Protein AF-0000000076555576 (afdb_homodimer)

Radius of gyration: 29.63 Å; Cα contacts (8 Å, |Δi|>4): 1758; chains: 2; bounding box: 83×104×72 Å

Secondary structure (DSSP, 8-state):
-----------------------SEEEEEEEE--TT-THHHHHHHHHHT-SEEEEES------TTHHHHS-HHHHHHHHHT-SSS-HHHHHHHHS--TT---HHHHHHHS--SS---S-SHHHHHTTSS--SS-EEE---SSS-HHHHHHHHHTSS--TTEEE--SS--EEEEETTEEEEEEEE-SB--GGGTT--BT-SSS-EEETTEEE--HHHHHHHHHHHHHT--TTEEEEEEESS-TTT-HHHHHHHHHTT-SEEEE--S--SS-EEE-HHHH-SSHHHHHHHHHHHHHHHHHHHHHHHHHHHHHHTT-HHHHHHHHHHHHHHHTS-S-S--S-SS------GGG----HHHHHH-EEEEPPBTTTEEEEEEEETTEEEEEEEEEEEE-HHHH--/-----------------------SEEEEEEEE--TT-THHHHHHHHHHT-SEEEEES------TTHHHHS-HHHHHHHHHT-SSS-HHHHHHHHS--TT---HHHHHHHS--SS---S-SHHHHHTTSS--SS-EEE---SS--HHHHHHHHHTSS--TTEEE--SS--EEEEETTEEEEEEEE-SB--GGGTT--BT-SSS-EEETTEEE--HHHHHHHHHHHHHT--TTEEEEEEESS-TTT-HHHHHHHHHTT-SEEEE--S--SS-EEE-HHHH-SSHHHHHHHHHHHHHHHHHHHHHHHHHHHHHHTT-HHHHHHHHHHHHHHHTS-S-S--S-SS------GGG----HHHHHH-EEEEPPBTTTEEEEEEEETTEEEEEEEEEEEE-HHHH--

Organism: NCBI:txid1051890

Sequence (800 aa):
MPLPSGPHPGAAGLPPQTRLIEKQGARILCVADVRGHLRSLNDLAKQANADHIIHTGDFGFYDATSLDRIADKTLKHVAMYSPLLTDAQKKFASAPNPNGLTVKRRLEQSPPVEPFVLSELPLFLEKKYTLDVPVYTVWGACEDVRVLEKFRSGEYKVDKLHIIDEASSRLLDVGGVKLRLLGLGGAVVMHKLFDNGEGKTTIAGGQGTMWTTVLQMGELVDTANRVYDPMETRVFVTHASPARDGLLNQLSVTLKADFSISAGLHFRYGSSYNEFSVNPTLDSYRGKLAASKASFHDVWETVKGEVQPAIAQNEVQQTYLDNALSFVEKMPSNANGAGPFGGPPNNASQGQVDESAFKNMWNFNLADAAFGWLVLEVEGGRIGTEMKAQGFNFAHRAGKMPLPSGPHPGAAGLPPQTRLIEKQGARILCVADVRGHLRSLNDLAKQANADHIIHTGDFGFYDATSLDRIADKTLKHVAMYSPLLTDAQKKFASAPNPNGLTVKRRLEQSPPVEPFVLSELPLFLEKKYTLDVPVYTVWGACEDVRVLEKFRSGEYKVDKLHIIDEASSRLLDVGGVKLRLLGLGGAVVMHKLFDNGEGKTTIAGGQGTMWTTVLQMGELVDTANRVYDPMETRVFVTHASPARDGLLNQLSVTLKADFSISAGLHFRYGSSYNEFSVNPTLDSYRGKLAASKASFHDVWETVKGEVQPAIAQNEVQQTYLDNALSFVEKMPSNANGAGPFGGPPNNASQGQVDESAFKNMWNFNLADAAFGWLVLEVEGGRIGTEMKAQGFNFAHRAGK

Foldseek 3Di:
DPPPPPDDPDDPPDPPPPPPDADQKFKEWEFECLQQVQVVLQVVCVVRVHQEYEYEEADQLDDPCLVVFADQVLVLVSLCPAPVDDPVLNCLSVDDDPVPDGSVVCCVVDPDPDHDDRHCQHCQQVVVDAHPHAYEYAYHFFHDQVSVVCVVVVVTDGPNYHYAFLQDWDWDDHQNATEIEHEHYFAADQLCQLPQDPHPPQWRDGNRTGHHHLLRLLSSLVVLVVVDDPRHAYEYEYADFCVQALLVVLSCVSSVHQEYEYEDPQDLFKDKDFLQVVDPDQLRVLARNLVNLVSNVVSCVVCVVPRCVVCVVPPSSVSSNVSSVVSSQQRANHSDACPPVDDDRPPNRRHDDDVCSRPRRMYMYHHHNVFWIKMWMRRNNDTDIDIDGNHDDPVVVVPD/DPPDPPDDPDDPPDPPPPPPDADQKFKEWEFECLQQVQVVLQVVCVVRVHQEYEYEEADQLDDPCLVVFADLVLVLVSLCPAPVDDPVLNCLSVDDDPVPDGSVVVCVVDPDPDHDDRHCQHCQQVVVDAHPHAYEYAYHFFHDQVSVVCVVVVVTDGPSYHYAFLQDWDWDDYQNATEIEHEHYFAADQLCQLPQDPHPPQWRDGNRTGHHHLLRLLSSLVVLVVVDDPRHAYEYEYADFCVQALLVVLSCVSSVHQEYEYEDPQDLFKDKDFLQVVDPDQLRVLASNLVNLVSNVVSCVVCVVPRCVVCVVPPSSVSSNCSSVVSSQQRANHSDACPPVCDDRPPNRRHDDDVCSRPRRMYMYHHHNVFWIKMWMRRNNDTDIDIDGNHDDPVVVVPD

InterPro domains:
  IPR018829 Domain of unknown function DUF2433 [PF10360] (269-397)
  IPR029052 Metallo-dependent phosphatase-like [SSF56300] (27-279)
  IPR052743 Fungal Glutaminase GtaA [PTHR31987] (22-400)

Solvent-accessible surface area (backbone atoms only — not comparable to full-atom values): 40977 Å² total; per-residue (Å²): 130,80,77,78,78,70,78,72,81,73,79,76,72,72,74,76,77,75,75,73,81,80,51,74,52,37,31,35,33,35,38,14,42,49,36,9,45,58,69,52,53,46,54,51,29,62,74,65,62,33,60,32,34,41,39,23,14,28,53,24,50,39,54,96,66,41,72,80,51,35,36,60,72,55,46,34,54,53,44,63,71,28,81,72,48,50,69,68,56,28,49,60,47,61,46,84,48,90,84,69,57,47,56,65,56,43,43,68,75,54,58,59,93,62,82,90,56,70,33,48,42,54,43,34,60,69,61,76,46,79,61,82,46,43,33,40,30,27,42,16,41,62,28,34,49,68,51,53,50,31,43,74,73,56,76,43,67,45,76,51,58,39,74,28,30,31,86,36,68,48,77,45,82,44,11,60,36,39,37,34,41,41,20,41,36,15,30,81,43,80,92,36,30,88,47,41,72,70,34,88,64,68,55,22,14,48,49,33,28,23,30,30,29,44,51,31,52,8,34,27,50,50,44,46,62,71,66,62,53,90,48,45,46,30,34,36,36,23,11,48,42,42,54,45,28,37,63,50,36,50,47,40,58,74,61,60,34,46,31,35,42,17,14,81,73,71,36,49,52,49,30,25,41,30,55,53,64,58,30,66,40,73,38,57,50,29,32,48,30,11,53,36,40,51,54,48,48,56,51,44,69,71,43,44,80,61,50,51,69,71,33,66,83,35,67,67,57,42,50,15,42,50,47,36,52,49,59,50,59,40,36,22,70,50,31,77,60,56,53,91,84,64,42,68,70,64,58,91,80,51,30,66,82,60,64,65,54,34,63,59,27,38,38,34,35,39,9,35,44,91,38,21,39,38,31,42,39,26,39,78,11,22,43,19,39,41,36,40,20,49,37,54,74,50,41,78,35,60,77,106,132,81,77,78,81,70,80,73,80,73,78,79,72,73,72,77,76,77,76,68,82,74,50,74,54,37,31,34,34,36,37,14,41,50,35,10,45,57,70,52,53,45,54,51,30,61,74,66,63,33,61,33,34,41,39,22,14,26,52,24,50,38,52,95,67,41,71,79,52,35,35,60,71,53,46,34,53,51,45,65,70,28,80,71,48,52,71,67,54,29,49,59,46,61,45,86,50,90,84,69,58,46,54,65,56,44,43,68,75,54,59,60,96,62,80,91,55,72,33,47,41,53,43,33,60,69,61,74,44,80,60,83,46,41,34,39,30,28,42,15,41,63,28,34,49,68,51,52,50,31,42,74,73,55,78,44,67,44,76,50,59,40,75,28,29,30,86,36,68,49,76,43,71,42,10,62,35,39,37,34,39,40,19,40,36,15,30,82,43,80,92,37,28,87,48,42,71,71,33,87,65,67,56,24,14,46,49,33,28,23,31,31,30,43,52,30,52,7,35,28,50,50,43,47,61,72,68,62,52,90,46,46,45,29,34,35,36,24,11,48,45,42,56,47,28,36,63,50,38,51,48,39,57,74,62,60,32,45,32,35,43,17,13,80,75,72,38,49,51,49,30,26,43,30,56,52,63,60,30,66,40,72,38,55,51,30,30,50,31,10,54,36,40,51,55,49,47,55,52,44,70,71,42,44,79,61,50,50,68,70,32,65,82,36,67,67,58,42,49,14,43,49,46,35,53,50,58,52,60,40,37,23,71,49,31,75,61,57,54,92,83,66,43,66,71,66,58,90,79,52,29,68,82,59,65,63,55,34,63,60,26,37,38,33,38,40,9,36,44,91,36,21,37,36,31,40,38,26,40,79,12,21,43,19,40,41,36,38,18,48,38,55,73,49,39,77,34,58,78,105

pLDDT: mean 87.53, std 18.12, range [24.64, 98.81]

Structure (mmCIF, N/CA/C/O backbone):
data_AF-0000000076555576-model_v1
#
loop_
_entity.id
_entity.type
_entity.pdbx_description
1 polymer 'DUF2433 domain-containing protein'
#
loop_
_atom_site.group_PDB
_atom_site.id
_atom_site.type_symbol
_atom_site.label_atom_id
_atom_site.label_alt_id
_atom_site.label_comp_id
_atom_site.label_asym_id
_atom_site.label_entity_id
_atom_site.label_seq_id
_atom_site.pdbx_PDB_ins_code
_atom_site.Cartn_x
_atom_site.Cartn_y
_atom_site.Cartn_z
_atom_site.occupancy
_atom_site.B_iso_or_equiv
_atom_site.auth_seq_id
_atom_site.auth_comp_id
_atom_site.auth_asym_id
_atom_site.auth_atom_id
_atom_site.pdbx_PDB_model_num
ATOM 1 N N . MET A 1 1 ? 41.312 -54.5 -33.406 1 26.41 1 MET A N 1
ATOM 2 C CA . MET A 1 1 ? 41.375 -53.219 -34.094 1 26.41 1 MET A CA 1
ATOM 3 C C . MET A 1 1 ? 40.656 -52.125 -33.312 1 26.41 1 MET A C 1
ATOM 5 O O . MET A 1 1 ? 39.562 -52.344 -32.812 1 26.41 1 MET A O 1
ATOM 9 N N . PRO A 1 2 ? 41.281 -51.031 -32.781 1 30.95 2 PRO A N 1
ATOM 10 C CA . PRO A 1 2 ? 40.875 -50.062 -31.75 1 30.95 2 PRO A CA 1
ATOM 11 C C . PRO A 1 2 ? 39.719 -49.156 -32.219 1 30.95 2 PRO A C 1
ATOM 13 O O . PRO A 1 2 ? 39.656 -48.781 -33.375 1 30.95 2 PRO A O 1
ATOM 16 N N . LEU A 1 3 ? 38.5 -49.531 -31.828 1 32.91 3 LEU A N 1
ATOM 17 C CA . LEU A 1 3 ? 37.375 -48.844 -32.438 1 32.91 3 LEU A CA 1
ATOM 18 C C . LEU A 1 3 ? 37.562 -47.312 -32.344 1 32.91 3 LEU A C 1
ATOM 20 O O . LEU A 1 3 ? 38 -46.812 -31.312 1 32.91 3 LEU A O 1
ATOM 24 N N . PRO A 1 4 ? 37.75 -46.625 -33.438 1 30.36 4 PRO A N 1
ATOM 25 C CA . PRO A 1 4 ? 38.125 -45.188 -33.531 1 30.36 4 PRO A CA 1
ATOM 26 C C . PRO A 1 4 ? 37.156 -44.281 -32.75 1 30.36 4 PRO A C 1
ATOM 28 O O . PRO A 1 4 ? 36 -44.656 -32.562 1 30.36 4 PRO A O 1
ATOM 31 N N . SER A 1 5 ? 37.656 -43.562 -31.703 1 30.8 5 SER A N 1
ATOM 32 C CA . SER A 1 5 ? 37.125 -42.625 -30.734 1 30.8 5 SER A CA 1
ATOM 33 C C . SER A 1 5 ? 36.312 -41.5 -31.391 1 30.8 5 SER A C 1
ATOM 35 O O . SER A 1 5 ? 36.875 -40.688 -32.125 1 30.8 5 SER A O 1
ATOM 37 N N . GLY A 1 6 ? 35.25 -41.875 -32.062 1 29.33 6 GLY A N 1
ATOM 38 C CA . GLY A 1 6 ? 34.594 -40.875 -32.906 1 29.33 6 GLY A CA 1
ATOM 39 C C . GLY A 1 6 ? 34.438 -39.531 -32.219 1 29.33 6 GLY A C 1
ATOM 40 O O . GLY A 1 6 ? 34.562 -39.438 -31 1 29.33 6 GLY A O 1
ATOM 41 N N . PRO A 1 7 ? 34.781 -38.5 -32.938 1 29.31 7 PRO A N 1
ATOM 42 C CA . PRO A 1 7 ? 34.938 -37.094 -32.562 1 29.31 7 PRO A CA 1
ATOM 43 C C . PRO A 1 7 ? 33.75 -36.562 -31.781 1 29.31 7 PRO A C 1
ATOM 45 O O . PRO A 1 7 ? 32.625 -37.062 -31.938 1 29.31 7 PRO A O 1
ATOM 48 N N . HIS A 1 8 ? 34 -36.125 -30.578 1 27.25 8 HIS A N 1
ATOM 49 C CA . HIS A 1 8 ? 33.125 -35.562 -29.562 1 27.25 8 HIS A CA 1
ATOM 50 C C . HIS A 1 8 ? 32.281 -34.406 -30.109 1 27.25 8 HIS A C 1
ATOM 52 O O . HIS A 1 8 ? 32.812 -33.5 -30.734 1 27.25 8 HIS A O 1
ATOM 58 N N . PRO A 1 9 ? 31.141 -34.719 -30.656 1 29.09 9 PRO A N 1
ATOM 59 C CA . PRO A 1 9 ? 30.438 -33.625 -31.359 1 29.09 9 PRO A CA 1
ATOM 60 C C . PRO A 1 9 ? 30.531 -32.281 -30.641 1 29.09 9 PRO A C 1
ATOM 62 O O . PRO A 1 9 ? 30.594 -32.25 -29.406 1 29.09 9 PRO A O 1
ATOM 65 N N . GLY A 1 10 ? 31.203 -31.344 -31.172 1 24.69 10 GLY A N 1
ATOM 66 C CA . GLY A 1 10 ? 31.484 -29.969 -30.828 1 24.69 10 GLY A CA 1
ATOM 67 C C . GLY A 1 10 ? 30.297 -29.25 -30.203 1 24.69 10 GLY A C 1
ATOM 68 O O . GLY A 1 10 ? 29.172 -29.75 -30.25 1 24.69 10 GLY A O 1
ATOM 69 N N . ALA A 1 11 ? 30.594 -28.141 -29.406 1 24.64 11 ALA A N 1
ATOM 70 C CA . ALA A 1 11 ? 29.906 -27.219 -28.5 1 24.64 11 ALA A CA 1
ATOM 71 C C . ALA A 1 11 ? 28.719 -26.547 -29.172 1 24.64 11 ALA A C 1
ATOM 73 O O . ALA A 1 11 ? 28.891 -25.781 -30.125 1 24.64 11 ALA A O 1
ATOM 74 N N . ALA A 1 12 ? 27.688 -27.234 -29.438 1 29.25 12 ALA A N 1
ATOM 75 C CA . ALA A 1 12 ? 26.562 -26.562 -30.109 1 29.25 12 ALA A CA 1
ATOM 76 C C . ALA A 1 12 ? 26.422 -25.125 -29.609 1 29.25 12 ALA A C 1
ATOM 78 O O . ALA A 1 12 ? 26.359 -24.875 -28.406 1 29.25 12 ALA A O 1
ATOM 79 N N . GLY A 1 13 ? 26.953 -24.172 -30.312 1 27.86 13 GLY A N 1
ATOM 80 C CA . GLY A 1 13 ? 27 -22.734 -30.094 1 27.86 13 GLY A CA 1
ATOM 81 C C . GLY A 1 13 ? 25.703 -22.172 -29.547 1 27.86 13 GLY A C 1
ATOM 82 O O . GLY A 1 13 ? 24.625 -22.625 -29.906 1 27.86 13 GLY A O 1
ATOM 83 N N . LEU A 1 14 ? 25.734 -21.75 -28.328 1 29.22 14 LEU A N 1
ATOM 84 C CA . LEU A 1 14 ? 24.641 -21.125 -27.578 1 29.22 14 LEU A CA 1
ATOM 85 C C . LEU A 1 14 ? 23.891 -20.125 -28.453 1 29.22 14 LEU A C 1
ATOM 87 O O . LEU A 1 14 ? 24.5 -19.391 -29.234 1 29.22 14 LEU A O 1
ATOM 91 N N . PRO A 1 15 ? 22.734 -20.453 -28.953 1 32.28 15 PRO A N 1
ATOM 92 C CA . PRO A 1 15 ? 22.094 -19.531 -29.891 1 32.28 15 PRO A CA 1
ATOM 93 C C . PRO A 1 15 ? 22.391 -18.062 -29.562 1 32.28 15 PRO A C 1
ATOM 95 O O . PRO A 1 15 ? 22.703 -17.734 -28.422 1 32.28 15 PRO A O 1
ATOM 98 N N . PRO A 1 16 ? 22.781 -17.25 -30.594 1 31.06 16 PRO A N 1
ATOM 99 C CA . PRO A 1 16 ? 23.109 -15.828 -30.484 1 31.06 16 PRO A CA 1
ATOM 100 C C . PRO A 1 16 ? 22.141 -15.07 -29.578 1 31.06 16 PRO A C 1
ATOM 102 O O . PRO A 1 16 ? 20.984 -15.477 -29.438 1 31.06 16 PRO A O 1
ATOM 105 N N . GLN A 1 17 ? 22.594 -14.586 -28.562 1 31.42 17 GLN A N 1
ATOM 106 C CA . GLN A 1 17 ? 21.953 -13.664 -27.609 1 31.42 17 GLN A CA 1
ATOM 107 C C . GLN A 1 17 ? 21.141 -12.609 -28.344 1 31.42 17 GLN A C 1
ATOM 109 O O . GLN A 1 17 ? 21.688 -11.797 -29.094 1 31.42 17 GLN A O 1
ATOM 114 N N . THR A 1 18 ? 20.031 -13.016 -29.094 1 32.88 18 THR A N 1
ATOM 115 C CA . THR A 1 18 ? 19.203 -12.07 -29.828 1 32.88 18 THR A CA 1
ATOM 116 C C . THR A 1 18 ? 19.141 -10.727 -29.109 1 32.88 18 THR A C 1
ATOM 118 O O . THR A 1 18 ? 18.781 -10.664 -27.938 1 32.88 18 THR A O 1
ATOM 121 N N . ARG A 1 19 ? 19.938 -9.812 -29.531 1 31.22 19 ARG A N 1
ATOM 122 C CA . ARG A 1 19 ? 20.078 -8.438 -29.062 1 31.22 19 ARG A CA 1
ATOM 123 C C . ARG A 1 19 ? 18.734 -7.719 -29.031 1 31.22 19 ARG A C 1
ATOM 125 O O . ARG A 1 19 ? 18.062 -7.617 -30.062 1 31.22 19 ARG A O 1
ATOM 132 N N . LEU A 1 20 ? 17.938 -7.863 -28.094 1 34.19 20 LEU A N 1
ATOM 133 C CA . LEU A 1 20 ? 16.672 -7.125 -27.969 1 34.19 20 LEU A CA 1
ATOM 134 C C . LEU A 1 20 ? 16.891 -5.641 -28.234 1 34.19 20 LEU A C 1
ATOM 136 O O . LEU A 1 20 ? 17.953 -5.09 -27.906 1 34.19 20 LEU A O 1
ATOM 140 N N . ILE A 1 21 ? 16.422 -4.984 -29.188 1 36.84 21 ILE A N 1
ATOM 141 C CA . ILE A 1 21 ? 16.281 -3.6 -29.625 1 36.84 21 ILE A CA 1
ATOM 142 C C . ILE A 1 21 ? 15.992 -2.707 -28.422 1 36.84 21 ILE A C 1
ATOM 144 O O . ILE A 1 21 ? 15.016 -2.916 -27.688 1 36.84 21 ILE A O 1
ATOM 148 N N . GLU A 1 22 ? 16.922 -1.997 -27.906 1 40.97 22 GLU A N 1
ATOM 149 C CA . GLU A 1 22 ? 17.078 -1.188 -26.688 1 40.97 22 GLU A CA 1
ATOM 150 C C . GLU A 1 22 ? 16.062 -0.049 -26.656 1 40.97 22 GLU A C 1
ATOM 152 O O . GLU A 1 22 ? 16.188 0.924 -27.406 1 40.97 22 GLU A O 1
ATOM 157 N N . LYS A 1 23 ? 14.82 -0.143 -26.797 1 52.34 23 LYS A N 1
ATOM 158 C CA . LYS A 1 23 ? 13.883 0.939 -26.516 1 52.34 23 LYS A CA 1
ATOM 159 C C . LYS A 1 23 ? 14.25 1.679 -25.234 1 52.34 23 LYS A C 1
ATOM 161 O O . LYS A 1 23 ? 14.664 1.059 -24.25 1 52.34 23 LYS A O 1
ATOM 166 N N . GLN A 1 24 ? 14.508 3.039 -25.266 1 69.88 24 GLN A N 1
ATOM 167 C CA . GLN A 1 24 ? 14.953 3.969 -24.234 1 69.88 24 GLN A CA 1
ATOM 168 C C . GLN A 1 24 ? 14.203 3.74 -22.922 1 69.88 24 GLN A C 1
ATOM 170 O O . GLN A 1 24 ? 14.781 3.875 -21.828 1 69.88 24 GLN A O 1
ATOM 175 N N . GLY A 1 25 ? 12.883 3.277 -22.953 1 89.38 25 GLY A N 1
ATOM 176 C CA . GLY A 1 25 ? 12.078 2.943 -21.781 1 89.38 25 GLY A CA 1
ATOM 177 C C . GLY A 1 25 ? 11.18 1.743 -22 1 89.38 25 GLY A C 1
ATOM 178 O O . GLY A 1 25 ? 10.984 1.305 -23.141 1 89.38 25 GLY A O 1
ATOM 179 N N . ALA A 1 26 ? 10.906 1.033 -21 1 96.44 26 ALA A N 1
ATOM 180 C CA . ALA A 1 26 ? 9.992 -0.104 -21.094 1 96.44 26 ALA A CA 1
ATOM 181 C C . ALA A 1 26 ? 8.859 0.019 -20.078 1 96.44 26 ALA A C 1
ATOM 183 O O . ALA A 1 26 ? 9.055 0.526 -18.969 1 96.44 26 ALA A O 1
ATOM 184 N N . ARG A 1 27 ? 7.691 -0.346 -20.547 1 98.12 27 ARG A N 1
ATOM 185 C CA . ARG A 1 27 ? 6.523 -0.41 -19.672 1 98.12 27 ARG A CA 1
ATOM 186 C C . ARG A 1 27 ? 6.113 -1.855 -19.406 1 98.12 27 ARG A C 1
ATOM 188 O O . ARG A 1 27 ? 5.828 -2.604 -20.344 1 98.12 27 ARG A O 1
ATOM 195 N N . ILE A 1 28 ? 6.133 -2.264 -18.172 1 98.62 28 ILE A N 1
ATOM 196 C CA . ILE A 1 28 ? 5.785 -3.625 -17.766 1 98.62 28 ILE A CA 1
ATOM 197 C C . ILE A 1 28 ? 4.445 -3.627 -17.047 1 98.62 28 ILE A C 1
ATOM 199 O O . ILE A 1 28 ? 4.328 -3.068 -15.945 1 98.62 28 ILE A O 1
ATOM 203 N N . LEU A 1 29 ? 3.492 -4.238 -17.641 1 98.75 29 LEU A N 1
ATOM 204 C CA . LEU A 1 29 ? 2.168 -4.34 -17.047 1 98.75 29 LEU A CA 1
ATOM 205 C C . LEU A 1 29 ? 2.096 -5.52 -16.078 1 98.75 29 LEU A C 1
ATOM 207 O O . LEU A 1 29 ? 2.455 -6.645 -16.438 1 98.75 29 LEU A O 1
ATOM 211 N N . CYS A 1 30 ? 1.733 -5.285 -14.844 1 98.81 30 CYS A N 1
ATOM 212 C CA . CYS A 1 30 ? 1.534 -6.332 -13.852 1 98.81 30 CYS A CA 1
ATOM 213 C C . CYS A 1 30 ? 0.053 -6.523 -13.547 1 98.81 30 CYS A C 1
ATOM 215 O O . CYS A 1 30 ? -0.627 -5.586 -13.125 1 98.81 30 CYS A O 1
ATOM 217 N N . VAL A 1 31 ? -0.444 -7.727 -13.742 1 98.19 31 VAL A N 1
ATOM 218 C CA . VAL A 1 31 ? -1.854 -8.031 -13.523 1 98.19 31 VAL A CA 1
ATOM 219 C C . VAL A 1 31 ? -1.988 -9.352 -12.773 1 98.19 31 VAL A C 1
ATOM 221 O O . VAL A 1 31 ? -1.028 -10.125 -12.68 1 98.19 31 VAL A O 1
ATOM 224 N N . ALA A 1 32 ? -3.137 -9.516 -12.203 1 97.81 32 ALA A N 1
ATOM 225 C CA . ALA A 1 32 ? -3.371 -10.734 -11.438 1 97.81 32 ALA A CA 1
ATOM 226 C C . ALA A 1 32 ? -4.707 -11.367 -11.812 1 97.81 32 ALA A C 1
ATOM 228 O O . ALA A 1 32 ? -5.668 -10.664 -12.133 1 97.81 32 ALA A O 1
ATOM 229 N N . ASP A 1 33 ? -4.746 -12.664 -11.82 1 97 33 ASP A N 1
ATOM 230 C CA . ASP A 1 33 ? -5.969 -13.461 -11.867 1 97 33 ASP A CA 1
ATOM 231 C C . ASP A 1 33 ? -6.785 -13.141 -13.117 1 97 33 ASP A C 1
ATOM 233 O O . ASP A 1 33 ? -7.949 -12.734 -13.016 1 97 33 ASP A O 1
ATOM 237 N N . VAL A 1 34 ? -6.23 -13.469 -14.227 1 97.31 34 VAL A N 1
ATOM 238 C CA . VAL A 1 34 ? -6.965 -13.328 -15.477 1 97.31 34 VAL A CA 1
ATOM 239 C C . VAL A 1 34 ? -7.984 -14.453 -15.617 1 97.31 34 VAL A C 1
ATOM 241 O O . VAL A 1 34 ? -8.914 -14.359 -16.422 1 97.31 34 VAL A O 1
ATOM 244 N N . ARG A 1 35 ? -7.832 -15.539 -15 1 96.5 35 ARG A N 1
ATOM 245 C CA . ARG A 1 35 ? -8.773 -16.641 -14.82 1 96.5 35 ARG A CA 1
ATOM 246 C C . ARG A 1 35 ? -9.258 -17.172 -16.156 1 96.5 35 ARG A C 1
ATOM 248 O O . ARG A 1 35 ? -10.461 -17.297 -16.391 1 96.5 35 ARG A O 1
ATOM 255 N N . GLY A 1 36 ? -8.281 -17.422 -17.031 1 97.81 36 GLY A N 1
ATOM 256 C CA . GLY A 1 36 ? -8.578 -18.094 -18.281 1 97.81 36 GLY A CA 1
ATOM 257 C C . GLY A 1 36 ? -8.891 -17.141 -19.422 1 97.81 36 GLY A C 1
ATOM 258 O O . GLY A 1 36 ? -8.922 -17.547 -20.578 1 97.81 36 GLY A O 1
ATOM 259 N N . HIS A 1 37 ? -9.188 -15.898 -19.078 1 97.81 37 HIS A N 1
ATOM 260 C CA . HIS A 1 37 ? -9.461 -14.898 -20.109 1 97.81 37 HIS A CA 1
ATOM 261 C C . HIS A 1 37 ? -8.164 -14.344 -20.703 1 97.81 37 HIS A C 1
ATOM 263 O O . HIS A 1 37 ? -7.879 -13.156 -20.562 1 97.81 37 HIS A O 1
ATOM 269 N N . LEU A 1 38 ? -7.535 -15.133 -21.453 1 98.44 38 LEU A N 1
ATOM 270 C CA . LEU A 1 38 ? -6.168 -14.852 -21.891 1 98.44 38 LEU A CA 1
ATOM 271 C C . LEU A 1 38 ? -6.145 -13.742 -22.922 1 98.44 38 LEU A C 1
ATOM 273 O O . LEU A 1 38 ? -5.188 -12.961 -22.984 1 98.44 38 LEU A O 1
ATOM 277 N N . ARG A 1 39 ? -7.117 -13.594 -23.766 1 97.75 39 ARG A N 1
ATOM 278 C CA . ARG A 1 39 ? -7.18 -12.531 -24.766 1 97.75 39 ARG A CA 1
ATOM 279 C C . ARG A 1 39 ? -7.199 -11.156 -24.094 1 97.75 39 ARG A C 1
ATOM 281 O O . ARG A 1 39 ? -6.773 -10.172 -24.703 1 97.75 39 ARG A O 1
ATOM 288 N N . SER A 1 40 ? -7.734 -11.164 -22.844 1 97.75 40 SER A N 1
ATOM 289 C CA . SER A 1 40 ? -7.781 -9.898 -22.125 1 97.75 40 SER A CA 1
ATOM 290 C C . SER A 1 40 ? -6.379 -9.352 -21.875 1 97.75 40 SER A C 1
ATOM 292 O O . SER A 1 40 ? -6.203 -8.141 -21.688 1 97.75 40 SER A O 1
ATOM 294 N N . LEU A 1 41 ? -5.402 -10.203 -21.875 1 98.56 41 LEU A N 1
ATOM 295 C CA . LEU A 1 41 ? -4.023 -9.758 -21.703 1 98.56 41 LEU A CA 1
ATOM 296 C C . LEU A 1 41 ? -3.605 -8.828 -22.844 1 98.56 41 LEU A C 1
ATOM 298 O O . LEU A 1 41 ? -2.939 -7.82 -22.609 1 98.56 41 LEU A O 1
ATOM 302 N N . ASN A 1 42 ? -3.979 -9.18 -24.031 1 98.5 42 ASN A N 1
ATOM 303 C CA . ASN A 1 42 ? -3.674 -8.336 -25.172 1 98.5 42 ASN A CA 1
ATOM 304 C C . ASN A 1 42 ? -4.371 -6.98 -25.078 1 98.5 42 ASN A C 1
ATOM 306 O O . ASN A 1 42 ? -3.762 -5.945 -25.344 1 98.5 42 ASN A O 1
ATOM 310 N N . ASP A 1 43 ? -5.598 -6.992 -24.656 1 98 43 ASP A N 1
ATOM 311 C CA . ASP A 1 43 ? -6.352 -5.754 -24.5 1 98 43 ASP A CA 1
ATOM 312 C C . ASP A 1 43 ? -5.715 -4.859 -23.438 1 98 43 ASP A C 1
ATOM 314 O O . ASP A 1 43 ? -5.566 -3.652 -23.641 1 98 43 ASP A O 1
ATOM 318 N N . LEU A 1 44 ? -5.406 -5.457 -22.344 1 97.69 44 LEU A N 1
ATOM 319 C CA . LEU A 1 44 ? -4.801 -4.711 -21.25 1 97.69 44 LEU A CA 1
ATOM 320 C C . LEU A 1 44 ? -3.436 -4.16 -21.641 1 97.69 44 LEU A C 1
ATOM 322 O O . LEU A 1 44 ? -3.072 -3.047 -21.266 1 97.69 44 LEU A O 1
ATOM 326 N N . ALA A 1 45 ? -2.697 -4.969 -22.391 1 98.31 45 ALA A N 1
ATOM 327 C CA . ALA A 1 45 ? -1.396 -4.516 -22.875 1 98.31 45 ALA A CA 1
ATOM 328 C C . ALA A 1 45 ? -1.539 -3.275 -23.75 1 98.31 45 ALA A C 1
ATOM 330 O O . ALA A 1 45 ? -0.762 -2.324 -23.625 1 98.31 45 ALA A O 1
ATOM 331 N N . LYS A 1 46 ? -2.471 -3.262 -24.625 1 98.06 46 LYS A N 1
ATOM 332 C CA . LYS A 1 46 ? -2.723 -2.119 -25.484 1 98.06 46 LYS A CA 1
ATOM 333 C C . LYS A 1 46 ? -3.146 -0.894 -24.688 1 98.06 46 LYS A C 1
ATOM 335 O O . LYS A 1 46 ? -2.643 0.209 -24.906 1 98.06 46 LYS A O 1
ATOM 340 N N . GLN A 1 47 ? -4.004 -1.123 -23.766 1 96.12 47 GLN A N 1
ATOM 341 C CA . GLN A 1 47 ? -4.516 -0.039 -22.922 1 96.12 47 GLN A CA 1
ATOM 342 C C . GLN A 1 47 ? -3.393 0.611 -22.125 1 96.12 47 GLN A C 1
ATOM 344 O O . GLN A 1 47 ? -3.361 1.834 -21.969 1 96.12 47 GLN A O 1
ATOM 349 N N . ALA A 1 48 ? -2.514 -0.203 -21.625 1 96.5 48 ALA A N 1
ATOM 350 C CA . ALA A 1 48 ? -1.439 0.299 -20.766 1 96.5 48 ALA A CA 1
ATOM 351 C C . ALA A 1 48 ? -0.194 0.626 -21.594 1 96.5 48 ALA A C 1
ATOM 353 O O . ALA A 1 48 ? 0.828 1.041 -21.031 1 96.5 48 ALA A O 1
ATOM 354 N N . ASN A 1 49 ? -0.248 0.448 -22.906 1 97.12 49 ASN A N 1
ATOM 355 C CA . ASN A 1 49 ? 0.925 0.599 -23.75 1 97.12 49 ASN A CA 1
ATOM 356 C C . ASN A 1 49 ? 2.115 -0.193 -23.219 1 97.12 49 ASN A C 1
ATOM 358 O O . ASN A 1 49 ? 3.207 0.354 -23.062 1 97.12 49 ASN A O 1
ATOM 362 N N . ALA A 1 50 ? 1.875 -1.476 -22.938 1 98.06 50 ALA A N 1
ATOM 363 C CA . ALA A 1 50 ? 2.869 -2.301 -22.25 1 98.06 50 ALA A CA 1
ATOM 364 C C . ALA A 1 50 ? 3.74 -3.051 -23.25 1 98.06 50 ALA A C 1
ATOM 366 O O . ALA A 1 50 ? 3.252 -3.512 -24.297 1 98.06 50 ALA A O 1
ATOM 367 N N . ASP A 1 51 ? 5.023 -3.223 -22.906 1 98.12 51 ASP A N 1
ATOM 368 C CA . ASP A 1 51 ? 5.969 -4 -23.688 1 98.12 51 ASP A CA 1
ATOM 369 C C . ASP A 1 51 ? 6.062 -5.438 -23.172 1 98.12 51 ASP A C 1
ATOM 371 O O . ASP A 1 51 ? 6.438 -6.344 -23.922 1 98.12 51 ASP A O 1
ATOM 375 N N . HIS A 1 52 ? 5.789 -5.625 -21.953 1 98.44 52 HIS A N 1
ATOM 376 C CA . HIS A 1 52 ? 5.797 -6.918 -21.266 1 98.44 52 HIS A CA 1
ATOM 377 C C . HIS A 1 52 ? 4.656 -7.012 -20.266 1 98.44 52 HIS A C 1
ATOM 379 O O . HIS A 1 52 ? 4.121 -5.988 -19.828 1 98.44 52 HIS A O 1
ATOM 385 N N . ILE A 1 53 ? 4.332 -8.234 -19.938 1 98.81 53 ILE A N 1
ATOM 386 C CA . ILE A 1 53 ? 3.334 -8.461 -18.891 1 98.81 53 ILE A CA 1
ATOM 387 C C . ILE A 1 53 ? 3.893 -9.406 -17.844 1 98.81 53 ILE A C 1
ATOM 389 O O . ILE A 1 53 ? 4.496 -10.43 -18.172 1 98.81 53 ILE A O 1
ATOM 393 N N . ILE A 1 54 ? 3.783 -9.047 -16.625 1 98.81 54 ILE A N 1
ATOM 394 C CA . ILE A 1 54 ? 3.98 -9.961 -15.5 1 98.81 54 ILE A CA 1
ATOM 395 C C . ILE A 1 54 ? 2.631 -10.328 -14.891 1 98.81 54 ILE A C 1
ATOM 397 O O . ILE A 1 54 ? 1.878 -9.445 -14.461 1 98.81 54 ILE A O 1
ATOM 401 N N . HIS A 1 55 ? 2.312 -11.57 -14.914 1 98.69 55 HIS A N 1
ATOM 402 C CA . HIS A 1 55 ? 1.048 -12.039 -14.367 1 98.69 55 HIS A CA 1
ATOM 403 C C . HIS A 1 55 ? 1.275 -12.922 -13.148 1 98.69 55 HIS A C 1
ATOM 405 O O . HIS A 1 55 ? 2.221 -13.711 -13.109 1 98.69 55 HIS A O 1
ATOM 411 N N . THR A 1 56 ? 0.453 -12.789 -12.117 1 98.31 56 THR A N 1
ATOM 412 C CA . THR A 1 56 ? 0.438 -13.688 -10.961 1 98.31 56 THR A CA 1
ATOM 413 C C . THR A 1 56 ? -0.989 -14.109 -10.617 1 98.31 56 THR A C 1
ATOM 415 O O . THR A 1 56 ? -1.95 -13.477 -11.07 1 98.31 56 THR A O 1
ATOM 418 N N . GLY A 1 57 ? -1.128 -15.164 -9.938 1 97.25 57 GLY A N 1
ATOM 419 C CA . GLY A 1 57 ? -2.438 -15.672 -9.57 1 97.25 57 GLY A CA 1
ATOM 420 C C . GLY A 1 57 ? -3.002 -16.656 -10.57 1 97.25 57 GLY A C 1
ATOM 421 O O . GLY A 1 57 ? -2.254 -17.266 -11.344 1 97.25 57 GLY A O 1
ATOM 422 N N . ASP A 1 58 ? -4.336 -16.844 -10.523 1 97.38 58 ASP A N 1
ATOM 423 C CA . ASP A 1 58 ? -4.98 -17.797 -11.414 1 97.38 58 ASP A CA 1
ATOM 424 C C . ASP A 1 58 ? -4.91 -17.328 -12.867 1 97.38 58 ASP A C 1
ATOM 426 O O . ASP A 1 58 ? -5.504 -16.312 -13.219 1 97.38 58 ASP A O 1
ATOM 430 N N . PHE A 1 59 ? -4.211 -18.125 -13.672 1 98.25 59 PHE A N 1
ATOM 431 C CA . PHE A 1 59 ? -3.979 -17.781 -15.07 1 98.25 59 PHE A CA 1
ATOM 432 C C . PHE A 1 59 ? -5.02 -18.438 -15.969 1 98.25 59 PHE A C 1
ATOM 434 O O . PHE A 1 59 ? -5.555 -17.797 -16.875 1 98.25 59 PHE A O 1
ATOM 441 N N . GLY A 1 60 ? -5.34 -19.656 -15.711 1 98.12 60 GLY A N 1
ATOM 442 C CA . GLY A 1 60 ? -6.238 -20.453 -16.531 1 98.12 60 GLY A CA 1
ATOM 443 C C . GLY A 1 60 ? -5.562 -21.641 -17.172 1 98.12 60 GLY A C 1
ATOM 444 O O . GLY A 1 60 ? -5.84 -21.969 -18.328 1 98.12 60 GLY A O 1
ATOM 445 N N . PHE A 1 61 ? -4.676 -22.266 -16.406 1 98.5 61 PHE A N 1
ATOM 446 C CA . PHE A 1 61 ? -3.994 -23.453 -16.922 1 98.5 61 PHE A CA 1
ATOM 447 C C . PHE A 1 61 ? -4.926 -24.656 -16.922 1 98.5 61 PHE A C 1
ATOM 449 O O . PHE A 1 61 ? -4.746 -25.578 -16.141 1 98.5 61 PHE A O 1
ATOM 456 N N . TYR A 1 62 ? -5.879 -24.641 -17.844 1 97.81 62 TYR A N 1
ATOM 457 C CA . TYR A 1 62 ? -6.844 -25.703 -18.078 1 97.81 62 TYR A CA 1
ATOM 458 C C . TYR A 1 62 ? -6.855 -26.125 -19.531 1 97.81 62 TYR A C 1
ATOM 460 O O . TYR A 1 62 ? -6.828 -25.281 -20.438 1 97.81 62 TYR A O 1
ATOM 468 N N . ASP A 1 63 ? -6.828 -27.375 -19.766 1 95.75 63 ASP A N 1
ATOM 469 C CA . ASP A 1 63 ? -7.023 -27.891 -21.109 1 95.75 63 ASP A CA 1
ATOM 470 C C . ASP A 1 63 ? -8.344 -28.656 -21.219 1 95.75 63 ASP A C 1
ATOM 472 O O . ASP A 1 63 ? -9.203 -28.547 -20.344 1 95.75 63 ASP A O 1
ATOM 476 N N . ALA A 1 64 ? -8.562 -29.359 -22.297 1 90.25 64 ALA A N 1
ATOM 477 C CA . ALA A 1 64 ? -9.844 -30 -22.609 1 90.25 64 ALA A CA 1
ATOM 478 C C . ALA A 1 64 ? -10.148 -31.125 -21.625 1 90.25 64 ALA A C 1
ATOM 480 O O . ALA A 1 64 ? -11.312 -31.453 -21.391 1 90.25 64 ALA A O 1
ATOM 481 N N . THR A 1 65 ? -9.172 -31.656 -21 1 92.44 65 THR A N 1
ATOM 482 C CA . THR A 1 65 ? -9.367 -32.812 -20.125 1 92.44 65 THR A CA 1
ATOM 483 C C . THR A 1 65 ? -9.391 -32.375 -18.656 1 92.44 65 THR A C 1
ATOM 485 O O . THR A 1 65 ? -9.656 -33.188 -17.781 1 92.44 65 THR A O 1
ATOM 488 N N . SER A 1 66 ? -9.148 -31.156 -18.359 1 95.06 66 SER A N 1
ATOM 489 C CA . SER A 1 66 ? -8.992 -30.672 -17 1 95.06 66 SER A CA 1
ATOM 490 C C . SER A 1 66 ? -10.289 -30.812 -16.219 1 95.06 66 SER A C 1
ATOM 492 O O . SER A 1 66 ? -10.273 -31.062 -15.008 1 95.06 66 SER A O 1
ATOM 494 N N . LEU A 1 67 ? -11.375 -30.688 -16.891 1 91.19 67 LEU A N 1
ATOM 495 C CA . LEU A 1 67 ? -12.68 -30.719 -16.234 1 91.19 67 LEU A CA 1
ATOM 496 C C . LEU A 1 67 ? -12.891 -32.031 -15.508 1 91.19 67 LEU A C 1
ATOM 498 O O . LEU A 1 67 ? -13.5 -32.094 -14.438 1 91.19 67 LEU A O 1
ATOM 502 N N . ASP A 1 68 ? -12.336 -33.062 -16.016 1 90.81 68 ASP A N 1
ATOM 503 C CA . ASP A 1 68 ? -12.516 -34.406 -15.453 1 90.81 68 ASP A CA 1
ATOM 504 C C . ASP A 1 68 ? -11.711 -34.562 -14.164 1 90.81 68 ASP A C 1
ATOM 506 O O . ASP A 1 68 ? -12.047 -35.406 -13.32 1 90.81 68 ASP A O 1
ATOM 510 N N . ARG A 1 69 ? -10.766 -33.75 -14.023 1 93.12 69 ARG A N 1
ATOM 511 C CA . ARG A 1 69 ? -9.828 -33.938 -12.914 1 93.12 69 ARG A CA 1
ATOM 512 C C . ARG A 1 69 ? -10.125 -32.969 -11.781 1 93.12 69 ARG A C 1
ATOM 514 O O . ARG A 1 69 ? -9.641 -33.125 -10.664 1 93.12 69 ARG A O 1
ATOM 521 N N . ILE A 1 70 ? -10.875 -31.953 -11.977 1 95.25 70 ILE A N 1
ATOM 522 C CA . ILE A 1 70 ? -11.141 -30.922 -10.992 1 95.25 70 ILE A CA 1
ATOM 523 C C . ILE A 1 70 ? -12.227 -31.375 -10.031 1 95.25 70 ILE A C 1
ATOM 525 O O . ILE A 1 70 ? -13.242 -31.938 -10.453 1 95.25 70 ILE A O 1
ATOM 529 N N . ALA A 1 71 ? -11.969 -31.25 -8.75 1 94.62 71 ALA A N 1
ATOM 530 C CA . ALA A 1 71 ? -12.977 -31.578 -7.742 1 94.62 71 ALA A CA 1
ATOM 531 C C . ALA A 1 71 ? -14.195 -30.672 -7.859 1 94.62 71 ALA A C 1
ATOM 533 O O . ALA A 1 71 ? -14.07 -29.516 -8.273 1 94.62 71 ALA A O 1
ATOM 534 N N . ASP A 1 72 ? -15.336 -31.156 -7.41 1 92.81 72 ASP A N 1
ATOM 535 C CA . ASP A 1 72 ? -16.594 -30.453 -7.57 1 92.81 72 ASP A CA 1
ATOM 536 C C . ASP A 1 72 ? -16.578 -29.109 -6.832 1 92.81 72 ASP A C 1
ATOM 538 O O . ASP A 1 72 ? -17 -28.094 -7.379 1 92.81 72 ASP A O 1
ATOM 542 N N . LYS A 1 73 ? -16.109 -29.156 -5.641 1 92.5 73 LYS A N 1
ATOM 543 C CA . LYS A 1 73 ? -16.062 -27.938 -4.848 1 92.5 73 LYS A CA 1
ATOM 544 C C . LYS A 1 73 ? -15.188 -26.875 -5.52 1 92.5 73 LYS A C 1
ATOM 546 O O . LYS A 1 73 ? -15.562 -25.703 -5.574 1 92.5 73 LYS A O 1
ATOM 551 N N . THR A 1 74 ? -14.062 -27.281 -5.98 1 95.06 74 THR A N 1
ATOM 552 C CA . THR A 1 74 ? -13.141 -26.375 -6.664 1 95.06 74 THR A CA 1
ATOM 553 C C . THR A 1 74 ? -13.75 -25.859 -7.961 1 95.06 74 THR A C 1
ATOM 555 O O . THR A 1 74 ? -13.609 -24.672 -8.289 1 95.06 74 THR A O 1
ATOM 558 N N . LEU A 1 75 ? -14.43 -26.734 -8.633 1 94.06 75 LEU A N 1
ATOM 559 C CA . LEU A 1 75 ? -15.047 -26.344 -9.898 1 94.06 75 LEU A CA 1
ATOM 560 C C . LEU A 1 75 ? -16.109 -25.281 -9.688 1 94.06 75 LEU A C 1
ATOM 562 O O . LEU A 1 75 ? -16.219 -24.344 -10.469 1 94.06 75 LEU A O 1
ATOM 566 N N . LYS A 1 76 ? -16.891 -25.438 -8.664 1 93.06 76 LYS A N 1
ATOM 567 C CA . LYS A 1 76 ? -17.906 -24.438 -8.328 1 93.06 76 LYS A CA 1
ATOM 568 C C . LYS A 1 76 ? -17.266 -23.062 -8.078 1 93.06 76 LYS A C 1
ATOM 570 O O . LYS A 1 76 ? -17.75 -22.047 -8.562 1 93.06 76 LYS A O 1
ATOM 575 N N . HIS A 1 77 ? -16.172 -23.109 -7.398 1 93.56 77 HIS A N 1
ATOM 576 C CA . HIS A 1 77 ? -15.461 -21.875 -7.082 1 93.56 77 HIS A CA 1
ATOM 577 C C . HIS A 1 77 ? -14.891 -21.219 -8.344 1 93.56 77 HIS A C 1
ATOM 579 O O . HIS A 1 77 ? -15.023 -20.016 -8.539 1 93.56 77 HIS A O 1
ATOM 585 N N . VAL A 1 78 ? -14.289 -22.031 -9.133 1 94.62 78 VAL A N 1
ATOM 586 C CA . VAL A 1 78 ? -13.68 -21.531 -10.367 1 94.62 78 VAL A CA 1
ATOM 587 C C . VAL A 1 78 ? -14.758 -20.938 -11.273 1 94.62 78 VAL A C 1
ATOM 589 O O . VAL A 1 78 ? -14.562 -19.875 -11.875 1 94.62 78 VAL A O 1
ATOM 592 N N . ALA A 1 79 ? -15.859 -21.578 -11.328 1 93.06 79 ALA A N 1
ATOM 593 C CA . ALA A 1 79 ? -16.953 -21.125 -12.172 1 93.06 79 ALA A CA 1
ATOM 594 C C . ALA A 1 79 ? -17.516 -19.797 -11.664 1 93.06 79 ALA A C 1
ATOM 596 O O . ALA A 1 79 ? -17.828 -18.906 -12.453 1 93.06 79 ALA A O 1
ATOM 597 N N . MET A 1 80 ? -17.594 -19.672 -10.422 1 91.94 80 MET A N 1
ATOM 598 C CA . MET A 1 80 ? -18.188 -18.484 -9.789 1 91.94 80 MET A CA 1
ATOM 599 C C . MET A 1 80 ? -17.406 -17.234 -10.156 1 91.94 80 MET A C 1
ATOM 601 O O . MET A 1 80 ? -18 -16.172 -10.344 1 91.94 80 MET A O 1
ATOM 605 N N . TYR A 1 81 ? -16.141 -17.328 -10.266 1 90.62 81 TYR A N 1
ATOM 606 C CA . TYR A 1 81 ? -15.32 -16.141 -10.453 1 90.62 81 TYR A CA 1
ATOM 607 C C . TYR A 1 81 ? -14.781 -16.047 -11.875 1 90.62 81 TYR A C 1
ATOM 609 O O . TYR A 1 81 ? -13.984 -15.172 -12.203 1 90.62 81 TYR A O 1
ATOM 617 N N . SER A 1 82 ? -15.273 -16.891 -12.711 1 93.56 82 SER A N 1
ATOM 618 C CA . SER A 1 82 ? -14.789 -16.922 -14.086 1 93.56 82 SER A CA 1
ATOM 619 C C . SER A 1 82 ? -15.352 -15.758 -14.898 1 93.56 82 SER A C 1
ATOM 621 O O . SER A 1 82 ? -16.562 -15.523 -14.906 1 93.56 82 SER A O 1
ATOM 623 N N . PRO A 1 83 ? -14.445 -15.07 -15.594 1 93.94 83 PRO A N 1
ATOM 624 C CA . PRO A 1 83 ? -14.938 -14.016 -16.484 1 93.94 83 PRO A CA 1
ATOM 625 C C . PRO A 1 83 ? -15.477 -14.555 -17.797 1 93.94 83 PRO A C 1
ATOM 627 O O . PRO A 1 83 ? -16.062 -13.805 -18.594 1 93.94 83 PRO A O 1
ATOM 630 N N . LEU A 1 84 ? -15.336 -15.828 -18.078 1 95 84 LEU A N 1
ATOM 631 C CA . LEU A 1 84 ? -15.703 -16.422 -19.359 1 95 84 LEU A CA 1
ATOM 632 C C . LEU A 1 84 ? -17.125 -16.984 -19.328 1 95 84 LEU A C 1
ATOM 634 O O . LEU A 1 84 ? -17.719 -17.25 -20.375 1 95 84 LEU A O 1
ATOM 638 N N . LEU A 1 85 ? -17.625 -17.188 -18.156 1 93.88 85 LEU A N 1
ATOM 639 C CA . LEU A 1 85 ? -18.922 -17.812 -18.016 1 93.88 85 LEU A CA 1
ATOM 640 C C . LEU A 1 85 ? -20.016 -16.766 -17.812 1 93.88 85 LEU A C 1
ATOM 642 O O . LEU A 1 85 ? -19.812 -15.766 -17.125 1 93.88 85 LEU A O 1
ATOM 646 N N . THR A 1 86 ? -21.141 -17.031 -18.375 1 92.56 86 THR A N 1
ATOM 647 C CA . THR A 1 86 ? -22.297 -16.172 -18.203 1 92.56 86 THR A CA 1
ATOM 648 C C . THR A 1 86 ? -22.906 -16.328 -16.812 1 92.56 86 THR A C 1
ATOM 650 O O . THR A 1 86 ? -22.594 -17.297 -16.109 1 92.56 86 THR A O 1
ATOM 653 N N . ASP A 1 87 ? -23.781 -15.445 -16.516 1 91.12 87 ASP A N 1
ATOM 654 C CA . ASP A 1 87 ? -24.453 -15.516 -15.219 1 91.12 87 ASP A CA 1
ATOM 655 C C . ASP A 1 87 ? -25.281 -16.781 -15.102 1 91.12 87 ASP A C 1
ATOM 657 O O . ASP A 1 87 ? -25.375 -17.391 -14.031 1 91.12 87 ASP A O 1
ATOM 661 N N . ALA A 1 88 ? -25.891 -17.141 -16.156 1 88.44 88 ALA A N 1
ATOM 662 C CA . ALA A 1 88 ? -26.703 -18.359 -16.172 1 88.44 88 ALA A CA 1
ATOM 663 C C . ALA A 1 88 ? -25.844 -19.594 -15.914 1 88.44 88 ALA A C 1
ATOM 665 O O . ALA A 1 88 ? -26.266 -20.5 -15.172 1 88.44 88 ALA A O 1
ATOM 666 N N . GLN A 1 89 ? -24.703 -19.609 -16.516 1 90.94 89 GLN A N 1
ATOM 667 C CA . GLN A 1 89 ? -23.797 -20.734 -16.344 1 90.94 89 GLN A CA 1
ATOM 668 C C . GLN A 1 89 ? -23.266 -20.797 -14.914 1 90.94 89 GLN A C 1
ATOM 670 O O . GLN A 1 89 ? -23.109 -21.891 -14.344 1 90.94 89 GLN A O 1
ATOM 675 N N . LYS A 1 90 ? -22.938 -19.672 -14.344 1 91.69 90 LYS A N 1
ATOM 676 C CA . LYS A 1 90 ? -22.469 -19.609 -12.961 1 91.69 90 LYS A CA 1
ATOM 677 C C . LYS A 1 90 ? -23.531 -20.125 -11.992 1 91.69 90 LYS A C 1
ATOM 679 O O . LYS A 1 90 ? -23.219 -20.891 -11.078 1 91.69 90 LYS A O 1
ATOM 684 N N . LYS A 1 91 ? -24.75 -19.688 -12.234 1 88.94 91 LYS A N 1
ATOM 685 C CA . LYS A 1 91 ? -25.859 -20.156 -11.406 1 88.94 91 LYS A CA 1
ATOM 686 C C . LYS A 1 91 ? -26.047 -21.656 -11.547 1 88.94 91 LYS A C 1
ATOM 688 O O . LYS A 1 91 ? -26.344 -22.344 -10.562 1 88.94 91 LYS A O 1
ATOM 693 N N . PHE A 1 92 ? -25.906 -22.047 -12.742 1 87.81 92 PHE A N 1
ATOM 694 C CA . PHE A 1 92 ? -26.016 -23.484 -13 1 87.81 92 PHE A CA 1
ATOM 695 C C . PHE A 1 92 ? -24.969 -24.25 -12.195 1 87.81 92 PHE A C 1
ATOM 697 O O . PHE A 1 92 ? -25.297 -25.266 -11.57 1 87.81 92 PHE A O 1
ATOM 704 N N . ALA A 1 93 ? -23.75 -23.781 -12.195 1 88.5 93 ALA A N 1
ATOM 705 C CA . ALA A 1 93 ? -22.656 -24.453 -11.508 1 88.5 93 ALA A CA 1
ATOM 706 C C . ALA A 1 93 ? -22.828 -24.391 -10 1 88.5 93 ALA A C 1
ATOM 708 O O . ALA A 1 93 ? -22.453 -25.328 -9.281 1 88.5 93 ALA A O 1
ATOM 709 N N . SER A 1 94 ? -23.438 -23.312 -9.5 1 87.12 94 SER A N 1
ATOM 710 C CA . SER A 1 94 ? -23.562 -23.094 -8.055 1 87.12 94 SER A CA 1
ATOM 711 C C . SER A 1 94 ? -24.828 -23.75 -7.512 1 87.12 94 SER A C 1
ATOM 713 O O . SER A 1 94 ? -25 -23.891 -6.297 1 87.12 94 SER A O 1
ATOM 715 N N . ALA A 1 95 ? -25.734 -24.094 -8.352 1 83.12 95 ALA A N 1
ATOM 716 C CA . ALA A 1 95 ? -27.031 -24.641 -7.926 1 83.12 95 ALA A CA 1
ATOM 717 C C . ALA A 1 95 ? -26.844 -25.906 -7.098 1 83.12 95 ALA A C 1
ATOM 719 O O . ALA A 1 95 ? -25.984 -26.719 -7.395 1 83.12 95 ALA A O 1
ATOM 720 N N . PRO A 1 96 ? -27.641 -25.75 -5.922 1 77.5 96 PRO A N 1
ATOM 721 C CA . PRO A 1 96 ? -27.609 -26.969 -5.102 1 77.5 96 PRO A CA 1
ATOM 722 C C . PRO A 1 96 ? -28.109 -28.203 -5.852 1 77.5 96 PRO A C 1
ATOM 724 O O . PRO A 1 96 ? -28.969 -28.094 -6.73 1 77.5 96 PRO A O 1
ATOM 727 N N . ASN A 1 97 ? -27.312 -29.312 -5.852 1 69.44 97 ASN A N 1
ATOM 728 C CA . ASN A 1 97 ? -27.719 -30.5 -6.582 1 69.44 97 ASN A CA 1
ATOM 729 C C . ASN A 1 97 ? -28.5 -31.469 -5.695 1 69.44 97 ASN A C 1
ATOM 731 O O . ASN A 1 97 ? -27.922 -32.188 -4.883 1 69.44 97 ASN A O 1
ATOM 735 N N . PRO A 1 98 ? -29.844 -31.422 -5.711 1 62.66 98 PRO A N 1
ATOM 736 C CA . PRO A 1 98 ? -30.672 -32.281 -4.875 1 62.66 98 PRO A CA 1
ATOM 737 C C . PRO A 1 98 ? -30.312 -33.781 -5.039 1 62.66 98 PRO A C 1
ATOM 739 O O . PRO A 1 98 ? -30.438 -34.531 -4.09 1 62.66 98 PRO A O 1
ATOM 742 N N . ASN A 1 99 ? -30 -34.188 -6.164 1 66.44 99 ASN A N 1
ATOM 743 C CA . ASN A 1 99 ? -29.812 -35.625 -6.371 1 66.44 99 ASN A CA 1
ATOM 744 C C . ASN A 1 99 ? -28.359 -36.031 -6.195 1 66.44 99 ASN A C 1
ATOM 746 O O . ASN A 1 99 ? -27.984 -37.156 -6.527 1 66.44 99 ASN A O 1
ATOM 750 N N . GLY A 1 100 ? -27.531 -35.094 -5.73 1 71.31 100 GLY A N 1
ATOM 751 C CA . GLY A 1 100 ? -26.141 -35.438 -5.453 1 71.31 100 GLY A CA 1
ATOM 752 C C . GLY A 1 100 ? -25.25 -35.406 -6.688 1 71.31 100 GLY A C 1
ATOM 753 O O . GLY A 1 100 ? -24.125 -35.906 -6.668 1 71.31 100 GLY A O 1
ATOM 754 N N . LEU A 1 101 ? -25.781 -34.938 -7.781 1 79.69 101 LEU A N 1
ATOM 755 C CA . LEU A 1 101 ? -25 -34.938 -9.008 1 79.69 101 LEU A CA 1
ATOM 756 C C . LEU A 1 101 ? -23.953 -33.844 -8.984 1 79.69 101 LEU A C 1
ATOM 758 O O . LEU A 1 101 ? -24.25 -32.719 -8.562 1 79.69 101 LEU A O 1
ATOM 762 N N . THR A 1 102 ? -22.766 -34.219 -9.375 1 84.62 102 THR A N 1
ATOM 763 C CA . THR A 1 102 ? -21.688 -33.25 -9.492 1 84.62 102 THR A CA 1
ATOM 764 C C . THR A 1 102 ? -21.938 -32.281 -10.656 1 84.62 102 THR A C 1
ATOM 766 O O . THR A 1 102 ? -22.766 -32.594 -11.531 1 84.62 102 THR A O 1
ATOM 769 N N . VAL A 1 103 ? -21.406 -31.094 -10.648 1 86.5 103 VAL A N 1
ATOM 770 C CA . VAL A 1 103 ? -21.531 -30.109 -11.719 1 86.5 103 VAL A CA 1
ATOM 771 C C . VAL A 1 103 ? -21.125 -30.75 -13.055 1 86.5 103 VAL A C 1
ATOM 773 O O . VAL A 1 103 ? -21.781 -30.531 -14.078 1 86.5 103 VAL A O 1
ATOM 776 N N . LYS A 1 104 ? -20.156 -31.578 -13.039 1 85.5 104 LYS A N 1
ATOM 777 C CA . LYS A 1 104 ? -19.656 -32.25 -14.25 1 85.5 104 LYS A CA 1
ATOM 778 C C . LYS A 1 104 ? -20.719 -33.125 -14.875 1 85.5 104 LYS A C 1
ATOM 780 O O . LYS A 1 104 ? -20.953 -33.094 -16.078 1 85.5 104 LYS A O 1
ATOM 785 N N . ARG A 1 105 ? -21.203 -33.875 -14.047 1 83.94 105 ARG A N 1
ATOM 786 C CA . ARG A 1 105 ? -22.234 -34.781 -14.516 1 83.94 105 ARG A CA 1
ATOM 787 C C . ARG A 1 105 ? -23.438 -34 -15.062 1 83.94 105 ARG A C 1
ATOM 789 O O . ARG A 1 105 ? -24.047 -34.438 -16.047 1 83.94 105 ARG A O 1
ATOM 796 N N . ARG A 1 106 ? -23.719 -32.969 -14.375 1 84.62 106 ARG A N 1
ATOM 797 C CA . ARG A 1 106 ? -24.844 -32.156 -14.844 1 84.62 106 ARG A CA 1
ATOM 798 C C . ARG A 1 106 ? -24.531 -31.516 -16.203 1 84.62 106 ARG A C 1
ATOM 800 O O . ARG A 1 106 ? -25.406 -31.422 -17.062 1 84.62 106 ARG A O 1
ATOM 807 N N . LEU A 1 107 ? -23.344 -31.062 -16.359 1 83.69 107 LEU A N 1
ATOM 808 C CA . LEU A 1 107 ? -22.906 -30.484 -17.625 1 83.69 107 LEU A CA 1
ATOM 809 C C . LEU A 1 107 ? -22.969 -31.516 -18.75 1 83.69 107 LEU A C 1
ATOM 811 O O . LEU A 1 107 ? -23.297 -31.172 -19.891 1 83.69 107 LEU A O 1
ATOM 815 N N . GLU A 1 108 ? -22.719 -32.719 -18.406 1 81.44 108 GLU A N 1
ATOM 816 C CA . GLU A 1 108 ? -22.766 -33.812 -19.391 1 81.44 108 GLU A CA 1
ATOM 817 C C . GLU A 1 108 ? -24.203 -34.156 -19.75 1 81.44 108 GLU A C 1
ATOM 819 O O . GLU A 1 108 ? -24.516 -34.406 -20.922 1 81.44 108 GLU A O 1
ATOM 824 N N . GLN A 1 109 ? -25 -34.156 -18.734 1 80.62 109 GLN A N 1
ATOM 825 C CA . GLN A 1 109 ? -26.391 -34.562 -18.938 1 80.62 109 GLN A CA 1
ATOM 826 C C . GLN A 1 109 ? -27.203 -33.469 -19.609 1 80.62 109 GLN A C 1
ATOM 828 O O . GLN A 1 109 ? -28.047 -33.75 -20.453 1 80.62 109 GLN A O 1
ATOM 833 N N . SER A 1 110 ? -26.922 -32.25 -19.172 1 79.19 110 SER A N 1
ATOM 834 C CA . SER A 1 110 ? -27.641 -31.109 -19.719 1 79.19 110 SER A CA 1
ATOM 835 C C . SER A 1 110 ? -26.672 -29.984 -20.094 1 79.19 110 SER A C 1
ATOM 837 O O . SER A 1 110 ? -26.547 -29 -19.344 1 79.19 110 SER A O 1
ATOM 839 N N . PRO A 1 111 ? -26.125 -30.266 -21.219 1 73.81 111 PRO A N 1
ATOM 840 C CA . PRO A 1 111 ? -25.172 -29.234 -21.625 1 73.81 111 PRO A CA 1
ATOM 841 C C . PRO A 1 111 ? -25.844 -27.875 -21.875 1 73.81 111 PRO A C 1
ATOM 843 O O . PRO A 1 111 ? -26.938 -27.828 -22.453 1 73.81 111 PRO A O 1
ATOM 846 N N . PRO A 1 112 ? -25.266 -26.969 -21.234 1 76.88 112 PRO A N 1
ATOM 847 C CA . PRO A 1 112 ? -25.812 -25.625 -21.5 1 76.88 112 PRO A CA 1
ATOM 848 C C . PRO A 1 112 ? -25.719 -25.234 -22.969 1 76.88 112 PRO A C 1
ATOM 850 O O . PRO A 1 112 ? -25.016 -25.875 -23.734 1 76.88 112 PRO A O 1
ATOM 853 N N . VAL A 1 113 ? -26.562 -24.188 -23.328 1 78.44 113 VAL A N 1
ATOM 854 C CA . VAL A 1 113 ? -26.609 -23.688 -24.703 1 78.44 113 VAL A CA 1
ATOM 855 C C . VAL A 1 113 ? -25.234 -23.188 -25.125 1 78.44 113 VAL A C 1
ATOM 857 O O . VAL A 1 113 ? -24.766 -23.5 -26.219 1 78.44 113 VAL A O 1
ATOM 860 N N . GLU A 1 114 ? -24.609 -22.438 -24.203 1 85.19 114 GLU A N 1
ATOM 861 C CA . GLU A 1 114 ? -23.25 -21.969 -24.438 1 85.19 114 GLU A CA 1
ATOM 862 C C . GLU A 1 114 ? -22.234 -22.922 -23.812 1 85.19 114 GLU A C 1
ATOM 864 O O . GLU A 1 114 ? -22.453 -23.453 -22.719 1 85.19 114 GLU A O 1
ATOM 869 N N . PRO A 1 115 ? -21.203 -23.094 -24.562 1 86.31 115 PRO A N 1
ATOM 870 C CA . PRO A 1 115 ? -20.203 -24.016 -24.047 1 86.31 115 PRO A CA 1
ATOM 871 C C . PRO A 1 115 ? -19.594 -23.547 -22.719 1 86.31 115 PRO A C 1
ATOM 873 O O . PRO A 1 115 ? -19.375 -22.344 -22.531 1 86.31 115 PRO A O 1
ATOM 876 N N . PHE A 1 116 ? -19.406 -24.5 -21.828 1 89.19 116 PHE A N 1
ATOM 877 C CA . PHE A 1 116 ? -18.797 -24.25 -20.531 1 89.19 116 PHE A CA 1
ATOM 878 C C . PHE A 1 116 ? -17.281 -24.25 -20.641 1 89.19 116 PHE A C 1
ATOM 880 O O . PHE A 1 116 ? -16.641 -25.312 -20.562 1 89.19 116 PHE A O 1
ATOM 887 N N . VAL A 1 117 ? -16.719 -23.062 -20.797 1 91.75 117 VAL A N 1
ATOM 888 C CA . VAL A 1 117 ? -15.281 -22.922 -21.062 1 91.75 117 VAL A CA 1
ATOM 889 C C . VAL A 1 117 ? -14.602 -22.281 -19.844 1 91.75 117 VAL A C 1
ATOM 891 O O . VAL A 1 117 ? -14.992 -21.203 -19.406 1 91.75 117 VAL A O 1
ATOM 894 N N . LEU A 1 118 ? -13.57 -22.984 -19.359 1 93.75 118 LEU A N 1
ATOM 895 C CA . LEU A 1 118 ? -12.867 -22.484 -18.172 1 93.75 118 LEU A CA 1
ATOM 896 C C . LEU A 1 118 ? -11.68 -21.625 -18.578 1 93.75 118 LEU A C 1
ATOM 898 O O . LEU A 1 118 ? -11.203 -20.797 -17.781 1 93.75 118 LEU A O 1
ATOM 902 N N . SER A 1 119 ? -11.164 -21.875 -19.766 1 97.81 119 SER A N 1
ATOM 903 C CA . SER A 1 119 ? -9.953 -21.172 -20.172 1 97.81 119 SER A CA 1
ATOM 904 C C . SER A 1 119 ? -9.844 -21.094 -21.688 1 97.81 119 SER A C 1
ATOM 906 O O . SER A 1 119 ? -10.305 -22 -22.391 1 97.81 119 SER A O 1
ATOM 908 N N . GLU A 1 120 ? -9.234 -20.078 -22.156 1 97.88 120 GLU A N 1
ATOM 909 C CA . GLU A 1 120 ? -8.953 -19.922 -23.578 1 97.88 120 GLU A CA 1
ATOM 910 C C . GLU A 1 120 ? -7.617 -20.562 -23.953 1 97.88 120 GLU A C 1
ATOM 912 O O . GLU A 1 120 ? -7.191 -20.484 -25.109 1 97.88 120 GLU A O 1
ATOM 917 N N . LEU A 1 121 ? -6.969 -21.266 -23.062 1 98.44 121 LEU A N 1
ATOM 918 C CA . LEU A 1 121 ? -5.633 -21.812 -23.266 1 98.44 121 LEU A CA 1
ATOM 919 C C . LEU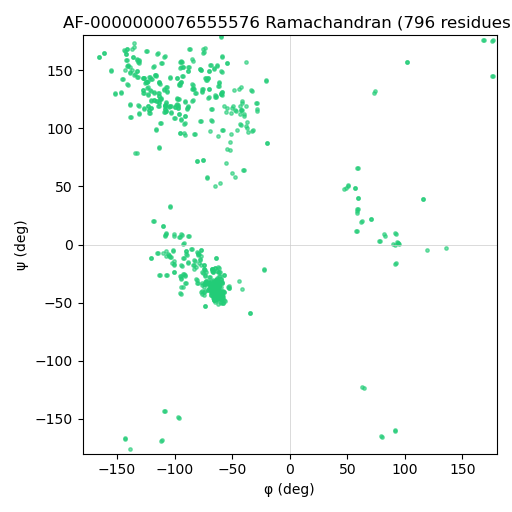 A 1 121 ? -5.609 -22.766 -24.453 1 98.44 121 LEU A C 1
ATOM 921 O O . LEU A 1 121 ? -4.699 -22.719 -25.281 1 98.44 121 LEU A O 1
ATOM 925 N N . PRO A 1 122 ? -6.625 -23.625 -24.578 1 97.5 122 PRO A N 1
ATOM 926 C CA . PRO A 1 122 ? -6.598 -24.547 -25.734 1 97.5 122 PRO A CA 1
ATOM 927 C C . PRO A 1 122 ? -6.559 -23.812 -27.062 1 97.5 122 PRO A C 1
ATOM 929 O O . PRO A 1 122 ? -5.918 -24.266 -28.016 1 97.5 122 PRO A O 1
ATOM 932 N N . LEU A 1 123 ? -7.172 -22.688 -27.125 1 97.75 123 LEU A N 1
ATOM 933 C CA . LEU A 1 123 ? -7.184 -21.891 -28.359 1 97.75 123 LEU A CA 1
ATOM 934 C C . LEU A 1 123 ? -5.805 -21.312 -28.641 1 97.75 123 LEU A C 1
ATOM 936 O O . LEU A 1 123 ? -5.43 -21.109 -29.797 1 97.75 123 LEU A O 1
ATOM 940 N N . PHE A 1 124 ? -5.062 -20.984 -27.609 1 98.31 124 PHE A N 1
ATOM 941 C CA . PHE A 1 124 ? -3.701 -20.5 -27.766 1 98.31 124 PHE A CA 1
ATOM 942 C C . PHE A 1 124 ? -2.752 -21.641 -28.125 1 98.31 124 PHE A C 1
ATOM 944 O O . PHE A 1 124 ? -1.816 -21.438 -28.906 1 98.31 124 PHE A O 1
ATOM 951 N N . LEU A 1 125 ? -2.992 -22.781 -27.562 1 97.88 125 LEU A N 1
ATOM 952 C CA . LEU A 1 125 ? -2.188 -23.969 -27.891 1 97.88 125 LEU A CA 1
ATOM 953 C C . LEU A 1 125 ? -2.35 -24.359 -29.359 1 97.88 125 LEU A C 1
ATOM 955 O O . LEU A 1 125 ? -1.395 -24.797 -29.984 1 97.88 125 LEU A O 1
ATOM 959 N N . GLU A 1 126 ? -3.545 -24.141 -29.844 1 97.12 126 GLU A N 1
ATOM 960 C CA . GLU A 1 126 ? -3.846 -24.453 -31.234 1 97.12 126 GLU A CA 1
ATOM 961 C C . GLU A 1 126 ? -3.453 -23.297 -32.156 1 97.12 126 GLU A C 1
ATOM 963 O O . GLU A 1 126 ? -3.672 -23.359 -33.375 1 97.12 126 GLU A O 1
ATOM 968 N N . LYS A 1 127 ? -2.988 -22.172 -31.656 1 97.06 127 LYS A N 1
ATOM 969 C CA . LYS A 1 127 ? -2.496 -21 -32.375 1 97.06 127 LYS A CA 1
ATOM 970 C C . LYS A 1 127 ? -3.639 -20.25 -33.062 1 97.06 127 LYS A C 1
ATOM 972 O O . LYS A 1 127 ? -3.432 -19.594 -34.094 1 97.06 127 LYS A O 1
ATOM 977 N N . LYS A 1 128 ? -4.785 -20.5 -32.531 1 97.69 128 LYS A N 1
ATOM 978 C CA . LYS A 1 128 ? -5.902 -19.688 -33 1 97.69 128 LYS A CA 1
ATOM 979 C C . LYS A 1 128 ? -5.773 -18.25 -32.5 1 97.69 128 LYS A C 1
ATOM 981 O O . LYS A 1 128 ? -6.211 -17.312 -33.188 1 97.69 128 LYS A O 1
ATOM 986 N N . TYR A 1 129 ? -5.316 -18.125 -31.281 1 97.94 129 TYR A N 1
ATOM 987 C CA . TYR A 1 129 ? -4.973 -16.828 -30.719 1 97.94 129 TYR A CA 1
ATOM 988 C C . TYR A 1 129 ? -3.496 -16.766 -30.359 1 97.94 129 TYR A C 1
ATOM 990 O O . TYR A 1 129 ? -2.846 -17.797 -30.188 1 97.94 129 TYR A O 1
ATOM 998 N N . THR A 1 130 ? -2.969 -15.547 -30.375 1 98.31 130 THR A N 1
ATOM 999 C CA . THR A 1 130 ? -1.577 -15.328 -29.984 1 98.31 130 THR A CA 1
ATOM 1000 C C . THR A 1 130 ? -1.459 -14.172 -29 1 98.31 130 THR A C 1
ATOM 1002 O O . THR A 1 130 ? -2.369 -13.352 -28.891 1 98.31 130 THR A O 1
ATOM 1005 N N . LEU A 1 131 ? -0.436 -14.156 -28.25 1 98.62 131 LEU A N 1
ATOM 1006 C CA . LEU A 1 131 ? -0.127 -13.031 -27.359 1 98.62 131 LEU A CA 1
ATOM 1007 C C . LEU A 1 131 ? 0.627 -11.938 -28.109 1 98.62 131 LEU A C 1
ATOM 1009 O O . LEU A 1 131 ? 1.529 -12.234 -28.906 1 98.62 131 LEU A O 1
ATOM 1013 N N . ASP A 1 132 ? 0.299 -10.695 -27.891 1 98.31 132 ASP A N 1
ATOM 1014 C CA . ASP A 1 132 ? 0.9 -9.562 -28.594 1 98.31 132 ASP A CA 1
ATOM 1015 C C . ASP A 1 132 ? 2.25 -9.195 -27.984 1 98.31 132 ASP A C 1
ATOM 1017 O O . ASP A 1 132 ? 3.133 -8.688 -28.688 1 98.31 132 ASP A O 1
ATOM 1021 N N . VAL A 1 133 ? 2.391 -9.367 -26.703 1 98.44 133 VAL A N 1
ATOM 1022 C CA . VAL A 1 133 ? 3.625 -9.055 -26 1 98.44 133 VAL A CA 1
ATOM 1023 C C . VAL A 1 133 ? 4.023 -10.234 -25.109 1 98.44 133 VAL A C 1
ATOM 1025 O O . VAL A 1 133 ? 3.186 -11.078 -24.781 1 98.44 133 VAL A O 1
ATOM 1028 N N . PRO A 1 134 ? 5.305 -10.359 -24.734 1 98.56 134 PRO A N 1
ATOM 1029 C CA . PRO A 1 134 ? 5.723 -11.445 -23.859 1 98.56 134 PRO A CA 1
ATOM 1030 C C . PRO A 1 134 ? 5.039 -11.398 -22.484 1 98.56 134 PRO A C 1
ATOM 1032 O O . PRO A 1 134 ? 4.906 -10.32 -21.906 1 98.56 134 PRO A O 1
ATOM 1035 N N . VAL A 1 135 ? 4.621 -12.57 -22.062 1 98.81 135 VAL A N 1
ATOM 1036 C CA . VAL A 1 135 ? 3.949 -12.719 -20.781 1 98.81 135 VAL A CA 1
ATOM 1037 C C . VAL A 1 135 ? 4.766 -13.633 -19.875 1 98.81 135 VAL A C 1
ATOM 1039 O O . VAL A 1 135 ? 5.133 -14.742 -20.266 1 98.81 135 VAL A O 1
ATOM 1042 N N . TYR A 1 136 ? 5.113 -13.164 -18.719 1 98.81 136 TYR A N 1
ATOM 1043 C CA . TYR A 1 136 ? 5.773 -13.93 -17.672 1 98.81 136 TYR A CA 1
ATOM 1044 C C . TYR A 1 136 ? 4.816 -14.195 -16.516 1 98.81 136 TYR A C 1
ATOM 1046 O O . TYR A 1 136 ? 4.316 -13.258 -15.891 1 98.81 136 TYR A O 1
ATOM 1054 N N . THR A 1 137 ? 4.551 -15.461 -16.203 1 98.62 137 THR A N 1
ATOM 1055 C CA . THR A 1 137 ? 3.463 -15.719 -15.258 1 98.62 137 THR A CA 1
ATOM 1056 C C . THR A 1 137 ? 3.852 -16.812 -14.273 1 98.62 137 THR A C 1
ATOM 1058 O O . THR A 1 137 ? 4.707 -17.641 -14.562 1 98.62 137 THR A O 1
ATOM 1061 N N . VAL A 1 138 ? 3.322 -16.703 -13.062 1 98.38 138 VAL A N 1
ATOM 1062 C CA . VAL A 1 138 ? 3.24 -17.797 -12.109 1 98.38 138 VAL A CA 1
ATOM 1063 C C . VAL A 1 138 ? 1.787 -18.25 -11.961 1 98.38 138 VAL A C 1
ATOM 1065 O O . VAL A 1 138 ? 0.867 -17.547 -12.391 1 98.38 138 VAL A O 1
ATOM 1068 N N . TRP A 1 139 ? 1.589 -19.453 -11.445 1 98.12 139 TRP A N 1
ATOM 1069 C CA . TRP A 1 139 ? 0.226 -19.953 -11.328 1 98.12 139 TRP A CA 1
ATOM 1070 C C . TRP A 1 139 ? -0.345 -19.672 -9.945 1 98.12 139 TRP A C 1
ATOM 1072 O O . TRP A 1 139 ? 0.403 -19.438 -8.992 1 98.12 139 TRP A O 1
ATOM 1082 N N . GLY A 1 140 ? -1.64 -19.656 -9.836 1 97.06 140 GLY A N 1
ATOM 1083 C CA . GLY A 1 140 ? -2.334 -19.406 -8.578 1 97.06 140 GLY A CA 1
ATOM 1084 C C . GLY A 1 140 ? -2.754 -20.672 -7.871 1 97.06 140 GLY A C 1
ATOM 1085 O O . GLY A 1 140 ? -2.043 -21.688 -7.918 1 97.06 140 GLY A O 1
ATOM 1086 N N . ALA A 1 141 ? -3.879 -20.594 -7.141 1 96.94 141 ALA A N 1
ATOM 1087 C CA . ALA A 1 141 ? -4.328 -21.703 -6.285 1 96.94 141 ALA A CA 1
ATOM 1088 C C . ALA A 1 141 ? -5.258 -22.641 -7.051 1 96.94 141 ALA A C 1
ATOM 1090 O O . ALA A 1 141 ? -5.387 -23.812 -6.699 1 96.94 141 ALA A O 1
ATOM 1091 N N . CYS A 1 142 ? -5.922 -22.109 -8.039 1 96.75 142 CYS A N 1
ATOM 1092 C CA . CYS A 1 142 ? -6.902 -22.922 -8.758 1 96.75 142 CYS A CA 1
ATOM 1093 C C . CYS A 1 142 ? -6.453 -23.172 -10.195 1 96.75 142 CYS A C 1
ATOM 1095 O O . CYS A 1 142 ? -6.887 -22.484 -11.117 1 96.75 142 CYS A O 1
ATOM 1097 N N . GLU A 1 143 ? -5.656 -24.125 -10.383 1 96.88 143 GLU A N 1
ATOM 1098 C CA . GLU A 1 143 ? -5.102 -24.547 -11.664 1 96.88 143 GLU A CA 1
ATOM 1099 C C . GLU A 1 143 ? -4.957 -26.062 -11.734 1 96.88 143 GLU A C 1
ATOM 1101 O O . GLU A 1 143 ? -5.133 -26.75 -10.727 1 96.88 143 GLU A O 1
ATOM 1106 N N . ASP A 1 144 ? -4.727 -26.516 -12.914 1 97.44 144 ASP A N 1
ATOM 1107 C CA . ASP A 1 144 ? -4.5 -27.938 -13.117 1 97.44 144 ASP A CA 1
ATOM 1108 C C . ASP A 1 144 ? -3.006 -28.266 -13.18 1 97.44 144 ASP A C 1
ATOM 1110 O O . ASP A 1 144 ? -2.328 -27.891 -14.141 1 97.44 144 ASP A O 1
ATOM 1114 N N . VAL A 1 145 ? -2.559 -29.047 -12.258 1 97.25 145 VAL A N 1
ATOM 1115 C CA . VAL A 1 145 ? -1.14 -29.359 -12.125 1 97.25 145 VAL A CA 1
ATOM 1116 C C . VAL A 1 145 ? -0.657 -30.109 -13.367 1 97.25 145 VAL A C 1
ATOM 1118 O O . VAL A 1 145 ? 0.483 -29.938 -13.797 1 97.25 145 VAL A O 1
ATOM 1121 N N . ARG A 1 146 ? -1.476 -30.906 -13.984 1 96.81 146 ARG A N 1
ATOM 1122 C CA . ARG A 1 146 ? -1.082 -31.703 -15.156 1 96.81 146 ARG A CA 1
ATOM 1123 C C . ARG A 1 146 ? -0.768 -30.797 -16.344 1 96.81 146 ARG A C 1
ATOM 1125 O O . ARG A 1 146 ? 0.133 -31.078 -17.125 1 96.81 146 ARG A O 1
ATOM 1132 N N . VAL A 1 147 ? -1.51 -29.766 -16.453 1 97.81 147 VAL A N 1
ATOM 1133 C CA . VAL A 1 147 ? -1.284 -28.828 -17.547 1 97.81 147 VAL A CA 1
ATOM 1134 C C . VAL A 1 147 ? 0.06 -28.125 -17.344 1 97.81 147 VAL A C 1
ATOM 1136 O O . VAL A 1 147 ? 0.824 -27.969 -18.297 1 97.81 147 VAL A O 1
ATOM 1139 N N . LEU A 1 148 ? 0.368 -27.781 -16.141 1 97.25 148 LEU A N 1
ATOM 1140 C CA . LEU A 1 148 ? 1.635 -27.125 -15.844 1 97.25 148 LEU A CA 1
ATOM 1141 C C . LEU A 1 148 ? 2.809 -28.062 -16.094 1 97.25 148 LEU A C 1
ATOM 1143 O O . LEU A 1 148 ? 3.863 -27.641 -16.562 1 97.25 148 LEU A O 1
ATOM 1147 N N . GLU A 1 149 ? 2.6 -29.297 -15.781 1 96.19 149 GLU A N 1
ATOM 1148 C CA . GLU A 1 149 ? 3.643 -30.281 -16.031 1 96.19 149 GLU A CA 1
ATOM 1149 C C . GLU A 1 149 ? 3.916 -30.422 -17.531 1 96.19 149 GLU A C 1
ATOM 1151 O O . GLU A 1 149 ? 5.059 -30.656 -17.938 1 96.19 149 GLU A O 1
ATOM 1156 N N . LYS A 1 150 ? 2.893 -30.297 -18.281 1 96.75 150 LYS A N 1
ATOM 1157 C CA . LYS A 1 150 ? 3.057 -30.375 -19.734 1 96.75 150 LYS A CA 1
ATOM 1158 C C . LYS A 1 150 ? 3.812 -29.156 -20.266 1 96.75 150 LYS A C 1
ATOM 1160 O O . LYS A 1 150 ? 4.559 -29.266 -21.234 1 96.75 150 LYS A O 1
ATOM 1165 N N . PHE A 1 151 ? 3.619 -28.062 -19.672 1 97.06 151 PHE A N 1
ATOM 1166 C CA . PHE A 1 151 ? 4.41 -26.891 -20.031 1 97.06 151 PHE A CA 1
ATOM 1167 C C . PHE A 1 151 ? 5.867 -27.078 -19.625 1 97.06 151 PHE A C 1
ATOM 1169 O O . PHE A 1 151 ? 6.777 -26.75 -20.391 1 97.06 151 PHE A O 1
ATOM 1176 N N . ARG A 1 152 ? 6.105 -27.625 -18.484 1 94.25 152 ARG A N 1
ATOM 1177 C CA . ARG A 1 152 ? 7.461 -27.828 -17.969 1 94.25 152 ARG A CA 1
ATOM 1178 C C . ARG A 1 152 ? 8.219 -28.812 -18.844 1 94.25 152 ARG A C 1
ATOM 1180 O O . ARG A 1 152 ? 9.414 -28.641 -19.094 1 94.25 152 ARG A O 1
ATOM 1187 N N . SER A 1 153 ? 7.512 -29.859 -19.297 1 93.69 153 SER A N 1
ATOM 1188 C CA . SER A 1 153 ? 8.148 -30.891 -20.109 1 93.69 153 SER A CA 1
ATOM 1189 C C . SER A 1 153 ? 8.344 -30.406 -21.547 1 93.69 153 SER A C 1
ATOM 1191 O O . SER A 1 153 ? 9.07 -31.047 -22.328 1 93.69 153 SER A O 1
ATOM 1193 N N . GLY A 1 154 ? 7.645 -29.359 -21.938 1 94.81 154 GLY A N 1
ATOM 1194 C CA . GLY A 1 154 ? 7.77 -28.844 -23.281 1 94.81 154 GLY A CA 1
ATOM 1195 C C . GLY A 1 154 ? 6.715 -29.375 -24.234 1 94.81 154 GLY A C 1
ATOM 1196 O O . GLY A 1 154 ? 6.688 -29.016 -25.406 1 94.81 154 GLY A O 1
ATOM 1197 N N . GLU A 1 155 ? 5.875 -30.203 -23.641 1 96.56 155 GLU A N 1
ATOM 1198 C CA . GLU A 1 155 ? 4.781 -30.703 -24.484 1 96.56 155 GLU A CA 1
ATOM 1199 C C . GLU A 1 155 ? 3.873 -29.578 -24.938 1 96.56 155 GLU A C 1
ATOM 1201 O O . GLU A 1 155 ? 3.426 -29.547 -26.078 1 96.56 155 GLU A O 1
ATOM 1206 N N . TYR A 1 156 ? 3.521 -28.719 -23.984 1 97.69 156 TYR A N 1
ATOM 1207 C CA . TYR A 1 156 ? 2.752 -27.531 -24.297 1 97.69 156 TYR A CA 1
ATOM 1208 C C . TYR A 1 156 ? 3.668 -26.328 -24.5 1 97.69 156 TYR A C 1
ATOM 1210 O O . TYR A 1 156 ? 4.676 -26.188 -23.797 1 97.69 156 TYR A O 1
ATOM 1218 N N . LYS A 1 157 ? 3.336 -25.594 -25.5 1 97.25 157 LYS A N 1
ATOM 1219 C CA . LYS A 1 157 ? 4.066 -24.359 -25.75 1 97.25 157 LYS A CA 1
ATOM 1220 C C . LYS A 1 157 ? 3.15 -23.297 -26.344 1 97.25 157 LYS A C 1
ATOM 1222 O O . LYS A 1 157 ? 2.328 -23.594 -27.219 1 97.25 157 LYS A O 1
ATOM 1227 N N . VAL A 1 158 ? 3.203 -22.172 -25.812 1 98 158 VAL A N 1
ATOM 1228 C CA . VAL A 1 158 ? 2.527 -21 -26.359 1 98 158 VAL A CA 1
ATOM 1229 C C . VAL A 1 158 ? 3.543 -19.891 -26.609 1 98 158 VAL A C 1
ATOM 1231 O O . VAL A 1 158 ? 4.32 -19.531 -25.719 1 98 158 VAL A O 1
ATOM 1234 N N . ASP A 1 159 ? 3.529 -19.328 -27.828 1 97.56 159 ASP A N 1
ATOM 1235 C CA . ASP A 1 159 ? 4.48 -18.281 -28.172 1 97.56 159 ASP A CA 1
ATOM 1236 C C . ASP A 1 159 ? 4.332 -17.078 -27.25 1 97.56 159 ASP A C 1
ATOM 1238 O O . ASP A 1 159 ? 3.219 -16.625 -26.984 1 97.56 159 ASP A O 1
ATOM 1242 N N . LYS A 1 160 ? 5.422 -16.594 -26.656 1 98.12 160 LYS A N 1
ATOM 1243 C CA . LYS A 1 160 ? 5.539 -15.391 -25.828 1 98.12 160 LYS A CA 1
ATOM 1244 C C . LYS A 1 160 ? 5.027 -15.648 -24.422 1 98.12 160 LYS A C 1
ATOM 1246 O O . LYS A 1 160 ? 4.914 -14.719 -23.609 1 98.12 160 LYS A O 1
ATOM 1251 N N . LEU A 1 161 ? 4.629 -16.875 -24.156 1 98.56 161 LEU A N 1
ATOM 1252 C CA . LEU A 1 161 ? 4.242 -17.219 -22.781 1 98.56 161 LEU A CA 1
ATOM 1253 C C . LEU A 1 161 ? 5.402 -17.891 -22.047 1 98.56 161 LEU A C 1
ATOM 1255 O O . LEU A 1 161 ? 5.922 -18.906 -22.484 1 98.56 161 LEU A O 1
ATOM 1259 N N . HIS A 1 162 ? 5.805 -17.297 -21.016 1 98.12 162 HIS A N 1
ATOM 1260 C CA . HIS A 1 162 ? 6.906 -17.812 -20.203 1 98.12 162 HIS A CA 1
ATOM 1261 C C . HIS A 1 162 ? 6.461 -18.078 -18.766 1 98.12 162 HIS A C 1
ATOM 1263 O O . HIS A 1 162 ? 6.09 -17.141 -18.047 1 98.12 162 HIS A O 1
ATOM 1269 N N . ILE A 1 163 ? 6.531 -19.266 -18.406 1 97.88 163 ILE A N 1
ATOM 1270 C CA . ILE A 1 163 ? 6.211 -19.609 -17.016 1 97.88 163 ILE A CA 1
ATOM 1271 C C . ILE A 1 163 ? 7.465 -19.5 -16.156 1 97.88 163 ILE A C 1
ATOM 1273 O O . ILE A 1 163 ? 8.477 -20.156 -16.438 1 97.88 163 ILE A O 1
ATOM 1277 N N . ILE A 1 164 ? 7.398 -18.625 -15.195 1 97.44 164 ILE A N 1
ATOM 1278 C CA . ILE A 1 164 ? 8.492 -18.469 -14.25 1 97.44 164 ILE A CA 1
ATOM 1279 C C . ILE A 1 164 ? 8.195 -19.281 -12.984 1 97.44 164 ILE A C 1
ATOM 1281 O O . ILE A 1 164 ? 7.117 -19.156 -12.398 1 97.44 164 ILE A O 1
ATOM 1285 N N . ASP A 1 165 ? 9.078 -20.125 -12.633 1 96.12 165 ASP A N 1
ATOM 1286 C CA . ASP A 1 165 ? 8.891 -20.984 -11.477 1 96.12 165 ASP A CA 1
ATOM 1287 C C . ASP A 1 165 ? 10.203 -21.188 -10.719 1 96.12 165 ASP A C 1
ATOM 1289 O O . ASP A 1 165 ? 11.141 -20.406 -10.875 1 96.12 165 ASP A O 1
ATOM 12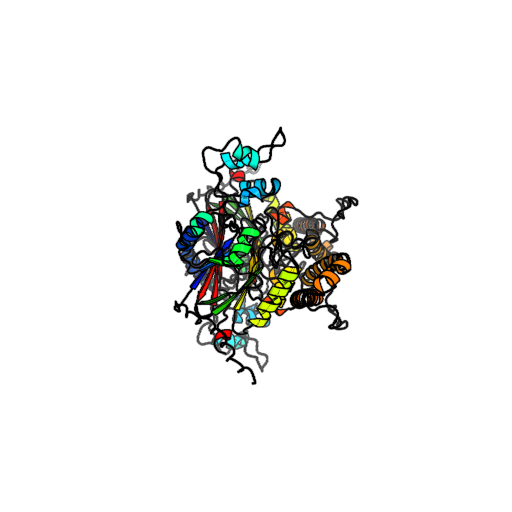93 N N . GLU A 1 166 ? 10.234 -22.125 -9.812 1 96.06 166 GLU A N 1
ATOM 1294 C CA . GLU A 1 166 ? 11.391 -22.344 -8.953 1 96.06 166 GLU A CA 1
ATOM 1295 C C . GLU A 1 166 ? 12.594 -22.828 -9.75 1 96.06 166 GLU A C 1
ATOM 1297 O O . GLU A 1 166 ? 13.734 -22.641 -9.336 1 96.06 166 GLU A O 1
ATOM 1302 N N . ALA A 1 167 ? 12.32 -23.391 -10.898 1 93.88 167 ALA A N 1
ATOM 1303 C CA . ALA A 1 167 ? 13.406 -23.953 -11.695 1 93.88 167 ALA A CA 1
ATOM 1304 C C . ALA A 1 167 ? 13.812 -23 -12.812 1 93.88 167 ALA A C 1
ATOM 1306 O O . ALA A 1 167 ? 14.93 -23.078 -13.336 1 93.88 167 ALA A O 1
ATOM 1307 N N . SER A 1 168 ? 12.898 -22.172 -13.156 1 94.06 168 SER A N 1
ATOM 1308 C CA . SER A 1 168 ? 13.133 -21.359 -14.344 1 94.06 168 SER A CA 1
ATOM 1309 C C . SER A 1 168 ? 12.953 -19.875 -14.023 1 94.06 168 SER A C 1
ATOM 1311 O O . SER A 1 168 ? 11.859 -19.438 -13.688 1 94.06 168 SER A O 1
ATOM 1313 N N . SER A 1 169 ? 14.031 -19.109 -14.18 1 95.94 169 SER A N 1
ATOM 1314 C CA . SER A 1 169 ? 14.008 -17.656 -14.023 1 95.94 169 SER A CA 1
ATOM 1315 C C . SER A 1 169 ? 14.227 -16.953 -15.359 1 95.94 169 SER A C 1
ATOM 1317 O O . SER A 1 169 ? 14.711 -17.562 -16.312 1 95.94 169 SER A O 1
ATOM 1319 N N . ARG A 1 170 ? 13.758 -15.727 -15.43 1 96.62 170 ARG A N 1
ATOM 1320 C CA . ARG A 1 170 ? 13.914 -14.93 -16.641 1 96.62 170 ARG A CA 1
ATOM 1321 C C . ARG A 1 170 ? 14.547 -13.578 -16.328 1 96.62 170 ARG A C 1
ATOM 1323 O O . ARG A 1 170 ? 14.305 -13 -15.266 1 96.62 170 ARG A O 1
ATOM 1330 N N . LEU A 1 171 ? 15.398 -13.133 -17.266 1 96.88 171 LEU A N 1
ATOM 1331 C CA . LEU A 1 171 ? 16.031 -11.828 -17.125 1 96.88 171 LEU A CA 1
ATOM 1332 C C . LEU A 1 171 ? 15.547 -10.875 -18.203 1 96.88 171 LEU A C 1
ATOM 1334 O O . LEU A 1 171 ? 15.609 -11.188 -19.406 1 96.88 171 LEU A O 1
ATOM 1338 N N . LEU A 1 172 ? 14.984 -9.742 -17.797 1 95.44 172 LEU A N 1
ATOM 1339 C CA . LEU A 1 172 ? 14.578 -8.68 -18.703 1 95.44 172 LEU A CA 1
ATOM 1340 C C . LEU A 1 172 ? 15.57 -7.523 -18.672 1 95.44 172 LEU A C 1
ATOM 1342 O O . LEU A 1 172 ? 15.773 -6.906 -17.625 1 95.44 172 LEU A O 1
ATOM 1346 N N . ASP A 1 173 ? 16.234 -7.32 -19.734 1 93.62 173 ASP A N 1
ATOM 1347 C CA . ASP A 1 173 ? 17.125 -6.164 -19.859 1 93.62 173 ASP A CA 1
ATOM 1348 C C . ASP A 1 173 ? 16.406 -5 -20.547 1 93.62 173 ASP A C 1
ATOM 1350 O O . ASP A 1 173 ? 16.359 -4.926 -21.766 1 93.62 173 ASP A O 1
ATOM 1354 N N . VAL A 1 174 ? 15.891 -4.113 -19.719 1 92.94 174 VAL A N 1
ATOM 1355 C CA . VAL A 1 174 ? 15.031 -3.064 -20.266 1 92.94 174 VAL A CA 1
ATOM 1356 C C . VAL A 1 174 ? 15.32 -1.744 -19.547 1 92.94 174 VAL A C 1
ATOM 1358 O O . VAL A 1 174 ? 15.586 -1.725 -18.344 1 92.94 174 VAL A O 1
ATOM 1361 N N . GLY A 1 175 ? 15.398 -0.609 -20.266 1 92.31 175 GLY A N 1
ATOM 1362 C CA . GLY A 1 175 ? 15.445 0.735 -19.719 1 92.31 175 GLY A CA 1
ATOM 1363 C C . GLY A 1 175 ? 16.672 0.981 -18.859 1 92.31 175 GLY A C 1
ATOM 1364 O O . GLY A 1 175 ? 16.609 1.745 -17.891 1 92.31 175 GLY A O 1
ATOM 1365 N N . GLY A 1 176 ? 17.641 0.201 -19.031 1 91.38 176 GLY A N 1
ATOM 1366 C CA . GLY A 1 176 ? 18.844 0.39 -18.25 1 91.38 176 GLY A CA 1
ATOM 1367 C C . GLY A 1 176 ? 18.859 -0.411 -16.953 1 91.38 176 GLY A C 1
ATOM 1368 O O . GLY A 1 176 ? 19.734 -0.209 -16.109 1 91.38 176 GLY A O 1
ATOM 1369 N N . VAL A 1 177 ? 17.891 -1.292 -16.828 1 94.56 177 VAL A N 1
ATOM 1370 C CA . VAL A 1 177 ? 17.797 -2.143 -15.641 1 94.56 177 VAL A CA 1
ATOM 1371 C C . VAL A 1 177 ? 17.781 -3.609 -16.062 1 94.56 177 VAL A C 1
ATOM 1373 O O . VAL A 1 177 ? 17.125 -3.979 -17.031 1 94.56 177 VAL A O 1
ATOM 1376 N N . LYS A 1 178 ? 18.562 -4.371 -15.352 1 95.62 178 LYS A N 1
ATOM 1377 C CA . LYS A 1 178 ? 18.469 -5.824 -15.469 1 95.62 178 LYS A CA 1
ATOM 1378 C C . LYS A 1 178 ? 17.484 -6.398 -14.445 1 95.62 178 LYS A C 1
ATOM 1380 O O . LYS A 1 178 ? 17.844 -6.574 -13.273 1 95.62 178 LYS A O 1
ATOM 1385 N N . LEU A 1 179 ? 16.391 -6.73 -14.984 1 96.56 179 LEU A N 1
ATOM 1386 C CA . LEU A 1 179 ? 15.312 -7.164 -14.102 1 96.56 179 LEU A CA 1
ATOM 1387 C C . LEU A 1 179 ? 15.203 -8.688 -14.086 1 96.56 179 LEU A C 1
ATOM 1389 O O . LEU A 1 179 ? 14.766 -9.297 -15.062 1 96.56 179 LEU A O 1
ATOM 1393 N N . ARG A 1 180 ? 15.586 -9.328 -12.977 1 98.06 180 ARG A N 1
ATOM 1394 C CA . ARG A 1 180 ? 15.5 -10.773 -12.797 1 98.06 180 ARG A CA 1
ATOM 1395 C C . ARG A 1 180 ? 14.164 -11.164 -12.172 1 98.06 180 ARG A C 1
ATOM 1397 O O . ARG A 1 180 ? 13.797 -10.664 -11.109 1 98.06 180 ARG A O 1
ATOM 1404 N N . LEU A 1 181 ? 13.469 -12.016 -12.867 1 98.62 181 LEU A N 1
ATOM 1405 C CA . LEU A 1 181 ? 12.188 -12.5 -12.367 1 98.62 181 LEU A CA 1
ATOM 1406 C C . LEU A 1 181 ? 12.336 -13.859 -11.703 1 98.62 181 LEU A C 1
ATOM 1408 O O . LEU A 1 181 ? 12.836 -14.805 -12.32 1 98.62 181 LEU A O 1
ATOM 1412 N N . LEU A 1 182 ? 11.992 -13.93 -10.461 1 98.69 182 LEU A N 1
ATOM 1413 C CA . LEU A 1 182 ? 11.953 -15.172 -9.695 1 98.69 182 LEU A CA 1
ATOM 1414 C C . LEU A 1 182 ? 10.516 -15.523 -9.312 1 98.69 182 LEU A C 1
ATOM 1416 O O . LEU A 1 182 ? 9.797 -14.695 -8.75 1 98.69 182 LEU A O 1
ATOM 1420 N N . GLY A 1 183 ? 10.156 -16.703 -9.633 1 98.44 183 GLY A N 1
ATOM 1421 C CA . GLY A 1 183 ? 8.734 -17.016 -9.5 1 98.44 183 GLY A CA 1
ATOM 1422 C C . GLY A 1 183 ? 8.469 -18.172 -8.562 1 98.44 183 GLY A C 1
ATOM 1423 O O . GLY A 1 183 ? 9.242 -19.141 -8.516 1 98.44 183 GLY A O 1
ATOM 1424 N N . LEU A 1 184 ? 7.395 -18.062 -7.852 1 98 184 LEU A N 1
ATOM 1425 C CA . LEU A 1 184 ? 6.867 -19.125 -7.008 1 98 184 LEU A CA 1
ATOM 1426 C C . LEU A 1 184 ? 5.348 -19.203 -7.121 1 98 184 LEU A C 1
ATOM 1428 O O . LEU A 1 184 ? 4.637 -18.328 -6.625 1 98 184 LEU A O 1
ATOM 1432 N N . GLY A 1 185 ? 4.922 -20.234 -7.734 1 97.25 185 GLY A N 1
ATOM 1433 C CA . GLY A 1 185 ? 3.486 -20.422 -7.906 1 97.25 185 GLY A CA 1
ATOM 1434 C C . GLY A 1 185 ? 2.857 -21.266 -6.824 1 97.25 185 GLY A C 1
ATOM 1435 O O . GLY A 1 185 ? 3.553 -22.016 -6.133 1 97.25 185 GLY A O 1
ATOM 1436 N N . GLY A 1 186 ? 1.49 -21.078 -6.648 1 96.88 186 GLY A N 1
ATOM 1437 C CA . GLY A 1 186 ? 0.738 -21.922 -5.727 1 96.88 186 GLY A CA 1
ATOM 1438 C C . GLY A 1 186 ? 0.445 -21.234 -4.406 1 96.88 186 GLY A C 1
ATOM 1439 O O . GLY A 1 186 ? 1.204 -20.359 -3.967 1 96.88 186 GLY A O 1
ATOM 1440 N N . ALA A 1 187 ? -0.561 -21.703 -3.768 1 96.38 187 ALA A N 1
ATOM 1441 C CA . ALA A 1 187 ? -0.943 -21.156 -2.467 1 96.38 187 ALA A CA 1
ATOM 1442 C C . ALA A 1 187 ? -0.025 -21.672 -1.363 1 96.38 187 ALA A C 1
ATOM 1444 O O . ALA A 1 187 ? 0.539 -22.766 -1.48 1 96.38 187 ALA A O 1
ATOM 1445 N N . VAL A 1 188 ? 0.138 -20.891 -0.347 1 95.44 188 VAL A N 1
ATOM 1446 C CA . VAL A 1 188 ? 0.891 -21.328 0.819 1 95.44 188 VAL A CA 1
ATOM 1447 C C . VAL A 1 188 ? -0.066 -21.906 1.865 1 95.44 188 VAL A C 1
ATOM 1449 O O . VAL A 1 188 ? -0.849 -21.156 2.465 1 95.44 188 VAL A O 1
ATOM 1452 N N . VAL A 1 189 ? 0.011 -23.172 1.962 1 95.12 189 VAL A N 1
ATOM 1453 C CA . VAL A 1 189 ? -0.786 -23.906 2.945 1 95.12 189 VAL A CA 1
ATOM 1454 C C . VAL A 1 189 ? 0.132 -24.703 3.869 1 95.12 189 VAL A C 1
ATOM 1456 O O . VAL A 1 189 ? 0.759 -25.672 3.445 1 95.12 189 VAL A O 1
ATOM 1459 N N . MET A 1 190 ? 0.119 -24.359 5.117 1 93.06 190 MET A N 1
ATOM 1460 C CA . MET A 1 190 ? 1.11 -24.844 6.07 1 93.06 190 MET A CA 1
ATOM 1461 C C . MET A 1 190 ? 1.127 -26.359 6.109 1 93.06 190 MET A C 1
ATOM 1463 O O . MET A 1 190 ? 2.191 -26.984 6.039 1 93.06 190 MET A O 1
ATOM 1467 N N . HIS A 1 191 ? 0.044 -26.953 6.207 1 93.25 191 HIS A N 1
ATOM 1468 C CA . HIS A 1 191 ? 0.015 -28.406 6.379 1 93.25 191 HIS A CA 1
ATOM 1469 C C . HIS A 1 191 ? 0.276 -29.125 5.059 1 93.25 191 HIS A C 1
ATOM 1471 O O . HIS A 1 191 ? 0.417 -30.344 5.027 1 93.25 191 HIS A O 1
ATOM 1477 N N . LYS A 1 192 ? 0.389 -28.375 3.943 1 95.94 192 LYS A N 1
ATOM 1478 C CA . LYS A 1 192 ? 0.638 -28.984 2.641 1 95.94 192 LYS A CA 1
ATOM 1479 C C . LYS A 1 192 ? 2.061 -28.703 2.164 1 95.94 192 LYS A C 1
ATOM 1481 O O . LYS A 1 192 ? 2.432 -29.078 1.05 1 95.94 192 LYS A O 1
ATOM 1486 N N . LEU A 1 193 ? 2.844 -28.141 2.979 1 96.25 193 LEU A N 1
ATOM 1487 C CA . LEU A 1 193 ? 4.184 -27.703 2.598 1 96.25 193 LEU A CA 1
ATOM 1488 C C . LEU A 1 193 ? 5.062 -28.906 2.24 1 96.25 193 LEU A C 1
ATOM 1490 O O . LEU A 1 193 ? 6.062 -28.75 1.539 1 96.25 193 LEU A O 1
ATOM 1494 N N . PHE A 1 194 ? 4.68 -30.094 2.707 1 94.69 194 PHE A N 1
ATOM 1495 C CA . PHE A 1 194 ? 5.508 -31.266 2.48 1 94.69 194 PHE A CA 1
ATOM 1496 C C . PHE A 1 194 ? 4.754 -32.312 1.669 1 94.69 194 PHE A C 1
ATOM 1498 O O . PHE A 1 194 ? 5.105 -33.5 1.69 1 94.69 194 PHE A O 1
ATOM 1505 N N . ASP A 1 195 ? 3.758 -31.828 1.014 1 92.81 195 ASP A N 1
ATOM 1506 C CA . ASP A 1 195 ? 2.916 -32.688 0.186 1 92.81 195 ASP A CA 1
ATOM 1507 C C . ASP A 1 195 ? 2.928 -32.219 -1.271 1 92.81 195 ASP A C 1
ATOM 1509 O O . ASP A 1 195 ? 2.502 -31.109 -1.578 1 92.81 195 ASP A O 1
ATOM 1513 N N . ASN A 1 196 ? 3.293 -33.125 -2.143 1 92.94 196 ASN A N 1
ATOM 1514 C CA . ASN A 1 196 ? 3.359 -32.75 -3.555 1 92.94 196 ASN A CA 1
ATOM 1515 C C . ASN A 1 196 ? 2.051 -33.062 -4.273 1 92.94 196 ASN A C 1
ATOM 1517 O O . ASN A 1 196 ? 1.841 -32.625 -5.406 1 92.94 196 ASN A O 1
ATOM 1521 N N . GLY A 1 197 ? 1.249 -33.75 -3.666 1 94.62 197 GLY A N 1
ATOM 1522 C CA . GLY A 1 197 ? -0.015 -34.156 -4.273 1 94.62 197 GLY A CA 1
ATOM 1523 C C . GLY A 1 197 ? 0.155 -35.031 -5.5 1 94.62 197 GLY A C 1
ATOM 1524 O O . GLY A 1 197 ? 0.841 -36.031 -5.445 1 94.62 197 GLY A O 1
ATOM 1525 N N . GLU A 1 198 ? -0.437 -34.531 -6.609 1 94.06 198 GLU A N 1
ATOM 1526 C CA . GLU A 1 198 ? -0.396 -35.281 -7.859 1 94.06 198 GLU A CA 1
ATOM 1527 C C . GLU A 1 198 ? 0.755 -34.812 -8.75 1 94.06 198 GLU A C 1
ATOM 1529 O O . GLU A 1 198 ? 0.889 -35.25 -9.883 1 94.06 198 GLU A O 1
ATOM 1534 N N . GLY A 1 199 ? 1.536 -33.969 -8.227 1 91.5 199 GLY A N 1
ATOM 1535 C CA . GLY A 1 199 ? 2.66 -33.469 -9 1 91.5 199 GLY A CA 1
ATOM 1536 C C . GLY A 1 199 ? 3.748 -34.5 -9.211 1 91.5 199 GLY A C 1
ATOM 1537 O O . GLY A 1 199 ? 4.039 -35.281 -8.312 1 91.5 199 GLY A O 1
ATOM 1538 N N . LYS A 1 200 ? 4.32 -34.406 -10.414 1 87.06 200 LYS A N 1
ATOM 1539 C CA . LYS A 1 200 ? 5.383 -35.344 -10.758 1 87.06 200 LYS A CA 1
ATOM 1540 C C . LYS A 1 200 ? 6.758 -34.75 -10.453 1 87.06 200 LYS A C 1
ATOM 1542 O O . LYS A 1 200 ? 7.715 -35.5 -10.219 1 87.06 200 LYS A O 1
ATOM 1547 N N . THR A 1 201 ? 6.848 -33.5 -10.539 1 86.56 201 THR A N 1
ATOM 1548 C CA . THR A 1 201 ? 8.078 -32.781 -10.234 1 86.56 201 THR A CA 1
ATOM 1549 C C . THR A 1 201 ? 7.934 -32 -8.93 1 86.56 201 THR A C 1
ATOM 1551 O O . THR A 1 201 ? 7.32 -32.469 -7.977 1 86.56 201 THR A O 1
ATOM 1554 N N . THR A 1 202 ? 8.531 -30.797 -8.867 1 87.75 202 THR A N 1
ATOM 1555 C CA . THR A 1 202 ? 8.43 -30 -7.648 1 87.75 202 THR A CA 1
ATOM 1556 C C . THR A 1 202 ? 7.105 -29.234 -7.617 1 87.75 202 THR A C 1
ATOM 1558 O O . THR A 1 202 ? 6.711 -28.719 -6.57 1 87.75 202 THR A O 1
ATOM 1561 N N . ILE A 1 203 ? 6.465 -29.188 -8.758 1 92.75 203 ILE A N 1
ATOM 1562 C CA . ILE A 1 203 ? 5.172 -28.516 -8.797 1 92.75 203 ILE A CA 1
ATOM 1563 C C . ILE A 1 203 ? 4.137 -29.344 -8.039 1 92.75 203 ILE A C 1
ATOM 1565 O O . ILE A 1 203 ? 4.051 -30.547 -8.219 1 92.75 203 ILE A O 1
ATOM 1569 N N . ALA A 1 204 ? 3.377 -28.672 -7.203 1 96.62 204 ALA A N 1
ATOM 1570 C CA . ALA A 1 204 ? 2.455 -29.406 -6.34 1 96.62 204 ALA A CA 1
ATOM 1571 C C . ALA A 1 204 ? 1.012 -28.984 -6.598 1 96.62 204 ALA A C 1
ATOM 1573 O O . ALA A 1 204 ? 0.735 -27.812 -6.852 1 96.62 204 ALA A O 1
ATOM 1574 N N . GLY A 1 205 ? 0.176 -29.922 -6.543 1 97.12 205 GLY A N 1
ATOM 1575 C CA . GLY A 1 205 ? -1.248 -29.703 -6.727 1 97.12 205 GLY A CA 1
ATOM 1576 C C . GLY A 1 205 ? -2.043 -30.984 -6.895 1 97.12 205 GLY A C 1
ATOM 1577 O O . GLY A 1 205 ? -1.492 -32.062 -6.793 1 97.12 205 GLY A O 1
ATOM 1578 N N . GLY A 1 206 ? -3.322 -30.859 -6.988 1 96.81 206 GLY A N 1
ATOM 1579 C CA . GLY A 1 206 ? -4.254 -31.969 -7.195 1 96.81 206 GLY A CA 1
ATOM 1580 C C . GLY A 1 206 ? -5.707 -31.531 -7.16 1 96.81 206 GLY A C 1
ATOM 1581 O O . GLY A 1 206 ? -6.059 -30.578 -6.469 1 96.81 206 GLY A O 1
ATOM 1582 N N . GLN A 1 207 ? -6.441 -32.219 -8 1 96.25 207 GLN A N 1
ATOM 1583 C CA . GLN A 1 207 ? -7.891 -32.062 -8.023 1 96.25 207 GLN A CA 1
ATOM 1584 C C . GLN A 1 207 ? -8.258 -30.594 -8.336 1 96.25 207 GLN A C 1
ATOM 1586 O O . GLN A 1 207 ? -9.188 -30.047 -7.746 1 96.25 207 GLN A O 1
ATOM 1591 N N . GLY A 1 208 ? -7.414 -29.984 -9.07 1 96.5 208 GLY A N 1
ATOM 1592 C CA . GLY A 1 208 ? -7.727 -28.641 -9.531 1 96.5 208 GLY A CA 1
ATOM 1593 C C . GLY A 1 208 ? -7.184 -27.562 -8.617 1 96.5 208 GLY A C 1
ATOM 1594 O O . GLY A 1 208 ? -7.434 -26.375 -8.844 1 96.5 208 GLY A O 1
ATOM 1595 N N . THR A 1 209 ? -6.504 -27.906 -7.609 1 97.44 209 THR A N 1
ATOM 1596 C CA . THR A 1 209 ? -5.883 -26.953 -6.703 1 97.44 209 THR A CA 1
ATOM 1597 C C . THR A 1 209 ? -4.363 -27.094 -6.727 1 97.44 209 THR A C 1
ATOM 1599 O O . THR A 1 209 ? -3.836 -28.172 -6.988 1 97.44 209 THR A O 1
ATOM 1602 N N . MET A 1 210 ? -3.734 -25.984 -6.574 1 97.62 210 MET A N 1
ATOM 1603 C CA . MET A 1 210 ? -2.275 -25.969 -6.543 1 97.62 210 MET A CA 1
ATOM 1604 C C . MET A 1 210 ? -1.765 -25.266 -5.293 1 97.62 210 MET A C 1
ATOM 1606 O O . MET A 1 210 ? -2.404 -24.328 -4.797 1 97.62 210 MET A O 1
ATOM 1610 N N . TRP A 1 211 ? -0.686 -25.75 -4.727 1 97.88 211 TRP A N 1
ATOM 1611 C CA . TRP A 1 211 ? -0.056 -25.125 -3.562 1 97.88 211 TRP A CA 1
ATOM 1612 C C . TRP A 1 211 ? 1.464 -25.188 -3.67 1 97.88 211 TRP A C 1
ATOM 1614 O O . TRP A 1 211 ? 2.004 -25.812 -4.59 1 97.88 211 TRP A O 1
ATOM 1624 N N . THR A 1 212 ? 2.135 -24.453 -2.795 1 96.75 212 THR A N 1
ATOM 1625 C CA . THR A 1 212 ? 3.592 -24.406 -2.781 1 96.75 212 THR A CA 1
ATOM 1626 C C . THR A 1 212 ? 4.16 -25.406 -1.783 1 96.75 212 THR A C 1
ATOM 1628 O O . THR A 1 212 ? 3.496 -25.766 -0.806 1 96.75 212 THR A O 1
ATOM 1631 N N . THR A 1 213 ? 5.332 -25.859 -2.023 1 96.88 213 THR A N 1
ATOM 1632 C CA . THR A 1 213 ? 6 -26.797 -1.127 1 96.88 213 THR A CA 1
ATOM 1633 C C . THR A 1 213 ? 7.363 -26.25 -0.697 1 96.88 213 THR A C 1
ATOM 1635 O O . THR A 1 213 ? 7.887 -25.328 -1.31 1 96.88 213 THR A O 1
ATOM 1638 N N . VAL A 1 214 ? 7.895 -26.906 0.319 1 96.25 214 VAL A N 1
ATOM 1639 C CA . VAL A 1 214 ? 9.219 -26.562 0.822 1 96.25 214 VAL A CA 1
ATOM 1640 C C . VAL A 1 214 ? 10.273 -26.875 -0.233 1 96.25 214 VAL A C 1
ATOM 1642 O O . VAL A 1 214 ? 11.273 -26.172 -0.358 1 96.25 214 VAL A O 1
ATOM 1645 N N . LEU A 1 215 ? 10.094 -27.922 -0.992 1 95.25 215 LEU A N 1
ATOM 1646 C CA . LEU A 1 215 ? 11.016 -28.281 -2.062 1 95.25 215 LEU A CA 1
ATOM 1647 C C . LEU A 1 215 ? 11.047 -27.203 -3.145 1 95.25 215 LEU A C 1
ATOM 1649 O O . LEU A 1 215 ? 12.109 -26.875 -3.668 1 95.25 215 LEU A O 1
ATOM 1653 N N . GLN A 1 216 ? 9.906 -26.672 -3.469 1 97.25 216 GLN A N 1
ATOM 1654 C CA . GLN A 1 216 ? 9.844 -25.578 -4.418 1 97.25 216 GLN A CA 1
ATOM 1655 C C . GLN A 1 216 ? 10.633 -24.375 -3.918 1 97.25 216 GLN A C 1
ATOM 1657 O O . GLN A 1 216 ? 11.414 -23.781 -4.668 1 97.25 216 GLN A O 1
ATOM 1662 N N . MET A 1 217 ? 10.43 -24.062 -2.664 1 97.81 217 MET A N 1
ATOM 1663 C CA . MET A 1 217 ? 11.117 -22.922 -2.07 1 97.81 217 MET A CA 1
ATOM 1664 C C . MET A 1 217 ? 12.625 -23.141 -2.064 1 97.81 217 MET A C 1
ATOM 1666 O O . MET A 1 217 ? 13.391 -22.234 -2.393 1 97.81 217 MET A O 1
ATOM 1670 N N . GLY A 1 218 ? 12.969 -24.328 -1.677 1 97.75 218 GLY A N 1
ATOM 1671 C CA . GLY A 1 218 ? 14.391 -24.641 -1.664 1 97.75 218 GLY A CA 1
ATOM 1672 C C . GLY A 1 218 ? 15.023 -24.578 -3.039 1 97.75 218 GLY A C 1
ATOM 1673 O O . GLY A 1 218 ? 16.156 -24.109 -3.184 1 97.75 218 GLY A O 1
ATOM 1674 N N . GLU A 1 219 ? 14.328 -25.078 -4.039 1 97.38 219 GLU A N 1
ATOM 1675 C CA . GLU A 1 219 ? 14.828 -25.016 -5.406 1 97.38 219 GLU A CA 1
ATOM 1676 C C . GLU A 1 219 ? 14.938 -23.578 -5.895 1 97.38 219 GLU A C 1
ATOM 1678 O O . GLU A 1 219 ? 15.883 -23.234 -6.609 1 97.38 219 GLU A O 1
ATOM 1683 N N . LEU A 1 220 ? 14 -22.812 -5.543 1 98.25 220 LEU A N 1
ATOM 1684 C CA . LEU A 1 220 ? 14.031 -21.406 -5.922 1 98.25 220 LEU A CA 1
ATOM 1685 C C . LEU A 1 220 ? 15.266 -20.719 -5.348 1 98.25 220 LEU A C 1
ATOM 1687 O O . LEU A 1 220 ? 15.906 -19.906 -6.031 1 98.25 220 LEU A O 1
ATOM 1691 N N . VAL A 1 221 ? 15.562 -21 -4.102 1 98.19 221 VAL A N 1
ATOM 1692 C CA . VAL A 1 221 ? 16.766 -20.438 -3.482 1 98.19 221 VAL A CA 1
ATOM 1693 C C . VAL A 1 221 ? 18 -20.875 -4.258 1 98.19 221 VAL A C 1
ATOM 1695 O O . VAL A 1 221 ? 18.906 -20.078 -4.512 1 98.19 221 VAL A O 1
ATOM 1698 N N . ASP A 1 222 ? 18.016 -22.094 -4.605 1 97.69 222 ASP A N 1
ATOM 1699 C CA . ASP A 1 222 ? 19.125 -22.609 -5.391 1 97.69 222 ASP A CA 1
ATOM 1700 C C . ASP A 1 222 ? 19.25 -21.875 -6.719 1 97.69 222 ASP A C 1
ATOM 1702 O O . ASP A 1 222 ? 20.344 -21.453 -7.098 1 97.69 222 ASP A O 1
ATOM 1706 N N . THR A 1 223 ? 18.172 -21.766 -7.398 1 97.56 223 THR A N 1
ATOM 1707 C CA . THR A 1 223 ? 18.141 -21.062 -8.672 1 97.56 223 THR A CA 1
ATOM 1708 C C . THR A 1 223 ? 18.578 -19.609 -8.492 1 97.56 223 THR A C 1
ATOM 1710 O O . THR A 1 223 ? 19.406 -19.109 -9.266 1 97.56 223 THR A O 1
ATOM 1713 N N . ALA A 1 224 ? 18.062 -18.969 -7.527 1 97.81 224 ALA A N 1
ATOM 1714 C CA . ALA A 1 224 ? 18.391 -17.562 -7.25 1 97.81 224 ALA A CA 1
ATOM 1715 C C . ALA A 1 224 ? 19.891 -17.406 -6.992 1 97.81 224 ALA A C 1
ATOM 1717 O O . ALA A 1 224 ? 20.5 -16.422 -7.426 1 97.81 224 ALA A O 1
ATOM 1718 N N . ASN A 1 225 ? 20.484 -18.328 -6.289 1 97 225 ASN A N 1
ATOM 1719 C CA . ASN A 1 225 ? 21.906 -18.281 -6.004 1 97 225 ASN A CA 1
ATOM 1720 C C . ASN A 1 225 ? 22.734 -18.531 -7.262 1 97 225 ASN A C 1
ATOM 1722 O O . ASN A 1 225 ? 23.766 -17.875 -7.465 1 97 225 ASN A O 1
ATOM 1726 N N . ARG A 1 226 ? 22.266 -19.375 -8.031 1 96.62 226 ARG A N 1
ATOM 1727 C CA . ARG A 1 226 ? 23 -19.734 -9.242 1 96.62 226 ARG A CA 1
ATOM 1728 C C . ARG A 1 226 ? 23.031 -18.578 -10.234 1 96.62 226 ARG A C 1
ATOM 1730 O O . ARG A 1 226 ? 24.047 -18.328 -10.875 1 96.62 226 ARG A O 1
ATOM 1737 N N . VAL A 1 227 ? 21.969 -17.859 -10.273 1 95.94 227 VAL A N 1
ATOM 1738 C CA . VAL A 1 227 ? 21.859 -16.844 -11.312 1 95.94 227 VAL A CA 1
ATOM 1739 C C . VAL A 1 227 ? 22.203 -15.469 -10.727 1 95.94 227 VAL A C 1
ATOM 1741 O O . VAL A 1 227 ? 22.109 -14.453 -11.414 1 95.94 227 VAL A O 1
ATOM 1744 N N . TYR A 1 228 ? 22.656 -15.406 -9.531 1 94.75 228 TYR A N 1
ATOM 1745 C CA . TYR A 1 228 ? 22.781 -14.141 -8.82 1 94.75 228 TYR A CA 1
ATOM 1746 C C . TYR A 1 228 ? 23.797 -13.227 -9.508 1 94.75 228 TYR A C 1
ATOM 1748 O O . TYR A 1 228 ? 24.906 -13.648 -9.82 1 94.75 228 TYR A O 1
ATOM 1756 N N . ASP A 1 229 ? 23.359 -12.07 -9.781 1 94.19 229 ASP A N 1
ATOM 1757 C CA . ASP A 1 229 ? 24.156 -10.945 -10.273 1 94.19 229 ASP A CA 1
ATOM 1758 C C . ASP A 1 229 ? 23.859 -9.68 -9.469 1 94.19 229 ASP A C 1
ATOM 1760 O O . ASP A 1 229 ? 22.734 -9.188 -9.453 1 94.19 229 ASP A O 1
ATOM 1764 N N . PRO A 1 230 ? 24.891 -9.094 -8.805 1 92.31 230 PRO A N 1
ATOM 1765 C CA . PRO A 1 230 ? 24.656 -7.922 -7.961 1 92.31 230 PRO A CA 1
ATOM 1766 C C . PRO A 1 230 ? 24.172 -6.711 -8.75 1 92.31 230 PRO A C 1
ATOM 1768 O O . PRO A 1 230 ? 23.672 -5.746 -8.172 1 92.31 230 PRO A O 1
ATOM 1771 N N . MET A 1 231 ? 24.266 -6.801 -10.039 1 93.38 231 MET A N 1
ATOM 1772 C CA . MET A 1 231 ? 23.875 -5.676 -10.883 1 93.38 231 MET A CA 1
ATOM 1773 C C . MET A 1 231 ? 22.391 -5.77 -11.25 1 93.38 231 MET A C 1
ATOM 1775 O O . MET A 1 231 ? 21.828 -4.836 -11.828 1 93.38 231 MET A O 1
ATOM 1779 N N . GLU A 1 232 ? 21.859 -6.812 -10.867 1 95.19 232 GLU A N 1
ATOM 1780 C CA . GLU A 1 232 ? 20.469 -6.984 -11.273 1 95.19 232 GLU A CA 1
ATOM 1781 C C . GLU A 1 232 ? 19.516 -6.461 -10.211 1 95.19 232 GLU A C 1
ATOM 1783 O O . GLU A 1 232 ? 19.891 -6.285 -9.055 1 95.19 232 GLU A O 1
ATOM 1788 N N . THR A 1 233 ? 18.375 -6.062 -10.625 1 96.81 233 THR A N 1
ATOM 1789 C CA . THR A 1 233 ? 17.219 -5.801 -9.773 1 96.81 233 THR A CA 1
ATOM 1790 C C . THR A 1 233 ? 16.266 -6.992 -9.766 1 96.81 233 THR A C 1
ATOM 1792 O O . THR A 1 233 ? 15.836 -7.457 -10.828 1 96.81 233 THR A O 1
ATOM 1795 N N . ARG A 1 234 ? 15.945 -7.488 -8.609 1 97.81 234 ARG A N 1
ATOM 1796 C CA . ARG A 1 234 ? 15.234 -8.758 -8.539 1 97.81 234 ARG A CA 1
ATOM 1797 C C . ARG A 1 234 ? 13.773 -8.547 -8.156 1 97.81 234 ARG A C 1
ATOM 1799 O O . ARG A 1 234 ? 13.477 -7.793 -7.227 1 97.81 234 ARG A O 1
ATOM 1806 N N . VAL A 1 235 ? 12.938 -9.203 -8.945 1 98.38 235 VAL A N 1
ATOM 1807 C CA . VAL A 1 235 ? 11.5 -9.195 -8.664 1 98.38 235 VAL A CA 1
ATOM 1808 C C . VAL A 1 235 ? 11.039 -10.602 -8.297 1 98.38 235 VAL A C 1
ATOM 1810 O O . VAL A 1 235 ? 11.211 -11.547 -9.07 1 98.38 235 VAL A O 1
ATOM 1813 N N . PHE A 1 236 ? 10.531 -10.727 -7.113 1 98.56 236 PHE A N 1
ATOM 1814 C CA . PHE A 1 236 ? 9.938 -11.977 -6.656 1 98.56 236 PHE A CA 1
ATOM 1815 C C . PHE A 1 236 ? 8.445 -12.016 -6.973 1 98.56 236 PHE A C 1
ATOM 1817 O O . PHE A 1 236 ? 7.66 -11.281 -6.371 1 98.56 236 PHE A O 1
ATOM 1824 N N . VAL A 1 237 ? 8.023 -12.852 -7.902 1 98.69 237 VAL A N 1
ATOM 1825 C CA . VAL A 1 237 ? 6.625 -12.992 -8.305 1 98.69 237 VAL A CA 1
ATOM 1826 C C . VAL A 1 237 ? 6.012 -14.211 -7.629 1 98.69 237 VAL A C 1
ATOM 1828 O O . VAL A 1 237 ? 6.465 -15.344 -7.84 1 98.69 237 VAL A O 1
ATOM 1831 N N . THR A 1 238 ? 5.012 -14.031 -6.824 1 97.88 238 THR A N 1
ATOM 1832 C CA . THR A 1 238 ? 4.41 -15.117 -6.059 1 97.88 238 THR A CA 1
ATOM 1833 C C . THR A 1 238 ? 2.891 -14.977 -6.02 1 97.88 238 THR A C 1
ATOM 1835 O O . THR A 1 238 ? 2.359 -13.875 -6.195 1 97.88 238 THR A O 1
ATOM 1838 N N . HIS A 1 239 ? 2.23 -16.078 -5.852 1 96.31 239 HIS A N 1
ATOM 1839 C CA . HIS A 1 239 ? 0.779 -16.016 -5.73 1 96.31 239 HIS A CA 1
ATOM 1840 C C . HIS A 1 239 ? 0.361 -15.461 -4.371 1 96.31 239 HIS A C 1
ATOM 1842 O O . HIS A 1 239 ? -0.442 -14.531 -4.297 1 96.31 239 HIS A O 1
ATOM 1848 N N . ALA A 1 240 ? 0.89 -16.078 -3.33 1 94.31 240 ALA A N 1
ATOM 1849 C CA . ALA A 1 240 ? 0.581 -15.633 -1.976 1 94.31 240 ALA A CA 1
ATOM 1850 C C . ALA A 1 240 ? 1.362 -14.367 -1.625 1 94.31 240 ALA A C 1
ATOM 1852 O O . ALA A 1 240 ? 2.484 -14.18 -2.1 1 94.31 240 ALA A O 1
ATOM 1853 N N . SER A 1 241 ? 0.78 -13.57 -0.794 1 93.38 241 SER A N 1
ATOM 1854 C CA . SER A 1 241 ? 1.396 -12.297 -0.449 1 93.38 241 SER A CA 1
ATOM 1855 C C . SER A 1 241 ? 2.412 -12.461 0.678 1 93.38 241 SER A C 1
ATOM 1857 O O . SER A 1 241 ? 2.094 -13.016 1.729 1 93.38 241 SER A O 1
ATOM 1859 N N . PRO A 1 242 ? 3.594 -11.875 0.529 1 92.56 242 PRO A N 1
ATOM 1860 C CA . PRO A 1 242 ? 4.586 -11.906 1.605 1 92.56 242 PRO A CA 1
ATOM 1861 C C . PRO A 1 242 ? 4.156 -11.102 2.828 1 92.56 242 PRO A C 1
ATOM 1863 O O . PRO A 1 242 ? 4.719 -11.273 3.914 1 92.56 242 PRO A O 1
ATOM 1866 N N . ALA A 1 243 ? 3.24 -10.188 2.611 1 86.44 243 ALA A N 1
ATOM 1867 C CA . ALA A 1 243 ? 2.783 -9.375 3.736 1 86.44 243 ALA A CA 1
ATOM 1868 C C . ALA A 1 243 ? 2.074 -10.234 4.777 1 86.44 243 ALA A C 1
ATOM 1870 O O . ALA A 1 243 ? 2.166 -9.969 5.98 1 86.44 243 ALA A O 1
ATOM 1871 N N . ARG A 1 244 ? 1.445 -11.203 4.309 1 88.81 244 ARG A N 1
ATOM 1872 C CA . ARG A 1 244 ? 0.609 -11.977 5.219 1 88.81 244 ARG A CA 1
ATOM 1873 C C . ARG A 1 244 ? 1.276 -13.297 5.582 1 88.81 244 ARG A C 1
ATOM 1875 O O . ARG A 1 244 ? 0.797 -14.023 6.457 1 88.81 244 ARG A O 1
ATOM 1882 N N . ASP A 1 245 ? 2.303 -13.578 4.883 1 91 245 ASP A N 1
ATOM 1883 C CA . ASP A 1 245 ? 3.01 -14.836 5.113 1 91 245 ASP A CA 1
ATOM 1884 C C . ASP A 1 245 ? 4.473 -14.586 5.473 1 91 245 ASP A C 1
ATOM 1886 O O . ASP A 1 245 ? 5.277 -14.219 4.613 1 91 245 ASP A O 1
ATOM 1890 N N . GLY A 1 246 ? 4.75 -14.93 6.703 1 92.62 246 GLY A N 1
ATOM 1891 C CA . GLY A 1 246 ? 6.102 -14.695 7.184 1 92.62 246 GLY A CA 1
ATOM 1892 C C . GLY A 1 246 ? 7.145 -15.523 6.457 1 92.62 246 GLY A C 1
ATOM 1893 O O . GLY A 1 246 ? 8.281 -15.086 6.289 1 92.62 246 GLY A O 1
ATOM 1894 N N . LEU A 1 247 ? 6.797 -16.703 6.031 1 94.94 247 LEU A N 1
ATOM 1895 C CA . LEU A 1 247 ? 7.711 -17.562 5.297 1 94.94 247 LEU A CA 1
ATOM 1896 C C . LEU A 1 247 ? 8.094 -16.938 3.957 1 94.94 247 LEU A C 1
ATOM 1898 O O . LEU A 1 247 ? 9.266 -16.922 3.588 1 94.94 247 LEU A O 1
ATOM 1902 N N . LEU A 1 248 ? 7.113 -16.438 3.295 1 96.5 248 LEU A N 1
ATOM 1903 C CA . LEU A 1 248 ? 7.363 -15.805 2.006 1 96.5 248 LEU A CA 1
ATOM 1904 C C . LEU A 1 248 ? 8.156 -14.516 2.18 1 96.5 248 LEU A C 1
ATOM 1906 O O . LEU A 1 248 ? 8.969 -14.156 1.325 1 96.5 248 LEU A O 1
ATOM 1910 N N . ASN A 1 249 ? 7.828 -13.844 3.256 1 95.81 249 ASN A N 1
ATOM 1911 C CA . ASN A 1 249 ? 8.609 -12.648 3.557 1 95.81 249 ASN A CA 1
ATOM 1912 C C . ASN A 1 249 ? 10.094 -12.969 3.705 1 95.81 249 ASN A C 1
ATOM 1914 O O . ASN A 1 249 ? 10.938 -12.328 3.078 1 95.81 249 ASN A O 1
ATOM 1918 N N . GLN A 1 250 ? 10.375 -13.961 4.508 1 96.12 250 GLN A N 1
ATOM 1919 C CA . GLN A 1 250 ? 11.758 -14.383 4.703 1 96.12 250 GLN A CA 1
ATOM 1920 C C . GLN A 1 250 ? 12.375 -14.883 3.396 1 96.12 250 GLN A C 1
ATOM 1922 O O . GLN A 1 250 ? 13.555 -14.656 3.131 1 96.12 250 GLN A O 1
ATOM 1927 N N . LEU A 1 251 ? 11.586 -15.594 2.662 1 97.62 251 LEU A N 1
ATOM 1928 C CA . LEU A 1 251 ? 12.055 -16.062 1.368 1 97.62 251 LEU A CA 1
ATOM 1929 C C . LEU A 1 251 ? 12.445 -14.898 0.467 1 97.62 251 LEU A C 1
ATOM 1931 O O . LEU A 1 251 ? 13.477 -14.945 -0.208 1 97.62 251 LEU A O 1
ATOM 1935 N N . SER A 1 252 ? 11.664 -13.852 0.425 1 97.31 252 SER A N 1
ATOM 1936 C CA . SER A 1 252 ? 11.969 -12.672 -0.378 1 97.31 252 SER A CA 1
ATOM 1937 C C . SER A 1 252 ? 13.32 -12.078 0.002 1 97.31 252 SER A C 1
ATOM 1939 O O . SER A 1 252 ? 14.086 -11.641 -0.867 1 97.31 252 SER A O 1
ATOM 1941 N N . VAL A 1 253 ? 13.586 -12.047 1.278 1 95.88 253 VAL A N 1
ATOM 1942 C CA . VAL A 1 253 ? 14.852 -11.523 1.78 1 95.88 253 VAL A CA 1
ATOM 1943 C C . VAL A 1 253 ? 16 -12.43 1.341 1 95.88 253 VAL A C 1
ATOM 1945 O O . VAL A 1 253 ? 17.047 -11.953 0.894 1 95.88 253 VAL A O 1
ATOM 1948 N N . THR A 1 254 ? 15.75 -13.703 1.483 1 96.88 254 THR A N 1
ATOM 1949 C CA . THR A 1 254 ? 16.766 -14.68 1.114 1 96.88 254 THR A CA 1
ATOM 1950 C C . THR A 1 254 ? 17.094 -14.586 -0.373 1 96.88 254 THR A C 1
ATOM 1952 O O . THR A 1 254 ? 18.25 -14.758 -0.77 1 96.88 254 THR A O 1
ATOM 1955 N N . LEU A 1 255 ? 16.109 -14.281 -1.155 1 97.69 255 LEU A N 1
ATOM 1956 C CA . LEU A 1 255 ? 16.297 -14.156 -2.598 1 97.69 255 LEU A CA 1
ATOM 19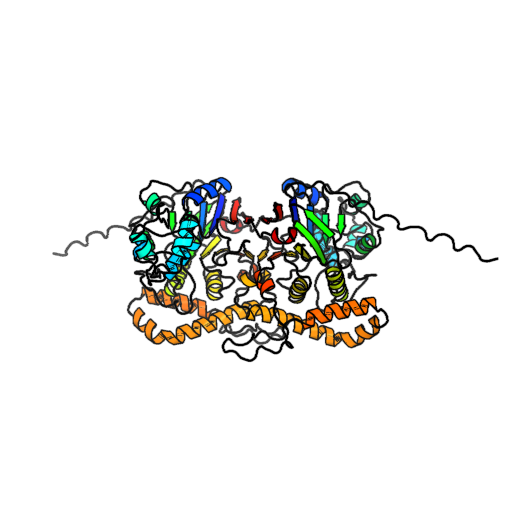57 C C . LEU A 1 255 ? 16.938 -12.82 -2.953 1 97.69 255 LEU A C 1
ATOM 1959 O O . LEU A 1 255 ? 17.281 -12.578 -4.113 1 97.69 255 LEU A O 1
ATOM 1963 N N . LYS A 1 256 ? 17.078 -11.891 -1.978 1 96.44 256 LYS A N 1
ATOM 1964 C CA . LYS A 1 256 ? 17.578 -10.539 -2.184 1 96.44 256 LYS A CA 1
ATOM 1965 C C . LYS A 1 256 ? 16.703 -9.773 -3.18 1 96.44 256 LYS A C 1
ATOM 1967 O O . LYS A 1 256 ? 17.219 -9.141 -4.102 1 96.44 256 LYS A O 1
ATOM 1972 N N . ALA A 1 257 ? 15.414 -10.023 -2.992 1 97.31 257 ALA A N 1
ATOM 1973 C CA . ALA A 1 257 ? 14.461 -9.359 -3.879 1 97.31 257 ALA A CA 1
ATOM 1974 C C . ALA A 1 257 ? 14.344 -7.879 -3.547 1 97.31 257 ALA A C 1
ATOM 1976 O O . ALA A 1 257 ? 14.367 -7.492 -2.375 1 97.31 257 ALA A O 1
ATOM 1977 N N . ASP A 1 258 ? 14.227 -7.043 -4.57 1 97.12 258 ASP A N 1
ATOM 1978 C CA . ASP A 1 258 ? 13.961 -5.617 -4.402 1 97.12 258 ASP A CA 1
ATOM 1979 C C . ASP A 1 258 ? 12.461 -5.332 -4.383 1 97.12 258 ASP A C 1
ATOM 1981 O O . ASP A 1 258 ? 12.008 -4.402 -3.711 1 97.12 258 ASP A O 1
ATOM 1985 N N . PHE A 1 259 ? 11.781 -6.176 -5.168 1 97.88 259 PHE A N 1
ATOM 1986 C CA . PHE A 1 259 ? 10.328 -6.066 -5.27 1 97.88 259 PHE A CA 1
ATOM 1987 C C . PHE A 1 259 ? 9.672 -7.434 -5.125 1 97.88 259 PHE A C 1
ATOM 1989 O O . PHE A 1 259 ? 10.266 -8.453 -5.484 1 97.88 259 PHE A O 1
ATOM 1996 N N . SER A 1 260 ? 8.516 -7.387 -4.605 1 97.94 260 SER A N 1
ATOM 1997 C CA . SER A 1 260 ? 7.641 -8.555 -4.715 1 97.94 260 SER A CA 1
ATOM 1998 C C . SER A 1 260 ? 6.305 -8.188 -5.352 1 97.94 260 SER A C 1
ATOM 2000 O O . SER A 1 260 ? 5.789 -7.09 -5.133 1 97.94 260 SER A O 1
ATOM 2002 N N . ILE A 1 261 ? 5.828 -9.031 -6.184 1 98.25 261 ILE A N 1
ATOM 2003 C CA . ILE A 1 261 ? 4.523 -8.883 -6.816 1 98.25 261 ILE A CA 1
ATOM 2004 C C . ILE A 1 261 ? 3.662 -10.109 -6.52 1 98.25 261 ILE A C 1
ATOM 2006 O O . ILE A 1 261 ? 4.051 -11.234 -6.836 1 98.25 261 ILE A O 1
ATOM 2010 N N . SER A 1 262 ? 2.559 -9.875 -5.871 1 97.38 262 SER A N 1
ATOM 2011 C CA . SER A 1 262 ? 1.691 -10.984 -5.488 1 97.38 262 SER A CA 1
ATOM 2012 C C . SER A 1 262 ? 0.228 -10.664 -5.781 1 97.38 262 SER A C 1
ATOM 2014 O O . SER A 1 262 ? -0.089 -9.586 -6.293 1 97.38 262 SER A O 1
ATOM 2016 N N . ALA A 1 263 ? -0.461 -11.742 -5.547 1 91.75 263 ALA A N 1
ATOM 2017 C CA . ALA A 1 263 ? -1.917 -11.672 -5.648 1 91.75 263 ALA A CA 1
ATOM 2018 C C . ALA A 1 263 ? -2.584 -12.453 -4.523 1 91.75 263 ALA A C 1
ATOM 2020 O O . ALA A 1 263 ? -1.964 -12.719 -3.49 1 91.75 263 ALA A O 1
ATOM 2021 N N . GLY A 1 264 ? -3.82 -12.641 -4.391 1 72.81 264 GLY A N 1
ATOM 2022 C CA . GLY A 1 264 ? -4.484 -13.594 -3.512 1 72.81 264 GLY A CA 1
ATOM 2023 C C . GLY A 1 264 ? -5.395 -12.922 -2.498 1 72.81 264 GLY A C 1
ATOM 2024 O O . GLY A 1 264 ? -6.102 -13.602 -1.749 1 72.81 264 GLY A O 1
ATOM 2025 N N . LEU A 1 265 ? -5.395 -11.695 -2.469 1 72.06 265 LEU A N 1
ATOM 2026 C CA . LEU A 1 265 ? -6.23 -11.07 -1.446 1 72.06 265 LEU A CA 1
ATOM 2027 C C . LEU A 1 265 ? -7.488 -10.469 -2.064 1 72.06 265 LEU A C 1
ATOM 2029 O O . LEU A 1 265 ? -8.438 -10.141 -1.353 1 72.06 265 LEU A O 1
ATOM 2033 N N . HIS A 1 266 ? -7.605 -10.414 -3.279 1 78.88 266 HIS A N 1
ATOM 2034 C CA . HIS A 1 266 ? -8.766 -10.039 -4.082 1 78.88 266 HIS A CA 1
ATOM 2035 C C . HIS A 1 266 ? -9.383 -8.734 -3.586 1 78.88 266 HIS A C 1
ATOM 2037 O O . HIS A 1 266 ? -10.602 -8.648 -3.408 1 78.88 266 HIS A O 1
ATOM 2043 N N . PHE A 1 267 ? -8.5 -7.824 -3.416 1 84.31 267 PHE A N 1
ATOM 2044 C CA . PHE A 1 267 ? -8.945 -6.496 -3.014 1 84.31 267 PHE A CA 1
ATOM 2045 C C . PHE A 1 267 ? -9.344 -5.668 -4.227 1 84.31 267 PHE A C 1
ATOM 2047 O O . PHE A 1 267 ? -8.953 -5.98 -5.355 1 84.31 267 PHE A O 1
ATOM 2054 N N . ARG A 1 268 ? -10.133 -4.668 -3.855 1 90.88 268 ARG A N 1
ATOM 2055 C CA . ARG A 1 268 ? -10.57 -3.766 -4.918 1 90.88 268 ARG A CA 1
ATOM 2056 C C . ARG A 1 268 ? -9.516 -2.691 -5.184 1 90.88 268 ARG A C 1
ATOM 2058 O O . ARG A 1 268 ? -9.578 -2.002 -6.203 1 90.88 268 ARG A O 1
ATOM 2065 N N . TYR A 1 269 ? -8.664 -2.553 -4.238 1 94.38 269 TYR A N 1
ATOM 2066 C CA . TYR A 1 269 ? -7.504 -1.691 -4.422 1 94.38 269 TYR A CA 1
ATOM 2067 C C . TYR A 1 269 ? -6.215 -2.5 -4.371 1 94.38 269 TYR A C 1
ATOM 2069 O O . TYR A 1 269 ? -6.133 -3.508 -3.666 1 94.38 269 TYR A O 1
ATOM 2077 N N . GLY A 1 270 ? -5.254 -2.068 -5.184 1 94.38 270 GLY A N 1
ATOM 2078 C CA . GLY A 1 270 ? -3.938 -2.672 -5.066 1 94.38 270 GLY A CA 1
ATOM 2079 C C . GLY A 1 270 ? -3.191 -2.244 -3.818 1 94.38 270 GLY A C 1
ATOM 2080 O O . GLY A 1 270 ? -3.287 -1.089 -3.396 1 94.38 270 GLY A O 1
ATOM 2081 N N . SER A 1 271 ? -2.488 -3.166 -3.287 1 95.5 271 SER A N 1
ATOM 2082 C CA . SER A 1 271 ? -1.662 -2.838 -2.131 1 95.5 271 SER A CA 1
ATOM 2083 C C . SER A 1 271 ? -0.228 -2.527 -2.547 1 95.5 271 SER A C 1
ATOM 2085 O O . SER A 1 271 ? 0.313 -3.164 -3.453 1 95.5 271 SER A O 1
ATOM 2087 N N . SER A 1 272 ? 0.332 -1.562 -1.983 1 96.38 272 SER A N 1
ATOM 2088 C CA . SER A 1 272 ? 1.711 -1.112 -2.141 1 96.38 272 SER A CA 1
ATOM 2089 C C . SER A 1 272 ? 2.316 -0.709 -0.801 1 96.38 272 SER A C 1
ATOM 2091 O O . SER A 1 272 ? 1.787 0.165 -0.112 1 96.38 272 SER A O 1
ATOM 2093 N N . TYR A 1 273 ? 3.412 -1.394 -0.419 1 94.75 273 TYR A N 1
ATOM 2094 C CA . TYR A 1 273 ? 3.967 -1.073 0.892 1 94.75 273 TYR A CA 1
ATOM 2095 C C . TYR A 1 273 ? 5.371 -1.643 1.044 1 94.75 273 TYR A C 1
ATOM 2097 O O . TYR A 1 273 ? 5.797 -2.48 0.247 1 94.75 273 TYR A O 1
ATOM 2105 N N . ASN A 1 274 ? 6.086 -1.147 1.95 1 94.12 274 ASN A N 1
ATOM 2106 C CA . ASN A 1 274 ? 7.23 -1.84 2.529 1 94.12 274 ASN A CA 1
ATOM 2107 C C . ASN A 1 274 ? 7.004 -2.164 4.004 1 94.12 274 ASN A C 1
ATOM 2109 O O . ASN A 1 274 ? 6.062 -1.661 4.617 1 94.12 274 ASN A O 1
ATOM 2113 N N . GLU A 1 275 ? 7.781 -2.994 4.516 1 92.81 275 GLU A N 1
ATOM 2114 C CA . GLU A 1 275 ? 7.543 -3.451 5.883 1 92.81 275 GLU A CA 1
ATOM 2115 C C . GLU A 1 275 ? 7.672 -2.303 6.879 1 92.81 275 GLU A C 1
ATOM 2117 O O . GLU A 1 275 ? 6.973 -2.271 7.891 1 92.81 275 GLU A O 1
ATOM 2122 N N . PHE A 1 276 ? 8.484 -1.354 6.609 1 91.81 276 PHE A N 1
ATOM 2123 C CA . PHE A 1 276 ? 8.672 -0.2 7.48 1 91.81 276 PHE A CA 1
ATOM 2124 C C . PHE A 1 276 ? 7.395 0.635 7.555 1 91.81 276 PHE A C 1
ATOM 2126 O O . PHE A 1 276 ? 7.043 1.152 8.617 1 91.81 276 PHE A O 1
ATOM 2133 N N . SER A 1 277 ? 6.746 0.765 6.492 1 91.44 277 SER A N 1
ATOM 2134 C CA . SER A 1 277 ? 5.582 1.643 6.418 1 91.44 277 SER A CA 1
ATOM 2135 C C . SER A 1 277 ? 4.379 1.031 7.129 1 91.44 277 SER A C 1
ATOM 2137 O O . SER A 1 277 ? 3.449 1.743 7.512 1 91.44 277 SER A O 1
ATOM 2139 N N . VAL A 1 278 ? 4.367 -0.263 7.312 1 90.88 278 VAL A N 1
ATOM 2140 C CA . VAL A 1 278 ? 3.135 -0.882 7.789 1 90.88 278 VAL A CA 1
ATOM 2141 C C . VAL A 1 278 ? 3.357 -1.471 9.18 1 90.88 278 VAL A C 1
ATOM 2143 O O . VAL A 1 278 ? 2.416 -1.959 9.812 1 90.88 278 VAL A O 1
ATOM 2146 N N . ASN A 1 279 ? 4.578 -1.474 9.633 1 89 279 ASN A N 1
ATOM 2147 C CA . ASN A 1 279 ? 4.891 -1.92 10.984 1 89 279 ASN A CA 1
ATOM 2148 C C . ASN A 1 279 ? 5.297 -0.753 11.883 1 89 279 ASN A C 1
ATOM 2150 O O . ASN A 1 279 ? 6.148 0.055 11.508 1 89 279 ASN A O 1
ATOM 2154 N N . PRO A 1 280 ? 4.727 -0.709 13.078 1 84.62 280 PRO A N 1
ATOM 2155 C CA . PRO A 1 280 ? 5.062 0.41 13.961 1 84.62 280 PRO A CA 1
ATOM 2156 C C . PRO A 1 280 ? 6.504 0.354 14.461 1 84.62 280 PRO A C 1
ATOM 2158 O O . PRO A 1 280 ? 7.117 1.396 14.703 1 84.62 280 PRO A O 1
ATOM 2161 N N . THR A 1 281 ? 6.945 -0.878 14.672 1 85.56 281 THR A N 1
ATOM 2162 C CA . THR A 1 281 ? 8.305 -1.061 15.172 1 85.56 281 THR A CA 1
ATOM 2163 C C . THR A 1 281 ? 8.961 -2.273 14.523 1 85.56 281 THR A C 1
ATOM 2165 O O . THR A 1 281 ? 8.281 -3.115 13.938 1 85.56 281 THR A O 1
ATOM 2168 N N . LEU A 1 282 ? 10.258 -2.244 14.695 1 86.94 282 LEU A N 1
ATOM 2169 C CA . LEU A 1 282 ? 11.008 -3.4 14.219 1 86.94 282 LEU A CA 1
ATOM 2170 C C . LEU A 1 282 ? 10.625 -4.656 14.992 1 86.94 282 LEU A C 1
ATOM 2172 O O . LEU A 1 282 ? 10.594 -5.754 14.43 1 86.94 282 LEU A O 1
ATOM 2176 N N . ASP A 1 283 ? 10.258 -4.488 16.203 1 85.56 283 ASP A N 1
ATOM 2177 C CA . ASP A 1 283 ? 9.867 -5.613 17.047 1 85.56 283 ASP A CA 1
ATOM 2178 C C . ASP A 1 283 ? 8.562 -6.242 16.562 1 85.56 283 ASP A C 1
ATOM 2180 O O . ASP A 1 283 ? 8.383 -7.457 16.641 1 85.56 283 ASP A O 1
ATOM 2184 N N . SER A 1 284 ? 7.734 -5.418 16.141 1 84.19 284 SER A N 1
ATOM 2185 C CA . SER A 1 284 ? 6.488 -5.938 15.586 1 84.19 284 SER A CA 1
ATOM 2186 C C . SER A 1 284 ? 6.754 -6.812 14.367 1 84.19 284 SER A C 1
ATOM 2188 O O . SER A 1 284 ? 6.184 -7.898 14.242 1 84.19 284 SER A O 1
ATOM 2190 N N . TYR A 1 285 ? 7.605 -6.371 13.562 1 88.75 285 TYR A N 1
ATOM 2191 C CA . TYR A 1 285 ? 7.992 -7.121 12.375 1 88.75 285 TYR A CA 1
ATOM 2192 C C . TYR A 1 285 ? 8.672 -8.43 12.758 1 88.75 285 TYR A C 1
ATOM 2194 O O . TYR A 1 285 ? 8.375 -9.484 12.172 1 88.75 285 TYR A O 1
ATOM 2202 N N . ARG A 1 286 ? 9.516 -8.367 13.703 1 89.88 286 ARG A N 1
ATOM 2203 C CA . ARG A 1 286 ? 10.18 -9.562 14.211 1 89.88 286 ARG A CA 1
ATOM 2204 C C . ARG A 1 286 ? 9.172 -10.57 14.742 1 89.88 286 ARG A C 1
ATOM 2206 O O . ARG A 1 286 ? 9.328 -11.773 14.555 1 89.88 286 ARG A O 1
ATOM 2213 N N . GLY A 1 287 ? 8.227 -10.07 15.398 1 86.75 287 GLY A N 1
ATOM 2214 C CA . GLY A 1 287 ? 7.18 -10.938 15.93 1 86.75 287 GLY A CA 1
ATOM 2215 C C . GLY A 1 287 ? 6.438 -11.703 14.844 1 86.75 287 GLY A C 1
ATOM 2216 O O . GLY A 1 287 ? 6.129 -12.883 15.016 1 86.75 287 GLY A O 1
ATOM 2217 N N . LYS A 1 288 ? 6.172 -11.039 13.781 1 87.56 288 LYS A N 1
ATOM 2218 C CA . LYS A 1 288 ? 5.508 -11.664 12.641 1 87.56 288 LYS A CA 1
ATOM 2219 C C . LYS A 1 288 ? 6.336 -12.82 12.086 1 87.56 288 LYS A C 1
ATOM 2221 O O . LYS A 1 288 ? 5.805 -13.906 11.836 1 87.56 288 LYS A O 1
ATOM 2226 N N . LEU A 1 289 ? 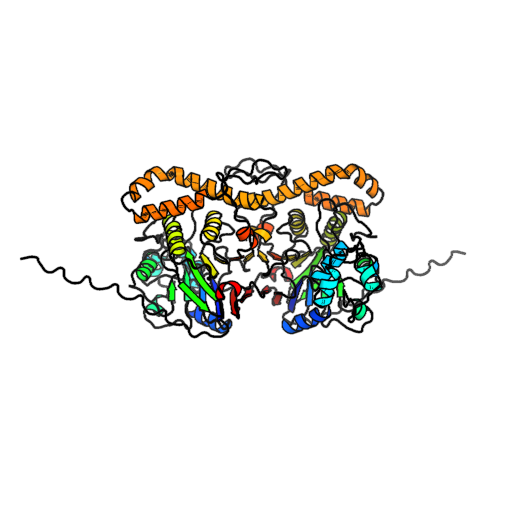7.594 -12.602 11.93 1 92.12 289 LEU A N 1
ATOM 2227 C CA . LEU A 1 289 ? 8.484 -13.625 11.398 1 92.12 289 LEU A CA 1
ATOM 2228 C C . LEU A 1 289 ? 8.656 -14.766 12.391 1 92.12 289 LEU A C 1
ATOM 2230 O O . LEU A 1 289 ? 8.695 -15.938 12 1 92.12 289 LEU A O 1
ATOM 2234 N N . ALA A 1 290 ? 8.727 -14.391 13.672 1 91.75 290 ALA A N 1
ATOM 2235 C CA . ALA A 1 290 ? 8.898 -15.398 14.719 1 91.75 290 ALA A CA 1
ATOM 2236 C C . ALA A 1 290 ? 7.688 -16.328 14.789 1 91.75 290 ALA A C 1
ATOM 2238 O O . ALA A 1 290 ? 7.832 -17.531 14.969 1 91.75 290 ALA A O 1
ATOM 2239 N N . ALA A 1 291 ? 6.539 -15.742 14.688 1 88.69 291 ALA A N 1
ATOM 2240 C CA . ALA A 1 291 ? 5.316 -16.547 14.711 1 88.69 291 ALA A CA 1
ATOM 2241 C C . ALA A 1 291 ? 5.281 -17.516 13.539 1 88.69 291 ALA A C 1
ATOM 2243 O O . ALA A 1 291 ? 4.879 -18.672 13.703 1 88.69 291 ALA A O 1
ATOM 2244 N N . SER A 1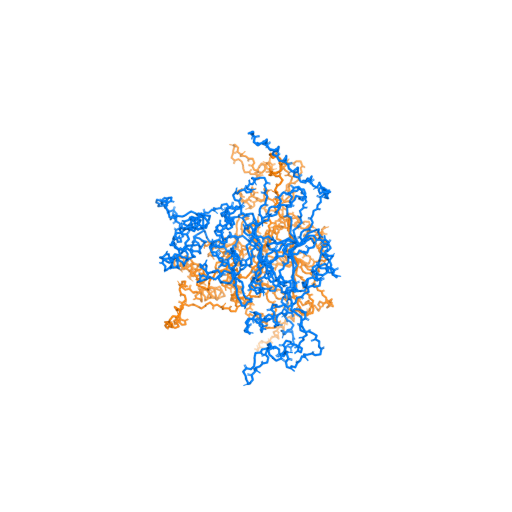 292 ? 5.68 -17.078 12.398 1 92.19 292 SER A N 1
ATOM 2245 C CA . SER A 1 292 ? 5.711 -17.922 11.211 1 92.19 292 SER A CA 1
ATOM 2246 C C . SER A 1 292 ? 6.73 -19.047 11.359 1 92.19 292 SER A C 1
ATOM 2248 O O . SER A 1 292 ? 6.461 -20.188 10.969 1 92.19 292 SER A O 1
ATOM 2250 N N . LYS A 1 293 ? 7.859 -18.688 11.883 1 93.94 293 LYS A N 1
ATOM 2251 C CA . LYS A 1 293 ? 8.883 -19.703 12.125 1 93.94 293 LYS A CA 1
ATOM 2252 C C . LYS A 1 293 ? 8.367 -20.781 13.07 1 93.94 293 LYS A C 1
ATOM 2254 O O . LYS A 1 293 ? 8.586 -21.969 12.844 1 93.94 293 LYS A O 1
ATOM 2259 N N . ALA A 1 294 ? 7.738 -20.344 14.133 1 92.94 294 ALA A N 1
ATOM 2260 C CA . ALA A 1 294 ? 7.191 -21.281 15.109 1 92.94 294 ALA A CA 1
ATOM 2261 C C . ALA A 1 294 ? 6.184 -22.219 14.453 1 92.94 294 ALA A C 1
ATOM 2263 O O . ALA A 1 294 ? 6.199 -23.438 14.703 1 92.94 294 ALA A O 1
ATOM 2264 N N . SER A 1 295 ? 5.363 -21.688 13.648 1 92.56 295 SER A N 1
ATOM 2265 C CA . SER A 1 295 ? 4.363 -22.5 12.953 1 92.56 295 SER A CA 1
ATOM 2266 C C . SER A 1 295 ? 5.023 -23.5 12.016 1 92.56 295 SER A C 1
ATOM 2268 O O . SER A 1 295 ? 4.598 -24.656 11.953 1 92.56 295 SER A O 1
ATOM 2270 N N . PHE A 1 296 ? 5.988 -23.078 11.344 1 95.62 296 PHE A N 1
ATOM 2271 C CA . PHE A 1 296 ? 6.715 -23.969 10.445 1 95.62 296 PHE A CA 1
ATOM 2272 C C . PHE A 1 296 ? 7.375 -25.109 11.219 1 95.62 296 PHE A C 1
ATOM 2274 O O . PHE A 1 296 ? 7.312 -26.266 10.797 1 95.62 296 PHE A O 1
ATOM 2281 N N . HIS A 1 297 ? 7.969 -24.75 12.344 1 94.62 297 HIS A N 1
ATOM 2282 C CA . HIS A 1 297 ? 8.672 -25.734 13.148 1 94.62 297 HIS A CA 1
ATOM 2283 C C . HIS A 1 297 ? 7.703 -26.781 13.688 1 94.62 297 HIS A C 1
ATOM 2285 O O . HIS A 1 297 ? 8.047 -27.969 13.773 1 94.62 297 HIS A O 1
ATOM 2291 N N . ASP A 1 298 ? 6.59 -26.328 14.047 1 95.25 298 ASP A N 1
ATOM 2292 C CA . ASP A 1 298 ? 5.578 -27.266 14.516 1 95.25 298 ASP A CA 1
ATOM 2293 C C . ASP A 1 298 ? 5.246 -28.297 13.438 1 95.25 298 ASP A C 1
ATOM 2295 O O . ASP A 1 298 ? 5.172 -29.5 13.719 1 95.25 298 ASP A O 1
ATOM 2299 N N . VAL A 1 299 ? 5.094 -27.844 12.242 1 95.5 299 VAL A N 1
ATOM 2300 C CA . VAL A 1 299 ? 4.781 -28.719 11.117 1 95.5 299 VAL A CA 1
ATOM 2301 C C . VAL A 1 299 ? 5.984 -29.609 10.812 1 95.5 299 VAL A C 1
ATOM 2303 O O . VAL A 1 299 ? 5.84 -30.828 10.664 1 95.5 299 VAL A O 1
ATOM 2306 N N . TRP A 1 300 ? 7.145 -29.078 10.812 1 95.5 300 TRP A N 1
ATOM 2307 C CA . TRP A 1 300 ? 8.367 -29.797 10.477 1 95.5 300 TRP A CA 1
ATOM 2308 C C . TRP A 1 300 ? 8.633 -30.906 11.492 1 95.5 300 TRP A C 1
ATOM 2310 O O . TRP A 1 300 ? 8.93 -32.031 11.109 1 95.5 300 TRP A O 1
ATOM 2320 N N . GLU A 1 301 ? 8.477 -30.578 12.734 1 95.75 301 GLU A N 1
ATOM 2321 C CA . GLU A 1 301 ? 8.727 -31.562 13.789 1 95.75 301 GLU A CA 1
ATOM 2322 C C . GLU A 1 301 ? 7.766 -32.75 13.68 1 95.75 301 GLU A C 1
ATOM 2324 O O . GLU A 1 301 ? 8.125 -33.875 14 1 95.75 301 GLU A O 1
ATOM 2329 N N . THR A 1 302 ? 6.621 -32.438 13.203 1 95.12 302 THR A N 1
ATOM 2330 C CA . THR A 1 302 ? 5.598 -33.469 13.078 1 95.12 302 THR A CA 1
ATOM 2331 C C . THR A 1 302 ? 5.895 -3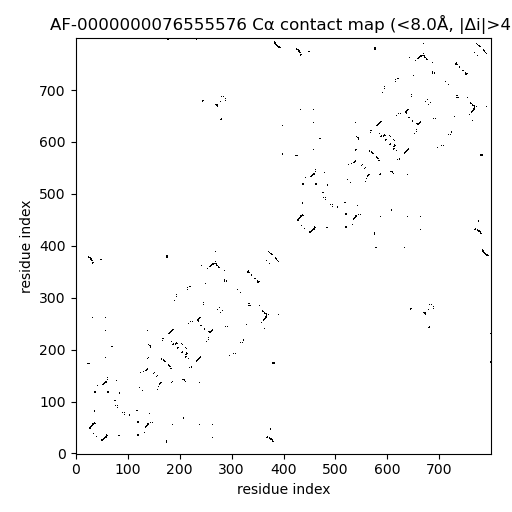4.375 11.883 1 95.12 302 THR A C 1
ATOM 2333 O O . THR A 1 302 ? 5.66 -35.594 11.945 1 95.12 302 THR A O 1
ATOM 2336 N N . VAL A 1 303 ? 6.48 -33.844 10.836 1 94.88 303 VAL A N 1
ATOM 2337 C CA . VAL A 1 303 ? 6.562 -34.625 9.594 1 94.88 303 VAL A CA 1
ATOM 2338 C C . VAL A 1 303 ? 8.008 -35.031 9.336 1 94.88 303 VAL A C 1
ATOM 2340 O O . VAL A 1 303 ? 8.273 -35.875 8.469 1 94.88 303 VAL A O 1
ATOM 2343 N N . LYS A 1 304 ? 8.969 -34.594 10.047 1 94.25 304 LYS A N 1
ATOM 2344 C CA . LYS A 1 304 ? 10.391 -34.812 9.773 1 94.25 304 LYS A CA 1
ATOM 2345 C C . LYS A 1 304 ? 10.734 -36.281 9.758 1 94.25 304 LYS A C 1
ATOM 2347 O O . LYS A 1 304 ? 11.562 -36.719 8.953 1 94.25 304 LYS A O 1
ATOM 2352 N N . GLY A 1 305 ? 10.148 -37.062 10.578 1 93.25 305 GLY A N 1
ATOM 2353 C CA . GLY A 1 305 ? 10.406 -38.469 10.641 1 93.25 305 GLY A CA 1
ATOM 2354 C C . GLY A 1 305 ? 10.031 -39.219 9.367 1 93.25 305 GLY A C 1
ATOM 2355 O O . GLY A 1 305 ? 10.656 -40.219 9.016 1 93.25 305 GLY A O 1
ATOM 2356 N N . GLU A 1 306 ? 9.102 -38.719 8.695 1 91.81 306 GLU A N 1
ATOM 2357 C CA . GLU A 1 306 ? 8.633 -39.344 7.457 1 91.81 306 GLU A CA 1
ATOM 2358 C C . GLU A 1 306 ? 9.328 -38.75 6.242 1 91.81 306 GLU A C 1
ATOM 2360 O O . GLU A 1 306 ? 9.641 -39.438 5.281 1 91.81 306 GLU A O 1
ATOM 2365 N N . VAL A 1 307 ? 9.594 -37.5 6.258 1 91.75 307 VAL A N 1
ATOM 2366 C CA . VAL A 1 307 ? 10.094 -36.75 5.105 1 91.75 307 VAL A CA 1
ATOM 2367 C C . VAL A 1 307 ? 11.578 -37.062 4.914 1 91.75 307 VAL A C 1
ATOM 2369 O O . VAL A 1 307 ? 12.031 -37.312 3.793 1 91.75 307 VAL A O 1
ATOM 2372 N N . GLN A 1 308 ? 12.344 -37.125 5.906 1 90.25 308 GLN A N 1
ATOM 2373 C CA . GLN A 1 308 ? 13.797 -37.25 5.816 1 90.25 308 GLN A CA 1
ATOM 2374 C C . GLN A 1 308 ? 14.195 -38.562 5.176 1 90.25 308 GLN A C 1
ATOM 2376 O O . GLN A 1 308 ? 15 -38.594 4.242 1 90.25 308 GLN A O 1
ATOM 2381 N N . PRO A 1 309 ? 13.602 -39.625 5.633 1 90.31 309 PRO A N 1
ATOM 2382 C CA . PRO A 1 309 ? 13.945 -40.906 4.984 1 90.31 309 PRO A CA 1
ATOM 2383 C C . PRO A 1 309 ? 13.484 -40.969 3.533 1 90.31 309 PRO A C 1
ATOM 2385 O O . PRO A 1 309 ? 14.133 -41.625 2.701 1 90.31 309 PRO A O 1
ATOM 2388 N N . ALA A 1 310 ? 12.43 -40.344 3.236 1 87.31 310 ALA A N 1
ATOM 2389 C CA . ALA A 1 310 ? 11.852 -40.375 1.893 1 87.31 310 ALA A CA 1
ATOM 2390 C C . ALA A 1 310 ? 12.734 -39.625 0.899 1 87.31 310 ALA A C 1
ATOM 2392 O O . ALA A 1 310 ? 12.773 -39.969 -0.286 1 87.31 310 ALA A O 1
ATOM 2393 N N . ILE A 1 311 ? 13.438 -38.688 1.36 1 87.31 311 ILE A N 1
ATOM 2394 C CA . ILE A 1 311 ? 14.211 -37.844 0.45 1 87.31 311 ILE A CA 1
ATOM 2395 C C . ILE A 1 311 ? 15.688 -38.219 0.535 1 87.31 311 ILE A C 1
ATOM 2397 O O . ILE A 1 311 ? 16.5 -37.781 -0.282 1 87.31 311 ILE A O 1
ATOM 2401 N N . ALA A 1 312 ? 16.078 -39.062 1.485 1 84 312 ALA A N 1
ATOM 2402 C CA . ALA A 1 312 ? 17.484 -39.375 1.765 1 84 312 ALA A CA 1
ATOM 2403 C C . ALA A 1 312 ? 18.156 -40 0.544 1 84 312 ALA A C 1
ATOM 2405 O O . ALA A 1 312 ? 19.359 -39.844 0.346 1 84 312 ALA A O 1
ATOM 2406 N N . GLN A 1 313 ? 17.359 -40.562 -0.254 1 86.75 313 GLN A N 1
ATOM 2407 C CA . GLN A 1 313 ? 17.953 -41.25 -1.401 1 86.75 313 GLN A CA 1
ATOM 2408 C C . GLN A 1 313 ? 18.094 -40.312 -2.588 1 86.75 313 GLN A C 1
ATOM 2410 O O . GLN A 1 313 ? 18.75 -40.625 -3.578 1 86.75 313 GLN A O 1
ATOM 2415 N N . ASN A 1 314 ? 17.562 -39.156 -2.533 1 90.38 314 ASN A N 1
ATOM 2416 C CA . ASN A 1 314 ? 17.625 -38.156 -3.584 1 90.38 314 ASN A CA 1
ATOM 2417 C C . ASN A 1 314 ? 18.453 -36.938 -3.148 1 90.38 314 ASN A C 1
ATOM 2419 O O . ASN A 1 314 ? 17.953 -36.062 -2.467 1 90.38 314 ASN A O 1
ATOM 2423 N N . GLU A 1 315 ? 19.656 -36.812 -3.631 1 92.06 315 GLU A N 1
ATOM 2424 C CA . GLU A 1 315 ? 20.609 -35.812 -3.203 1 92.06 315 GLU A CA 1
ATOM 2425 C C . GLU A 1 315 ? 20.094 -34.406 -3.566 1 92.06 315 GLU A C 1
ATOM 2427 O O . GLU A 1 315 ? 20.281 -33.469 -2.797 1 92.06 315 GLU A O 1
ATOM 2432 N N . VAL A 1 316 ? 19.531 -34.312 -4.656 1 92.31 316 VAL A N 1
ATOM 2433 C CA . VAL A 1 316 ? 19.047 -33.031 -5.125 1 92.31 316 VAL A CA 1
ATOM 2434 C C . VAL A 1 316 ? 17.922 -32.562 -4.215 1 92.31 316 VAL A C 1
ATOM 2436 O O . VAL A 1 316 ? 17.906 -31.391 -3.789 1 92.31 316 VAL A O 1
ATOM 2439 N N . GLN A 1 317 ? 16.984 -33.375 -3.893 1 92.69 317 GLN A N 1
ATOM 2440 C CA . GLN A 1 317 ? 15.867 -33.031 -3.018 1 92.69 317 GLN A CA 1
ATOM 2441 C C . GLN A 1 317 ? 16.359 -32.688 -1.608 1 92.69 317 GLN A C 1
ATOM 2443 O O . GLN A 1 317 ? 15.805 -31.828 -0.938 1 92.69 317 GLN A O 1
ATOM 2448 N N . GLN A 1 318 ? 17.375 -33.406 -1.212 1 94.38 318 GLN A N 1
ATOM 2449 C CA . GLN A 1 318 ? 17.953 -33.125 0.095 1 94.38 318 GLN A CA 1
ATOM 2450 C C . GLN A 1 318 ? 18.547 -31.703 0.132 1 94.38 318 GLN A C 1
ATOM 2452 O O . GLN A 1 318 ? 18.406 -31 1.128 1 94.38 318 GLN A O 1
ATOM 2457 N N . THR A 1 319 ? 19.172 -31.406 -0.902 1 95.19 319 THR A N 1
ATOM 2458 C CA . THR A 1 319 ? 19.75 -30.062 -0.991 1 95.19 319 THR A CA 1
ATOM 2459 C C . THR A 1 319 ? 18.656 -29 -0.928 1 95.19 319 THR A C 1
ATOM 2461 O O . THR A 1 319 ? 18.812 -27.984 -0.256 1 95.19 319 THR A O 1
ATOM 2464 N N . TYR A 1 320 ? 17.594 -29.234 -1.645 1 95.62 320 TYR A N 1
ATOM 2465 C CA . TYR A 1 320 ? 16.469 -28.297 -1.632 1 95.62 320 TYR A CA 1
ATOM 2466 C C . TYR A 1 320 ? 15.883 -28.156 -0.231 1 95.62 320 TYR A C 1
ATOM 2468 O O . TYR A 1 320 ? 15.602 -27.047 0.229 1 95.62 320 TYR A O 1
ATOM 2476 N N . LEU A 1 321 ? 15.688 -29.266 0.414 1 95.31 321 LEU A N 1
ATOM 2477 C CA . LEU A 1 321 ? 15.164 -29.25 1.775 1 95.31 321 LEU A CA 1
ATOM 2478 C C . LEU A 1 321 ? 16.094 -28.5 2.711 1 95.31 321 LEU A C 1
ATOM 2480 O O . LEU A 1 321 ? 15.648 -27.703 3.535 1 95.31 321 LEU A O 1
ATOM 2484 N N . ASP A 1 322 ? 17.359 -28.719 2.568 1 96.19 322 ASP A N 1
ATOM 2485 C CA . ASP A 1 322 ? 18.344 -28.031 3.404 1 96.19 322 ASP A CA 1
ATOM 2486 C C . ASP A 1 322 ? 18.312 -26.531 3.172 1 96.19 322 ASP A C 1
ATOM 2488 O O . ASP A 1 322 ? 18.453 -25.75 4.113 1 96.19 322 ASP A O 1
ATOM 2492 N N . ASN A 1 323 ? 18.188 -26.156 1.934 1 96.88 323 ASN A N 1
ATOM 2493 C CA . ASN A 1 323 ? 18.078 -24.734 1.614 1 96.88 323 ASN A CA 1
ATOM 2494 C C . ASN A 1 323 ? 16.875 -24.094 2.309 1 96.88 323 ASN A C 1
ATOM 2496 O O . ASN A 1 323 ? 16.984 -23 2.867 1 96.88 323 ASN A O 1
ATOM 2500 N N . ALA A 1 324 ? 15.789 -24.797 2.234 1 96.5 324 ALA A N 1
ATOM 2501 C CA . ALA A 1 324 ? 14.562 -24.281 2.838 1 96.5 324 ALA A CA 1
ATOM 2502 C C . ALA A 1 324 ? 14.695 -24.188 4.355 1 96.5 324 ALA A C 1
ATOM 2504 O O . ALA A 1 324 ? 14.336 -23.172 4.953 1 96.5 324 ALA A O 1
ATOM 2505 N N . LEU A 1 325 ? 15.227 -25.234 4.941 1 95.81 325 LEU A N 1
ATOM 2506 C CA . LEU A 1 325 ? 15.391 -25.234 6.391 1 95.81 325 LEU A CA 1
ATOM 2507 C C . LEU A 1 325 ? 16.359 -24.141 6.828 1 95.81 325 LEU A C 1
ATOM 2509 O O . LEU A 1 325 ? 16.188 -23.531 7.875 1 95.81 325 LEU A O 1
ATOM 2513 N N . SER A 1 326 ? 17.297 -23.906 6.023 1 95.88 326 SER A N 1
ATOM 2514 C CA . SER A 1 326 ? 18.328 -22.922 6.344 1 95.88 326 SER A CA 1
ATOM 2515 C C . SER A 1 326 ? 17.734 -21.516 6.414 1 95.88 326 SER A C 1
ATOM 2517 O O . SER A 1 326 ? 18.031 -20.766 7.348 1 95.88 326 SER A O 1
ATOM 2519 N N . PHE A 1 327 ? 16.953 -21.172 5.41 1 93.44 327 PHE A N 1
ATOM 2520 C CA . PHE A 1 327 ? 16.484 -19.781 5.461 1 93.44 327 PHE A CA 1
ATOM 2521 C C . PHE A 1 327 ? 15.422 -19.625 6.543 1 93.44 327 PHE A C 1
ATOM 2523 O O . PHE A 1 327 ? 15.234 -18.516 7.074 1 93.44 327 PHE A O 1
ATOM 2530 N N . VAL A 1 328 ? 14.664 -20.688 6.906 1 95 328 VAL A N 1
ATOM 2531 C CA . VAL A 1 328 ? 13.703 -20.609 8 1 95 328 VAL A CA 1
ATOM 2532 C C . VAL A 1 328 ? 14.438 -20.406 9.32 1 95 328 VAL A C 1
ATOM 2534 O O . VAL A 1 328 ? 13.984 -19.641 10.18 1 95 328 VAL A O 1
ATOM 2537 N N . GLU A 1 329 ? 15.547 -21.047 9.43 1 93.31 329 GLU A N 1
ATOM 2538 C CA . GLU A 1 329 ? 16.328 -20.953 10.664 1 93.31 329 GLU A CA 1
ATOM 2539 C C . GLU A 1 329 ? 16.875 -19.547 10.875 1 93.31 329 GLU A C 1
ATOM 2541 O O . GLU A 1 329 ? 17.156 -19.156 12 1 93.31 329 GLU A O 1
ATOM 2546 N N . LYS A 1 330 ? 17 -18.859 9.859 1 92.88 330 LYS A N 1
ATOM 2547 C CA . LYS A 1 330 ? 17.531 -17.5 9.938 1 92.88 330 LYS A CA 1
ATOM 2548 C C . LYS A 1 330 ? 16.469 -16.516 10.438 1 92.88 330 LYS A C 1
ATOM 2550 O O . LYS A 1 330 ? 16.781 -15.391 10.82 1 92.88 330 LYS A O 1
ATOM 2555 N N . MET A 1 331 ? 15.25 -16.953 10.453 1 92.94 331 MET A N 1
ATOM 2556 C CA . MET A 1 331 ? 14.172 -16.125 10.969 1 92.94 331 MET A CA 1
ATOM 2557 C C . MET A 1 331 ? 14.281 -15.961 12.484 1 92.94 331 MET A C 1
ATOM 2559 O O . MET A 1 331 ? 14.781 -16.844 13.172 1 92.94 331 MET A O 1
ATOM 2563 N N . PRO A 1 332 ? 13.844 -14.844 12.984 1 89.94 332 PRO A N 1
ATOM 2564 C CA . PRO A 1 332 ? 13.891 -14.648 14.43 1 89.94 332 PRO A CA 1
ATOM 2565 C C . PRO A 1 332 ? 12.961 -15.609 15.18 1 89.94 332 PRO A C 1
ATOM 2567 O O . PRO A 1 332 ? 11.93 -16.016 14.648 1 89.94 332 PRO A O 1
ATOM 2570 N N . SER A 1 333 ? 13.336 -15.922 16.406 1 87.88 333 SER A N 1
ATOM 2571 C CA . SER A 1 333 ? 12.539 -16.828 17.219 1 87.88 333 SER A CA 1
ATOM 2572 C C . SER A 1 333 ? 11.68 -16.062 18.219 1 87.88 333 SER A C 1
ATOM 2574 O O . SER A 1 333 ? 10.742 -16.609 18.797 1 87.88 333 SER A O 1
ATOM 2576 N N . ASN A 1 334 ? 12.016 -14.859 18.453 1 81.5 334 ASN A N 1
ATOM 2577 C CA . ASN A 1 334 ? 11.258 -14.016 19.359 1 81.5 334 ASN A CA 1
ATOM 2578 C C . ASN A 1 334 ? 11.109 -12.594 18.828 1 81.5 334 ASN A C 1
ATOM 2580 O O . ASN A 1 334 ? 11.859 -12.18 17.938 1 81.5 334 ASN A O 1
ATOM 2584 N N . ALA A 1 335 ? 10.016 -11.984 19.281 1 70.62 335 ALA A N 1
ATOM 2585 C CA . ALA A 1 335 ? 9.727 -10.633 18.828 1 70.62 335 ALA A CA 1
ATOM 2586 C C . ALA A 1 335 ? 10.711 -9.625 19.422 1 70.62 335 ALA A C 1
ATOM 2588 O O . ALA A 1 335 ? 10.961 -8.578 18.828 1 70.62 335 ALA A O 1
ATOM 2589 N N . ASN A 1 336 ? 11.047 -9.812 20.641 1 63.31 336 ASN A N 1
ATOM 2590 C CA . ASN A 1 336 ? 11.805 -8.805 21.375 1 63.31 336 ASN A CA 1
ATOM 2591 C C . ASN A 1 336 ? 13.219 -8.648 20.828 1 63.31 336 ASN A C 1
ATOM 2593 O O . ASN A 1 336 ? 13.93 -9.633 20.641 1 63.31 336 ASN A O 1
ATOM 2597 N N . GLY A 1 337 ? 13.391 -7.488 20.109 1 50.56 337 GLY A N 1
ATOM 2598 C CA . GLY A 1 337 ? 14.773 -7.164 19.781 1 50.56 337 GLY A CA 1
ATOM 2599 C C . GLY A 1 337 ? 15.656 -6.98 21 1 50.56 337 GLY A C 1
ATOM 2600 O O . GLY A 1 337 ? 15.211 -7.188 22.125 1 50.56 337 GLY A O 1
ATOM 2601 N N . ALA A 1 338 ? 17.047 -6.691 20.781 1 41.94 338 ALA A N 1
ATOM 2602 C CA . ALA A 1 338 ? 17.891 -6.297 21.891 1 41.94 338 ALA A CA 1
ATOM 2603 C C . ALA A 1 338 ? 17.359 -5.047 22.578 1 41.94 338 ALA A C 1
ATOM 2605 O O . ALA A 1 338 ? 16.875 -4.121 21.922 1 41.94 338 ALA A O 1
ATOM 2606 N N . GLY A 1 339 ? 16.609 -5.121 23.734 1 36.31 339 GLY A N 1
ATOM 2607 C CA . GLY A 1 339 ? 16.109 -3.998 24.516 1 36.31 339 GLY A CA 1
ATOM 2608 C C . GLY A 1 339 ? 16.875 -2.713 24.266 1 36.31 339 GLY A C 1
ATOM 2609 O O . GLY A 1 339 ? 18.016 -2.744 23.797 1 36.31 339 GLY A O 1
ATOM 2610 N N . PRO A 1 340 ? 16.203 -1.489 24.203 1 34.69 340 PRO A N 1
ATOM 2611 C CA . PRO A 1 340 ? 16.984 -0.248 24.125 1 34.69 340 PRO A CA 1
ATOM 2612 C C . PRO A 1 340 ? 18.297 -0.309 24.906 1 34.69 340 PRO A C 1
ATOM 2614 O O . PRO A 1 340 ? 19.203 0.488 24.656 1 34.69 340 PRO A O 1
ATOM 2617 N N . PHE A 1 341 ? 18.125 -0.578 26.25 1 32.34 341 PHE A N 1
ATOM 2618 C CA . PHE A 1 341 ? 19.219 -0.478 27.203 1 32.34 341 PHE A CA 1
ATOM 2619 C C . PHE A 1 341 ? 20.203 -1.623 27.016 1 32.34 341 PHE A C 1
ATOM 2621 O O . PHE A 1 341 ? 20.578 -2.299 27.984 1 32.34 341 PHE A O 1
ATOM 2628 N N . GLY A 1 342 ? 20.781 -1.808 25.859 1 34.19 342 GLY A N 1
ATOM 2629 C CA . GLY A 1 342 ? 21.969 -2.574 25.547 1 34.19 342 GLY A CA 1
ATOM 2630 C C . GLY A 1 342 ? 21.875 -4.035 25.938 1 34.19 342 GLY A C 1
ATOM 2631 O O . GLY A 1 342 ? 22.875 -4.688 26.203 1 34.19 342 GLY A O 1
ATOM 2632 N N . GLY A 1 343 ? 20.719 -4.477 26.266 1 36.47 343 GLY A N 1
ATOM 2633 C CA . GLY A 1 343 ? 21.016 -5.852 26.625 1 36.47 343 GLY A CA 1
ATOM 2634 C C . GLY A 1 343 ? 21.734 -6.617 25.531 1 36.47 343 GLY A C 1
ATOM 2635 O O . GLY A 1 343 ? 21.891 -6.117 24.422 1 36.47 343 GLY A O 1
ATOM 2636 N N . PRO A 1 344 ? 22.453 -7.668 25.906 1 39.12 344 PRO A N 1
ATOM 2637 C CA . PRO A 1 344 ? 23.359 -8.391 25 1 39.12 344 PRO A CA 1
ATOM 2638 C C . PRO A 1 344 ? 22.766 -8.602 23.609 1 39.12 344 PRO A C 1
ATOM 2640 O O . PRO A 1 344 ? 21.547 -8.695 23.469 1 39.12 344 PRO A O 1
ATOM 2643 N N . PRO A 1 345 ? 23.422 -7.961 22.531 1 41.75 345 PRO A N 1
ATOM 2644 C CA . PRO A 1 345 ? 23.094 -8.375 21.156 1 41.75 345 PRO A CA 1
ATOM 2645 C C . PRO A 1 345 ? 22.453 -9.766 21.109 1 41.75 345 PRO A C 1
ATOM 2647 O O . PRO A 1 345 ? 22.953 -10.695 21.734 1 41.75 345 PRO A O 1
ATOM 2650 N N . ASN A 1 346 ? 21.234 -9.883 21.234 1 42.34 346 ASN A N 1
ATOM 2651 C CA . ASN A 1 346 ? 20.781 -11.266 21.172 1 42.34 346 ASN A CA 1
ATOM 2652 C C . ASN A 1 346 ? 21.703 -12.117 20.312 1 42.34 346 ASN A C 1
ATOM 2654 O O . ASN A 1 346 ? 22.25 -11.641 19.297 1 42.34 346 ASN A O 1
ATOM 2658 N N . ASN A 1 347 ? 22.359 -13.094 20.859 1 42.19 347 ASN A N 1
ATOM 2659 C CA . ASN A 1 347 ? 23.281 -14.016 20.203 1 42.19 347 ASN A CA 1
ATOM 2660 C C . ASN A 1 347 ? 22.922 -14.234 18.75 1 42.19 347 ASN A C 1
ATOM 2662 O O . ASN A 1 347 ? 21.75 -14.383 18.406 1 42.19 347 ASN A O 1
ATOM 2666 N N . ALA A 1 348 ? 23.891 -13.93 17.844 1 44.94 348 ALA A N 1
ATOM 2667 C CA . ALA A 1 348 ? 23.906 -14.328 16.438 1 44.94 348 ALA A CA 1
ATOM 2668 C C . ALA A 1 348 ? 23.031 -15.555 16.203 1 44.94 348 ALA A C 1
ATOM 2670 O O . ALA A 1 348 ? 22.641 -15.828 15.07 1 44.94 348 ALA A O 1
ATOM 2671 N N . SER A 1 349 ? 22.766 -16.328 17.25 1 46.16 349 SER A N 1
ATOM 2672 C CA . SER A 1 349 ? 22.125 -17.625 17.141 1 46.16 349 SER A CA 1
ATOM 2673 C C . SER A 1 349 ? 20.609 -17.5 17.016 1 46.16 349 SER A C 1
ATOM 2675 O O . SER A 1 349 ? 19.922 -18.453 16.641 1 46.16 349 SER A O 1
ATOM 2677 N N . GLN A 1 350 ? 19.922 -16.344 17.406 1 57.16 350 GLN A N 1
ATOM 2678 C CA . GLN A 1 350 ? 18.453 -16.359 17.484 1 57.16 350 GLN A CA 1
ATOM 2679 C C . GLN A 1 350 ? 17.828 -15.633 16.297 1 57.16 350 GLN A C 1
ATOM 2681 O O . GLN A 1 350 ? 16.703 -15.125 16.406 1 57.16 350 GLN A O 1
ATOM 2686 N N . GLY A 1 351 ? 18.328 -15.602 15.148 1 63 351 GLY A N 1
ATOM 2687 C CA . GLY A 1 351 ? 17.812 -15.102 13.891 1 63 351 GLY A CA 1
ATOM 2688 C C . GLY A 1 351 ? 17.797 -13.586 13.812 1 63 351 GLY A C 1
ATOM 2689 O O . GLY A 1 351 ? 17.766 -12.906 14.836 1 63 351 GLY A O 1
ATOM 2690 N N . GLN A 1 352 ? 18.312 -12.977 12.688 1 74.12 352 GLN A N 1
ATOM 2691 C CA . GLN A 1 352 ? 18.438 -11.531 12.539 1 74.12 352 GLN A CA 1
ATOM 2692 C C . GLN A 1 352 ? 17.516 -11.008 11.445 1 74.12 352 GLN A C 1
ATOM 2694 O O . GLN A 1 352 ? 17.219 -11.727 10.484 1 74.12 352 GLN A O 1
ATOM 2699 N N . VAL A 1 353 ? 16.938 -9.891 11.766 1 78.56 353 VAL A N 1
ATOM 2700 C CA . VAL A 1 353 ? 16.125 -9.203 10.766 1 78.56 353 VAL A CA 1
ATOM 2701 C C . VAL A 1 353 ? 17.016 -8.344 9.875 1 78.56 353 VAL A C 1
ATOM 2703 O O . VAL A 1 353 ? 17.953 -7.703 10.352 1 78.56 353 VAL A O 1
ATOM 2706 N N . ASP A 1 354 ? 16.734 -8.477 8.602 1 83.25 354 ASP A N 1
ATOM 2707 C CA . ASP A 1 354 ? 17.422 -7.629 7.633 1 83.25 354 ASP A CA 1
ATOM 2708 C C . ASP A 1 354 ? 16.828 -6.223 7.621 1 83.25 354 ASP A C 1
ATOM 2710 O O . ASP A 1 354 ? 15.805 -5.977 6.984 1 83.25 354 ASP A O 1
ATOM 2714 N N . GLU A 1 355 ? 17.5 -5.289 8.156 1 83.31 355 GLU A N 1
ATOM 2715 C CA . GLU A 1 355 ? 16.969 -3.936 8.305 1 83.31 355 GLU A CA 1
ATOM 2716 C C . GLU A 1 355 ? 16.906 -3.219 6.961 1 83.31 355 GLU A C 1
ATOM 2718 O O . GLU A 1 355 ? 16.047 -2.365 6.75 1 83.31 355 GLU A O 1
ATOM 2723 N N . SER A 1 356 ? 17.844 -3.588 6.141 1 86.19 356 SER A N 1
ATOM 2724 C CA . SER A 1 356 ? 17.812 -2.99 4.809 1 86.19 356 SER A CA 1
ATOM 2725 C C . SER A 1 356 ? 16.562 -3.42 4.043 1 86.19 356 SER A C 1
ATOM 2727 O O . SER A 1 356 ? 15.867 -2.588 3.453 1 86.19 356 SER A O 1
ATOM 2729 N N . ALA A 1 357 ? 16.328 -4.707 4.094 1 88.12 357 ALA A N 1
ATOM 2730 C CA . ALA A 1 357 ? 15.133 -5.207 3.422 1 88.12 357 ALA A CA 1
ATOM 2731 C C . ALA A 1 357 ? 13.867 -4.668 4.078 1 88.12 357 ALA A C 1
ATOM 2733 O O . ALA A 1 357 ? 12.883 -4.363 3.396 1 88.12 357 ALA A O 1
ATOM 2734 N N . PHE A 1 358 ? 13.914 -4.449 5.359 1 89.06 358 PHE A N 1
ATOM 2735 C CA . PHE A 1 358 ? 12.805 -3.908 6.133 1 89.06 358 PHE A CA 1
ATOM 2736 C C . PHE A 1 358 ? 12.398 -2.531 5.613 1 89.06 358 PHE A C 1
ATOM 2738 O O . PHE A 1 358 ? 11.211 -2.209 5.547 1 89.06 358 PHE A O 1
ATOM 2745 N N . LYS A 1 359 ? 13.312 -1.855 5.102 1 88.81 359 LYS A N 1
ATOM 2746 C CA . LYS A 1 359 ? 13.062 -0.473 4.711 1 88.81 359 LYS A CA 1
ATOM 2747 C C . LYS A 1 359 ? 12.969 -0.338 3.193 1 88.81 359 LYS A C 1
ATOM 2749 O O . LYS A 1 359 ? 12.266 0.536 2.684 1 88.81 359 LYS A O 1
ATOM 2754 N N . ASN A 1 360 ? 13.625 -1.259 2.479 1 89.5 360 ASN A N 1
ATOM 2755 C CA . ASN A 1 360 ? 13.852 -0.943 1.072 1 89.5 360 ASN A CA 1
ATOM 2756 C C . ASN A 1 360 ? 13.078 -1.88 0.153 1 89.5 360 ASN A C 1
ATOM 2758 O O . ASN A 1 360 ? 12.812 -1.544 -1.003 1 89.5 360 ASN A O 1
ATOM 2762 N N . MET A 1 361 ? 12.789 -3.035 0.594 1 94.81 361 MET A N 1
ATOM 2763 C CA . MET A 1 361 ? 12.031 -3.947 -0.257 1 94.81 361 MET A CA 1
ATOM 2764 C C . MET A 1 361 ? 10.586 -3.48 -0.402 1 94.81 361 MET A C 1
ATOM 2766 O O . MET A 1 361 ? 9.922 -3.189 0.592 1 94.81 361 MET A O 1
ATOM 2770 N N . TRP A 1 362 ? 10.195 -3.354 -1.617 1 96.88 362 TRP A N 1
ATOM 2771 C CA . TRP A 1 362 ? 8.836 -2.869 -1.844 1 96.88 362 TRP A CA 1
ATOM 2772 C C . TRP A 1 362 ? 7.93 -3.996 -2.326 1 96.88 362 TRP A C 1
ATOM 2774 O O . TRP A 1 362 ? 8.312 -4.777 -3.203 1 96.88 362 TRP A O 1
ATOM 2784 N N . ASN A 1 363 ? 6.727 -4.094 -1.784 1 96.81 363 ASN A N 1
ATOM 2785 C CA . ASN A 1 363 ? 5.801 -5.184 -2.062 1 96.81 363 ASN A CA 1
ATOM 2786 C C . ASN A 1 363 ? 4.516 -4.676 -2.711 1 96.81 363 ASN A C 1
ATOM 2788 O O . ASN A 1 363 ? 3.914 -3.715 -2.232 1 96.81 363 ASN A O 1
ATOM 2792 N N . PHE A 1 364 ? 4.168 -5.348 -3.785 1 97.38 364 PHE A N 1
ATOM 2793 C CA . PHE A 1 364 ? 2.898 -5.066 -4.445 1 97.38 364 PHE A CA 1
ATOM 2794 C C . PHE A 1 364 ? 1.977 -6.277 -4.387 1 97.38 364 PHE A C 1
ATOM 2796 O O . PHE A 1 364 ? 2.393 -7.395 -4.695 1 97.38 364 PHE A O 1
ATOM 2803 N N . ASN A 1 365 ? 0.835 -6.102 -3.863 1 96.62 365 ASN A N 1
ATOM 2804 C CA . ASN A 1 365 ? -0.251 -7.066 -3.984 1 96.62 365 ASN A CA 1
ATOM 2805 C C . ASN A 1 365 ? -1.352 -6.559 -4.91 1 96.62 365 ASN A C 1
ATOM 2807 O O . ASN A 1 365 ? -2.043 -5.59 -4.59 1 96.62 365 ASN A O 1
ATOM 2811 N N . LEU A 1 366 ? -1.547 -7.242 -5.973 1 97.12 366 LEU A N 1
ATOM 2812 C CA . LEU A 1 366 ? -2.334 -6.707 -7.078 1 97.12 366 LEU A CA 1
ATOM 2813 C C . LEU A 1 366 ? -3.812 -7.031 -6.902 1 97.12 366 LEU A C 1
ATOM 2815 O O . LEU A 1 366 ? -4.16 -8.07 -6.332 1 97.12 366 LEU A O 1
ATOM 2819 N N . ALA A 1 367 ? -4.645 -6.141 -7.402 1 92.81 367 ALA A N 1
ATOM 2820 C CA . ALA A 1 367 ? -6.062 -6.449 -7.586 1 92.81 367 ALA A CA 1
ATOM 2821 C C . ALA A 1 367 ? -6.27 -7.371 -8.789 1 92.81 367 ALA A C 1
ATOM 2823 O O . ALA A 1 367 ? -5.379 -7.523 -9.625 1 92.81 367 ALA A O 1
ATOM 2824 N N . ASP A 1 368 ? -7.469 -7.93 -8.836 1 93 368 ASP A N 1
ATOM 2825 C CA . ASP A 1 368 ? -7.809 -8.734 -10.008 1 93 368 ASP A CA 1
ATOM 2826 C C . ASP A 1 368 ? -7.723 -7.898 -11.289 1 93 368 ASP A C 1
ATOM 2828 O O . ASP A 1 368 ? -8.008 -6.703 -11.273 1 93 368 ASP A O 1
ATOM 2832 N N . ALA A 1 369 ? -7.395 -8.555 -12.32 1 93.75 369 ALA A N 1
ATOM 2833 C CA . ALA A 1 369 ? -7.18 -7.902 -13.609 1 93.75 369 ALA A CA 1
ATOM 2834 C C . ALA A 1 369 ? -8.422 -7.129 -14.039 1 93.75 369 ALA A C 1
ATOM 2836 O O . ALA A 1 369 ? -8.32 -6.129 -14.758 1 93.75 369 ALA A O 1
ATOM 2837 N N . ALA A 1 370 ? -9.531 -7.527 -13.594 1 90.62 370 ALA A N 1
ATOM 2838 C CA . ALA A 1 370 ? -10.789 -6.875 -13.961 1 90.62 370 ALA A CA 1
ATOM 2839 C C . ALA A 1 370 ? -10.938 -5.539 -13.242 1 90.62 370 ALA A C 1
ATOM 2841 O O . ALA A 1 370 ? -11.695 -4.672 -13.68 1 90.62 370 ALA A O 1
ATOM 2842 N N . PHE A 1 371 ? -10.156 -5.371 -12.188 1 91.94 371 PHE A N 1
ATOM 2843 C CA . PHE A 1 371 ? -10.453 -4.238 -11.32 1 91.94 371 PHE A CA 1
ATOM 2844 C C . PHE A 1 371 ? -9.266 -3.293 -11.234 1 91.94 371 PHE A C 1
ATOM 2846 O O . PHE A 1 371 ? -9.367 -2.195 -10.68 1 91.94 371 PHE A O 1
ATOM 2853 N N . GLY A 1 372 ? -8.156 -3.729 -11.719 1 94.38 372 GLY A N 1
ATOM 2854 C CA . GLY A 1 372 ? -7 -2.852 -11.633 1 94.38 372 GLY A CA 1
ATOM 2855 C C . GLY A 1 372 ? -5.727 -3.494 -12.141 1 94.38 372 GLY A C 1
ATOM 2856 O O . GLY A 1 372 ? -5.742 -4.641 -12.594 1 94.38 372 GLY A O 1
ATOM 2857 N N . TRP A 1 373 ? -4.684 -2.67 -12.156 1 96.56 373 TRP A N 1
ATOM 2858 C CA . TRP A 1 373 ? -3.377 -3.145 -12.602 1 96.56 373 TRP A CA 1
ATOM 2859 C C . TRP A 1 373 ? -2.268 -2.211 -12.125 1 96.56 373 TRP A C 1
ATOM 2861 O O . TRP A 1 373 ? -2.543 -1.135 -11.586 1 96.56 373 TRP A O 1
ATOM 2871 N N . LEU A 1 374 ? -1.077 -2.709 -12.203 1 98.25 374 LEU A N 1
ATOM 2872 C CA . LEU A 1 374 ? 0.142 -1.964 -11.906 1 98.25 374 LEU A CA 1
ATOM 2873 C C . LEU A 1 374 ? 1.066 -1.935 -13.117 1 98.25 374 LEU A C 1
ATOM 2875 O O . LEU A 1 374 ? 1.255 -2.953 -13.789 1 98.25 374 LEU A O 1
ATOM 2879 N N . VAL A 1 375 ? 1.575 -0.764 -13.445 1 98.44 375 VAL A N 1
ATOM 2880 C CA . VAL A 1 375 ? 2.586 -0.652 -14.484 1 98.44 375 VAL A CA 1
ATOM 2881 C C . VAL A 1 375 ? 3.916 -0.218 -13.875 1 98.44 375 VAL A C 1
ATOM 2883 O O . VAL A 1 375 ? 3.973 0.761 -13.125 1 98.44 375 VAL A O 1
ATOM 2886 N N . LEU A 1 376 ? 4.902 -0.972 -14.125 1 98.31 376 LEU A N 1
ATOM 2887 C CA . LEU A 1 376 ? 6.27 -0.544 -13.844 1 98.31 376 LEU A CA 1
ATOM 2888 C C . LEU A 1 376 ? 6.867 0.193 -15.031 1 98.31 376 LEU A C 1
ATOM 2890 O O . LEU A 1 376 ? 6.996 -0.377 -16.125 1 98.31 376 LEU A O 1
ATOM 2894 N N . GLU A 1 377 ? 7.164 1.389 -14.82 1 97.25 377 GLU A N 1
ATOM 2895 C CA . GLU A 1 377 ? 7.824 2.18 -15.859 1 97.25 377 GLU A CA 1
ATOM 2896 C C . GLU A 1 377 ? 9.336 2.191 -15.664 1 97.25 377 GLU A C 1
ATOM 2898 O O . GLU A 1 377 ? 9.844 2.822 -14.734 1 97.25 377 GLU A O 1
ATOM 2903 N N . VAL A 1 378 ? 10.016 1.575 -16.547 1 96.75 378 VAL A N 1
ATOM 2904 C CA . VAL A 1 378 ? 11.469 1.456 -16.422 1 96.75 378 VAL A CA 1
ATOM 2905 C C . VAL A 1 378 ? 12.141 2.359 -17.453 1 96.75 378 VAL A C 1
ATOM 2907 O O . VAL A 1 378 ? 12.023 2.137 -18.656 1 96.75 378 VAL A O 1
ATOM 2910 N N . GLU A 1 379 ? 12.852 3.352 -17 1 94.44 379 GLU A N 1
ATOM 2911 C CA . GLU A 1 379 ? 13.523 4.305 -17.875 1 94.44 379 GLU A CA 1
ATOM 2912 C C . GLU A 1 379 ? 14.773 4.875 -17.203 1 94.44 379 GLU A C 1
ATOM 2914 O O . GLU A 1 379 ? 14.719 5.367 -16.078 1 94.44 379 GLU A O 1
ATOM 2919 N N . GLY A 1 380 ? 15.922 4.871 -17.859 1 91.94 380 GLY A N 1
ATOM 2920 C CA . GLY A 1 380 ? 17.156 5.457 -17.375 1 91.94 380 GLY A CA 1
ATOM 2921 C C . GLY A 1 380 ? 17.609 4.867 -16.047 1 91.94 380 GLY A C 1
ATOM 2922 O O . GLY A 1 380 ? 18.109 5.586 -15.18 1 91.94 380 GLY A O 1
ATOM 2923 N N . GLY A 1 381 ? 17.266 3.686 -15.828 1 93.56 381 GLY A N 1
ATOM 2924 C CA . GLY A 1 381 ? 17.672 3.023 -14.602 1 93.56 381 GLY A CA 1
ATOM 2925 C C . GLY A 1 381 ? 16.688 3.211 -13.461 1 93.56 381 GLY A C 1
ATOM 2926 O O . GLY A 1 381 ? 16.906 2.707 -12.359 1 93.56 381 GLY A O 1
ATOM 2927 N N . ARG A 1 382 ? 15.688 3.895 -13.75 1 95.12 382 ARG A N 1
ATOM 2928 C CA . ARG A 1 382 ? 14.664 4.156 -12.734 1 95.12 382 ARG A CA 1
ATOM 2929 C C . ARG A 1 382 ? 13.43 3.299 -12.977 1 95.12 382 ARG A C 1
ATOM 2931 O O . ARG A 1 382 ? 13.055 3.035 -14.125 1 95.12 382 ARG A O 1
ATOM 2938 N N . ILE A 1 383 ? 12.852 2.885 -11.844 1 97 383 ILE A N 1
ATOM 2939 C CA . ILE A 1 383 ? 11.609 2.123 -11.945 1 97 383 ILE A CA 1
ATOM 2940 C C . ILE A 1 383 ? 10.469 2.898 -11.289 1 97 383 ILE A C 1
ATOM 2942 O O . ILE A 1 383 ? 10.336 2.896 -10.062 1 97 383 ILE A O 1
ATOM 2946 N N . GLY A 1 384 ? 9.695 3.559 -12.102 1 96.94 384 GLY A N 1
ATOM 2947 C CA . GLY A 1 384 ? 8.477 4.219 -11.648 1 96.94 384 GLY A CA 1
ATOM 2948 C C . GLY A 1 384 ? 7.27 3.305 -11.656 1 96.94 384 GLY A C 1
ATOM 2949 O O . GLY A 1 384 ? 7.328 2.188 -12.18 1 96.94 384 GLY A O 1
ATOM 2950 N N . THR A 1 385 ? 6.195 3.771 -11.023 1 97.56 385 THR A N 1
ATOM 2951 C CA . THR A 1 385 ? 4.996 2.941 -10.977 1 97.56 385 THR A CA 1
ATOM 2952 C C . THR A 1 385 ? 3.752 3.768 -11.297 1 97.56 385 THR A C 1
ATOM 2954 O O . THR A 1 385 ? 3.711 4.969 -11.023 1 97.56 385 THR A O 1
ATOM 2957 N N . GLU A 1 386 ? 2.861 3.145 -11.906 1 97.06 386 GLU A N 1
ATOM 2958 C CA . GLU A 1 386 ? 1.494 3.609 -12.117 1 97.06 386 GLU A CA 1
ATOM 2959 C C . GLU A 1 386 ? 0.479 2.535 -11.742 1 97.06 386 GLU A C 1
ATOM 2961 O O . GLU A 1 386 ? 0.395 1.496 -12.398 1 97.06 386 GLU A O 1
ATOM 2966 N N . MET A 1 387 ? -0.239 2.811 -10.727 1 97.31 387 MET A N 1
ATOM 2967 C CA . MET A 1 387 ? -1.216 1.833 -10.258 1 97.31 387 MET A CA 1
ATOM 2968 C C . MET A 1 387 ? -2.639 2.355 -10.43 1 97.31 387 MET A C 1
ATOM 2970 O O . MET A 1 387 ? -2.943 3.48 -10.031 1 97.31 387 MET A O 1
ATOM 2974 N N . LYS A 1 388 ? -3.48 1.534 -11.016 1 96.69 388 LYS A N 1
ATOM 2975 C CA . LYS A 1 388 ? -4.883 1.889 -11.227 1 96.69 388 LYS A CA 1
ATOM 2976 C C . LYS A 1 388 ? -5.809 0.85 -10.602 1 96.69 388 LYS A C 1
ATOM 2978 O O . LYS A 1 388 ? -5.52 -0.348 -10.633 1 96.69 388 LYS A O 1
ATOM 2983 N N . ALA A 1 389 ? -6.863 1.312 -10 1 96.19 389 ALA A N 1
ATOM 2984 C CA . ALA A 1 389 ? -7.875 0.435 -9.406 1 96.19 389 ALA A CA 1
ATOM 2985 C C . ALA A 1 389 ? -9.273 1.034 -9.547 1 96.19 389 ALA A C 1
ATOM 2987 O O . ALA A 1 389 ? -9.453 2.246 -9.406 1 96.19 389 ALA A O 1
ATOM 2988 N N . GLN A 1 390 ? -10.219 0.24 -9.781 1 93.69 390 GLN A N 1
ATOM 2989 C CA . GLN A 1 390 ? -11.602 0.681 -9.922 1 93.69 390 GLN A CA 1
ATOM 2990 C C . GLN A 1 390 ? -12.18 1.117 -8.578 1 93.69 390 GLN A C 1
ATOM 2992 O O . GLN A 1 390 ? -13.055 1.984 -8.531 1 93.69 390 GLN A O 1
ATOM 2997 N N . GLY A 1 391 ? -11.727 0.42 -7.574 1 93.06 391 GLY A N 1
ATOM 2998 C CA . GLY A 1 391 ? -12.047 0.857 -6.227 1 93.06 391 GLY A CA 1
ATOM 2999 C C . GLY A 1 391 ? -13.445 0.452 -5.785 1 93.06 391 GLY A C 1
ATOM 3000 O O . GLY A 1 391 ? -14.055 -0.43 -6.387 1 93.06 391 GLY A O 1
ATOM 3001 N N . PHE A 1 392 ? -13.938 1.072 -4.684 1 92.06 392 PHE A N 1
ATOM 3002 C CA . PHE A 1 392 ? -15.188 0.731 -4.02 1 92.06 392 PHE A CA 1
ATOM 3003 C C . PHE A 1 392 ? -16.359 1.491 -4.641 1 92.06 392 PHE A C 1
ATOM 3005 O O . PHE A 1 392 ? -16.172 2.582 -5.184 1 92.06 392 PHE A O 1
ATOM 3012 N N . ASN A 1 393 ? -17.453 0.862 -4.516 1 91.69 393 ASN A N 1
ATOM 3013 C CA . ASN A 1 393 ? -18.719 1.49 -4.891 1 91.69 393 ASN A CA 1
ATOM 3014 C C . ASN A 1 393 ? -19.5 1.951 -3.666 1 91.69 393 ASN A C 1
ATOM 3016 O O . ASN A 1 393 ? -19.891 1.136 -2.822 1 91.69 393 ASN A O 1
ATOM 3020 N N . PHE A 1 394 ? -19.75 3.234 -3.576 1 91.31 394 PHE A N 1
ATOM 3021 C CA . PHE A 1 394 ? -20.453 3.803 -2.438 1 91.31 394 PHE A CA 1
ATOM 3022 C C . PHE A 1 394 ? -21.844 4.281 -2.848 1 91.31 394 PHE A C 1
ATOM 3024 O O . PHE A 1 394 ? -22.5 5.012 -2.105 1 91.31 394 PHE A O 1
ATOM 3031 N N . ALA A 1 395 ? -22.344 3.904 -3.928 1 86.25 395 ALA A N 1
ATOM 3032 C CA . ALA A 1 395 ? -23.625 4.367 -4.453 1 86.25 395 ALA A CA 1
ATOM 3033 C C . ALA A 1 395 ? -24.766 3.969 -3.531 1 86.25 395 ALA A C 1
ATOM 3035 O O . ALA A 1 395 ? -25.797 4.652 -3.473 1 86.25 395 ALA A O 1
ATOM 3036 N N . HIS A 1 396 ? -24.578 2.854 -2.873 1 84.69 396 HIS A N 1
ATOM 3037 C CA . HIS A 1 396 ? -25.625 2.369 -1.99 1 84.69 396 HIS A CA 1
ATOM 3038 C C . HIS A 1 396 ? -25.906 3.361 -0.865 1 84.69 396 HIS A C 1
ATOM 3040 O O . HIS A 1 396 ? -26.969 3.332 -0.252 1 84.69 396 HIS A O 1
ATOM 3046 N N . ARG A 1 397 ? -25.016 4.238 -0.57 1 86.5 397 ARG A N 1
ATOM 3047 C CA . ARG A 1 397 ? -25.172 5.219 0.5 1 86.5 397 ARG A CA 1
ATOM 3048 C C . ARG A 1 397 ? -26.016 6.402 0.038 1 86.5 397 ARG A C 1
ATOM 3050 O O . ARG A 1 397 ? -26.625 7.094 0.857 1 86.5 397 ARG A O 1
ATOM 3057 N N . ALA A 1 398 ? -26.016 6.805 -1.231 1 71.12 398 ALA A N 1
ATOM 3058 C CA . ALA A 1 398 ? -26.766 7.945 -1.747 1 71.12 398 ALA A CA 1
ATOM 3059 C C . ALA A 1 398 ? -28.25 7.633 -1.822 1 71.12 398 ALA A C 1
ATOM 3061 O O . ALA A 1 398 ? -29.094 8.539 -1.756 1 71.12 398 ALA A O 1
ATOM 3062 N N . GLY A 1 399 ? -28.797 6.438 -2.1 1 58.59 399 GLY A N 1
ATOM 3063 C CA . GLY A 1 399 ? -30.188 6.086 -2.312 1 58.59 399 GLY A CA 1
ATOM 3064 C C . GLY A 1 399 ? -30.969 5.922 -1.021 1 58.59 399 GLY A C 1
ATOM 3065 O O . GLY A 1 399 ? -32.188 5.703 -1.046 1 58.59 399 GLY A O 1
ATOM 3066 N N . LYS A 1 400 ? -30.312 5.938 0.058 1 46.56 400 LYS A N 1
ATOM 3067 C CA . LYS A 1 400 ? -31.25 5.871 1.173 1 46.56 400 LYS A CA 1
ATOM 3068 C C . LYS A 1 400 ? -31.688 7.266 1.604 1 46.56 400 LYS A C 1
ATOM 3070 O O . LYS A 1 400 ? -30.891 8.203 1.605 1 46.56 400 LYS A O 1
ATOM 3075 N N . MET B 1 1 ? -41.062 50.625 35.281 1 25.31 1 MET B N 1
ATOM 3076 C CA . MET B 1 1 ? -41.531 50.281 33.938 1 25.31 1 MET B CA 1
ATOM 3077 C C . MET B 1 1 ? -40.656 49.188 33.312 1 25.31 1 MET B C 1
ATOM 3079 O O . MET B 1 1 ? -39.406 49.25 33.469 1 25.31 1 MET B O 1
ATOM 3083 N N . PRO B 1 2 ? -41.156 47.938 32.938 1 29.84 2 PRO B N 1
ATOM 3084 C CA . PRO B 1 2 ? -40.531 46.688 32.531 1 29.84 2 PRO B CA 1
ATOM 3085 C C . PRO B 1 2 ? -39.719 46.812 31.25 1 29.84 2 PRO B C 1
ATOM 3087 O O . PRO B 1 2 ? -40.156 47.469 30.312 1 29.84 2 PRO B O 1
ATOM 3090 N N . LEU B 1 3 ? -38.438 47.062 31.438 1 33.56 3 LEU B N 1
ATOM 3091 C CA . LEU B 1 3 ? -37.656 47.406 30.234 1 33.56 3 LEU B CA 1
ATOM 3092 C C . LEU B 1 3 ? -37.906 46.375 29.141 1 33.56 3 LEU B C 1
ATOM 3094 O O . LEU B 1 3 ? -38 45.188 29.406 1 33.56 3 LEU B O 1
ATOM 3098 N N . PRO B 1 4 ? -38.469 46.75 27.984 1 29.81 4 PRO B N 1
ATOM 3099 C CA . PRO B 1 4 ? -38.938 45.875 26.906 1 29.81 4 PRO B CA 1
ATOM 3100 C C . PRO B 1 4 ? -37.844 44.969 26.375 1 29.81 4 PRO B C 1
ATOM 3102 O O . PRO B 1 4 ? -36.656 45.281 26.5 1 29.81 4 PRO B O 1
ATOM 3105 N N . SER B 1 5 ? -38 43.594 26.469 1 29.89 5 SER B N 1
ATOM 3106 C CA . SER B 1 5 ? -37.312 42.344 26.109 1 29.89 5 SER B CA 1
ATOM 3107 C C . SER B 1 5 ? -36.844 42.406 24.656 1 29.89 5 SER B C 1
ATOM 3109 O O . SER B 1 5 ? -37.656 42.344 23.734 1 29.89 5 SER B O 1
ATOM 3111 N N . GLY B 1 6 ? -36.031 43.375 24.281 1 29.22 6 GLY B N 1
ATOM 3112 C CA . GLY B 1 6 ? -35.75 43.531 22.875 1 29.22 6 GLY B CA 1
ATOM 3113 C C . GLY B 1 6 ? -35.375 42.219 22.188 1 29.22 6 GLY B C 1
ATOM 3114 O O . GLY B 1 6 ? -35 41.25 22.844 1 29.22 6 GLY B O 1
ATOM 3115 N N . PRO B 1 7 ? -36 41.969 21.016 1 29.38 7 PRO B N 1
ATOM 3116 C CA . PRO B 1 7 ? -36.031 40.719 20.25 1 29.38 7 PRO B CA 1
ATOM 3117 C C . PRO B 1 7 ? -34.625 40.188 19.922 1 29.38 7 PRO B C 1
ATOM 3119 O O . PRO B 1 7 ? -33.688 40.969 19.828 1 29.38 7 PRO B O 1
ATOM 3122 N N . HIS B 1 8 ? -34.25 39.062 20.469 1 27.48 8 HIS B N 1
ATOM 3123 C CA . HIS B 1 8 ? -32.969 38.312 20.359 1 27.48 8 HIS B CA 1
ATOM 3124 C C . HIS B 1 8 ? -32.594 38.125 18.906 1 27.48 8 HIS B C 1
ATOM 3126 O O . HIS B 1 8 ? -33.406 37.688 18.094 1 27.48 8 HIS B O 1
ATOM 3132 N N . PRO B 1 9 ? -31.781 38.969 18.359 1 29.11 9 PRO B N 1
ATOM 3133 C CA . PRO B 1 9 ? -31.484 38.906 16.922 1 29.11 9 PRO B CA 1
ATOM 3134 C C . PRO B 1 9 ? -31.266 37.469 16.453 1 29.11 9 PRO B C 1
ATOM 3136 O O . PRO B 1 9 ? -30.75 36.625 17.203 1 29.11 9 PRO B O 1
ATOM 3139 N N . GLY B 1 10 ? -32.125 36.938 15.664 1 25.06 10 GLY B N 1
ATOM 3140 C CA . GLY B 1 10 ? -32.219 35.625 15.016 1 25.06 10 GLY B CA 1
ATOM 3141 C C . GLY B 1 10 ? -30.922 35.125 14.445 1 25.06 10 GLY B C 1
ATOM 3142 O O . GLY B 1 10 ? -30 35.938 14.195 1 25.06 10 GLY B O 1
ATOM 3143 N N . ALA B 1 11 ? -30.547 33.844 14.633 1 29.11 11 ALA B N 1
ATOM 3144 C CA . ALA B 1 11 ? -29.391 33.031 14.297 1 29.11 11 ALA B CA 1
ATOM 3145 C C . ALA B 1 11 ? -28.984 33.25 12.844 1 29.11 11 ALA B C 1
ATOM 3147 O O . ALA B 1 11 ? -29.797 33.094 11.93 1 29.11 11 ALA B O 1
ATOM 3148 N N . ALA B 1 12 ? -28.047 34.031 12.57 1 32.41 12 ALA B N 1
ATOM 3149 C CA . ALA B 1 12 ? -27.5 34.25 11.227 1 32.41 12 ALA B CA 1
ATOM 3150 C C . ALA B 1 12 ? -27.484 32.938 10.438 1 32.41 12 ALA B C 1
ATOM 3152 O O . ALA B 1 12 ? -27.031 31.922 10.93 1 32.41 12 ALA B O 1
ATOM 3153 N N . GLY B 1 13 ? -28.438 32.719 9.57 1 27.91 13 GLY B N 1
ATOM 3154 C CA . GLY B 1 13 ? -28.688 31.609 8.656 1 27.91 13 GLY B CA 1
ATOM 3155 C C . GLY B 1 13 ? -27.406 31.062 8.047 1 27.91 13 GLY B C 1
ATOM 3156 O O . GLY B 1 13 ? -26.438 31.797 7.836 1 27.91 13 GLY B O 1
ATOM 3157 N N . LEU B 1 14 ? -27.141 29.844 8.289 1 29.64 14 LEU B N 1
ATOM 3158 C CA . LEU B 1 14 ? -26 29.062 7.797 1 29.64 14 LEU B CA 1
ATOM 3159 C C . LEU B 1 14 ? -25.766 29.344 6.32 1 29.64 14 LEU B C 1
ATOM 3161 O O . LEU B 1 14 ? -26.703 29.469 5.539 1 29.64 14 LEU B O 1
ATOM 3165 N N . PRO B 1 15 ? -24.781 30.125 5.977 1 32.66 15 PRO B N 1
ATOM 3166 C CA . PRO B 1 15 ? -24.625 30.438 4.555 1 32.66 15 PRO B CA 1
ATOM 3167 C C . PRO B 1 15 ? -25.062 29.281 3.646 1 32.66 15 PRO B C 1
ATOM 3169 O O . PRO B 1 15 ? -25.047 28.125 4.07 1 32.66 15 PRO B O 1
ATOM 3172 N N . PRO B 1 16 ? -25.891 29.609 2.607 1 31.72 16 PRO B N 1
ATOM 3173 C CA . PRO B 1 16 ? -26.406 28.641 1.626 1 31.72 16 PRO B CA 1
ATOM 3174 C C . PRO B 1 16 ? -25.328 27.656 1.161 1 31.72 16 PRO B C 1
ATOM 3176 O O . PRO B 1 16 ? -24.141 27.953 1.2 1 31.72 16 PRO B O 1
ATOM 3179 N N . GLN B 1 17 ? -25.531 26.453 1.385 1 33.31 17 GLN B N 1
ATOM 3180 C CA . GLN B 1 17 ? -24.828 25.297 0.871 1 33.31 17 GLN B CA 1
ATOM 3181 C C . GLN B 1 17 ? -24.469 25.469 -0.603 1 33.31 17 GLN B C 1
ATOM 3183 O O . GLN B 1 17 ? -25.359 25.578 -1.452 1 33.31 17 GLN B O 1
ATOM 3188 N N . THR B 1 18 ? -23.594 26.469 -0.954 1 33.66 18 THR B N 1
ATOM 3189 C CA . THR B 1 18 ? -23.203 26.672 -2.348 1 33.66 18 THR B CA 1
ATOM 3190 C C . THR B 1 18 ? -23.188 25.328 -3.092 1 33.66 18 THR B C 1
ATOM 3192 O O . THR B 1 18 ? -22.5 24.391 -2.682 1 33.66 18 THR B O 1
ATOM 3195 N N . ARG B 1 19 ? -24.234 25.094 -3.785 1 32.12 19 ARG B N 1
ATOM 3196 C CA . ARG B 1 19 ? -24.5 23.922 -4.617 1 32.12 19 ARG B CA 1
ATOM 3197 C C . ARG B 1 19 ? -23.375 23.719 -5.633 1 32.12 19 ARG B C 1
ATOM 3199 O O . ARG B 1 19 ? -23.094 24.594 -6.445 1 32.12 19 ARG B O 1
ATOM 3206 N N . LEU B 1 20 ? -22.297 23.141 -5.34 1 35.22 20 LEU B N 1
ATOM 3207 C CA . LEU B 1 20 ? -21.25 22.812 -6.289 1 35.22 20 LEU B CA 1
ATOM 3208 C C . LEU B 1 20 ? -21.812 22.141 -7.535 1 35.22 20 LEU B C 1
ATOM 3210 O O . LEU B 1 20 ? -22.797 21.406 -7.449 1 35.22 20 LEU B O 1
ATOM 3214 N N . ILE B 1 21 ? -21.766 22.625 -8.719 1 37.22 21 ILE B N 1
ATOM 3215 C CA . ILE B 1 21 ? -22.031 22.219 -10.094 1 37.22 21 ILE B CA 1
ATOM 3216 C C . ILE B 1 21 ? -21.625 20.766 -10.305 1 37.22 21 ILE B C 1
ATOM 3218 O O . ILE B 1 21 ? -20.469 20.406 -10.078 1 37.22 21 ILE B O 1
ATOM 3222 N N . GLU B 1 22 ? -22.562 19.844 -10.391 1 42.12 22 GLU B N 1
ATOM 3223 C CA . GLU B 1 22 ? -22.547 18.375 -10.367 1 42.12 22 GLU B CA 1
ATOM 3224 C C . GLU B 1 22 ? -21.797 17.812 -11.578 1 42.12 22 GLU B C 1
ATOM 3226 O O . GLU B 1 22 ? -22.312 17.859 -12.703 1 42.12 22 GLU B O 1
ATOM 3231 N N . LYS B 1 23 ? -20.656 18.141 -11.992 1 52.78 23 LYS B N 1
ATOM 3232 C CA . LYS B 1 23 ? -19.891 17.391 -12.992 1 52.78 23 LYS B CA 1
ATOM 3233 C C . LYS B 1 23 ? -20 15.891 -12.758 1 52.78 23 LYS B C 1
ATOM 3235 O O . LYS B 1 23 ? -20.047 15.438 -11.609 1 52.78 23 LYS B O 1
ATOM 3240 N N . GLN B 1 24 ? -20.469 15.086 -13.773 1 69.75 24 GLN B N 1
ATOM 3241 C CA . GLN B 1 24 ? -20.734 13.648 -13.781 1 69.75 24 GLN B CA 1
ATOM 3242 C C . GLN B 1 24 ? -19.641 12.883 -13.047 1 69.75 24 GLN B C 1
ATOM 3244 O O . GLN B 1 24 ? -19.938 11.93 -12.32 1 69.75 24 GLN B O 1
ATOM 3249 N N . GLY B 1 25 ? -18.297 13.297 -13.172 1 89.44 25 GLY B N 1
ATOM 3250 C CA . GLY B 1 25 ? -17.188 12.719 -12.445 1 89.44 25 GLY B CA 1
ATOM 3251 C C . GLY B 1 25 ? -16.219 13.766 -11.898 1 89.44 25 GLY B C 1
ATOM 3252 O O . GLY B 1 25 ? -16.281 14.93 -12.297 1 89.44 25 GLY B O 1
ATOM 3253 N N . ALA B 1 26 ? -15.617 13.477 -10.844 1 96.44 26 ALA B N 1
ATOM 3254 C CA . ALA B 1 26 ? -14.633 14.383 -10.266 1 96.44 26 ALA B CA 1
ATOM 3255 C C . ALA B 1 26 ? -13.297 13.68 -10.047 1 96.44 26 ALA B C 1
ATOM 3257 O O . ALA B 1 26 ? -13.266 12.492 -9.719 1 96.44 26 ALA B O 1
ATOM 3258 N N . ARG B 1 27 ? -12.25 14.398 -10.359 1 98.12 27 ARG B N 1
ATOM 3259 C CA . ARG B 1 27 ? -10.898 13.922 -10.086 1 98.12 27 ARG B CA 1
ATOM 3260 C C . ARG B 1 27 ? -10.258 14.703 -8.938 1 98.12 27 ARG B C 1
ATOM 3262 O O . ARG B 1 27 ? -10.141 15.93 -9.008 1 98.12 27 ARG B O 1
ATOM 3269 N N . ILE B 1 28 ? -9.906 14.023 -7.879 1 98.62 28 ILE B N 1
ATOM 3270 C CA . ILE B 1 28 ? -9.312 14.641 -6.699 1 98.62 28 ILE B CA 1
ATOM 3271 C C . ILE B 1 28 ? -7.836 14.258 -6.605 1 98.62 28 ILE B C 1
ATOM 3273 O O . ILE B 1 28 ? -7.508 13.086 -6.402 1 98.62 28 ILE B O 1
ATOM 3277 N N . LEU B 1 29 ? -7.008 15.227 -6.754 1 98.75 29 LEU B N 1
ATOM 3278 C CA . LEU B 1 29 ? -5.57 15 -6.652 1 98.75 29 LEU B CA 1
ATOM 3279 C C . LEU B 1 29 ? -5.117 15.031 -5.195 1 98.75 29 LEU B C 1
ATOM 3281 O O . LEU B 1 29 ? -5.418 15.984 -4.469 1 98.75 29 LEU B O 1
ATOM 3285 N N . CYS B 1 30 ? -4.477 13.992 -4.723 1 98.81 30 CYS B N 1
ATOM 3286 C CA . CYS B 1 30 ? -3.904 13.93 -3.383 1 98.81 30 CYS B CA 1
ATOM 3287 C C . CYS B 1 30 ? -2.383 14.008 -3.436 1 98.81 30 CYS B C 1
ATOM 3289 O O . CYS B 1 30 ? -1.737 13.164 -4.066 1 98.81 30 CYS B O 1
ATOM 3291 N N . VAL B 1 31 ? -1.81 14.984 -2.775 1 98.12 31 VAL B N 1
ATOM 3292 C CA . VAL B 1 31 ? -0.365 15.188 -2.775 1 98.12 31 VAL B CA 1
ATOM 3293 C C . VAL B 1 31 ? 0.117 15.484 -1.356 1 98.12 31 VAL B C 1
ATOM 3295 O O . VAL B 1 31 ? -0.688 15.781 -0.472 1 98.12 31 VAL B O 1
ATOM 3298 N N . ALA B 1 32 ? 1.393 15.297 -1.188 1 97.69 32 ALA B N 1
ATOM 3299 C CA . ALA B 1 32 ? 1.961 15.531 0.137 1 97.69 32 ALA B CA 1
ATOM 3300 C C . ALA B 1 32 ? 3.223 16.391 0.05 1 97.69 32 ALA B C 1
ATOM 3302 O O . ALA B 1 32 ? 3.973 16.297 -0.926 1 97.69 32 ALA B O 1
ATOM 3303 N N . ASP B 1 33 ? 3.41 17.219 1.011 1 96.88 33 ASP B N 1
ATOM 3304 C CA . ASP B 1 33 ? 4.668 17.922 1.271 1 96.88 33 ASP B CA 1
ATOM 3305 C C . ASP B 1 33 ? 5.09 18.766 0.068 1 96.88 33 ASP B C 1
ATOM 3307 O O . ASP B 1 33 ? 6.18 18.562 -0.477 1 96.88 33 ASP B O 1
ATOM 3311 N N . VAL B 1 34 ? 4.305 19.75 -0.206 1 97.25 34 VAL B N 1
ATOM 3312 C CA . VAL B 1 34 ? 4.668 20.703 -1.257 1 97.25 34 VAL B CA 1
ATOM 3313 C C . VAL B 1 34 ? 5.75 21.641 -0.745 1 97.25 34 VAL B C 1
ATOM 3315 O O . VAL B 1 34 ? 6.426 22.312 -1.534 1 97.25 34 VAL B O 1
ATOM 3318 N N . ARG B 1 35 ? 5.895 21.859 0.49 1 96.44 35 ARG B N 1
ATOM 3319 C CA . ARG B 1 35 ? 6.973 22.547 1.193 1 96.44 35 ARG B CA 1
ATOM 3320 C C . ARG B 1 35 ? 7.152 23.969 0.667 1 96.44 35 ARG B C 1
ATOM 3322 O O . ARG B 1 35 ? 8.266 24.359 0.302 1 96.44 35 ARG B O 1
ATOM 3329 N N . GLY B 1 36 ? 6.02 24.656 0.584 1 97.81 36 GLY B N 1
ATOM 3330 C CA . GLY B 1 36 ? 6.066 26.078 0.276 1 97.81 36 GLY B CA 1
ATOM 3331 C C . GLY B 1 36 ? 5.957 26.359 -1.209 1 97.81 36 GLY B C 1
ATOM 3332 O O . GLY B 1 36 ? 5.742 27.516 -1.606 1 97.81 36 GLY B O 1
ATOM 3333 N N . HIS B 1 37 ? 6.168 25.344 -2.033 1 97.75 37 HIS B N 1
ATOM 3334 C CA . HIS B 1 37 ? 6.047 25.516 -3.477 1 97.75 37 HIS B CA 1
ATOM 3335 C C . HIS B 1 37 ? 4.59 25.453 -3.92 1 97.75 37 HIS B C 1
ATOM 3337 O O . HIS B 1 37 ? 4.207 24.547 -4.676 1 97.75 37 HIS B O 1
ATOM 3343 N N . LEU B 1 38 ? 3.881 26.453 -3.613 1 98.44 38 LEU B N 1
ATOM 3344 C CA . LEU B 1 38 ? 2.428 26.422 -3.736 1 98.44 38 LEU B CA 1
ATOM 3345 C C . LEU B 1 38 ? 2.006 26.5 -5.199 1 98.44 38 LEU B C 1
ATOM 3347 O O . LEU B 1 38 ? 0.978 25.938 -5.586 1 98.44 38 LEU B O 1
ATOM 3351 N N . ARG B 1 39 ? 2.711 27.172 -6.059 1 97.75 39 ARG B N 1
ATOM 3352 C CA . ARG B 1 39 ? 2.391 27.25 -7.48 1 97.75 39 ARG B CA 1
ATOM 3353 C C . ARG B 1 39 ? 2.412 25.875 -8.125 1 97.75 39 ARG B C 1
ATOM 3355 O O . ARG B 1 39 ? 1.732 25.641 -9.125 1 97.75 39 ARG B O 1
ATOM 3362 N N . SER B 1 40 ? 3.246 24.984 -7.508 1 97.81 40 SER B N 1
ATOM 3363 C CA . SER B 1 40 ? 3.324 23.641 -8.047 1 97.81 40 SER B CA 1
ATOM 3364 C C . SER B 1 40 ? 1.979 22.922 -7.949 1 97.81 40 SER B C 1
ATOM 3366 O O . SER B 1 40 ? 1.71 21.984 -8.711 1 97.81 40 SER B O 1
ATOM 3368 N N . LEU B 1 41 ? 1.143 23.344 -7.051 1 98.56 41 LEU B N 1
ATOM 3369 C CA . LEU B 1 41 ? -0.19 22.766 -6.934 1 98.56 41 LEU B CA 1
ATOM 3370 C C . LEU B 1 41 ? -0.993 22.969 -8.211 1 98.56 41 LEU B C 1
ATOM 3372 O O . LEU B 1 41 ? -1.69 22.062 -8.664 1 98.56 41 LEU B O 1
ATOM 3376 N N . ASN B 1 42 ? -0.896 24.156 -8.75 1 98.5 42 ASN B N 1
ATOM 3377 C CA . ASN B 1 42 ? -1.586 24.438 -10 1 98.5 42 ASN B CA 1
ATOM 3378 C C . ASN B 1 42 ? -1.055 23.578 -11.141 1 98.5 42 ASN B C 1
ATOM 3380 O O . ASN B 1 42 ? -1.832 23.031 -11.938 1 98.5 42 ASN B O 1
ATOM 3384 N N . ASP B 1 43 ? 0.233 23.422 -11.203 1 97.94 43 ASP B N 1
ATOM 3385 C CA . ASP B 1 43 ? 0.851 22.594 -12.234 1 97.94 43 ASP B CA 1
ATOM 3386 C C . ASP B 1 43 ? 0.406 21.141 -12.117 1 97.94 43 ASP B C 1
ATOM 3388 O O . ASP B 1 43 ? 0.067 20.5 -13.117 1 97.94 43 ASP B O 1
ATOM 3392 N N . LEU B 1 44 ? 0.456 20.641 -10.93 1 97.75 44 LEU B N 1
ATOM 3393 C CA . LEU B 1 44 ? 0.071 19.266 -10.68 1 97.75 44 LEU B CA 1
ATOM 3394 C C . LEU B 1 44 ? -1.406 19.047 -10.984 1 97.75 44 LEU B C 1
ATOM 3396 O O . LEU B 1 44 ? -1.788 17.984 -11.508 1 97.75 44 LEU B O 1
ATOM 3400 N N . ALA B 1 45 ? -2.209 20.031 -10.625 1 98.25 45 ALA B N 1
ATOM 3401 C CA . ALA B 1 45 ? -3.637 19.938 -10.93 1 98.25 45 ALA B CA 1
ATOM 3402 C C . ALA B 1 45 ? -3.873 19.828 -12.43 1 98.25 45 ALA B C 1
ATOM 3404 O O . ALA B 1 45 ? -4.699 19.031 -12.875 1 98.25 45 ALA B O 1
ATOM 3405 N N . LYS B 1 46 ? -3.199 20.609 -13.195 1 98 46 LYS B N 1
ATOM 3406 C CA . LYS B 1 46 ? -3.318 20.562 -14.656 1 98 46 LYS B CA 1
ATOM 3407 C C . LYS B 1 46 ? -2.854 19.219 -15.203 1 98 46 LYS B C 1
ATOM 3409 O O . LYS B 1 46 ? -3.525 18.609 -16.047 1 98 46 LYS B O 1
ATOM 3414 N N . GLN B 1 47 ? -1.761 18.75 -14.703 1 96.12 47 GLN B N 1
ATOM 3415 C CA . GLN B 1 47 ? -1.188 17.5 -15.156 1 96.12 47 GLN B CA 1
ATOM 3416 C C . GLN B 1 47 ? -2.137 16.328 -14.875 1 96.12 47 GLN B C 1
ATOM 3418 O O . GLN B 1 47 ? -2.273 15.422 -15.703 1 96.12 47 GLN B O 1
ATOM 3423 N N . ALA B 1 48 ? -2.762 16.359 -13.742 1 96.5 48 ALA B N 1
ATOM 3424 C CA . ALA B 1 48 ? -3.631 15.266 -13.328 1 96.5 48 ALA B CA 1
ATOM 3425 C C . ALA B 1 48 ? -5.074 15.523 -13.75 1 96.5 48 ALA B C 1
ATOM 3427 O O . ALA B 1 48 ? -5.961 14.711 -13.477 1 96.5 48 ALA B O 1
ATOM 3428 N N . ASN B 1 49 ? -5.344 16.641 -14.414 1 97.12 49 ASN B N 1
ATOM 3429 C CA . ASN B 1 49 ? -6.707 17.047 -14.742 1 97.12 49 ASN B CA 1
ATOM 3430 C C . ASN B 1 49 ? -7.613 17.016 -13.516 1 97.12 49 ASN B C 1
ATOM 3432 O O . ASN B 1 49 ? -8.688 16.406 -13.555 1 97.12 49 ASN B O 1
ATOM 3436 N N . ALA B 1 50 ? -7.164 17.641 -12.438 1 98.06 50 ALA B N 1
ATOM 3437 C CA . ALA B 1 50 ? -7.84 17.531 -11.148 1 98.06 50 ALA B CA 1
ATOM 3438 C C . ALA B 1 50 ? -8.844 18.672 -10.961 1 98.06 50 ALA B C 1
ATOM 3440 O O . ALA B 1 50 ? -8.586 19.812 -11.359 1 98.06 50 ALA B O 1
ATOM 3441 N N . ASP B 1 51 ? -9.953 18.359 -10.289 1 98.12 51 ASP B N 1
ATOM 3442 C CA . ASP B 1 51 ? -10.969 19.344 -9.93 1 98.12 51 ASP B CA 1
ATOM 3443 C C . ASP B 1 51 ? -10.75 19.859 -8.508 1 98.12 51 ASP B C 1
ATOM 3445 O O . ASP B 1 51 ? -11.195 20.969 -8.172 1 98.12 51 ASP B O 1
ATOM 3449 N N . HIS B 1 52 ? -10.156 19.078 -7.695 1 98.44 52 HIS B N 1
ATOM 3450 C CA . HIS B 1 52 ? -9.828 19.391 -6.305 1 98.44 52 HIS B CA 1
ATOM 3451 C C . HIS B 1 52 ? -8.461 18.828 -5.922 1 98.44 52 HIS B C 1
ATOM 3453 O O . HIS B 1 52 ? -7.961 17.922 -6.57 1 98.44 52 HIS B O 1
ATOM 3459 N N . ILE B 1 53 ? -7.918 19.406 -4.887 1 98.81 53 ILE B N 1
ATOM 3460 C CA . ILE B 1 53 ? -6.668 18.891 -4.348 1 98.81 53 ILE B CA 1
ATOM 3461 C C . ILE B 1 53 ? -6.816 18.625 -2.852 1 98.81 53 ILE B C 1
ATOM 3463 O O . ILE B 1 53 ? -7.363 19.469 -2.123 1 98.81 53 ILE B O 1
ATOM 3467 N N . ILE B 1 54 ? -6.445 17.5 -2.416 1 98.81 54 ILE B N 1
ATOM 3468 C CA . ILE B 1 54 ? -6.238 17.203 -1.001 1 98.81 54 ILE B CA 1
ATOM 3469 C C . ILE B 1 54 ? -4.742 17.141 -0.703 1 98.81 54 ILE B C 1
ATOM 3471 O O . ILE B 1 54 ? -4.016 16.344 -1.304 1 98.81 54 ILE B O 1
ATOM 3475 N N . HIS B 1 55 ? -4.293 18 0.137 1 98.69 55 HIS B N 1
ATOM 3476 C CA . HIS B 1 55 ? -2.883 18.047 0.5 1 98.69 55 HIS B CA 1
ATOM 3477 C C . HIS B 1 55 ? -2.678 17.656 1.961 1 98.69 55 HIS B C 1
ATOM 3479 O O . HIS B 1 55 ? -3.482 18.031 2.822 1 98.69 55 HIS B O 1
ATOM 3485 N N . THR B 1 56 ? -1.644 16.891 2.271 1 98.25 56 THR B N 1
ATOM 3486 C CA . THR B 1 56 ? -1.225 16.594 3.637 1 98.25 56 THR B CA 1
ATOM 3487 C C . THR B 1 56 ? 0.282 16.781 3.793 1 98.25 56 THR B C 1
ATOM 3489 O O . THR B 1 56 ? 1.011 16.844 2.801 1 98.25 56 THR B O 1
ATOM 3492 N N . GLY B 1 57 ? 0.721 16.953 4.973 1 97.06 57 GLY B N 1
ATOM 3493 C CA . GLY B 1 57 ? 2.133 17.156 5.246 1 97.06 57 GLY B CA 1
ATOM 3494 C C . GLY B 1 57 ? 2.529 18.625 5.246 1 97.06 57 GLY B C 1
ATOM 3495 O O . GLY B 1 57 ? 1.686 19.5 5.445 1 97.06 57 GLY B O 1
ATOM 3496 N N . ASP B 1 58 ? 3.846 18.875 5.066 1 97.19 58 ASP B N 1
ATOM 3497 C CA . ASP B 1 58 ? 4.348 20.234 5.098 1 97.19 58 ASP B CA 1
ATOM 3498 C C . ASP B 1 58 ? 3.852 21.031 3.889 1 97.19 58 ASP B C 1
ATOM 3500 O O . ASP B 1 58 ? 4.207 20.719 2.75 1 97.19 58 ASP B O 1
ATOM 3504 N N . PHE B 1 59 ? 3.064 22.062 4.176 1 98.19 59 PHE B N 1
ATOM 3505 C CA . PHE B 1 59 ? 2.439 22.875 3.141 1 98.19 59 PHE B CA 1
ATOM 3506 C C . PHE B 1 59 ? 3.285 24.094 2.834 1 98.19 59 PHE B C 1
ATOM 3508 O O . PHE B 1 59 ? 3.482 24.453 1.668 1 98.19 59 PHE B O 1
ATOM 3515 N N . GLY B 1 60 ? 3.805 24.734 3.816 1 98.06 60 GLY B N 1
ATOM 3516 C CA . GLY B 1 60 ? 4.547 25.984 3.697 1 98.06 60 GLY B CA 1
ATOM 3517 C C . GLY B 1 60 ? 3.875 27.141 4.395 1 98.06 60 GLY B C 1
ATOM 3518 O O . GLY B 1 60 ? 3.885 28.266 3.885 1 98.06 60 GLY B O 1
ATOM 3519 N N . PHE B 1 61 ? 3.309 26.844 5.562 1 98.5 61 PHE B N 1
ATOM 3520 C CA . PHE B 1 61 ? 2.664 27.906 6.32 1 98.5 61 PHE B CA 1
ATOM 3521 C C . PHE B 1 61 ? 3.703 28.797 6.996 1 98.5 61 PHE B C 1
ATOM 3523 O O . PHE B 1 61 ? 3.846 28.781 8.219 1 98.5 61 PHE B O 1
ATOM 3530 N N . TYR B 1 62 ? 4.383 29.609 6.18 1 97.81 62 TYR B N 1
ATOM 3531 C CA . TYR B 1 62 ? 5.379 30.578 6.605 1 97.81 62 TYR B CA 1
ATOM 3532 C C . TYR B 1 62 ? 5.062 31.969 6.043 1 97.81 62 TYR B C 1
ATOM 3534 O O . TYR B 1 62 ? 4.699 32.094 4.871 1 97.81 62 TYR B O 1
ATOM 3542 N N . ASP B 1 63 ? 5.113 32.938 6.863 1 95.81 63 ASP B N 1
ATOM 3543 C CA . ASP B 1 63 ? 5.016 34.312 6.391 1 95.81 63 ASP B CA 1
ATOM 3544 C C . ASP B 1 63 ? 6.344 35.031 6.562 1 95.81 63 ASP B C 1
ATOM 3546 O O . ASP B 1 63 ? 7.383 34.406 6.785 1 95.81 63 ASP B O 1
ATOM 3550 N N . ALA B 1 64 ? 6.367 36.344 6.398 1 90.25 64 ALA B N 1
ATOM 3551 C CA . ALA B 1 64 ? 7.594 37.156 6.363 1 90.25 64 ALA B CA 1
ATOM 3552 C C . ALA B 1 64 ? 8.273 37.156 7.73 1 90.25 64 ALA B C 1
ATOM 3554 O O . ALA B 1 64 ? 9.492 37.344 7.82 1 90.25 64 ALA B O 1
ATOM 3555 N N . THR B 1 65 ? 7.566 36.906 8.766 1 92.44 65 THR B N 1
ATOM 3556 C CA . THR B 1 65 ? 8.117 37 10.109 1 92.44 65 THR B CA 1
ATOM 3557 C C . THR B 1 65 ? 8.469 35.625 10.664 1 92.44 65 THR B C 1
ATOM 3559 O O . THR B 1 65 ? 9.047 35.531 11.742 1 92.44 65 THR B O 1
ATOM 3562 N N . SER B 1 66 ? 8.164 34.562 9.961 1 95.06 66 SER B N 1
ATOM 3563 C CA . SER B 1 66 ? 8.305 33.219 10.461 1 95.06 66 SER B CA 1
ATOM 3564 C C . SER B 1 66 ? 9.773 32.875 10.695 1 95.06 66 SER B C 1
ATOM 3566 O O . SER B 1 66 ? 10.094 32.125 11.617 1 95.06 66 SER B O 1
ATOM 3568 N N . LEU B 1 67 ? 10.625 33.438 9.914 1 91.19 67 LEU B N 1
ATOM 3569 C CA . LEU B 1 67 ? 12.047 33.125 10 1 91.19 67 LEU B CA 1
ATOM 3570 C C . LEU B 1 67 ? 12.586 33.438 11.391 1 91.19 67 LEU B C 1
ATOM 3572 O O . LEU B 1 67 ? 13.453 32.719 11.906 1 91.19 67 LEU B O 1
ATOM 3576 N N . ASP B 1 68 ? 12.055 34.406 11.992 1 90.88 68 ASP B N 1
ATOM 3577 C CA . ASP B 1 68 ? 12.523 34.875 13.297 1 90.88 68 ASP B CA 1
ATOM 3578 C C . ASP B 1 68 ? 12.117 33.875 14.398 1 90.88 68 ASP B C 1
ATOM 3580 O O . ASP B 1 68 ? 12.75 33.812 15.453 1 90.88 68 ASP B O 1
ATOM 3584 N N . ARG B 1 69 ? 11.133 33.156 14.125 1 93.19 69 ARG B N 1
ATOM 3585 C CA . ARG B 1 69 ? 10.555 32.312 15.164 1 93.19 69 ARG B CA 1
ATOM 3586 C C . ARG B 1 69 ? 11.008 30.859 15.031 1 93.19 69 ARG B C 1
ATOM 3588 O O . ARG B 1 69 ? 10.859 30.078 15.961 1 93.19 69 ARG B O 1
ATOM 3595 N N . ILE B 1 70 ? 11.562 30.469 13.961 1 95.25 70 ILE B N 1
ATOM 3596 C CA . ILE B 1 70 ? 11.945 29.078 13.688 1 95.25 70 ILE B CA 1
ATOM 3597 C C . ILE B 1 70 ? 13.297 28.781 14.344 1 95.25 70 ILE B C 1
ATOM 3599 O O . ILE B 1 70 ? 14.227 29.594 14.258 1 95.25 70 ILE B O 1
ATOM 3603 N N . ALA B 1 71 ? 13.367 27.703 15.078 1 94.62 71 ALA B N 1
ATOM 3604 C CA . ALA B 1 71 ? 14.625 27.266 15.68 1 94.62 71 ALA B CA 1
ATOM 3605 C C . ALA B 1 71 ? 15.656 26.922 14.609 1 94.62 71 ALA B C 1
ATOM 3607 O O . ALA B 1 71 ? 15.297 26.469 13.516 1 94.62 71 ALA B O 1
ATOM 3608 N N . ASP B 1 72 ? 16.922 27.031 14.953 1 92.81 72 ASP B N 1
ATOM 3609 C CA . ASP B 1 72 ? 18.016 26.859 14 1 92.81 72 ASP B CA 1
ATOM 3610 C C . ASP B 1 72 ? 18.016 25.438 13.438 1 92.81 72 ASP B C 1
ATOM 3612 O O . ASP B 1 72 ? 18.172 25.25 12.227 1 92.81 72 ASP B O 1
ATOM 3616 N N . LYS B 1 73 ? 17.875 24.5 14.305 1 92.56 73 LYS B N 1
ATOM 3617 C CA . LYS B 1 73 ? 17.891 23.109 13.859 1 92.56 73 LYS B CA 1
ATOM 3618 C C . LYS B 1 73 ? 16.766 22.828 12.883 1 92.56 73 LYS B C 1
ATOM 3620 O O . LYS B 1 73 ? 16.953 22.156 11.867 1 92.56 73 LYS B O 1
ATOM 3625 N N . THR B 1 74 ? 15.602 23.297 13.195 1 95 74 THR B N 1
ATOM 3626 C CA . THR B 1 74 ? 14.43 23.141 12.344 1 95 74 THR B CA 1
ATOM 3627 C C . THR B 1 74 ? 14.617 23.859 11.016 1 95 74 THR B C 1
ATOM 3629 O O . THR B 1 74 ? 14.258 23.328 9.961 1 95 74 THR B O 1
ATOM 3632 N N . LEU B 1 75 ? 15.195 25.016 11.102 1 94.12 75 LEU B N 1
ATOM 3633 C CA . LEU B 1 75 ? 15.414 25.812 9.898 1 94.12 75 LEU B CA 1
ATOM 3634 C C . LEU B 1 75 ? 16.359 25.094 8.945 1 94.12 75 LEU B C 1
ATOM 3636 O O . LEU B 1 75 ? 16.156 25.094 7.73 1 94.12 75 LEU B O 1
ATOM 3640 N N . LYS B 1 76 ? 17.391 24.5 9.469 1 93.06 76 LYS B N 1
ATOM 3641 C CA . LYS B 1 76 ? 18.328 23.734 8.648 1 93.06 76 LYS B CA 1
ATOM 3642 C C . LYS B 1 76 ? 17.609 22.594 7.934 1 93.06 76 LYS B C 1
ATOM 3644 O O . LYS B 1 76 ? 17.844 22.359 6.742 1 93.06 76 LYS B O 1
ATOM 3649 N N . HIS B 1 77 ? 16.75 21.953 8.641 1 93.5 77 HIS B N 1
ATOM 3650 C CA . HIS B 1 77 ? 16 20.844 8.078 1 93.5 77 HIS B CA 1
ATOM 3651 C C . HIS B 1 77 ? 15.055 21.328 6.977 1 93.5 77 HIS B C 1
ATOM 3653 O O . HIS B 1 77 ? 14.984 20.719 5.906 1 93.5 77 HIS B O 1
ATOM 3659 N N . VAL B 1 78 ? 14.367 22.359 7.266 1 94.62 78 VAL B N 1
ATOM 3660 C CA . VAL B 1 78 ? 13.414 22.906 6.309 1 94.62 78 VAL B CA 1
ATOM 3661 C C . VAL B 1 78 ? 14.141 23.344 5.043 1 94.62 78 VAL B C 1
ATOM 3663 O O . VAL B 1 78 ? 13.672 23.094 3.93 1 94.62 78 VAL B O 1
ATOM 3666 N N . ALA B 1 79 ? 15.266 23.938 5.223 1 93.06 79 ALA B N 1
ATOM 3667 C CA . ALA B 1 79 ? 16.047 24.422 4.086 1 93.06 79 ALA B CA 1
ATOM 3668 C C . ALA B 1 79 ? 16.547 23.25 3.242 1 93.06 79 ALA B C 1
ATOM 3670 O O . ALA B 1 79 ? 16.531 23.312 2.01 1 93.06 79 ALA B O 1
ATOM 3671 N N . MET B 1 80 ? 16.938 22.234 3.861 1 92 80 MET B N 1
ATOM 3672 C CA . MET B 1 80 ? 17.516 21.078 3.197 1 92 80 MET B CA 1
ATOM 3673 C C . MET B 1 80 ? 16.531 20.438 2.225 1 92 80 MET B C 1
ATOM 3675 O O . MET B 1 80 ? 16.922 19.969 1.153 1 92 80 MET B O 1
ATOM 3679 N N . TYR B 1 81 ? 15.297 20.438 2.557 1 90.62 81 TYR B N 1
ATOM 3680 C CA . TYR B 1 81 ? 14.312 19.703 1.758 1 90.62 81 TYR B CA 1
ATOM 3681 C C . TYR B 1 81 ? 13.43 20.672 0.976 1 90.62 81 TYR B C 1
ATOM 3683 O O . TYR B 1 81 ? 12.477 20.25 0.316 1 90.62 81 TYR B O 1
ATOM 3691 N N . SER B 1 82 ? 13.781 21.906 0.972 1 93.56 82 SER B N 1
ATOM 3692 C CA . SER B 1 82 ? 12.961 22.906 0.291 1 93.56 82 SER B CA 1
ATOM 3693 C C . SER B 1 82 ? 13.148 22.828 -1.221 1 93.56 82 SER B C 1
ATOM 3695 O O . SER B 1 82 ? 14.281 22.844 -1.709 1 93.56 82 SER B O 1
ATOM 3697 N N . PRO B 1 83 ? 12.008 22.828 -1.922 1 93.94 83 PRO B N 1
ATOM 3698 C CA . PRO B 1 83 ? 12.125 22.875 -3.381 1 93.94 83 PRO B CA 1
ATOM 3699 C C . PRO B 1 83 ? 12.367 24.297 -3.896 1 93.94 83 PRO B C 1
ATOM 3701 O O . PRO B 1 83 ? 12.625 24.484 -5.09 1 93.94 83 PRO B O 1
ATOM 3704 N N . LEU B 1 84 ? 12.32 25.297 -3.066 1 95 84 LEU B N 1
ATOM 3705 C CA . LEU B 1 84 ? 12.414 26.703 -3.48 1 95 84 LEU B CA 1
ATOM 3706 C C . LEU B 1 84 ? 13.852 27.203 -3.389 1 95 84 LEU B C 1
ATOM 3708 O O . LEU B 1 84 ? 14.188 28.234 -3.965 1 95 84 LEU B O 1
ATOM 3712 N N . LEU B 1 85 ? 14.664 26.5 -2.664 1 93.88 85 LEU B N 1
ATOM 3713 C CA . LEU B 1 85 ? 16.031 26.953 -2.434 1 93.88 85 LEU B CA 1
ATOM 3714 C C . LEU B 1 85 ? 17 26.266 -3.389 1 93.88 85 LEU B C 1
ATOM 3716 O O . LEU B 1 85 ? 16.859 25.078 -3.684 1 93.88 85 LEU B O 1
ATOM 3720 N N . THR B 1 86 ? 17.969 27 -3.814 1 92.56 86 THR B N 1
ATOM 3721 C CA . THR B 1 86 ? 19.016 26.453 -4.668 1 92.56 86 THR B CA 1
ATOM 3722 C C . THR B 1 86 ? 19.984 25.594 -3.863 1 92.56 86 THR B C 1
ATOM 3724 O O . THR B 1 86 ? 19.984 25.625 -2.631 1 92.56 86 THR B O 1
ATOM 3727 N N . ASP B 1 87 ? 20.781 24.891 -4.582 1 91.12 87 ASP B N 1
ATOM 3728 C CA . ASP B 1 87 ? 21.766 24.047 -3.92 1 91.12 87 ASP B CA 1
ATOM 3729 C C . ASP B 1 87 ? 22.75 24.875 -3.102 1 91.12 87 ASP B C 1
ATOM 3731 O O . ASP B 1 87 ? 23.188 24.453 -2.025 1 91.12 87 ASP B O 1
ATOM 3735 N N . ALA B 1 88 ? 23.109 25.984 -3.615 1 88.44 88 ALA B N 1
ATOM 3736 C CA . ALA B 1 88 ? 24.031 26.859 -2.916 1 88.44 88 ALA B CA 1
ATOM 3737 C C . ALA B 1 88 ? 23.422 27.359 -1.604 1 88.44 88 ALA B C 1
ATOM 3739 O O . ALA B 1 88 ? 24.109 27.422 -0.583 1 88.44 88 ALA B O 1
ATOM 3740 N N . GLN B 1 89 ? 22.156 27.672 -1.653 1 91 89 GLN B N 1
ATOM 3741 C CA . GLN B 1 89 ? 21.469 28.156 -0.458 1 91 89 GLN B CA 1
ATOM 3742 C C . GLN B 1 89 ? 21.344 27.047 0.582 1 91 89 GLN B C 1
ATOM 3744 O O . GLN B 1 89 ? 21.469 27.297 1.782 1 91 89 GLN B O 1
ATOM 3749 N N . LYS B 1 90 ? 21.047 25.859 0.137 1 91.69 90 LYS B N 1
ATOM 3750 C CA . LYS B 1 90 ? 20.938 24.719 1.038 1 91.69 90 LYS B CA 1
ATOM 3751 C C . LYS B 1 90 ? 22.266 24.438 1.739 1 91.69 90 LYS B C 1
ATOM 3753 O O . LYS B 1 90 ? 22.297 24.203 2.947 1 91.69 90 LYS B O 1
ATOM 3758 N N . LYS B 1 91 ? 23.312 24.5 0.951 1 89.06 91 LYS B N 1
ATOM 3759 C CA . LYS B 1 91 ? 24.656 24.312 1.519 1 89.06 91 LYS B CA 1
ATOM 3760 C C . LYS B 1 91 ? 24.984 25.406 2.529 1 89.06 91 LYS B C 1
ATOM 3762 O O . LYS B 1 91 ? 25.594 25.141 3.562 1 89.06 91 LYS B O 1
ATOM 3767 N N . PHE B 1 92 ? 24.594 26.531 2.146 1 87.75 92 PHE B N 1
ATOM 3768 C CA . PHE B 1 92 ? 24.797 27.656 3.051 1 87.75 92 PHE B CA 1
ATOM 3769 C C . PHE B 1 92 ? 24.094 27.422 4.387 1 87.75 92 PHE B C 1
ATOM 3771 O O . PHE B 1 92 ? 24.688 27.641 5.445 1 87.75 92 PHE B O 1
ATOM 3778 N N . ALA B 1 93 ? 22.859 26.953 4.332 1 88.38 93 ALA B N 1
ATOM 3779 C CA . ALA B 1 93 ? 22.062 26.734 5.539 1 88.38 93 ALA B CA 1
ATOM 3780 C C . ALA B 1 93 ? 22.625 25.578 6.355 1 88.38 93 ALA B C 1
ATOM 3782 O O . ALA B 1 93 ? 22.547 25.594 7.586 1 88.38 93 ALA B O 1
ATOM 3783 N N . SER B 1 94 ? 23.203 24.578 5.668 1 87.12 94 SER B N 1
ATOM 3784 C CA . SER B 1 94 ? 23.672 23.375 6.34 1 87.12 94 SER B CA 1
ATOM 3785 C C . SER B 1 94 ? 25.109 23.531 6.828 1 87.12 94 SER B C 1
ATOM 3787 O O . SER B 1 94 ? 25.594 22.719 7.613 1 87.12 94 SER B O 1
ATOM 3789 N N . ALA B 1 95 ? 25.812 24.5 6.363 1 83.06 95 ALA B N 1
ATOM 3790 C CA . ALA B 1 95 ? 27.219 24.688 6.691 1 83.06 95 ALA B CA 1
ATOM 3791 C C . ALA B 1 95 ? 27.422 24.844 8.195 1 83.06 95 ALA B C 1
ATOM 3793 O O . ALA B 1 95 ? 26.609 25.484 8.867 1 83.06 95 ALA B O 1
ATOM 3794 N N . PRO B 1 96 ? 28.484 23.969 8.578 1 77.56 96 PRO B N 1
ATOM 3795 C CA . PRO B 1 96 ? 28.797 24.109 10 1 77.56 96 PRO B CA 1
ATOM 3796 C C . PRO B 1 96 ? 29.219 25.531 10.367 1 77.56 96 PRO B C 1
ATOM 3798 O O . PRO B 1 96 ? 29.781 26.25 9.531 1 77.56 96 PRO B O 1
ATOM 3801 N N . ASN B 1 97 ? 28.578 26.109 11.438 1 69.5 97 ASN B N 1
ATOM 3802 C CA . ASN B 1 97 ? 28.891 27.484 11.82 1 69.5 97 ASN B CA 1
ATOM 3803 C C . ASN B 1 97 ? 30.016 27.531 12.852 1 69.5 97 ASN B C 1
ATOM 3805 O O . ASN B 1 97 ? 29.797 27.297 14.039 1 69.5 97 ASN B O 1
ATOM 3809 N N . PRO B 1 98 ? 31.281 27.703 12.422 1 62.47 98 PRO B N 1
ATOM 3810 C CA . PRO B 1 98 ? 32.406 27.734 13.352 1 62.47 98 PRO B CA 1
ATOM 3811 C C . PRO B 1 98 ? 32.219 28.75 14.477 1 62.47 98 PRO B C 1
ATOM 3813 O O . PRO B 1 98 ? 32.688 28.547 15.594 1 62.47 98 PRO B O 1
ATOM 3816 N N . ASN B 1 99 ? 31.656 29.844 14.219 1 66.19 99 ASN B N 1
ATOM 3817 C CA . ASN B 1 99 ? 31.609 30.891 15.234 1 66.19 99 ASN B CA 1
ATOM 3818 C C . ASN B 1 99 ? 30.297 30.844 16.031 1 66.19 99 ASN B C 1
ATOM 3820 O O . ASN B 1 99 ? 29.984 31.766 16.781 1 66.19 99 ASN B O 1
ATOM 3824 N N . GLY B 1 100 ? 29.516 29.797 15.82 1 71.31 100 GLY B N 1
ATOM 3825 C CA . GLY B 1 100 ? 28.297 29.641 16.594 1 71.31 100 GLY B CA 1
ATOM 3826 C C . GLY B 1 100 ? 27.125 30.453 16.062 1 71.31 100 GLY B C 1
ATOM 3827 O O . GLY B 1 100 ? 26.109 30.625 16.75 1 71.31 100 GLY B O 1
ATOM 3828 N N . LEU B 1 101 ? 27.297 31.031 14.914 1 79.5 101 LEU B N 1
ATOM 3829 C CA . LEU B 1 101 ? 26.234 31.875 14.383 1 79.5 101 LEU B CA 1
ATOM 3830 C C . LEU B 1 101 ? 25.094 31.016 13.82 1 79.5 101 LEU B C 1
ATOM 3832 O O . LEU B 1 101 ? 25.359 30 13.156 1 79.5 101 LEU B O 1
ATOM 3836 N N . THR B 1 102 ? 23.906 31.406 14.188 1 84.69 102 THR B N 1
ATOM 3837 C CA . THR B 1 102 ? 22.719 30.75 13.656 1 84.69 102 THR B CA 1
ATOM 3838 C C . THR B 1 102 ? 22.547 31.047 12.164 1 84.69 102 THR B C 1
ATOM 3840 O O . THR B 1 102 ? 23.156 32 11.648 1 84.69 102 THR B O 1
ATOM 3843 N N . VAL B 1 103 ? 21.891 30.203 11.398 1 86.62 103 VAL B N 1
ATOM 3844 C CA . VAL B 1 103 ? 21.625 30.391 9.977 1 86.62 103 VAL B CA 1
ATOM 3845 C C . VAL B 1 103 ? 20.969 31.766 9.766 1 86.62 103 VAL B C 1
ATOM 3847 O O . VAL B 1 103 ? 21.297 32.469 8.805 1 86.62 103 VAL B O 1
ATOM 3850 N N . LYS B 1 104 ? 20.156 32.188 10.656 1 85.56 104 LYS B N 1
ATOM 3851 C CA . LYS B 1 104 ? 19.438 33.438 10.555 1 85.56 104 LYS B CA 1
ATOM 3852 C C . LYS B 1 104 ? 20.406 34.625 10.578 1 85.56 104 LYS B C 1
ATOM 3854 O O . LYS B 1 104 ? 20.312 35.531 9.758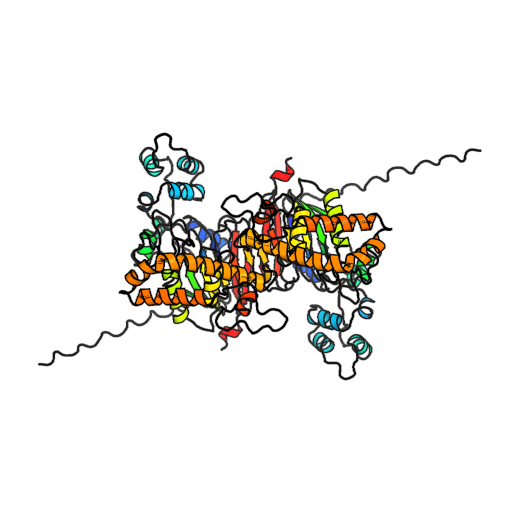 1 85.56 104 LYS B O 1
ATOM 3859 N N . ARG B 1 105 ? 21.188 34.531 11.508 1 83.88 105 ARG B N 1
ATOM 3860 C CA . ARG B 1 105 ? 22.172 35.594 11.656 1 83.88 105 ARG B CA 1
ATOM 3861 C C . ARG B 1 105 ? 23.078 35.656 10.438 1 83.88 105 ARG B C 1
ATOM 3863 O O . ARG B 1 105 ? 23.469 36.75 10.008 1 83.88 105 ARG B O 1
ATOM 3870 N N . ARG B 1 106 ? 23.391 34.5 9.977 1 84.62 106 ARG B N 1
ATOM 3871 C CA . ARG B 1 106 ? 24.234 34.469 8.789 1 84.62 106 ARG B CA 1
ATOM 3872 C C . ARG B 1 106 ? 23.516 35.062 7.578 1 84.62 106 ARG B C 1
ATOM 3874 O O . ARG B 1 106 ? 24.125 35.75 6.766 1 84.62 106 ARG B O 1
ATOM 3881 N N . LEU B 1 107 ? 22.281 34.75 7.453 1 83.69 107 LEU B N 1
ATOM 3882 C CA . LEU B 1 107 ? 21.484 35.281 6.359 1 83.69 107 LEU B CA 1
ATOM 3883 C C . LEU B 1 107 ? 21.375 36.781 6.449 1 83.69 107 LEU B C 1
ATOM 3885 O O . LEU B 1 107 ? 21.344 37.469 5.426 1 83.69 107 LEU B O 1
ATOM 3889 N N . GLU B 1 108 ? 21.375 37.281 7.637 1 81.5 108 GLU B N 1
ATOM 3890 C CA . GLU B 1 108 ? 21.297 38.719 7.852 1 81.5 108 GLU B CA 1
ATOM 3891 C C . GLU B 1 108 ? 22.625 39.375 7.527 1 81.5 108 GLU B C 1
ATOM 3893 O O . GLU B 1 108 ? 22.656 40.469 6.941 1 81.5 108 GLU B O 1
ATOM 3898 N N . GLN B 1 109 ? 23.656 38.75 7.961 1 80.69 109 GLN B N 1
ATOM 3899 C CA . GLN B 1 109 ? 24.984 39.312 7.801 1 80.69 109 GLN B CA 1
ATOM 3900 C C . GLN B 1 109 ? 25.453 39.219 6.355 1 80.69 109 GLN B C 1
ATOM 3902 O O . GLN B 1 109 ? 26.094 40.156 5.848 1 80.69 109 GLN B O 1
ATOM 3907 N N . SER B 1 110 ? 25.141 38.094 5.75 1 79.25 110 SER B N 1
ATOM 3908 C CA . SER B 1 110 ? 25.562 37.844 4.371 1 79.25 110 SER B CA 1
ATOM 3909 C C . SER B 1 110 ? 24.406 37.281 3.539 1 79.25 110 SER B C 1
ATOM 3911 O O . SER B 1 110 ? 24.359 36.094 3.271 1 79.25 110 SER B O 1
ATOM 3913 N N . PRO B 1 111 ? 23.641 38.25 3.209 1 73.94 111 PRO B N 1
ATOM 3914 C CA . PRO B 1 111 ? 22.484 37.781 2.426 1 73.94 111 PRO B CA 1
ATOM 3915 C C . PRO B 1 111 ? 22.906 37.188 1.079 1 73.94 111 PRO B C 1
ATOM 3917 O O . PRO B 1 111 ? 23.781 37.719 0.41 1 73.94 111 PRO B O 1
ATOM 3920 N N . PRO B 1 112 ? 22.391 36.031 0.928 1 76.81 112 PRO B N 1
ATOM 3921 C CA . PRO B 1 112 ? 22.688 35.438 -0.383 1 76.81 112 PRO B CA 1
ATOM 3922 C C . PRO B 1 112 ? 22.172 36.312 -1.539 1 76.81 112 PRO B C 1
ATOM 3924 O O . PRO B 1 112 ? 21.359 37.219 -1.328 1 76.81 112 PRO B O 1
ATOM 3927 N N . VAL B 1 113 ? 22.75 36 -2.76 1 78.5 113 VAL B N 1
ATOM 3928 C CA . VAL B 1 113 ? 22.391 36.75 -3.975 1 78.5 113 VAL B CA 1
ATOM 3929 C C . VAL B 1 113 ? 20.891 36.562 -4.25 1 78.5 113 VAL B C 1
ATOM 3931 O O . VAL B 1 113 ? 20.203 37.562 -4.555 1 78.5 113 VAL B O 1
ATOM 3934 N N . GLU B 1 114 ? 20.438 35.312 -4.113 1 85.25 114 GLU B N 1
ATOM 3935 C CA . GLU B 1 114 ? 19.016 35.031 -4.254 1 85.25 114 GLU B CA 1
ATOM 3936 C C . GLU B 1 114 ? 18.312 35.031 -2.9 1 85.25 114 GLU B C 1
ATOM 3938 O O . GLU B 1 114 ? 18.875 34.594 -1.9 1 85.25 114 GLU B O 1
ATOM 3943 N N . PRO B 1 115 ? 17.141 35.594 -2.949 1 86.38 115 PRO B N 1
ATOM 3944 C CA . PRO B 1 115 ? 16.438 35.656 -1.672 1 86.38 115 PRO B CA 1
ATOM 3945 C C . PRO B 1 115 ? 16.141 34.281 -1.08 1 86.38 115 PRO B C 1
ATOM 3947 O O . PRO B 1 115 ? 15.836 33.344 -1.817 1 86.38 115 PRO B O 1
ATOM 3950 N N . PHE B 1 116 ? 16.312 34.188 0.214 1 89.12 116 PHE B N 1
ATOM 3951 C CA . PHE B 1 116 ? 16.031 32.969 0.968 1 89.12 116 PHE B CA 1
ATOM 3952 C C . PHE B 1 116 ? 14.547 32.875 1.295 1 89.12 116 PHE B C 1
ATOM 3954 O O . PHE B 1 116 ? 14.086 33.406 2.303 1 89.12 116 PHE B O 1
ATOM 3961 N N . VAL B 1 117 ? 13.812 32.156 0.429 1 91.69 117 VAL B N 1
ATOM 3962 C CA . VAL B 1 117 ? 12.359 32.094 0.537 1 91.69 117 VAL B CA 1
ATOM 3963 C C . VAL B 1 117 ? 11.938 30.672 0.953 1 91.69 117 VAL B C 1
ATOM 3965 O O . VAL B 1 117 ? 12.297 29.703 0.298 1 91.69 117 VAL B O 1
ATOM 3968 N N . LEU B 1 118 ? 11.164 30.625 2.051 1 93.75 118 LEU B N 1
ATOM 3969 C CA . LEU B 1 118 ? 10.734 29.328 2.557 1 93.75 118 LEU B CA 1
ATOM 3970 C C . LEU B 1 118 ? 9.383 28.938 1.962 1 93.75 118 LEU B C 1
ATOM 3972 O O . LEU B 1 118 ? 9.031 27.75 1.937 1 93.75 118 LEU B O 1
ATOM 3976 N N . SER B 1 119 ? 8.609 29.922 1.575 1 97.81 119 SER B N 1
ATOM 3977 C CA . SER B 1 119 ? 7.262 29.641 1.106 1 97.81 119 SER B CA 1
ATOM 3978 C C . SER B 1 119 ? 6.75 30.734 0.175 1 97.81 119 SER B C 1
ATOM 3980 O O . SER B 1 119 ? 7.113 31.891 0.325 1 97.81 119 SER B O 1
ATOM 3982 N N . GLU B 1 120 ? 5.93 30.344 -0.724 1 97.88 120 GLU B N 1
ATOM 3983 C CA . GLU B 1 120 ? 5.273 31.297 -1.623 1 97.88 120 GLU B CA 1
ATOM 3984 C C . GLU B 1 120 ? 3.977 31.828 -1.018 1 97.88 120 GLU B C 1
ATOM 3986 O O . GLU B 1 120 ? 3.262 32.594 -1.651 1 97.88 120 GLU B O 1
ATOM 3991 N N . LEU B 1 121 ? 3.67 31.531 0.218 1 98.44 121 LEU B N 1
ATOM 3992 C CA . LEU B 1 121 ? 2.408 31.859 0.863 1 98.44 121 LEU B CA 1
ATOM 3993 C C . LEU B 1 121 ? 2.195 33.375 0.881 1 98.44 121 LEU B C 1
ATOM 3995 O O . LEU B 1 121 ? 1.103 33.844 0.569 1 98.44 121 LEU B O 1
ATOM 3999 N N . PRO B 1 122 ? 3.234 34.156 1.195 1 97.5 122 PRO B N 1
ATOM 4000 C CA . PRO B 1 122 ? 3.023 35.594 1.201 1 97.5 122 PRO B CA 1
ATOM 4001 C C . PRO B 1 122 ? 2.555 36.125 -0.151 1 97.5 122 PRO B C 1
ATOM 4003 O O . PRO B 1 122 ? 1.75 37.062 -0.205 1 97.5 122 PRO B O 1
ATOM 4006 N N . LEU B 1 123 ? 2.986 35.531 -1.196 1 97.75 123 LEU B N 1
ATOM 4007 C CA . LEU B 1 123 ? 2.586 35.969 -2.535 1 97.75 123 LEU B CA 1
ATOM 4008 C C . LEU B 1 123 ? 1.121 35.625 -2.795 1 97.75 123 LEU B C 1
ATOM 4010 O O . LEU B 1 123 ? 0.441 36.344 -3.537 1 97.75 123 LEU B O 1
ATOM 4014 N N . PHE B 1 124 ? 0.645 34.562 -2.229 1 98.31 124 PHE B N 1
ATOM 4015 C CA . PHE B 1 124 ? -0.762 34.188 -2.35 1 98.31 124 PHE B CA 1
ATOM 4016 C C . PHE B 1 124 ? -1.628 35.062 -1.463 1 98.31 124 PHE B C 1
ATOM 4018 O O . PHE B 1 124 ? -2.748 35.438 -1.837 1 98.31 124 PHE B O 1
ATOM 4025 N N . LEU B 1 125 ? -1.117 35.438 -0.314 1 97.88 125 LEU B N 1
ATOM 4026 C CA . LEU B 1 125 ? -1.83 36.312 0.591 1 97.88 125 LEU B CA 1
ATOM 4027 C C . LEU B 1 125 ? -2.004 37.688 -0.034 1 97.88 125 LEU B C 1
ATOM 4029 O O . LEU B 1 125 ? -3.029 38.344 0.169 1 97.88 125 LEU B O 1
ATOM 4033 N N . GLU B 1 126 ? -1.01 38.062 -0.797 1 97.19 126 GLU B N 1
ATOM 4034 C CA . GLU B 1 126 ? -1.04 39.375 -1.475 1 97.19 126 GLU B CA 1
ATOM 4035 C C . GLU B 1 126 ? -1.792 39.281 -2.801 1 97.19 126 GLU B C 1
ATOM 4037 O O . GLU B 1 126 ? -1.888 40.25 -3.533 1 97.19 126 GLU B O 1
ATOM 4042 N N . LYS B 1 127 ? -2.24 38.125 -3.236 1 97.06 127 LYS B N 1
ATOM 4043 C CA . LYS B 1 127 ? -3.039 37.844 -4.43 1 97.06 127 LYS B CA 1
ATOM 4044 C C . LYS B 1 127 ? -2.207 38.031 -5.699 1 97.06 127 LYS B C 1
ATOM 4046 O O . LYS B 1 127 ? -2.744 38.344 -6.758 1 97.06 127 LYS B O 1
ATOM 4051 N N . LYS B 1 128 ? -0.947 37.938 -5.48 1 97.69 128 LYS B N 1
ATOM 4052 C CA . LYS B 1 128 ? -0.089 37.875 -6.66 1 97.69 128 LYS B CA 1
ATOM 4053 C C . LYS B 1 128 ? -0.259 36.594 -7.426 1 97.69 128 LYS B C 1
ATOM 4055 O O . LYS B 1 128 ? -0.117 36.531 -8.648 1 97.69 128 LYS B O 1
ATOM 4060 N N . TYR B 1 129 ? -0.409 35.531 -6.676 1 98 129 TYR B N 1
ATOM 4061 C CA . TYR B 1 129 ? -0.75 34.219 -7.238 1 98 129 TYR B CA 1
ATOM 4062 C C . TYR B 1 129 ? -2.082 33.719 -6.688 1 98 129 TYR B C 1
ATOM 4064 O O . TYR B 1 129 ? -2.537 34.188 -5.637 1 98 129 TYR B O 1
ATOM 4072 N N . THR B 1 130 ? -2.736 32.906 -7.48 1 98.31 130 THR B N 1
ATOM 4073 C CA . THR B 1 130 ? -4 32.312 -7.059 1 98.31 130 THR B CA 1
ATOM 4074 C C . THR B 1 130 ? -4 30.797 -7.312 1 98.31 130 THR B C 1
ATOM 4076 O O . THR B 1 130 ? -3.197 30.297 -8.102 1 98.31 130 THR B O 1
ATOM 4079 N N . LEU B 1 131 ? -4.781 30.078 -6.609 1 98.62 131 LEU B N 1
ATOM 4080 C CA . LEU B 1 131 ? -4.984 28.656 -6.844 1 98.62 131 LEU B CA 1
ATOM 4081 C C . LEU B 1 131 ? -6.031 28.422 -7.934 1 98.62 131 LEU B C 1
ATOM 4083 O O . LEU B 1 131 ? -7.062 29.094 -7.957 1 98.62 131 LEU B O 1
ATOM 4087 N N . ASP B 1 132 ? -5.809 27.516 -8.828 1 98.31 132 ASP B N 1
ATOM 4088 C CA . ASP B 1 132 ? -6.703 27.25 -9.953 1 98.31 132 ASP B CA 1
ATOM 4089 C C . ASP B 1 132 ? -7.887 26.391 -9.523 1 98.31 132 ASP B C 1
ATOM 4091 O O . ASP B 1 132 ? -8.969 26.484 -10.102 1 98.31 132 ASP B O 1
ATOM 4095 N N . VAL B 1 133 ? -7.676 25.5 -8.578 1 98.44 133 VAL B N 1
ATOM 4096 C CA . VAL B 1 133 ? -8.719 24.609 -8.07 1 98.44 133 VAL B CA 1
ATOM 4097 C C . VAL B 1 133 ? -8.727 24.656 -6.547 1 98.44 133 VAL B C 1
ATOM 4099 O O . VAL B 1 133 ? -7.738 25.047 -5.922 1 98.44 133 VAL B O 1
ATOM 4102 N N . PRO B 1 134 ? -9.844 24.281 -5.902 1 98.56 134 PRO B N 1
ATOM 4103 C CA . PRO B 1 134 ? -9.883 24.266 -4.441 1 98.56 134 PRO B CA 1
ATOM 4104 C C . PRO B 1 134 ? -8.883 23.281 -3.834 1 98.56 134 PRO B C 1
ATOM 4106 O O . PRO B 1 134 ? -8.734 22.172 -4.332 1 98.56 134 PRO B O 1
ATOM 4109 N N . VAL B 1 135 ? -8.227 23.766 -2.805 1 98.81 135 VAL B N 1
ATOM 4110 C CA . VAL B 1 135 ? -7.234 22.969 -2.094 1 98.81 135 VAL B CA 1
ATOM 4111 C C . VAL B 1 135 ? -7.676 22.766 -0.645 1 98.81 135 VAL B C 1
ATOM 4113 O O . VAL B 1 135 ? -7.992 23.734 0.055 1 98.81 135 VAL B O 1
ATOM 4116 N N . TYR B 1 136 ? -7.773 21.562 -0.225 1 98.81 136 TYR B N 1
ATOM 4117 C CA . TYR B 1 136 ? -8.039 21.172 1.157 1 98.81 136 TYR B CA 1
ATOM 4118 C C . TYR B 1 136 ? -6.797 20.578 1.809 1 98.81 136 TYR B C 1
ATOM 4120 O O . TYR B 1 136 ? -6.266 19.578 1.344 1 98.81 136 TYR B O 1
ATOM 4128 N N . THR B 1 137 ? -6.309 21.188 2.893 1 98.62 137 THR B N 1
ATOM 4129 C CA . THR B 1 137 ? -4.996 20.781 3.373 1 98.62 137 THR B CA 1
ATOM 4130 C C . THR B 1 137 ? -4.98 20.688 4.898 1 98.62 137 THR B C 1
ATOM 4132 O O . THR B 1 137 ? -5.773 21.344 5.57 1 98.62 137 THR B O 1
ATOM 4135 N N . VAL B 1 138 ? -4.176 19.766 5.398 1 98.31 138 VAL B N 1
ATOM 4136 C CA . VAL B 1 138 ? -3.715 19.766 6.785 1 98.31 138 VAL B CA 1
ATOM 4137 C C . VAL B 1 138 ? -2.234 20.125 6.84 1 98.31 138 VAL B C 1
ATOM 4139 O O . VAL B 1 138 ? -1.556 20.156 5.809 1 98.31 138 VAL B O 1
ATOM 4142 N N . TRP B 1 139 ? -1.761 20.516 8.008 1 98.12 139 TRP B N 1
ATOM 4143 C CA . TRP B 1 139 ? -0.365 20.922 8.117 1 98.12 139 TRP B CA 1
ATOM 4144 C C . TRP B 1 139 ? 0.509 19.766 8.586 1 98.12 139 TRP B C 1
ATOM 4146 O O . TRP B 1 139 ? 0.008 18.797 9.156 1 98.12 139 TRP B O 1
ATOM 4156 N N . GLY B 1 140 ? 1.77 19.828 8.305 1 96.88 140 GLY B N 1
ATOM 4157 C CA . GLY B 1 140 ? 2.73 18.812 8.688 1 96.88 140 GLY B CA 1
ATOM 4158 C C . GLY B 1 140 ? 3.473 19.141 9.969 1 96.88 140 GLY B C 1
ATOM 4159 O O . GLY B 1 140 ? 2.902 19.734 10.883 1 96.88 140 GLY B O 1
ATOM 4160 N N . ALA B 1 141 ? 4.738 18.672 10.062 1 96.81 141 ALA B N 1
ATOM 4161 C CA . ALA B 1 141 ? 5.527 18.781 11.289 1 96.81 141 ALA B CA 1
ATOM 4162 C C . ALA B 1 141 ? 6.332 20.078 11.305 1 96.81 141 ALA B C 1
ATOM 4164 O O . ALA B 1 141 ? 6.68 20.594 12.367 1 96.81 141 ALA B O 1
ATOM 4165 N N . CYS B 1 142 ? 6.652 20.578 10.141 1 96.62 142 CYS B N 1
ATOM 4166 C CA . CYS B 1 142 ? 7.504 21.766 10.07 1 96.62 142 CYS B CA 1
ATOM 4167 C C . CYS B 1 142 ? 6.73 22.953 9.516 1 96.62 142 CYS B C 1
ATOM 4169 O O . CYS B 1 142 ? 6.824 23.266 8.328 1 96.62 142 CYS B O 1
ATOM 4171 N N . GLU B 1 143 ? 6.02 23.594 10.336 1 96.81 143 GLU B N 1
ATOM 4172 C CA . GLU B 1 143 ? 5.207 24.766 10.023 1 96.81 143 GLU B CA 1
ATOM 4173 C C . GLU B 1 143 ? 5.23 25.781 11.172 1 96.81 143 GLU B C 1
ATOM 4175 O O . GLU B 1 143 ? 5.75 25.484 12.25 1 96.81 143 GLU B O 1
ATOM 4180 N N . ASP B 1 144 ? 4.762 26.938 10.859 1 97.38 144 ASP B N 1
ATOM 4181 C CA . ASP B 1 144 ? 4.664 27.984 11.875 1 97.38 144 ASP B CA 1
ATOM 4182 C C . ASP B 1 144 ? 3.252 28.047 12.461 1 97.38 144 ASP B C 1
ATOM 4184 O O . ASP B 1 144 ? 2.312 28.453 11.773 1 97.38 144 ASP B O 1
ATOM 4188 N N . VAL B 1 145 ? 3.154 27.797 13.727 1 97.19 145 VAL B N 1
ATOM 4189 C CA . VAL B 1 145 ? 1.863 27.719 14.406 1 97.19 145 VAL B CA 1
ATOM 4190 C C . VAL B 1 145 ? 1.174 29.078 14.352 1 97.19 145 VAL B C 1
ATOM 4192 O O . VAL B 1 145 ? -0.052 29.156 14.25 1 97.19 145 VAL B O 1
ATOM 4195 N N . ARG B 1 146 ? 1.901 30.172 14.375 1 96.75 146 ARG B N 1
ATOM 4196 C CA . ARG B 1 146 ? 1.32 31.516 14.367 1 96.75 146 ARG B CA 1
ATOM 4197 C C . ARG B 1 146 ? 0.602 31.781 13.055 1 96.75 146 ARG B C 1
ATOM 4199 O O . ARG B 1 146 ? -0.429 32.469 13.039 1 96.75 146 ARG B O 1
ATOM 4206 N N . VAL B 1 147 ? 1.164 31.312 12.023 1 97.81 147 VAL B N 1
ATOM 4207 C CA . VAL B 1 147 ? 0.549 31.5 10.719 1 97.81 147 VAL B CA 1
ATOM 4208 C C . VAL B 1 147 ? -0.774 30.75 10.648 1 97.81 147 VAL B C 1
ATOM 4210 O O . VAL B 1 147 ? -1.772 31.266 10.148 1 97.81 147 VAL B O 1
ATOM 4213 N N . LEU B 1 148 ? -0.801 29.562 11.188 1 97.19 148 LEU B N 1
ATOM 4214 C CA . LEU B 1 148 ? -2.018 28.766 11.188 1 97.19 148 LEU B CA 1
ATOM 4215 C C . LEU B 1 148 ? -3.092 29.406 12.062 1 97.19 148 LEU B C 1
ATOM 4217 O O . LEU B 1 148 ? -4.277 29.359 11.719 1 97.19 148 LEU B O 1
ATOM 4221 N N . GLU B 1 149 ? -2.672 30 13.125 1 96.19 149 GLU B N 1
ATOM 4222 C CA . GLU B 1 149 ? -3.617 30.688 13.992 1 96.19 149 GLU B CA 1
ATOM 4223 C C . GLU B 1 149 ? -4.246 31.875 13.273 1 96.19 149 GLU B C 1
ATOM 4225 O O . GLU B 1 149 ? -5.418 32.188 13.492 1 96.19 149 GLU B O 1
ATOM 4230 N N . LYS B 1 150 ? -3.473 32.5 12.453 1 96.81 150 LYS B N 1
ATOM 4231 C CA . LYS B 1 150 ? -3.994 33.625 11.688 1 96.81 150 LYS B CA 1
ATOM 4232 C C . LYS B 1 150 ? -5.004 33.156 10.641 1 96.81 150 LYS B C 1
ATOM 4234 O O . LYS B 1 150 ? -5.957 33.875 10.328 1 96.81 150 LYS B O 1
ATOM 4239 N N . PHE B 1 151 ? -4.801 32 10.117 1 97.06 151 PHE B N 1
ATOM 4240 C CA . PHE B 1 151 ? -5.797 31.438 9.219 1 97.06 151 PHE B CA 1
ATOM 4241 C C . PHE B 1 151 ? -7.066 31.078 9.969 1 97.06 151 PHE B C 1
ATOM 4243 O O . PHE B 1 151 ? -8.172 31.328 9.492 1 97.06 151 PHE B O 1
ATOM 4250 N N . ARG B 1 152 ? -6.926 30.516 11.133 1 94.25 152 ARG B N 1
ATOM 4251 C CA . ARG B 1 152 ? -8.07 30.109 11.938 1 94.25 152 ARG B CA 1
ATOM 4252 C C . ARG B 1 152 ? -8.906 31.312 12.375 1 94.25 152 ARG B C 1
ATOM 4254 O O . ARG B 1 152 ? -10.133 31.234 12.406 1 94.25 152 ARG B O 1
ATOM 4261 N N . SER B 1 153 ? -8.219 32.406 12.688 1 93.62 153 SER B N 1
ATOM 4262 C CA . SER B 1 153 ? -8.906 33.594 13.148 1 93.62 153 SER B CA 1
ATOM 4263 C C . SER B 1 153 ? -9.523 34.375 11.977 1 93.62 153 SER B C 1
ATOM 4265 O O . SER B 1 153 ? -10.344 35.281 12.18 1 93.62 153 SER B O 1
ATOM 4267 N N . GLY B 1 154 ? -9.078 34.062 10.773 1 94.81 154 GLY B N 1
ATOM 4268 C CA . GLY B 1 154 ? -9.602 34.75 9.594 1 94.81 154 GLY B CA 1
ATOM 4269 C C . GLY B 1 154 ? -8.773 35.938 9.172 1 94.81 154 GLY B C 1
ATOM 4270 O O . GLY B 1 154 ? -9.094 36.594 8.18 1 94.81 154 GLY B O 1
ATOM 4271 N N . GLU B 1 155 ? -7.707 36.125 9.93 1 96.56 155 GLU B N 1
ATOM 4272 C CA . GLU B 1 155 ? -6.812 37.219 9.531 1 96.56 155 GLU B CA 1
ATOM 4273 C C . GLU B 1 155 ? -6.195 36.938 8.156 1 96.56 155 GLU B C 1
ATOM 4275 O O . GLU B 1 155 ? -6.07 37.844 7.34 1 96.56 155 GLU B O 1
ATOM 4280 N N . TYR B 1 156 ? -5.727 35.719 8 1 97.75 156 TYR B N 1
ATOM 4281 C CA . TYR B 1 156 ? -5.215 35.281 6.707 1 97.75 156 TYR B CA 1
ATOM 4282 C C . TYR B 1 156 ? -6.289 34.531 5.914 1 97.75 156 TYR B C 1
ATOM 4284 O O . TYR B 1 156 ? -7.09 33.812 6.484 1 97.75 156 TYR B O 1
ATOM 4292 N N . LYS B 1 157 ? -6.316 34.875 4.672 1 97.25 157 LYS B N 1
ATOM 4293 C CA . LYS B 1 157 ? -7.234 34.188 3.768 1 97.25 157 LYS B CA 1
ATOM 4294 C C . LYS B 1 157 ? -6.641 34.062 2.367 1 97.25 157 LYS B C 1
ATOM 4296 O O . LYS B 1 157 ? -6.043 35.031 1.858 1 97.25 157 LYS B O 1
ATOM 4301 N N . VAL B 1 158 ? -6.684 32.938 1.869 1 98 158 VAL B N 1
ATOM 4302 C CA . VAL B 1 158 ? -6.312 32.688 0.482 1 98 158 VAL B CA 1
ATOM 4303 C C . VAL B 1 158 ? -7.488 32.031 -0.251 1 98 158 VAL B C 1
ATOM 4305 O O . VAL B 1 158 ? -8.047 31.031 0.215 1 98 158 VAL B O 1
ATOM 4308 N N . ASP B 1 159 ? -7.863 32.594 -1.407 1 97.56 159 ASP B N 1
ATOM 4309 C CA . ASP B 1 159 ? -8.992 32.062 -2.168 1 97.56 159 ASP B CA 1
ATOM 4310 C C . ASP B 1 159 ? -8.758 30.625 -2.555 1 97.56 159 ASP B C 1
ATOM 4312 O O . ASP B 1 159 ? -7.676 30.266 -3.027 1 97.56 159 ASP B O 1
ATOM 4316 N N . LYS B 1 160 ? -9.703 29.734 -2.307 1 98.12 160 LYS B N 1
ATOM 4317 C CA . LYS B 1 160 ? -9.742 28.312 -2.686 1 98.12 160 LYS B CA 1
ATOM 4318 C C . LYS B 1 160 ? -8.859 27.469 -1.774 1 98.12 160 LYS B C 1
ATOM 4320 O O . LYS B 1 160 ? -8.656 26.281 -2.023 1 98.12 160 LYS B O 1
ATOM 4325 N N . LEU B 1 161 ? -8.258 28.109 -0.784 1 98.56 161 LEU B N 1
ATOM 4326 C CA . LEU B 1 161 ? -7.492 27.344 0.2 1 98.56 161 LEU B CA 1
ATOM 4327 C C . LEU B 1 161 ? -8.336 27.062 1.44 1 98.56 161 LEU B C 1
ATOM 4329 O O . LEU B 1 161 ? -8.828 27.984 2.084 1 98.56 161 LEU B O 1
ATOM 4333 N N . HIS B 1 162 ? -8.531 25.844 1.717 1 98.06 162 HIS B N 1
ATOM 4334 C CA . HIS B 1 162 ? -9.312 25.438 2.875 1 98.06 162 HIS B CA 1
ATOM 4335 C C . HIS B 1 162 ? -8.484 24.578 3.82 1 98.06 162 HIS B C 1
ATOM 4337 O O . HIS B 1 162 ? -8.055 23.484 3.449 1 98.06 162 HIS B O 1
ATOM 4343 N N . ILE B 1 163 ? -8.312 25.047 4.953 1 97.88 163 ILE B N 1
ATOM 4344 C CA . ILE B 1 163 ? -7.605 24.266 5.961 1 97.88 163 ILE B CA 1
ATOM 4345 C C . ILE B 1 163 ? -8.594 23.391 6.723 1 97.88 163 ILE B C 1
ATOM 4347 O O . ILE B 1 163 ? -9.555 23.891 7.312 1 97.88 163 ILE B O 1
ATOM 4351 N N . ILE B 1 164 ? -8.391 22.109 6.617 1 97.44 164 ILE B N 1
ATOM 4352 C CA . ILE B 1 164 ? -9.219 21.156 7.355 1 97.44 164 ILE B CA 1
ATOM 4353 C C . ILE B 1 164 ? -8.508 20.75 8.641 1 97.44 164 ILE B C 1
ATOM 4355 O O . ILE B 1 164 ? -7.336 20.359 8.617 1 97.44 164 ILE B O 1
ATOM 4359 N N . ASP B 1 165 ? -9.164 20.922 9.719 1 96.12 165 ASP B N 1
ATOM 4360 C CA . ASP B 1 165 ? -8.578 20.609 11.016 1 96.12 165 ASP B CA 1
ATOM 4361 C C . ASP B 1 165 ? -9.617 20.016 11.961 1 96.12 165 ASP B C 1
ATOM 4363 O O . ASP B 1 165 ? -10.648 19.516 11.516 1 96.12 165 ASP B O 1
ATOM 4367 N N . GLU B 1 166 ? -9.297 19.938 13.234 1 96.19 166 GLU B N 1
ATOM 4368 C CA . GLU B 1 166 ? -10.164 19.281 14.211 1 96.19 166 GLU B CA 1
ATOM 4369 C C . GLU B 1 166 ? -11.461 20.062 14.406 1 96.19 166 GLU B C 1
ATOM 4371 O O . GLU B 1 166 ? -12.477 19.484 14.805 1 96.19 166 GLU B O 1
ATOM 4376 N N . ALA B 1 167 ? -11.43 21.312 14.07 1 93.94 167 ALA B N 1
ATOM 4377 C CA . ALA B 1 167 ? -12.609 22.141 14.289 1 93.94 167 ALA B CA 1
ATOM 4378 C C . ALA B 1 167 ? -13.398 22.328 13 1 93.94 167 ALA B C 1
ATOM 4380 O O . ALA B 1 167 ? -14.594 22.641 13.031 1 93.94 167 ALA B O 1
ATOM 4381 N N . SER B 1 168 ? -12.719 22.172 11.93 1 94.19 168 SER B N 1
ATOM 4382 C CA . SER B 1 168 ? -13.344 22.516 10.656 1 94.19 168 SER B CA 1
ATOM 4383 C C . SER B 1 168 ? -13.266 21.344 9.672 1 94.19 168 SER B C 1
ATOM 4385 O O . SER B 1 168 ? -12.18 20.938 9.266 1 94.19 168 SER B O 1
ATOM 4387 N N . SER B 1 169 ? -14.422 20.828 9.281 1 96.06 169 SER B N 1
ATOM 4388 C CA . SER B 1 169 ? -14.539 19.781 8.273 1 96.06 169 SER B CA 1
ATOM 4389 C C . SER B 1 169 ? -15.18 20.328 6.996 1 96.06 169 SER B C 1
ATOM 4391 O O . SER B 1 169 ? -15.82 21.375 7.008 1 96.06 169 SER B O 1
ATOM 4393 N N . ARG B 1 170 ? -14.891 19.641 5.91 1 96.69 170 ARG B N 1
ATOM 4394 C CA . ARG B 1 170 ? -15.453 20.031 4.621 1 96.69 170 ARG B CA 1
ATOM 4395 C C . ARG B 1 170 ? -16.141 18.859 3.947 1 96.69 170 ARG B C 1
ATOM 4397 O O . ARG B 1 170 ? -15.703 17.719 4.078 1 96.69 170 ARG B O 1
ATOM 4404 N N . LEU B 1 171 ? -17.25 19.172 3.271 1 96.88 171 LEU B N 1
ATOM 4405 C CA . LEU B 1 171 ? -17.984 18.156 2.527 1 96.88 171 LEU B CA 1
ATOM 4406 C C . LEU B 1 171 ? -17.922 18.422 1.028 1 96.88 171 LEU B C 1
ATOM 4408 O O . LEU B 1 171 ? -18.25 19.516 0.568 1 96.88 171 LEU B O 1
ATOM 4412 N N . LEU B 1 172 ? -17.406 17.453 0.281 1 95.44 172 LEU B N 1
ATOM 4413 C CA . LEU B 1 172 ? -17.375 17.516 -1.176 1 95.44 172 LEU B CA 1
ATOM 4414 C C . LEU B 1 172 ? -18.469 16.625 -1.773 1 95.44 172 LEU B C 1
ATOM 4416 O O . LEU B 1 172 ? -18.469 15.414 -1.56 1 95.44 172 LEU B O 1
ATOM 4420 N N . ASP B 1 173 ? -19.391 17.219 -2.396 1 93.62 173 ASP B N 1
ATOM 4421 C CA . ASP B 1 173 ? -20.422 16.469 -3.123 1 93.62 173 ASP B CA 1
ATOM 4422 C C . ASP B 1 173 ? -20.047 16.328 -4.598 1 93.62 173 ASP B C 1
ATOM 4424 O O . ASP B 1 173 ? -20.328 17.219 -5.402 1 93.62 173 ASP B O 1
ATOM 4428 N N . VAL B 1 174 ? -19.453 15.195 -4.91 1 92.81 174 VAL B N 1
ATOM 4429 C CA . VAL B 1 174 ? -18.906 15.031 -6.25 1 92.81 174 VAL B CA 1
ATOM 4430 C C . VAL B 1 174 ? -19.156 13.609 -6.746 1 92.81 174 VAL B C 1
ATOM 4432 O O . VAL B 1 174 ? -19.094 12.656 -5.969 1 92.81 174 VAL B O 1
ATOM 4435 N N . GLY B 1 175 ? -19.547 13.422 -8.023 1 92.19 175 GLY B N 1
ATOM 4436 C CA . GLY B 1 175 ? -19.609 12.133 -8.703 1 92.19 175 GLY B CA 1
ATOM 4437 C C . GLY B 1 175 ? -20.594 11.164 -8.055 1 92.19 175 GLY B C 1
ATOM 4438 O O . GLY B 1 175 ? -20.375 9.953 -8.07 1 92.19 175 GLY B O 1
ATOM 4439 N N . GLY B 1 176 ? -21.469 11.68 -7.309 1 91.25 176 GLY B N 1
ATOM 4440 C CA . GLY B 1 176 ? -22.453 10.812 -6.672 1 91.25 176 GLY B CA 1
ATOM 4441 C C . GLY B 1 176 ? -22.031 10.352 -5.285 1 91.25 176 GLY B C 1
ATOM 4442 O O . GLY B 1 176 ? -22.672 9.469 -4.703 1 91.25 176 GLY B O 1
ATOM 4443 N N . VAL B 1 177 ? -20.953 10.938 -4.793 1 94.5 177 VAL B N 1
ATOM 4444 C CA . VAL B 1 177 ? -20.469 10.602 -3.461 1 94.5 177 VAL B CA 1
ATOM 4445 C C . VAL B 1 177 ? -20.391 11.859 -2.604 1 94.5 177 VAL B C 1
ATOM 4447 O O . VAL B 1 177 ? -19.969 12.914 -3.08 1 94.5 177 VAL B O 1
ATOM 4450 N N . LYS B 1 178 ? -20.859 11.719 -1.395 1 95.5 178 LYS B N 1
ATOM 4451 C CA . LYS B 1 178 ? -20.625 12.75 -0.392 1 95.5 178 LYS B CA 1
ATOM 4452 C C . LYS B 1 178 ? -19.359 12.461 0.408 1 95.5 178 LYS B C 1
ATOM 4454 O O . LYS B 1 178 ? -19.375 11.656 1.339 1 95.5 178 LYS B O 1
ATOM 4459 N N . LEU B 1 179 ? -18.391 13.219 0.043 1 96.5 179 LEU B N 1
ATOM 4460 C CA . LEU B 1 179 ? -17.078 12.961 0.625 1 96.5 179 LEU B CA 1
ATOM 4461 C C . LEU B 1 179 ? -16.797 13.938 1.76 1 96.5 179 LEU B C 1
ATOM 4463 O O . LEU B 1 179 ? -16.547 15.117 1.519 1 96.5 179 LEU B O 1
ATOM 4467 N N . ARG B 1 180 ? -16.797 13.469 3.004 1 98.06 180 ARG B N 1
ATOM 4468 C CA . ARG B 1 180 ? -16.5 14.266 4.188 1 98.06 180 ARG B CA 1
ATOM 4469 C C . ARG B 1 180 ? -15.008 14.211 4.52 1 98.06 180 ARG B C 1
ATOM 4471 O O . ARG B 1 180 ? -14.445 13.133 4.68 1 98.06 180 ARG B O 1
ATOM 4478 N N . LEU B 1 181 ? -14.422 15.359 4.559 1 98.56 181 LEU B N 1
ATOM 4479 C CA . LEU B 1 181 ? -13 15.453 4.895 1 98.56 181 LEU B CA 1
ATOM 4480 C C . LEU B 1 181 ? -12.812 15.805 6.367 1 98.56 181 LEU B C 1
ATOM 4482 O O . LEU B 1 181 ? -13.336 16.828 6.836 1 98.56 181 LEU B O 1
ATOM 4486 N N . LEU B 1 182 ? -12.148 14.953 7.074 1 98.69 182 LEU B N 1
ATOM 4487 C CA . LEU B 1 182 ? -11.758 15.172 8.461 1 98.69 182 LEU B CA 1
ATOM 4488 C C . LEU B 1 182 ? -10.242 15.289 8.586 1 98.69 182 LEU B C 1
ATOM 4490 O O . LEU B 1 182 ? -9.508 14.43 8.094 1 98.69 182 LEU B O 1
ATOM 4494 N N . GLY B 1 183 ? -9.836 16.328 9.203 1 98.44 183 GLY B N 1
ATOM 4495 C CA . GLY B 1 183 ? -8.406 16.594 9.156 1 98.44 183 GLY B CA 1
ATOM 4496 C C . GLY B 1 183 ? -7.766 16.672 10.531 1 98.44 183 GLY B C 1
ATOM 4497 O O . GLY B 1 183 ? -8.383 17.156 11.484 1 98.44 183 GLY B O 1
ATOM 4498 N N . LEU B 1 184 ? -6.562 16.188 10.602 1 98 184 LEU B N 1
ATOM 4499 C CA . LEU B 1 184 ? -5.711 16.297 11.781 1 98 184 LEU B CA 1
ATOM 4500 C C . LEU B 1 184 ? -4.277 16.625 11.391 1 98 184 LEU B C 1
ATOM 4502 O O . LEU B 1 184 ? -3.572 15.789 10.836 1 98 184 LEU B O 1
ATOM 4506 N N . GLY B 1 185 ? -3.904 17.812 11.695 1 97.19 185 GLY B N 1
ATOM 4507 C CA . GLY B 1 185 ? -2.557 18.234 11.352 1 97.19 185 GLY B CA 1
ATOM 4508 C C . GLY B 1 185 ? -1.566 18.047 12.484 1 97.19 185 GLY B C 1
ATOM 4509 O O . GLY B 1 185 ? -1.961 17.906 13.648 1 97.19 185 GLY B O 1
ATOM 4510 N N . GLY B 1 186 ? -0.234 17.953 12.086 1 96.81 186 GLY B N 1
ATOM 4511 C CA . GLY B 1 186 ? 0.83 17.891 13.078 1 96.81 186 GLY B CA 1
ATOM 4512 C C . GLY B 1 186 ? 1.368 16.484 13.273 1 96.81 186 GLY B C 1
ATOM 4513 O O . GLY B 1 186 ? 0.648 15.5 13.078 1 96.81 186 GLY B O 1
ATOM 4514 N N . ALA B 1 187 ? 2.547 16.422 13.75 1 96.25 187 ALA B N 1
ATOM 4515 C CA . ALA B 1 187 ? 3.186 15.133 14.023 1 96.25 187 ALA B CA 1
ATOM 4516 C C . ALA B 1 187 ? 2.652 14.523 15.32 1 96.25 187 ALA B C 1
ATOM 4518 O O . ALA B 1 187 ? 2.217 15.242 16.219 1 96.25 187 ALA B O 1
ATOM 4519 N N . VAL B 1 188 ? 2.67 13.219 15.367 1 95.38 188 VAL B N 1
ATOM 4520 C CA . VAL B 1 188 ? 2.303 12.531 16.609 1 95.38 188 VAL B CA 1
ATOM 4521 C C . VAL B 1 188 ? 3.559 12.219 17.422 1 95.38 188 VAL B C 1
ATOM 4523 O O . VAL B 1 188 ? 4.375 11.391 17.016 1 95.38 188 VAL B O 1
ATOM 4526 N N . VAL B 1 189 ? 3.656 12.953 18.469 1 95.06 189 VAL B N 1
ATOM 4527 C CA . VAL B 1 189 ? 4.758 12.773 19.406 1 95.06 189 VAL B CA 1
ATOM 4528 C C . VAL B 1 189 ? 4.207 12.477 20.797 1 95.06 189 VAL B C 1
ATOM 4530 O O . VAL B 1 189 ? 3.615 13.344 21.438 1 95.06 189 VAL B O 1
ATOM 4533 N N . MET B 1 190 ? 4.496 11.305 21.281 1 93.06 190 MET B N 1
ATOM 4534 C CA . MET B 1 190 ? 3.846 10.773 22.469 1 93.06 190 MET B CA 1
ATOM 4535 C C . MET B 1 190 ? 4.02 11.727 23.656 1 93.06 190 MET B C 1
ATOM 4537 O O . MET B 1 190 ? 3.053 12.047 24.344 1 93.06 190 MET B O 1
ATOM 4541 N N . HIS B 1 191 ? 5.16 12.164 23.891 1 93.25 191 HIS B N 1
ATOM 4542 C CA . HIS B 1 191 ? 5.402 12.969 25.078 1 93.25 191 HIS B CA 1
ATOM 4543 C C . HIS B 1 191 ? 4.902 14.391 24.891 1 93.25 191 HIS B C 1
ATOM 4545 O O . HIS B 1 191 ? 4.906 15.18 25.844 1 93.25 191 HIS B O 1
ATOM 4551 N N . LYS B 1 192 ? 4.422 14.758 23.688 1 95.94 192 LYS B N 1
ATOM 4552 C CA . LYS B 1 192 ? 3.924 16.109 23.438 1 95.94 192 LYS B CA 1
ATOM 4553 C C . LYS B 1 192 ? 2.404 16.109 23.297 1 95.94 192 LYS B C 1
ATOM 4555 O O . LYS B 1 192 ? 1.805 17.156 23.016 1 95.94 192 LYS B O 1
ATOM 4560 N N . LEU B 1 193 ? 1.793 15.031 23.562 1 96.25 193 LEU B N 1
ATOM 4561 C CA . LEU B 1 193 ? 0.358 14.875 23.344 1 96.25 193 LEU B CA 1
ATOM 4562 C C . LEU B 1 193 ? -0.429 15.805 24.266 1 96.25 193 LEU B C 1
ATOM 4564 O O . LEU B 1 193 ? -1.591 16.109 23.984 1 96.25 193 LEU B O 1
ATOM 4568 N N . PHE B 1 194 ? 0.198 16.25 25.344 1 94.75 194 PHE B N 1
ATOM 4569 C CA . PHE B 1 194 ? -0.511 17.078 26.312 1 94.75 194 PHE B CA 1
ATOM 4570 C C . PHE B 1 194 ? 0.128 18.453 26.422 1 94.75 194 PHE B C 1
ATOM 4572 O O . PHE B 1 194 ? -0.059 19.156 27.422 1 94.75 194 PHE B O 1
ATOM 4579 N N . ASP B 1 195 ? 0.865 18.766 25.406 1 92.75 195 ASP B N 1
ATOM 4580 C CA . ASP B 1 195 ? 1.562 20.047 25.344 1 92.75 195 ASP B CA 1
ATOM 4581 C C . ASP B 1 195 ? 1.121 20.844 24.109 1 92.75 195 ASP B C 1
ATOM 4583 O O . ASP B 1 195 ? 1.31 20.406 22.984 1 92.75 195 ASP B O 1
ATOM 4587 N N . ASN B 1 196 ? 0.643 22.031 24.359 1 92.94 196 ASN B N 1
ATOM 4588 C CA . ASN B 1 196 ? 0.172 22.859 23.25 1 92.94 196 ASN B CA 1
ATOM 4589 C C . ASN B 1 196 ? 1.278 23.766 22.719 1 92.94 196 ASN B C 1
ATOM 4591 O O . ASN B 1 196 ? 1.131 24.375 21.656 1 92.94 196 ASN B O 1
ATOM 4595 N N . GLY B 1 197 ? 2.301 23.844 23.422 1 94.62 197 GLY B N 1
ATOM 4596 C CA . GLY B 1 197 ? 3.4 24.719 23.016 1 94.62 197 GLY B CA 1
ATOM 4597 C C . GLY B 1 197 ? 3.029 26.188 23 1 94.62 197 GLY B C 1
ATOM 4598 O O . GLY B 1 197 ? 2.51 26.719 23.984 1 94.62 197 GLY B O 1
ATOM 4599 N N . GLU B 1 198 ? 3.24 26.781 21.797 1 94.06 198 GLU B N 1
ATOM 4600 C CA . GLU B 1 198 ? 2.967 28.219 21.625 1 94.06 198 GLU B CA 1
ATOM 4601 C C . GLU B 1 198 ? 1.579 28.438 21.031 1 94.06 198 GLU B C 1
ATOM 4603 O O . GLU B 1 198 ? 1.209 29.578 20.734 1 94.06 198 GLU B O 1
ATOM 4608 N N . GLY B 1 199 ? 0.862 27.406 20.906 1 91.62 199 GLY B N 1
ATOM 4609 C CA . GLY B 1 199 ? -0.476 27.531 20.359 1 91.62 199 GLY B CA 1
ATOM 4610 C C . GLY B 1 199 ? -1.45 28.219 21.297 1 91.62 199 GLY B C 1
ATOM 4611 O O . GLY B 1 199 ? -1.403 28 22.5 1 91.62 199 GLY B O 1
ATOM 4612 N N . LYS B 1 200 ? -2.322 29 20.641 1 87.12 200 LYS B N 1
ATOM 4613 C CA . LYS B 1 200 ? -3.316 29.719 21.438 1 87.12 200 LYS B CA 1
ATOM 4614 C C . LYS B 1 200 ? -4.625 28.938 21.516 1 87.12 200 LYS B C 1
ATOM 4616 O O . LYS B 1 200 ? -5.398 29.125 22.453 1 87.12 200 LYS B O 1
ATOM 4621 N N . THR B 1 201 ? -4.887 28.203 20.547 1 86.69 201 THR B N 1
ATOM 4622 C CA . THR B 1 201 ? -6.074 27.359 20.484 1 86.69 201 THR B CA 1
ATOM 4623 C C . THR B 1 201 ? -5.695 25.891 20.641 1 86.69 201 THR B C 1
ATOM 4625 O O . THR B 1 201 ? -4.797 25.547 21.406 1 86.69 201 THR B O 1
ATOM 4628 N N . THR B 1 202 ? -6.391 24.984 19.906 1 87.75 202 THR B N 1
ATOM 4629 C CA . THR B 1 202 ? -6.07 23.562 20.016 1 87.75 202 THR B CA 1
ATOM 4630 C C . THR B 1 202 ? -4.883 23.203 19.109 1 87.75 202 THR B C 1
ATOM 4632 O O . THR B 1 202 ? -4.301 22.125 19.234 1 87.75 202 THR B O 1
ATOM 4635 N N . ILE B 1 203 ? -4.574 24.125 18.234 1 92.75 203 ILE B N 1
ATOM 4636 C CA . ILE B 1 203 ? -3.422 23.875 17.375 1 92.75 203 ILE B CA 1
ATOM 4637 C C . ILE B 1 203 ? -2.137 23.953 18.188 1 92.75 203 ILE B C 1
ATOM 4639 O O . ILE B 1 203 ? -1.958 24.875 18.984 1 92.75 203 ILE B O 1
ATOM 4643 N N . ALA B 1 204 ? -1.27 23 18 1 96.56 204 ALA B N 1
ATOM 4644 C CA . ALA B 1 204 ? -0.076 22.938 18.828 1 96.56 204 ALA B CA 1
ATOM 4645 C C . ALA B 1 204 ? 1.193 23.031 17.984 1 96.56 204 ALA B C 1
ATOM 4647 O O . ALA B 1 204 ? 1.251 22.5 16.875 1 96.56 204 ALA B O 1
ATOM 4648 N N . GLY B 1 205 ? 2.119 23.688 18.516 1 97.12 205 GLY B N 1
ATOM 4649 C CA . GLY B 1 205 ? 3.41 23.859 17.875 1 97.12 205 GLY B CA 1
ATOM 4650 C C . GLY B 1 205 ? 4.281 24.906 18.531 1 97.12 205 GLY B C 1
ATOM 4651 O O . GLY B 1 205 ? 3.91 25.469 19.562 1 97.12 205 GLY B O 1
ATOM 4652 N N . GLY B 1 206 ? 5.477 25.062 18.078 1 96.81 206 GLY B N 1
ATOM 4653 C CA . GLY B 1 206 ? 6.445 26.031 18.547 1 96.81 206 GLY B CA 1
ATOM 4654 C C . GLY B 1 206 ? 7.793 25.906 17.859 1 96.81 206 GLY B C 1
ATOM 4655 O O . GLY B 1 206 ? 8.195 24.828 17.453 1 96.81 206 GLY B O 1
ATOM 4656 N N . GLN B 1 207 ? 8.359 27.094 17.688 1 96.19 207 GLN B N 1
ATOM 4657 C CA . GLN B 1 207 ? 9.719 27.188 17.156 1 96.19 207 GLN B CA 1
ATOM 4658 C C . GLN B 1 207 ? 9.812 26.531 15.781 1 96.19 207 GLN B C 1
ATOM 4660 O O . GLN B 1 207 ? 10.797 25.859 15.477 1 96.19 207 GLN B O 1
ATOM 4665 N N . GLY B 1 208 ? 8.742 26.578 15.086 1 96.44 208 GLY B N 1
ATOM 4666 C CA . GLY B 1 208 ? 8.766 26.109 13.719 1 96.44 208 GLY B CA 1
ATOM 4667 C C . GLY B 1 208 ? 8.352 24.656 13.578 1 96.44 208 GLY B C 1
ATOM 4668 O O . GLY B 1 208 ? 8.383 24.094 12.484 1 96.44 208 GLY B O 1
ATOM 4669 N N . THR B 1 209 ? 8.008 24.031 14.641 1 97.38 209 THR B N 1
ATOM 4670 C CA . THR B 1 209 ? 7.531 22.656 14.609 1 97.38 209 THR B CA 1
ATOM 4671 C C . THR B 1 209 ? 6.086 22.578 15.094 1 97.38 209 THR B C 1
ATOM 4673 O O . THR B 1 209 ? 5.645 23.391 15.898 1 97.38 209 THR B O 1
ATOM 4676 N N . MET B 1 210 ? 5.391 21.672 14.508 1 97.5 210 MET B N 1
ATOM 4677 C CA . MET B 1 210 ? 3.996 21.453 14.891 1 97.5 210 MET B CA 1
ATOM 4678 C C . MET B 1 210 ? 3.742 20 15.234 1 97.5 210 MET B C 1
ATOM 4680 O O . MET B 1 210 ? 4.375 19.094 14.664 1 97.5 210 MET B O 1
ATOM 4684 N N . TRP B 1 211 ? 2.916 19.75 16.203 1 97.81 211 TRP B N 1
ATOM 4685 C CA . TRP B 1 211 ? 2.539 18.391 16.609 1 97.81 211 TRP B CA 1
ATOM 4686 C C . TRP B 1 211 ? 1.062 18.328 16.969 1 97.81 211 TRP B C 1
ATOM 4688 O O . TRP B 1 211 ? 0.38 19.344 17.031 1 97.81 211 TRP B O 1
ATOM 4698 N N . THR B 1 212 ? 0.553 17.109 17.125 1 96.75 212 THR B N 1
ATOM 4699 C CA . THR B 1 212 ? -0.848 16.875 17.469 1 96.75 212 THR B CA 1
ATOM 4700 C C . THR B 1 212 ? -1.014 16.703 18.969 1 96.75 212 THR B C 1
ATOM 4702 O O . THR B 1 212 ? -0.083 16.281 19.656 1 96.75 212 THR B O 1
ATOM 4705 N N . THR B 1 213 ? -2.146 17.047 19.469 1 96.88 213 THR B N 1
ATOM 4706 C CA . THR B 1 213 ? -2.441 16.891 20.875 1 96.88 213 THR B CA 1
ATOM 4707 C C . THR B 1 213 ? -3.701 16.047 21.078 1 96.88 213 THR B C 1
ATOM 4709 O O . THR B 1 213 ? -4.477 15.852 20.141 1 96.88 213 THR B O 1
ATOM 4712 N N . VAL B 1 214 ? -3.879 15.625 22.328 1 96.25 214 VAL B N 1
ATOM 4713 C CA . VAL B 1 214 ? -5.059 14.852 22.703 1 96.25 214 VAL B CA 1
ATOM 4714 C C . VAL B 1 214 ? -6.305 15.727 22.578 1 96.25 214 VAL B C 1
ATOM 4716 O O . VAL B 1 214 ? -7.383 15.242 22.219 1 96.25 214 VAL B O 1
ATOM 4719 N N . LEU B 1 215 ? -6.203 17 22.859 1 95.31 215 LEU B N 1
ATOM 4720 C CA . LEU B 1 215 ? -7.32 17.922 22.734 1 95.31 215 LEU B CA 1
ATOM 4721 C C . LEU B 1 215 ? -7.75 18.062 21.281 1 95.31 215 LEU B C 1
ATOM 4723 O O . LEU B 1 215 ? -8.945 18.109 20.984 1 95.31 215 LEU B O 1
ATOM 4727 N N . GLN B 1 216 ? -6.801 18.109 20.391 1 97.25 216 GLN B N 1
ATOM 4728 C CA . GLN B 1 216 ? -7.113 18.125 18.969 1 97.25 216 GLN B CA 1
ATOM 4729 C C . GLN B 1 216 ? -7.891 16.875 18.562 1 97.25 216 GLN B C 1
ATOM 4731 O O . GLN B 1 216 ? -8.898 16.969 17.859 1 97.25 216 GLN B O 1
ATOM 4736 N N . MET B 1 217 ? -7.414 15.75 19.031 1 97.88 217 MET B N 1
ATOM 4737 C CA . MET B 1 217 ? -8.062 14.484 18.703 1 97.88 217 MET B CA 1
ATOM 4738 C C . MET B 1 217 ? -9.484 14.438 19.25 1 97.88 217 MET B C 1
ATOM 4740 O O . MET B 1 217 ? -10.406 14.016 18.562 1 97.88 217 MET B O 1
ATOM 4744 N N . GLY B 1 218 ? -9.57 14.859 20.469 1 97.75 218 GLY B N 1
ATOM 4745 C CA . GLY B 1 218 ? -10.891 14.883 21.078 1 97.75 218 GLY B CA 1
ATOM 4746 C C . GLY B 1 218 ? -11.859 15.805 20.375 1 97.75 218 GLY B C 1
ATOM 4747 O O . GLY B 1 218 ? -13.039 15.477 20.219 1 97.75 218 GLY B O 1
ATOM 4748 N N . GLU B 1 219 ? -11.383 16.969 19.969 1 97.44 219 GLU B N 1
ATOM 4749 C CA . GLU B 1 219 ? -12.227 17.906 19.234 1 97.44 219 GLU B CA 1
ATOM 4750 C C . GLU B 1 219 ? -12.633 17.328 17.875 1 97.44 219 GLU B C 1
ATOM 4752 O O . GLU B 1 219 ? -13.766 17.547 17.422 1 97.44 219 GLU B O 1
ATOM 4757 N N . LEU B 1 220 ? -11.734 16.688 17.266 1 98.25 220 LEU B N 1
ATOM 4758 C CA . LEU B 1 220 ? -12.023 16.062 15.977 1 98.25 220 LEU B CA 1
ATOM 4759 C C . LEU B 1 220 ? -13.148 15.039 16.109 1 98.25 220 LEU B C 1
ATOM 4761 O O . LEU B 1 220 ? -14.031 14.961 15.258 1 98.25 220 LEU B O 1
ATOM 4765 N N . VAL B 1 221 ? -13.086 14.242 17.172 1 98.19 221 VAL B N 1
ATOM 4766 C CA . VAL B 1 221 ? -14.141 13.273 17.422 1 98.19 221 VAL B CA 1
ATOM 4767 C C . VAL B 1 221 ? -15.477 13.992 17.609 1 98.19 221 VAL B C 1
ATOM 4769 O O . VAL B 1 221 ? -16.5 13.562 17.078 1 98.19 221 VAL B O 1
ATOM 4772 N N . ASP B 1 222 ? -15.422 15.031 18.312 1 97.75 222 ASP B N 1
ATOM 4773 C CA . ASP B 1 222 ? -16.625 15.828 18.516 1 97.75 222 ASP B CA 1
ATOM 4774 C C . ASP B 1 222 ? -17.188 16.344 17.188 1 97.75 222 ASP B C 1
ATOM 4776 O O . ASP B 1 222 ? -18.391 16.234 16.938 1 97.75 222 ASP B O 1
ATOM 4780 N N . THR B 1 223 ? -16.328 16.922 16.422 1 97.62 223 THR B N 1
ATOM 4781 C CA . THR B 1 223 ? -16.719 17.438 15.117 1 97.62 223 THR B CA 1
ATOM 4782 C C . THR B 1 223 ? -17.266 16.312 14.242 1 97.62 223 THR B C 1
ATOM 4784 O O . THR B 1 223 ? -18.312 16.469 13.602 1 97.62 223 THR B O 1
ATOM 4787 N N . ALA B 1 224 ? -16.594 15.234 14.203 1 97.88 224 ALA B N 1
ATOM 4788 C CA . ALA B 1 224 ? -17.016 14.086 13.406 1 97.88 224 ALA B CA 1
ATOM 4789 C C . ALA B 1 224 ? -18.406 13.609 13.82 1 97.88 224 ALA B C 1
ATOM 4791 O O . ALA B 1 224 ? -19.219 13.234 12.969 1 97.88 224 ALA B O 1
ATOM 4792 N N . ASN B 1 225 ? -18.688 13.602 15.094 1 97 225 ASN B N 1
ATOM 4793 C CA . ASN B 1 225 ? -19.984 13.18 15.594 1 97 225 ASN B CA 1
ATOM 4794 C C . ASN B 1 225 ? -21.078 14.188 15.234 1 97 225 ASN B C 1
ATOM 4796 O O . ASN B 1 225 ? -22.188 13.797 14.883 1 97 225 ASN B O 1
ATOM 4800 N N . ARG B 1 226 ? -20.703 15.367 15.289 1 96.62 226 ARG B N 1
ATOM 4801 C CA . ARG B 1 226 ? -21.672 16.438 15.023 1 96.62 226 ARG B CA 1
ATOM 4802 C C . ARG B 1 226 ? -22.109 16.438 13.562 1 96.62 226 ARG B C 1
ATOM 4804 O O . ARG B 1 226 ? -23.281 16.641 13.25 1 96.62 226 ARG B O 1
ATOM 4811 N N . VAL B 1 227 ? -21.188 16.141 12.719 1 95.94 227 VAL B N 1
ATOM 4812 C CA . VAL B 1 227 ? -21.484 16.281 11.297 1 95.94 227 VAL B CA 1
ATOM 4813 C C . VAL B 1 227 ? -21.812 14.906 10.703 1 95.94 227 VAL B C 1
ATOM 4815 O O . VAL B 1 227 ? -22.031 14.789 9.492 1 95.94 227 VAL B O 1
ATOM 4818 N N . TYR B 1 228 ? -21.953 13.914 11.492 1 94.81 228 TYR B N 1
ATOM 4819 C CA . TYR B 1 228 ? -22.047 12.539 10.992 1 94.81 228 TYR B CA 1
ATOM 4820 C C . TYR B 1 228 ? -23.312 12.352 10.148 1 94.81 228 TYR B C 1
ATOM 4822 O O . TYR B 1 228 ? -24.406 12.734 10.562 1 94.81 228 TYR B O 1
ATOM 4830 N N . ASP B 1 229 ? -23.094 11.867 9 1 94.19 229 ASP B N 1
ATOM 4831 C CA . ASP B 1 229 ? -24.109 11.414 8.055 1 94.19 229 ASP B CA 1
ATOM 4832 C C . ASP B 1 229 ? -23.781 10.031 7.508 1 94.19 229 ASP B C 1
ATOM 4834 O O . ASP B 1 229 ? -22.75 9.844 6.852 1 94.19 229 ASP B O 1
ATOM 4838 N N . PRO B 1 230 ? -24.656 9.023 7.727 1 92.31 230 PRO B N 1
ATOM 4839 C CA . PRO B 1 230 ? -24.359 7.656 7.285 1 92.31 230 PRO B CA 1
ATOM 4840 C C . PRO B 1 230 ? -24.25 7.543 5.766 1 92.31 230 PRO B C 1
ATOM 4842 O O . PRO B 1 230 ? -23.734 6.543 5.258 1 92.31 230 PRO B O 1
ATOM 4845 N N . MET B 1 231 ? -24.656 8.562 5.094 1 93.44 231 MET B N 1
ATOM 4846 C CA . MET B 1 231 ? -24.625 8.523 3.635 1 93.44 231 MET B CA 1
ATOM 4847 C C . MET B 1 231 ? -23.297 9.047 3.104 1 93.44 231 MET B C 1
ATOM 4849 O O . MET B 1 231 ? -23.016 8.945 1.908 1 93.44 231 MET B O 1
ATOM 4853 N N . GLU B 1 232 ? -22.562 9.492 3.988 1 95.19 232 GLU B N 1
ATOM 4854 C CA . GLU B 1 232 ? -21.312 10.086 3.514 1 95.19 232 GLU B CA 1
ATOM 4855 C C . GLU B 1 232 ? -20.188 9.062 3.508 1 95.19 232 GLU B C 1
ATOM 4857 O O . GLU B 1 232 ? -20.281 8.023 4.164 1 95.19 232 GLU B O 1
ATOM 4862 N N . THR B 1 233 ? -19.25 9.25 2.66 1 96.81 233 THR B N 1
ATOM 4863 C CA . THR B 1 233 ? -17.953 8.578 2.682 1 96.81 233 THR B CA 1
ATOM 4864 C C . THR B 1 233 ? -16.891 9.461 3.342 1 96.81 233 THR B C 1
ATOM 4866 O O . THR B 1 233 ? -16.703 10.609 2.941 1 96.81 233 THR B O 1
ATOM 4869 N N . ARG B 1 234 ? -16.219 8.945 4.336 1 97.81 234 ARG B N 1
ATOM 4870 C CA . ARG B 1 234 ? -15.367 9.797 5.16 1 97.81 234 ARG B CA 1
ATOM 4871 C C . ARG B 1 234 ? -13.898 9.547 4.855 1 97.81 234 ARG B C 1
ATOM 4873 O O . ARG B 1 234 ? -13.461 8.398 4.766 1 97.81 234 ARG B O 1
ATOM 4880 N N . VAL B 1 235 ? -13.227 10.656 4.652 1 98.31 235 VAL B N 1
ATOM 4881 C CA . VAL B 1 235 ? -11.781 10.617 4.445 1 98.31 235 VAL B CA 1
ATOM 4882 C C . VAL B 1 235 ? -11.07 11.297 5.613 1 98.31 235 VAL B C 1
ATOM 4884 O O . VAL B 1 235 ? -11.328 12.461 5.91 1 98.31 235 VAL B O 1
ATOM 4887 N N . PHE B 1 236 ? -10.258 10.547 6.281 1 98.56 236 PHE B N 1
ATOM 4888 C CA . PHE B 1 236 ? -9.422 11.078 7.352 1 98.56 236 PHE B CA 1
ATOM 4889 C C . PHE B 1 236 ? -8.07 11.523 6.812 1 98.56 236 PHE B C 1
ATOM 4891 O O . PHE B 1 236 ? -7.246 10.688 6.422 1 98.56 236 PHE B O 1
ATOM 4898 N N . VAL B 1 237 ? -7.801 12.812 6.781 1 98.69 237 VAL B N 1
ATOM 4899 C CA . VAL B 1 237 ? -6.551 13.383 6.285 1 98.69 237 VAL B CA 1
ATOM 4900 C C . VAL B 1 237 ? -5.637 13.727 7.461 1 98.69 237 VAL B C 1
ATOM 4902 O O . VAL B 1 237 ? -5.992 14.547 8.312 1 98.69 237 VAL B O 1
ATOM 4905 N N . THR B 1 238 ? -4.492 13.125 7.547 1 97.75 238 THR B N 1
ATOM 4906 C CA . THR B 1 238 ? -3.586 13.312 8.68 1 97.75 238 THR B CA 1
ATOM 4907 C C . THR B 1 238 ? -2.137 13.375 8.203 1 97.75 238 THR B C 1
ATOM 4909 O O . THR B 1 238 ? -1.807 12.859 7.129 1 97.75 238 THR B O 1
ATOM 4912 N N . HIS B 1 239 ? -1.332 14.031 8.961 1 96.06 239 HIS B N 1
ATOM 4913 C CA . HIS B 1 239 ? 0.085 14.078 8.625 1 96.06 239 HIS B CA 1
ATOM 4914 C C . HIS B 1 239 ? 0.768 12.742 8.914 1 96.06 239 HIS B C 1
ATOM 4916 O O . HIS B 1 239 ? 1.453 12.195 8.047 1 96.06 239 HIS B O 1
ATOM 4922 N N . ALA B 1 240 ? 0.595 12.289 10.133 1 94.12 240 ALA B N 1
ATOM 4923 C CA . ALA B 1 240 ? 1.187 11.016 10.523 1 94.12 240 ALA B CA 1
ATOM 4924 C C . ALA B 1 240 ? 0.377 9.844 9.977 1 94.12 240 ALA B C 1
ATOM 4926 O O . ALA B 1 240 ? -0.844 9.938 9.836 1 94.12 240 ALA B O 1
ATOM 4927 N N . SER B 1 241 ? 1.061 8.766 9.719 1 93.12 241 SER B N 1
ATOM 4928 C CA . SER B 1 241 ? 0.406 7.605 9.125 1 93.12 241 SER B CA 1
ATOM 4929 C C . SER B 1 241 ? -0.265 6.742 10.188 1 93.12 241 SER B C 1
ATOM 4931 O O . SER B 1 241 ? 0.369 6.355 11.172 1 93.12 241 SER B O 1
ATOM 4933 N N . PRO B 1 242 ? -1.504 6.336 9.953 1 92.38 242 PRO B N 1
ATOM 4934 C CA . PRO B 1 242 ? -2.18 5.426 10.883 1 92.38 242 PRO B CA 1
ATOM 4935 C C . PRO B 1 242 ? -1.558 4.031 10.906 1 92.38 242 PRO B C 1
ATOM 4937 O O . PRO B 1 242 ? -1.804 3.254 11.828 1 92.38 242 PRO B O 1
ATOM 4940 N N . ALA B 1 243 ? -0.847 3.717 9.859 1 86.31 243 ALA B N 1
ATOM 4941 C CA . ALA B 1 243 ? -0.225 2.396 9.812 1 86.31 243 ALA B CA 1
ATOM 4942 C C . ALA B 1 243 ? 0.827 2.24 10.906 1 86.31 243 ALA B C 1
ATOM 4944 O O . ALA B 1 243 ? 1.007 1.15 11.453 1 86.31 243 ALA B O 1
ATOM 4945 N N . ARG B 1 244 ? 1.438 3.291 11.18 1 88.56 244 ARG B N 1
ATOM 4946 C CA . ARG B 1 244 ? 2.566 3.197 12.102 1 88.56 244 ARG B CA 1
ATOM 4947 C C . ARG B 1 244 ? 2.18 3.691 13.484 1 88.56 244 ARG B C 1
ATOM 4949 O O . ARG B 1 244 ? 2.951 3.549 14.438 1 88.56 244 ARG B O 1
ATOM 4956 N N . ASP B 1 245 ? 1.047 4.289 13.555 1 90.81 245 ASP B N 1
ATOM 4957 C CA . ASP B 1 245 ? 0.58 4.832 14.82 1 90.81 245 ASP B CA 1
ATOM 4958 C C . ASP B 1 245 ? -0.759 4.219 15.227 1 90.81 245 ASP B C 1
ATOM 4960 O O . ASP B 1 245 ? -1.797 4.547 14.648 1 90.81 245 ASP B O 1
ATOM 4964 N N . GLY B 1 246 ? -0.664 3.482 16.297 1 92.5 246 GLY B N 1
ATOM 4965 C CA . GLY B 1 246 ? -1.867 2.805 16.75 1 92.5 246 GLY B CA 1
ATOM 4966 C C . GLY B 1 246 ? -2.953 3.762 17.203 1 92.5 246 GLY B C 1
ATOM 4967 O O . GLY B 1 246 ? -4.141 3.471 17.062 1 92.5 246 GLY B O 1
ATOM 4968 N N . LEU B 1 247 ? -2.584 4.879 17.75 1 94.88 247 LEU B N 1
ATOM 4969 C CA . LEU B 1 247 ? -3.543 5.883 18.203 1 94.88 247 LEU B CA 1
ATOM 4970 C C . LEU B 1 247 ? -4.328 6.445 17.016 1 94.88 247 LEU B C 1
ATOM 4972 O O . LEU B 1 247 ? -5.551 6.57 17.094 1 94.88 247 LEU B O 1
ATOM 4976 N N . LEU B 1 248 ? -3.625 6.75 15.992 1 96.44 248 LEU B N 1
ATOM 4977 C CA . LEU B 1 248 ? -4.273 7.289 14.805 1 96.44 248 LEU B CA 1
ATOM 4978 C C . LEU B 1 248 ? -5.145 6.23 14.133 1 96.44 248 LEU B C 1
ATOM 4980 O O . LEU B 1 248 ? -6.191 6.555 13.562 1 96.44 248 LEU B O 1
ATOM 4984 N N . ASN B 1 249 ? -4.637 5.027 14.188 1 95.69 249 ASN B N 1
ATOM 4985 C CA . ASN B 1 249 ? -5.453 3.938 13.664 1 95.69 249 ASN B CA 1
ATOM 4986 C C . ASN B 1 249 ? -6.801 3.852 14.375 1 95.69 249 ASN B C 1
ATOM 4988 O O . ASN B 1 249 ? -7.848 3.812 13.727 1 95.69 249 ASN B O 1
ATOM 4992 N N . GLN B 1 250 ? -6.738 3.848 15.68 1 96.06 250 GLN B N 1
ATOM 4993 C CA . GLN B 1 250 ? -7.969 3.803 16.469 1 96.06 250 GLN B CA 1
ATOM 4994 C C . GLN B 1 250 ? -8.828 5.035 16.219 1 96.06 250 GLN B C 1
ATOM 4996 O O . GLN B 1 250 ? -10.055 4.949 16.203 1 96.06 250 GLN B O 1
ATOM 5001 N N . LEU B 1 251 ? -8.172 6.145 16.125 1 97.56 251 LEU B N 1
ATOM 5002 C CA . LEU B 1 251 ? -8.906 7.371 15.828 1 97.56 251 LEU B CA 1
ATOM 5003 C C . LEU B 1 251 ? -9.648 7.254 14.5 1 97.56 251 LEU B C 1
ATOM 5005 O O . LEU B 1 251 ? -10.805 7.668 14.391 1 97.56 251 LEU B O 1
ATOM 5009 N N . SER B 1 252 ? -9.039 6.711 13.477 1 97.31 252 SER B N 1
ATOM 5010 C CA . SER B 1 252 ? -9.68 6.523 12.18 1 97.31 252 SER B CA 1
ATOM 5011 C C . SER B 1 252 ? -10.953 5.691 12.312 1 97.31 252 SER B C 1
ATOM 5013 O O . SER B 1 252 ? -11.961 5.977 11.656 1 97.31 252 SER B O 1
ATOM 5015 N N . VAL B 1 253 ? -10.875 4.672 13.125 1 95.94 253 VAL B N 1
ATOM 5016 C CA . VAL B 1 253 ? -12.023 3.801 13.352 1 95.94 253 VAL B CA 1
ATOM 5017 C C . VAL B 1 253 ? -13.133 4.574 14.07 1 95.94 253 VAL B C 1
ATOM 5019 O O . VAL B 1 253 ? -14.305 4.477 13.703 1 95.94 253 VAL B O 1
ATOM 5022 N N . THR B 1 254 ? -12.711 5.312 15.047 1 96.81 254 THR B N 1
ATOM 5023 C CA . THR B 1 254 ? -13.656 6.098 15.828 1 96.81 254 THR B CA 1
ATOM 5024 C C . THR B 1 254 ? -14.375 7.121 14.945 1 96.81 254 THR B C 1
ATOM 5026 O O . THR B 1 254 ? -15.555 7.395 15.141 1 96.81 254 THR B O 1
ATOM 5029 N N . LEU B 1 255 ? -13.672 7.641 14 1 97.69 255 LEU B N 1
ATOM 5030 C CA . LEU B 1 255 ? -14.219 8.633 13.078 1 97.69 255 LEU B CA 1
ATOM 5031 C C . LEU B 1 255 ? -15.094 7.965 12.023 1 97.69 255 LEU B C 1
ATOM 5033 O O . LEU B 1 255 ? -15.75 8.648 11.227 1 97.69 255 LEU B O 1
ATOM 5037 N N . LYS B 1 256 ? -15.086 6.609 11.945 1 96.44 256 LYS B N 1
ATOM 5038 C CA . LYS B 1 256 ? -15.781 5.836 10.922 1 96.44 256 LYS B CA 1
ATOM 5039 C C . LYS B 1 256 ? -15.297 6.207 9.523 1 96.44 256 LYS B C 1
ATOM 5041 O O . LYS B 1 256 ? -16.109 6.438 8.617 1 96.44 256 LYS B O 1
ATOM 5046 N N . ALA B 1 257 ? -13.977 6.391 9.492 1 97.31 257 ALA B N 1
ATOM 5047 C CA . ALA B 1 257 ? -13.367 6.75 8.219 1 97.31 257 ALA B CA 1
ATOM 5048 C C . ALA B 1 257 ? -13.352 5.562 7.262 1 97.31 257 ALA B C 1
ATOM 5050 O O . ALA B 1 257 ? -13.109 4.426 7.68 1 97.31 257 ALA B O 1
ATOM 5051 N N . ASP B 1 258 ? -13.594 5.816 5.98 1 97.12 258 ASP B N 1
ATOM 5052 C CA . ASP B 1 258 ? -13.477 4.805 4.934 1 97.12 258 ASP B CA 1
ATOM 5053 C C . ASP B 1 258 ? -12.062 4.793 4.344 1 97.12 258 ASP B C 1
ATOM 5055 O O . ASP B 1 258 ? -11.57 3.74 3.934 1 97.12 258 ASP B O 1
ATOM 5059 N N . PHE B 1 259 ? -11.516 6.004 4.336 1 97.88 259 PHE B N 1
ATOM 5060 C CA . PHE B 1 259 ? -10.172 6.188 3.814 1 97.88 259 PHE B CA 1
ATOM 5061 C C . PHE B 1 259 ? -9.336 7.035 4.766 1 97.88 259 PHE B C 1
ATOM 5063 O O . PHE B 1 259 ? -9.867 7.895 5.469 1 97.88 259 PHE B O 1
ATOM 5070 N N . SER B 1 260 ? -8.086 6.762 4.75 1 97.88 260 SER B N 1
ATOM 5071 C CA . SER B 1 260 ? -7.141 7.699 5.344 1 97.88 260 SER B CA 1
ATOM 5072 C C . SER B 1 260 ? -6.07 8.109 4.34 1 97.88 260 SER B C 1
ATOM 5074 O O . SER B 1 260 ? -5.652 7.305 3.506 1 97.88 260 SER B O 1
ATOM 5076 N N . ILE B 1 261 ? -5.719 9.336 4.352 1 98.19 261 ILE B N 1
ATOM 5077 C CA . ILE B 1 261 ? -4.648 9.883 3.523 1 98.19 261 ILE B CA 1
ATOM 5078 C C . ILE B 1 261 ? -3.6 10.547 4.41 1 98.19 261 ILE B C 1
ATOM 5080 O O . ILE B 1 261 ? -3.914 11.461 5.176 1 98.19 261 ILE B O 1
ATOM 5084 N N . SER B 1 262 ? -2.395 10.055 4.355 1 97.19 262 SER B N 1
ATOM 5085 C CA . SER B 1 262 ? -1.326 10.578 5.199 1 97.19 262 SER B CA 1
ATOM 5086 C C . SER B 1 262 ? -0.039 10.773 4.406 1 97.19 262 SER B C 1
ATOM 5088 O O . SER B 1 262 ? 0.005 10.492 3.205 1 97.19 262 SER B O 1
ATOM 5090 N N . ALA B 1 263 ? 0.785 11.43 5.172 1 90.69 263 ALA B N 1
ATOM 5091 C CA . ALA B 1 263 ? 2.139 11.648 4.668 1 90.69 263 ALA B CA 1
ATOM 5092 C C . ALA B 1 263 ? 3.176 11.414 5.762 1 90.69 263 ALA B C 1
ATOM 5094 O O . ALA B 1 263 ? 2.838 10.961 6.859 1 90.69 263 ALA B O 1
ATOM 5095 N N . GLY B 1 264 ? 4.426 11.312 5.656 1 71.38 264 GLY B N 1
ATOM 5096 C CA . GLY B 1 264 ? 5.406 11.344 6.73 1 71.38 264 GLY B CA 1
ATOM 5097 C C . GLY B 1 264 ? 6.477 10.273 6.594 1 71.38 264 GLY B C 1
ATOM 5098 O O . GLY B 1 264 ? 7.414 10.219 7.391 1 71.38 264 GLY B O 1
ATOM 5099 N N . LEU B 1 265 ? 6.355 9.523 5.691 1 71.19 265 LEU B N 1
ATOM 5100 C CA . LEU B 1 265 ? 7.355 8.461 5.625 1 71.19 265 LEU B CA 1
ATOM 5101 C C . LEU B 1 265 ? 8.328 8.703 4.473 1 71.19 265 LEU B C 1
ATOM 5103 O O . LEU B 1 265 ? 9.375 8.055 4.395 1 71.19 265 LEU B O 1
ATOM 5107 N N . HIS B 1 266 ? 8.133 9.633 3.699 1 78.5 266 HIS B N 1
ATOM 5108 C CA . HIS B 1 266 ? 8.992 10.133 2.633 1 78.5 266 HIS B CA 1
ATOM 5109 C C . HIS B 1 266 ? 9.531 8.992 1.778 1 78.5 266 HIS B C 1
ATOM 5111 O O . HIS B 1 266 ? 10.734 8.93 1.499 1 78.5 266 HIS B O 1
ATOM 5117 N N . PHE B 1 267 ? 8.602 8.195 1.437 1 83.94 267 PHE B N 1
ATOM 5118 C CA . PHE B 1 267 ? 8.945 7.09 0.553 1 83.94 267 PHE B CA 1
ATOM 5119 C C . PHE B 1 267 ? 8.922 7.531 -0.905 1 83.94 267 PHE B C 1
ATOM 5121 O O . PHE B 1 267 ? 8.289 8.531 -1.245 1 83.94 267 PHE B O 1
ATOM 5128 N N . ARG B 1 268 ? 9.664 6.715 -1.647 1 90.88 268 ARG B N 1
ATOM 5129 C CA . ARG B 1 268 ? 9.695 6.992 -3.08 1 90.88 268 ARG B CA 1
ATOM 5130 C C . ARG B 1 268 ? 8.492 6.379 -3.785 1 90.88 268 ARG B C 1
ATOM 5132 O O . ARG B 1 268 ? 8.203 6.719 -4.934 1 90.88 268 ARG B O 1
ATOM 5139 N N . TYR B 1 269 ? 7.898 5.473 -3.102 1 94.31 269 TYR B N 1
ATOM 5140 C CA . TYR B 1 269 ? 6.629 4.922 -3.568 1 94.31 269 TYR B CA 1
ATOM 5141 C C . TYR B 1 269 ? 5.504 5.242 -2.594 1 94.31 269 TYR B C 1
ATOM 5143 O O . TYR B 1 269 ? 5.73 5.359 -1.388 1 94.31 269 TYR B O 1
ATOM 5151 N N . GLY B 1 270 ? 4.32 5.453 -3.178 1 94.25 270 GLY B N 1
ATOM 5152 C CA . GLY B 1 270 ? 3.16 5.594 -2.312 1 94.25 270 GLY B CA 1
ATOM 5153 C C . GLY B 1 270 ? 2.709 4.281 -1.698 1 94.25 270 GLY B C 1
ATOM 5154 O O . GLY B 1 270 ? 2.77 3.234 -2.346 1 94.25 270 GLY B O 1
ATOM 5155 N N . SER B 1 271 ? 2.287 4.383 -0.496 1 95.44 271 SER B N 1
ATOM 5156 C CA . SER B 1 271 ? 1.752 3.193 0.158 1 95.44 271 SER B CA 1
ATOM 5157 C C . SER B 1 271 ? 0.233 3.135 0.038 1 95.44 271 SER B C 1
ATOM 5159 O O . SER B 1 271 ? -0.442 4.164 0.106 1 95.44 271 SER B O 1
ATOM 5161 N N . SER B 1 272 ? -0.28 2.023 -0.205 1 96.38 272 SER B N 1
ATOM 5162 C CA . SER B 1 272 ? -1.697 1.683 -0.283 1 96.38 272 SER B CA 1
ATOM 5163 C C . SER B 1 272 ? -1.979 0.338 0.377 1 96.38 272 SER B C 1
ATOM 5165 O O . SER B 1 272 ? -1.398 -0.681 -0.004 1 96.38 272 SER B O 1
ATOM 5167 N N . TYR B 1 273 ? -2.854 0.357 1.406 1 94.88 273 TYR B N 1
ATOM 5168 C CA . TYR B 1 273 ? -3.084 -0.906 2.098 1 94.88 273 TYR B CA 1
ATOM 5169 C C . TYR B 1 273 ? -4.324 -0.827 2.979 1 94.88 273 TYR B C 1
ATOM 5171 O O . TYR B 1 273 ? -4.836 0.263 3.244 1 94.88 273 TYR B O 1
ATOM 5179 N N . ASN B 1 274 ? -4.84 -1.916 3.344 1 94.25 274 ASN B N 1
ATOM 5180 C CA . ASN B 1 274 ? -5.703 -2.051 4.512 1 94.25 274 ASN B CA 1
ATOM 5181 C C . ASN B 1 274 ? -5.07 -2.936 5.582 1 94.25 274 ASN B C 1
ATOM 5183 O O . ASN B 1 274 ? -4.062 -3.596 5.328 1 94.25 274 ASN B O 1
ATOM 5187 N N . GLU B 1 275 ? -5.57 -2.875 6.719 1 92.94 275 GLU B N 1
ATOM 5188 C CA . GLU B 1 275 ? -4.938 -3.59 7.824 1 92.94 275 GLU B CA 1
ATOM 5189 C C . GLU B 1 275 ? -4.949 -5.098 7.586 1 92.94 275 GLU B C 1
ATOM 5191 O O . GLU B 1 275 ? -4.023 -5.801 7.988 1 92.94 275 GLU B O 1
ATOM 5196 N N . PHE B 1 276 ? -5.91 -5.598 6.91 1 92 276 PHE B N 1
ATOM 5197 C CA . PHE B 1 276 ? -6 -7.023 6.605 1 92 276 PHE B CA 1
ATOM 5198 C C . PHE B 1 276 ? -4.863 -7.453 5.688 1 92 276 PHE B C 1
ATOM 5200 O O . PHE B 1 276 ? -4.312 -8.547 5.84 1 92 276 PHE B O 1
ATOM 5207 N N . SER B 1 277 ? -4.535 -6.656 4.777 1 91.81 277 SER B N 1
ATOM 5208 C CA . SER B 1 277 ? -3.547 -7.016 3.766 1 91.81 277 SER B CA 1
ATOM 5209 C C . SER B 1 277 ? -2.137 -7.02 4.348 1 91.81 277 SER B C 1
ATOM 5211 O O . SER B 1 277 ? -1.233 -7.648 3.797 1 91.81 277 SER B O 1
ATOM 5213 N N . VAL B 1 278 ? -1.916 -6.328 5.441 1 91.12 278 VAL B N 1
ATOM 5214 C CA . VAL B 1 278 ? -0.536 -6.141 5.879 1 91.12 278 VAL B CA 1
ATOM 5215 C C . VAL B 1 278 ? -0.319 -6.844 7.219 1 91.12 278 VAL B C 1
ATOM 5217 O O . VAL B 1 278 ? 0.803 -6.883 7.727 1 91.12 278 VAL B O 1
ATOM 5220 N N . ASN B 1 279 ? -1.377 -7.332 7.797 1 89.12 279 ASN B N 1
ATOM 5221 C CA . ASN B 1 279 ? -1.271 -8.109 9.031 1 89.12 279 ASN B CA 1
ATOM 5222 C C . ASN B 1 279 ? -1.571 -9.586 8.781 1 89.12 279 ASN B C 1
ATOM 5224 O O . ASN B 1 279 ? -2.58 -9.922 8.164 1 89.12 279 ASN B O 1
ATOM 5228 N N . PRO B 1 280 ? -0.725 -10.445 9.328 1 84.88 280 PRO B N 1
ATOM 5229 C CA . PRO B 1 280 ? -0.95 -11.875 9.094 1 84.88 280 PRO B CA 1
ATOM 5230 C C . PRO B 1 280 ? -2.193 -12.398 9.812 1 84.88 280 PRO B C 1
ATOM 5232 O O . PRO B 1 280 ? -2.844 -13.328 9.32 1 84.88 280 PRO B O 1
ATOM 5235 N N . THR B 1 281 ? -2.418 -11.82 10.984 1 85.81 281 THR B N 1
ATOM 5236 C CA . THR B 1 281 ? -3.568 -12.25 11.773 1 85.81 281 THR B CA 1
ATOM 5237 C C . THR B 1 281 ? -4.223 -11.062 12.469 1 85.81 281 THR B C 1
ATOM 5239 O O . THR B 1 281 ? -3.619 -9.992 12.578 1 85.81 281 THR B O 1
ATOM 5242 N N . LEU B 1 282 ? -5.426 -11.375 12.891 1 87.06 282 LEU B N 1
ATOM 5243 C CA . LEU B 1 282 ? -6.133 -10.367 13.68 1 87.06 282 LEU B CA 1
ATOM 5244 C C . LEU B 1 282 ? -5.41 -10.102 14.992 1 87.06 282 LEU B C 1
ATOM 5246 O O . LEU B 1 282 ? -5.395 -8.977 15.484 1 87.06 282 LEU B O 1
ATOM 5250 N N . ASP B 1 283 ? -4.762 -11.078 15.5 1 85.69 283 ASP B N 1
ATOM 5251 C CA . ASP B 1 283 ? -4.031 -10.953 16.75 1 85.69 283 ASP B CA 1
ATOM 5252 C C . ASP B 1 283 ? -2.832 -10.023 16.609 1 85.69 283 ASP B C 1
ATOM 5254 O O . ASP B 1 283 ? -2.496 -9.281 17.531 1 85.69 283 ASP B O 1
ATOM 5258 N N . SER B 1 284 ? -2.238 -10.141 15.516 1 84.31 284 SER B N 1
ATOM 5259 C CA . SER B 1 284 ? -1.129 -9.227 15.258 1 84.31 284 SER B CA 1
ATOM 5260 C C . SER B 1 284 ? -1.595 -7.777 15.258 1 84.31 284 SER B C 1
ATOM 5262 O O . SER B 1 284 ? -0.953 -6.914 15.859 1 84.31 284 SER B O 1
ATOM 5264 N N . TYR B 1 285 ? -2.672 -7.551 14.656 1 88.88 285 TYR B N 1
ATOM 5265 C CA . TYR B 1 285 ? -3.262 -6.215 14.609 1 88.88 285 TYR B CA 1
ATOM 5266 C C . TYR B 1 285 ? -3.656 -5.742 16 1 88.88 285 TYR B C 1
ATOM 5268 O O . TYR B 1 285 ? -3.395 -4.598 16.375 1 88.88 285 TYR B O 1
ATOM 5276 N N . ARG B 1 286 ? -4.234 -6.598 16.75 1 89.88 286 ARG B N 1
ATOM 5277 C CA . ARG B 1 286 ? -4.598 -6.297 18.125 1 89.88 286 ARG B CA 1
ATOM 5278 C C . ARG B 1 286 ? -3.367 -5.93 18.953 1 89.88 286 ARG B C 1
ATOM 5280 O O . ARG B 1 286 ? -3.424 -5.035 19.797 1 89.88 286 ARG B O 1
ATOM 5287 N N . GLY B 1 287 ? -2.355 -6.641 18.719 1 86.81 287 GLY B N 1
ATOM 5288 C CA . GLY B 1 287 ? -1.116 -6.355 19.438 1 86.81 287 GLY B CA 1
ATOM 5289 C C . GLY B 1 287 ? -0.586 -4.961 19.172 1 86.81 287 GLY B C 1
ATOM 5290 O O . GLY B 1 287 ? -0.104 -4.289 20.078 1 86.81 287 GLY B O 1
ATOM 5291 N N . LYS B 1 288 ? -0.682 -4.539 17.969 1 87.69 288 LYS B N 1
ATOM 5292 C CA . LYS B 1 288 ? -0.262 -3.195 17.578 1 87.69 288 LYS B CA 1
ATOM 5293 C C . LYS B 1 288 ? -1.06 -2.137 18.344 1 87.69 288 LYS B C 1
ATOM 5295 O O . LYS B 1 288 ? -0.487 -1.183 18.875 1 87.69 288 LYS B O 1
ATOM 5300 N N . LEU B 1 289 ? -2.334 -2.312 18.406 1 92.12 289 LEU B N 1
ATOM 5301 C CA . LEU B 1 289 ? -3.207 -1.365 19.078 1 92.12 289 LEU B CA 1
ATOM 5302 C C . LEU B 1 289 ? -2.977 -1.405 20.594 1 92.12 289 LEU B C 1
ATOM 5304 O O . LEU B 1 289 ? -2.973 -0.364 21.25 1 92.12 289 LEU B O 1
ATOM 5308 N N . ALA B 1 290 ? -2.756 -2.613 21.094 1 91.81 290 ALA B N 1
ATOM 5309 C CA . ALA B 1 290 ? -2.529 -2.773 22.531 1 91.81 290 ALA B CA 1
ATOM 5310 C C . ALA B 1 290 ? -1.236 -2.086 22.953 1 91.81 290 ALA B C 1
ATOM 5312 O O . ALA B 1 290 ? -1.183 -1.464 24.016 1 91.81 290 ALA B O 1
ATOM 5313 N N . ALA B 1 291 ? -0.235 -2.248 22.172 1 88.62 291 ALA B N 1
ATOM 5314 C CA . ALA B 1 291 ? 1.04 -1.602 22.469 1 88.62 291 ALA B CA 1
ATOM 5315 C C . ALA B 1 291 ? 0.893 -0.083 22.5 1 88.62 291 ALA B C 1
ATOM 5317 O O . ALA B 1 291 ? 1.463 0.587 23.359 1 88.62 291 ALA B O 1
ATOM 5318 N N . SER B 1 292 ? 0.159 0.441 21.562 1 92.25 292 SER B N 1
ATOM 5319 C CA . SER B 1 292 ? -0.076 1.879 21.5 1 92.25 292 SER B CA 1
ATOM 5320 C C . SER B 1 292 ? -0.876 2.363 22.703 1 92.25 292 SER B C 1
ATOM 5322 O O . SER B 1 292 ? -0.584 3.422 23.266 1 92.25 292 SER B O 1
ATOM 5324 N N . LYS B 1 293 ? -1.862 1.604 23.031 1 94.06 293 LYS B N 1
ATOM 5325 C CA . LYS B 1 293 ? -2.654 1.939 24.219 1 94.06 293 LYS B CA 1
ATOM 5326 C C . LYS B 1 293 ? -1.784 1.982 25.469 1 94.06 293 LYS B C 1
ATOM 5328 O O . LYS B 1 293 ? -1.911 2.895 26.297 1 94.06 293 LYS B O 1
ATOM 5333 N N . ALA B 1 294 ? -0.967 0.979 25.609 1 92.94 294 ALA B N 1
ATOM 5334 C CA . ALA B 1 294 ? -0.077 0.912 26.766 1 92.94 294 ALA B CA 1
ATOM 5335 C C . ALA B 1 294 ? 0.836 2.133 26.828 1 92.94 294 ALA B C 1
ATOM 5337 O O . ALA B 1 294 ? 1.034 2.715 27.891 1 92.94 294 ALA B O 1
ATOM 5338 N N . SER B 1 295 ? 1.355 2.494 25.734 1 92.62 295 SER B N 1
ATOM 5339 C CA . SER B 1 295 ? 2.23 3.66 25.656 1 92.62 295 SER B CA 1
ATOM 5340 C C . SER B 1 295 ? 1.483 4.934 26.031 1 92.62 295 SER B C 1
ATOM 5342 O O . SER B 1 295 ? 2.012 5.781 26.766 1 92.62 295 SER B O 1
ATOM 5344 N N . PHE B 1 296 ? 0.323 5.051 25.562 1 95.62 296 PHE B N 1
ATOM 5345 C CA . PHE B 1 296 ? -0.497 6.215 25.875 1 95.62 296 PHE B CA 1
ATOM 5346 C C . PHE B 1 296 ? -0.791 6.277 27.375 1 95.62 296 PHE B C 1
ATOM 5348 O O . PHE B 1 296 ? -0.702 7.344 27.984 1 95.62 296 PHE B O 1
ATOM 5355 N N . HIS B 1 297 ? -1.114 5.133 27.922 1 94.62 297 HIS B N 1
ATOM 5356 C CA . HIS B 1 297 ? -1.457 5.078 29.344 1 94.62 297 HIS B CA 1
ATOM 5357 C C . HIS B 1 297 ? -0.265 5.465 30.219 1 94.62 297 HIS B C 1
ATOM 5359 O O . HIS B 1 297 ? -0.431 6.105 31.25 1 94.62 297 HIS B O 1
ATOM 5365 N N . ASP B 1 298 ? 0.828 5.016 29.797 1 95.31 298 ASP B N 1
ATOM 5366 C CA . ASP B 1 298 ? 2.033 5.391 30.531 1 95.31 298 ASP B CA 1
ATOM 5367 C C . ASP B 1 298 ? 2.199 6.91 30.578 1 95.31 298 ASP B C 1
ATOM 5369 O O . ASP B 1 298 ? 2.492 7.473 31.625 1 95.31 298 ASP B O 1
ATOM 5373 N N . VAL B 1 299 ? 1.986 7.543 29.484 1 95.5 299 VAL B N 1
ATOM 5374 C CA . VAL B 1 299 ? 2.104 8.992 29.391 1 95.5 299 VAL B CA 1
ATOM 5375 C C . VAL B 1 299 ? 0.98 9.648 30.188 1 95.5 299 VAL B C 1
ATOM 5377 O O . VAL B 1 299 ? 1.226 10.562 30.984 1 95.5 299 VAL B O 1
ATOM 5380 N N . TRP B 1 300 ? -0.191 9.164 30.078 1 95.44 300 TRP B N 1
ATOM 5381 C CA . TRP B 1 300 ? -1.359 9.734 30.734 1 95.44 300 TRP B CA 1
ATOM 5382 C C . TRP B 1 300 ? -1.222 9.641 32.25 1 95.44 300 TRP B C 1
ATOM 5384 O O . TRP B 1 300 ? -1.466 10.625 32.969 1 95.44 300 TRP B O 1
ATOM 5394 N N . GLU B 1 301 ? -0.8 8.516 32.719 1 95.75 301 GLU B N 1
ATOM 5395 C CA . GLU B 1 301 ? -0.646 8.312 34.156 1 95.75 301 GLU B CA 1
ATOM 5396 C C . GLU B 1 301 ? 0.386 9.273 34.719 1 95.75 301 GLU B C 1
ATOM 5398 O O . GLU B 1 301 ? 0.257 9.711 35.875 1 95.75 301 GLU B O 1
ATOM 5403 N N . THR B 1 302 ? 1.332 9.578 33.938 1 95.19 302 THR B N 1
ATOM 5404 C CA . THR B 1 302 ? 2.402 10.469 34.375 1 95.19 302 THR B CA 1
ATOM 5405 C C . THR B 1 302 ? 1.919 11.914 34.438 1 95.19 302 THR B C 1
ATOM 5407 O O . THR B 1 302 ? 2.305 12.672 35.312 1 95.19 302 THR B O 1
ATOM 5410 N N . VAL B 1 303 ? 1.024 12.297 33.531 1 94.94 303 VAL B N 1
ATOM 5411 C CA . VAL B 1 303 ? 0.715 13.719 33.375 1 94.94 303 VAL B CA 1
ATOM 5412 C C . VAL B 1 303 ? -0.682 14 33.938 1 94.94 303 VAL B C 1
ATOM 5414 O O . VAL B 1 303 ? -1.061 15.164 34.125 1 94.94 303 VAL B O 1
ATOM 5417 N N . LYS B 1 304 ? -1.475 13.086 34.281 1 94.19 304 LYS B N 1
ATOM 5418 C CA . LYS B 1 304 ? -2.881 13.242 34.625 1 94.19 304 LYS B CA 1
ATOM 5419 C C . LYS B 1 304 ? -3.041 14.164 35.844 1 94.19 304 LYS B C 1
ATOM 5421 O O . LYS B 1 304 ? -3.984 14.953 35.906 1 94.19 304 LYS B O 1
ATOM 5426 N N . GLY B 1 305 ? -2.168 14.102 36.75 1 93.19 305 GLY B N 1
ATOM 5427 C CA . GLY B 1 305 ? -2.23 14.938 37.938 1 93.19 305 GLY B CA 1
ATOM 5428 C C . GLY B 1 305 ? -2.109 16.422 37.625 1 93.19 305 GLY B C 1
ATOM 5429 O O . GLY B 1 305 ? -2.674 17.25 38.344 1 93.19 305 GLY B O 1
ATOM 5430 N N . GLU B 1 306 ? -1.446 16.734 36.625 1 91.69 306 GLU B N 1
ATOM 5431 C CA . GLU B 1 306 ? -1.246 18.125 36.219 1 91.69 306 GLU B CA 1
ATOM 5432 C C . GLU B 1 306 ? -2.295 18.562 35.219 1 91.69 306 GLU B C 1
ATOM 5434 O O . GLU B 1 306 ? -2.764 19.703 35.25 1 91.69 306 GLU B O 1
ATOM 5439 N N . VAL B 1 307 ? -2.699 17.719 34.344 1 91.69 307 VAL B N 1
ATOM 5440 C CA . VAL B 1 307 ? -3.566 18.062 33.219 1 91.69 307 VAL B CA 1
ATOM 5441 C C . VAL B 1 307 ? -5.008 18.203 33.719 1 91.69 307 VAL B C 1
ATOM 5443 O O . VAL B 1 307 ? -5.695 19.156 33.344 1 91.69 307 VAL B O 1
ATOM 5446 N N . GLN B 1 308 ? -5.473 17.406 34.562 1 90.25 308 GLN B N 1
ATOM 5447 C CA . GLN B 1 308 ? -6.871 17.375 34.969 1 90.25 308 GLN B CA 1
ATOM 5448 C C . GLN B 1 308 ? -7.266 18.656 35.688 1 90.25 308 GLN B C 1
ATOM 5450 O O . GLN B 1 308 ? -8.281 19.281 35.344 1 90.25 308 GLN B O 1
ATOM 5455 N N . PRO B 1 309 ? -6.449 19.078 36.625 1 90.19 309 PRO B N 1
ATOM 5456 C CA . PRO B 1 309 ? -6.797 20.328 37.281 1 90.19 309 PRO B CA 1
ATOM 5457 C C . PRO B 1 309 ? -6.719 21.531 36.344 1 90.19 309 PRO B C 1
ATOM 5459 O O . PRO B 1 309 ? -7.477 22.5 36.5 1 90.19 309 PRO B O 1
ATOM 5462 N N . ALA B 1 310 ? -5.863 21.484 35.406 1 87.19 310 ALA B N 1
ATOM 5463 C CA . ALA B 1 310 ? -5.656 22.594 34.5 1 87.19 310 ALA B CA 1
ATOM 5464 C C . ALA B 1 310 ? -6.848 22.766 33.562 1 87.19 310 ALA B C 1
ATOM 5466 O O . ALA B 1 310 ? -7.152 23.875 33.125 1 87.19 310 ALA B O 1
ATOM 5467 N N . ILE B 1 311 ? -7.512 21.719 33.312 1 87.25 311 ILE B N 1
ATOM 5468 C CA . ILE B 1 311 ? -8.578 21.766 32.312 1 87.25 311 ILE B CA 1
ATOM 5469 C C . ILE B 1 311 ? -9.938 21.766 33 1 87.25 311 ILE B C 1
ATOM 5471 O O . ILE B 1 311 ? -10.969 22 32.375 1 87.25 311 ILE B O 1
ATOM 5475 N N . ALA B 1 312 ? -9.969 21.531 34.312 1 84.12 312 ALA B N 1
ATOM 5476 C CA . ALA B 1 312 ? -11.203 21.344 35.062 1 84.12 312 ALA B CA 1
ATOM 5477 C C . ALA B 1 312 ? -12.086 22.594 35 1 84.12 312 ALA B C 1
ATOM 5479 O O . ALA B 1 312 ? -13.312 22.484 35.062 1 84.12 312 ALA B O 1
ATOM 5480 N N . GLN B 1 313 ? -11.445 23.656 34.75 1 86.56 313 GLN B N 1
ATOM 5481 C CA . GLN B 1 313 ? -12.234 24.891 34.719 1 86.56 313 GLN B CA 1
ATOM 5482 C C . GLN B 1 313 ? -12.789 25.172 33.344 1 86.56 313 GLN B C 1
ATOM 5484 O O . GLN B 1 313 ? -13.641 26.047 33.156 1 86.56 313 GLN B O 1
ATOM 5489 N N . ASN B 1 314 ? -12.391 24.453 32.375 1 90.44 314 ASN B N 1
ATOM 5490 C CA . ASN B 1 314 ? -12.859 24.594 30.984 1 90.44 314 ASN B CA 1
ATOM 5491 C C . ASN B 1 314 ? -13.688 23.391 30.547 1 90.44 314 ASN B C 1
ATOM 5493 O O . ASN B 1 314 ? -13.133 22.375 30.156 1 90.44 314 ASN B O 1
ATOM 5497 N N . GLU B 1 315 ? -14.984 23.547 30.484 1 92.06 315 GLU B N 1
ATOM 5498 C CA . GLU B 1 315 ? -15.906 22.438 30.203 1 92.06 315 GLU B CA 1
ATOM 5499 C C . GLU B 1 315 ? -15.68 21.891 28.797 1 92.06 315 GLU B C 1
ATOM 5501 O O . GLU B 1 315 ? -15.766 20.672 28.594 1 92.06 315 GLU B O 1
ATOM 5506 N N . VAL B 1 316 ? -15.422 22.734 27.938 1 92.38 316 VAL B N 1
ATOM 5507 C CA . VAL B 1 316 ? -15.219 22.312 26.547 1 92.38 316 VAL B CA 1
ATOM 5508 C C . VAL B 1 316 ? -13.969 21.453 26.453 1 92.38 316 VAL B C 1
ATOM 5510 O O . VAL B 1 316 ? -13.984 20.391 25.828 1 92.38 316 VAL B O 1
ATOM 5513 N N . GLN B 1 317 ? -12.891 21.844 27.016 1 92.69 317 GLN B N 1
ATOM 5514 C CA . GLN B 1 317 ? -11.641 21.094 27 1 92.69 317 GLN B CA 1
ATOM 5515 C C . GLN B 1 317 ? -11.789 19.766 27.719 1 92.69 317 GLN B C 1
ATOM 5517 O O . GLN B 1 317 ? -11.188 18.766 27.328 1 92.69 317 GLN B O 1
ATOM 5522 N N . GLN B 1 318 ? -12.578 19.797 28.766 1 94.44 318 GLN B N 1
ATOM 5523 C CA . GLN B 1 318 ? -12.828 18.562 29.469 1 94.44 318 GLN B CA 1
ATOM 5524 C C . GLN B 1 318 ? -13.555 17.547 28.578 1 94.44 318 GLN B C 1
ATOM 5526 O O . GLN B 1 318 ? -13.25 16.359 28.609 1 94.44 318 GLN B O 1
ATOM 5531 N N . THR B 1 319 ? -14.461 18.062 27.875 1 95.25 319 THR B N 1
ATOM 5532 C CA . THR B 1 319 ? -15.195 17.203 26.953 1 95.25 319 THR B CA 1
ATOM 5533 C C . THR B 1 319 ? -14.25 16.609 25.906 1 95.25 319 THR B C 1
ATOM 5535 O O . THR B 1 319 ? -14.352 15.422 25.578 1 95.25 319 THR B O 1
ATOM 5538 N N . TYR B 1 320 ? -13.391 17.422 25.391 1 95.69 320 TYR B N 1
ATOM 5539 C CA . TYR B 1 320 ? -12.422 16.953 24.391 1 95.69 320 TYR B CA 1
ATOM 5540 C C . T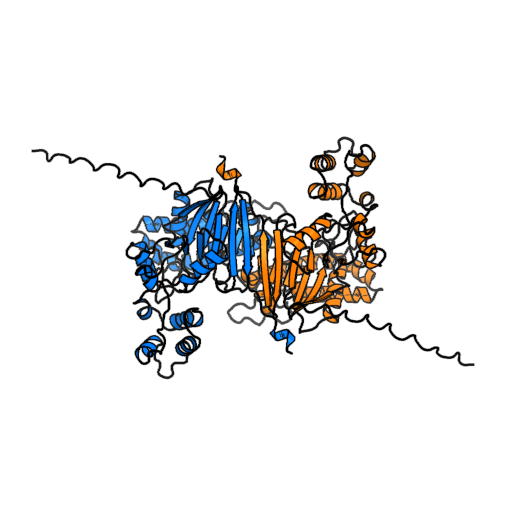YR B 1 320 ? -11.516 15.883 24.984 1 95.69 320 TYR B C 1
ATOM 5542 O O . TYR B 1 320 ? -11.258 14.859 24.344 1 95.69 320 TYR B O 1
ATOM 5550 N N . LEU B 1 321 ? -11.039 16.125 26.172 1 95.31 321 LEU B N 1
ATOM 5551 C CA . LEU B 1 321 ? -10.188 15.156 26.844 1 95.31 321 LEU B CA 1
ATOM 5552 C C . LEU B 1 321 ? -10.93 13.844 27.078 1 95.31 321 LEU B C 1
ATOM 5554 O O . LEU B 1 321 ? -10.375 12.766 26.844 1 95.31 321 LEU B O 1
ATOM 5558 N N . ASP B 1 322 ? -12.148 13.93 27.453 1 96.19 322 ASP B N 1
ATOM 5559 C CA . ASP B 1 322 ? -12.961 12.742 27.703 1 96.19 322 ASP B CA 1
ATOM 5560 C C . ASP B 1 322 ? -13.172 11.953 26.406 1 96.19 322 ASP B C 1
ATOM 5562 O O . ASP B 1 322 ? -13.156 10.727 26.422 1 96.19 322 ASP B O 1
ATOM 5566 N N . ASN B 1 323 ? -13.422 12.672 25.344 1 96.94 323 ASN B N 1
ATOM 5567 C CA . ASN B 1 323 ? -13.562 12.016 24.047 1 96.94 323 ASN B CA 1
ATOM 5568 C C . ASN B 1 323 ? -12.305 11.227 23.688 1 96.94 323 ASN B C 1
ATOM 5570 O O . ASN B 1 323 ? -12.391 10.094 23.219 1 96.94 323 ASN B O 1
ATOM 5574 N N . ALA B 1 324 ? -11.195 11.859 23.891 1 96.56 324 ALA B N 1
ATOM 5575 C CA . ALA B 1 324 ? -9.922 11.227 23.562 1 96.56 324 ALA B CA 1
ATOM 5576 C C . ALA B 1 324 ? -9.672 10 24.438 1 96.56 324 ALA B C 1
ATOM 5578 O O . ALA B 1 324 ? -9.297 8.938 23.922 1 96.56 324 ALA B O 1
ATOM 5579 N N . LEU B 1 325 ? -9.914 10.156 25.719 1 95.81 325 LEU B N 1
ATOM 5580 C CA . LEU B 1 325 ? -9.703 9.039 26.625 1 95.81 325 LEU B CA 1
ATOM 5581 C C . LEU B 1 325 ? -10.656 7.895 26.312 1 95.81 325 LEU B C 1
ATOM 5583 O O . LEU B 1 325 ? -10.281 6.723 26.422 1 95.81 325 LEU B O 1
ATOM 5587 N N . SER B 1 326 ? -11.773 8.242 25.891 1 95.81 326 SER B N 1
ATOM 5588 C CA . SER B 1 326 ? -12.797 7.242 25.594 1 95.81 326 SER B CA 1
ATOM 5589 C C . SER B 1 326 ? -12.383 6.359 24.422 1 95.81 326 SER B C 1
ATOM 5591 O O . SER B 1 326 ? -12.516 5.133 24.484 1 95.81 326 SER B O 1
ATOM 5593 N N . PHE B 1 327 ? -11.93 6.98 23.359 1 93.44 327 PHE B N 1
ATOM 5594 C CA . PHE B 1 327 ? -11.633 6.117 22.219 1 93.44 327 PHE B CA 1
ATOM 5595 C C . PHE B 1 327 ? -10.359 5.316 22.469 1 93.44 327 PHE B C 1
ATOM 5597 O O . PHE B 1 327 ? -10.18 4.227 21.922 1 93.44 327 PHE B O 1
ATOM 5604 N N . VAL B 1 328 ? -9.414 5.816 23.312 1 95 328 VAL B N 1
ATOM 5605 C CA . VAL B 1 328 ? -8.219 5.059 23.656 1 95 328 VAL B CA 1
ATOM 5606 C C . VAL B 1 328 ? -8.609 3.84 24.484 1 95 328 VAL B C 1
ATOM 5608 O O . VAL B 1 328 ? -8.047 2.754 24.312 1 95 328 VAL B O 1
ATOM 5611 N N . GLU B 1 329 ? -9.57 4.043 25.328 1 93.38 329 GLU B N 1
ATOM 5612 C CA . GLU B 1 329 ? -10.016 2.961 26.203 1 93.38 329 GLU B CA 1
ATOM 5613 C C . GLU B 1 329 ? -10.664 1.834 25.406 1 93.38 329 GLU B C 1
ATOM 5615 O O . GLU B 1 329 ? -10.688 0.685 25.844 1 93.38 329 GLU B O 1
ATOM 5620 N N . LYS B 1 330 ? -11.133 2.135 24.297 1 92.88 330 LYS B N 1
ATOM 5621 C CA . LYS B 1 330 ? -11.781 1.14 23.453 1 92.88 330 LYS B CA 1
ATOM 5622 C C . LYS B 1 330 ? -10.75 0.262 22.734 1 92.88 330 LYS B C 1
ATOM 5624 O O . LYS B 1 330 ? -11.094 -0.79 22.203 1 92.88 330 LYS B O 1
ATOM 5629 N N . MET B 1 331 ? -9.523 0.674 22.766 1 93 331 MET B N 1
ATOM 5630 C CA . MET B 1 331 ? -8.453 -0.122 22.172 1 93 331 MET B CA 1
ATOM 5631 C C . MET B 1 331 ? -8.203 -1.387 22.984 1 93 331 MET B C 1
ATOM 5633 O O . MET B 1 331 ? -8.383 -1.396 24.203 1 93 331 MET B O 1
ATOM 5637 N N . PRO B 1 332 ? -7.789 -2.422 22.328 1 90.06 332 PRO B N 1
ATOM 5638 C CA . PRO B 1 332 ? -7.484 -3.648 23.062 1 90.06 332 PRO B CA 1
ATOM 5639 C C . PRO B 1 332 ? -6.289 -3.492 24 1 90.06 332 PRO B C 1
ATOM 5641 O O . PRO B 1 332 ? -5.375 -2.711 23.719 1 90.06 332 PRO B O 1
ATOM 5644 N N . SER B 1 333 ? -6.297 -4.27 25.078 1 87.88 333 SER B N 1
ATOM 5645 C CA . SER B 1 333 ? -5.215 -4.211 26.062 1 87.88 333 SER B CA 1
ATOM 5646 C C . SER B 1 333 ? -4.227 -5.355 25.859 1 87.88 333 SER B C 1
ATOM 5648 O O . SER B 1 333 ? -3.111 -5.316 26.375 1 87.88 333 SER B O 1
ATOM 5650 N N . ASN B 1 334 ? -4.633 -6.332 25.141 1 81.38 334 ASN B N 1
ATOM 5651 C CA . ASN B 1 334 ? -3.768 -7.473 24.859 1 81.38 334 ASN B CA 1
ATOM 5652 C C . ASN B 1 334 ? -3.932 -7.965 23.438 1 81.38 334 ASN B C 1
ATOM 5654 O O . ASN B 1 334 ? -4.922 -7.645 22.766 1 81.38 334 ASN B O 1
ATOM 5658 N N . ALA B 1 335 ? -2.84 -8.57 22.969 1 71.06 335 ALA B N 1
ATOM 5659 C CA . ALA B 1 335 ? -2.832 -9.055 21.578 1 71.06 335 ALA B CA 1
ATOM 5660 C C . ALA B 1 335 ? -3.748 -10.258 21.422 1 71.06 335 ALA B C 1
ATOM 5662 O O . ALA B 1 335 ? -4.262 -10.516 20.328 1 71.06 335 ALA B O 1
ATOM 5663 N N . ASN B 1 336 ? -3.754 -11.117 22.375 1 63.75 336 ASN B N 1
ATOM 5664 C CA . ASN B 1 336 ? -4.422 -12.406 22.234 1 63.75 336 ASN B CA 1
ATOM 5665 C C . ASN B 1 336 ? -5.938 -12.25 22.156 1 63.75 336 ASN B C 1
ATOM 5667 O O . ASN B 1 336 ? -6.539 -11.57 22.984 1 63.75 336 ASN B O 1
ATOM 5671 N N . GLY B 1 337 ? -6.441 -12.477 20.891 1 50.53 337 GLY B N 1
ATOM 5672 C CA . GLY B 1 337 ? -7.891 -12.586 20.812 1 50.53 337 GLY B CA 1
ATOM 5673 C C . GLY B 1 337 ? -8.445 -13.727 21.656 1 50.53 337 GLY B C 1
ATOM 5674 O O . GLY B 1 337 ? -7.699 -14.391 22.359 1 50.53 337 GLY B O 1
ATOM 5675 N N . ALA B 1 338 ? -9.867 -13.914 21.656 1 41.78 338 ALA B N 1
ATOM 5676 C CA . ALA B 1 338 ? -10.453 -15.102 22.281 1 41.78 338 ALA B CA 1
ATOM 5677 C C . ALA B 1 338 ? -9.914 -16.375 21.641 1 41.78 338 ALA B C 1
ATOM 5679 O O . ALA B 1 338 ? -9.758 -16.453 20.422 1 41.78 338 ALA B O 1
ATOM 5680 N N . GLY B 1 339 ? -8.891 -17.109 22.219 1 36.53 339 GLY B N 1
ATOM 5681 C CA . GLY B 1 339 ? -8.367 -18.391 21.75 1 36.53 339 GLY B CA 1
ATOM 5682 C C . GLY B 1 339 ? -9.328 -19.141 20.844 1 36.53 339 GLY B C 1
ATOM 5683 O O . GLY B 1 339 ? -10.539 -18.891 20.875 1 36.53 339 GLY B O 1
ATOM 5684 N N . PRO B 1 340 ? -8.859 -19.859 19.719 1 34.62 340 PRO B N 1
ATOM 5685 C CA . PRO B 1 340 ? -9.773 -20.703 18.953 1 34.62 340 PRO B CA 1
ATOM 5686 C C . PRO B 1 340 ? -10.836 -21.375 19.828 1 34.62 340 PRO B C 1
ATOM 5688 O O . PRO B 1 340 ? -11.852 -21.844 19.312 1 34.62 340 PRO B O 1
ATOM 5691 N N . PHE B 1 341 ? -10.305 -22.172 20.828 1 32.44 341 PHE B N 1
ATOM 5692 C CA . PHE B 1 341 ? -11.141 -23.078 21.625 1 32.44 341 PHE B CA 1
ATOM 5693 C C . PHE B 1 341 ? -12.008 -22.281 22.594 1 32.44 341 PHE B C 1
ATOM 5695 O O . PHE B 1 341 ? -12.031 -22.578 23.781 1 32.44 341 PHE B O 1
ATOM 5702 N N . GLY B 1 342 ? -12.836 -21.375 22.141 1 34 342 GLY B N 1
ATOM 5703 C CA . GLY B 1 342 ? -13.977 -20.781 22.812 1 34 342 GLY B CA 1
ATOM 5704 C C . GLY B 1 342 ? -13.617 -20.109 24.125 1 34 342 GLY B C 1
ATOM 5705 O O . GLY B 1 342 ? -14.445 -19.984 25.031 1 34 342 GLY B O 1
ATOM 5706 N N . GLY B 1 343 ? -12.375 -19.938 24.375 1 36.22 343 GLY B N 1
ATOM 5707 C CA . GLY B 1 343 ? -12.414 -19.344 25.703 1 36.22 343 GLY B CA 1
ATOM 5708 C C . GLY B 1 343 ? -13.289 -18.094 25.766 1 36.22 343 GLY B C 1
ATOM 5709 O O . GLY B 1 343 ? -13.766 -17.609 24.75 1 36.22 343 GLY B O 1
ATOM 5710 N N . PRO B 1 344 ? -13.773 -17.766 26.953 1 38.84 344 PRO B N 1
ATOM 5711 C CA . PRO B 1 344 ? -14.781 -16.734 27.156 1 38.84 344 PRO B CA 1
ATOM 5712 C C . PRO B 1 344 ? -14.531 -15.492 26.297 1 38.84 344 PRO B C 1
ATOM 5714 O O . PRO B 1 344 ? -13.383 -15.188 25.953 1 38.84 344 PRO B O 1
ATOM 5717 N N . PRO B 1 345 ? -15.5 -15.188 25.312 1 41.5 345 PRO B N 1
ATOM 5718 C CA . PRO B 1 345 ? -15.477 -13.859 24.703 1 41.5 345 PRO B CA 1
ATOM 5719 C C . PRO B 1 345 ? -14.711 -12.836 25.547 1 41.5 345 PRO B C 1
ATOM 5721 O O . PRO B 1 345 ? -14.922 -12.742 26.75 1 41.5 345 PRO B O 1
ATOM 5724 N N . ASN B 1 346 ? -13.469 -12.727 25.391 1 42.34 346 ASN B N 1
ATOM 5725 C CA . ASN B 1 346 ? -12.883 -11.719 26.281 1 42.34 346 ASN B CA 1
ATOM 5726 C C . ASN B 1 346 ? -13.883 -10.625 26.625 1 42.34 346 ASN B C 1
ATOM 5728 O O . ASN B 1 346 ? -14.703 -10.242 25.797 1 42.34 346 ASN B O 1
ATOM 5732 N N . ASN B 1 347 ? -14.258 -10.508 27.844 1 42.12 347 ASN B N 1
ATOM 5733 C CA . ASN B 1 347 ? -15.195 -9.531 28.391 1 42.12 347 ASN B CA 1
ATOM 5734 C C . ASN B 1 347 ? -15.188 -8.234 27.578 1 42.12 347 ASN B C 1
ATOM 5736 O O . ASN B 1 347 ? -14.125 -7.746 27.203 1 42.12 347 ASN B O 1
ATOM 5740 N N . ALA B 1 348 ? -16.375 -7.852 27.047 1 45.22 348 ALA B N 1
ATOM 5741 C CA . ALA B 1 348 ? -16.719 -6.535 26.5 1 45.22 348 ALA B CA 1
ATOM 5742 C C . ALA B 1 348 ? -15.789 -5.461 27.078 1 45.22 348 ALA B C 1
ATOM 5744 O O . ALA B 1 348 ? -15.648 -4.383 26.5 1 45.22 348 ALA B O 1
ATOM 5745 N N . SER B 1 349 ? -15.164 -5.742 28.219 1 46.06 349 SER B N 1
ATOM 5746 C CA . SER B 1 349 ? -14.43 -4.746 29 1 46.06 349 SER B CA 1
ATOM 5747 C C . SER B 1 349 ? -13.016 -4.559 28.453 1 46.06 349 SER B C 1
ATOM 5749 O O . SER B 1 349 ? -12.344 -3.578 28.781 1 46.06 349 SER B O 1
ATOM 5751 N N . GLN B 1 350 ? -12.375 -5.523 27.656 1 56.72 350 GLN B N 1
ATOM 5752 C CA . GLN B 1 350 ? -10.953 -5.395 27.359 1 56.72 350 GLN B CA 1
ATOM 5753 C C . GLN B 1 350 ? -10.719 -4.902 25.938 1 56.72 350 GLN B C 1
ATOM 5755 O O . GLN B 1 350 ? -9.672 -5.168 25.344 1 56.72 350 GLN B O 1
ATOM 5760 N N . GLY B 1 351 ? -11.484 -4.105 25.344 1 62.69 351 GLY B N 1
ATOM 5761 C CA . GLY B 1 351 ? -11.359 -3.416 24.062 1 62.69 351 GLY B CA 1
ATOM 5762 C C . GLY B 1 351 ? -11.539 -4.332 22.875 1 62.69 351 GLY B C 1
ATOM 5763 O O . GLY B 1 351 ? -11.32 -5.539 22.969 1 62.69 351 GLY B O 1
ATOM 5764 N N . GLN B 1 352 ? -12.406 -3.953 21.875 1 74.12 352 GLN B N 1
ATOM 5765 C CA . GLN B 1 352 ? -12.734 -4.785 20.719 1 74.12 352 GLN B CA 1
ATOM 5766 C C . GLN B 1 352 ? -12.195 -4.18 19.422 1 74.12 352 GLN B C 1
ATOM 5768 O O . GLN B 1 352 ? -12.07 -2.957 19.312 1 74.12 352 GLN B O 1
ATOM 5773 N N . VAL B 1 353 ? -11.68 -5.066 18.625 1 78.5 353 VAL B N 1
ATOM 5774 C CA . VAL B 1 353 ? -11.242 -4.656 17.297 1 78.5 353 VAL B CA 1
ATOM 5775 C C . VAL B 1 353 ? -12.422 -4.637 16.344 1 78.5 353 VAL B C 1
ATOM 5777 O O . VAL B 1 353 ? -13.281 -5.523 16.375 1 78.5 353 VAL B O 1
ATOM 5780 N N . ASP B 1 354 ? -12.469 -3.551 15.617 1 83.44 354 ASP B N 1
ATOM 5781 C CA . ASP B 1 354 ? -13.477 -3.445 14.562 1 83.44 354 ASP B CA 1
ATOM 5782 C C . ASP B 1 354 ? -13.07 -4.27 13.344 1 83.44 354 ASP B C 1
ATOM 5784 O O . ASP B 1 354 ? -12.281 -3.812 12.516 1 83.44 354 ASP B O 1
ATOM 5788 N N . GLU B 1 355 ? -13.688 -5.348 13.125 1 83.5 355 GLU B N 1
ATOM 5789 C CA . GLU B 1 355 ? -13.312 -6.266 12.055 1 83.5 355 GLU B CA 1
ATOM 5790 C C . GLU B 1 355 ? -13.68 -5.699 10.688 1 83.5 355 GLU B C 1
ATOM 5792 O O . GLU B 1 355 ? -13.008 -5.98 9.695 1 83.5 355 GLU B O 1
ATOM 5797 N N . SER B 1 356 ? -14.727 -4.961 10.719 1 86.38 356 SER B N 1
ATOM 5798 C CA . SER B 1 356 ? -15.117 -4.332 9.453 1 86.38 356 SER B CA 1
ATOM 5799 C C . SER B 1 356 ? -14.07 -3.322 9 1 86.38 356 SER B C 1
ATOM 5801 O O . SER B 1 356 ? -13.664 -3.324 7.836 1 86.38 356 SER B O 1
ATOM 5803 N N . ALA B 1 357 ? -13.672 -2.504 9.945 1 88.31 357 ALA B N 1
ATOM 5804 C CA . ALA B 1 357 ? -12.641 -1.526 9.609 1 88.31 357 ALA B CA 1
ATOM 5805 C C . ALA B 1 357 ? -11.32 -2.217 9.266 1 88.31 357 ALA B C 1
ATOM 5807 O O . ALA B 1 357 ? -10.594 -1.775 8.375 1 88.31 357 ALA B O 1
ATOM 5808 N N . PHE B 1 358 ? -11.07 -3.334 9.883 1 88.81 358 PHE B N 1
ATOM 5809 C CA . PHE B 1 358 ? -9.867 -4.133 9.648 1 88.81 358 PHE B CA 1
ATOM 5810 C C . PHE B 1 358 ? -9.789 -4.574 8.195 1 88.81 358 PHE B C 1
ATOM 5812 O O . PHE B 1 358 ? -8.703 -4.586 7.602 1 88.81 358 PHE B O 1
ATOM 5819 N N . LYS B 1 359 ? -10.883 -4.723 7.613 1 88.88 359 LYS B N 1
ATOM 5820 C CA . LYS B 1 359 ? -10.906 -5.281 6.266 1 88.88 359 LYS B CA 1
ATOM 5821 C C . LYS B 1 359 ? -11.227 -4.207 5.23 1 88.88 359 LYS B C 1
ATOM 5823 O O . LYS B 1 359 ? -10.781 -4.293 4.082 1 88.88 359 LYS B O 1
ATOM 5828 N N . ASN B 1 360 ? -11.93 -3.164 5.672 1 89.56 360 ASN B N 1
ATOM 5829 C CA . ASN B 1 360 ? -12.555 -2.328 4.648 1 89.56 360 ASN B CA 1
ATOM 5830 C C . ASN B 1 360 ? -11.93 -0.937 4.605 1 89.56 360 ASN B C 1
ATOM 5832 O O . ASN B 1 360 ? -12.016 -0.243 3.592 1 89.56 360 ASN B O 1
ATOM 5836 N N . MET B 1 361 ? -11.398 -0.492 5.68 1 94.88 361 MET B N 1
ATOM 5837 C CA . MET B 1 361 ? -10.773 0.827 5.664 1 94.88 361 MET B CA 1
ATOM 5838 C C . MET B 1 361 ? -9.484 0.808 4.848 1 94.88 361 MET B C 1
ATOM 5840 O O . MET B 1 361 ? -8.633 -0.064 5.039 1 94.88 361 MET B O 1
ATOM 5844 N N . TRP B 1 362 ? -9.422 1.702 3.93 1 96.94 362 TRP B N 1
ATOM 5845 C CA . TRP B 1 362 ? -8.242 1.729 3.078 1 96.94 362 TRP B CA 1
ATOM 5846 C C . TRP B 1 362 ? -7.359 2.93 3.408 1 96.94 362 TRP B C 1
ATOM 5848 O O . TRP B 1 362 ? -7.855 4.043 3.586 1 96.94 362 TRP B O 1
ATOM 5858 N N . ASN B 1 363 ? -6.055 2.727 3.5 1 96.75 363 ASN B N 1
ATOM 5859 C CA . ASN B 1 363 ? -5.105 3.752 3.918 1 96.75 363 ASN B CA 1
ATOM 5860 C C . ASN B 1 363 ? -4.102 4.07 2.814 1 96.75 363 ASN B C 1
ATOM 5862 O O . ASN B 1 363 ? -3.516 3.164 2.223 1 96.75 363 ASN B O 1
ATOM 5866 N N . PHE B 1 364 ? -3.967 5.352 2.572 1 97.25 364 PHE B N 1
ATOM 5867 C CA . PHE B 1 364 ? -2.957 5.824 1.633 1 97.25 364 PHE B CA 1
ATOM 5868 C C . PHE B 1 364 ? -1.91 6.672 2.346 1 97.25 364 PHE B C 1
ATOM 5870 O O . PHE B 1 364 ? -2.25 7.574 3.113 1 97.25 364 PHE B O 1
ATOM 5877 N N . ASN B 1 365 ? -0.696 6.297 2.232 1 96.5 365 ASN B N 1
ATOM 5878 C CA . ASN B 1 365 ? 0.437 7.137 2.613 1 96.5 365 ASN B CA 1
ATOM 5879 C C . ASN B 1 365 ? 1.191 7.648 1.39 1 96.5 365 ASN B C 1
ATOM 5881 O O . ASN B 1 365 ? 1.812 6.867 0.666 1 96.5 365 ASN B O 1
ATOM 5885 N N . LEU B 1 366 ? 1.184 8.922 1.225 1 97 366 LEU B N 1
ATOM 5886 C CA . LEU B 1 366 ? 1.587 9.516 -0.046 1 97 366 LEU B CA 1
ATOM 5887 C C . LEU B 1 366 ? 3.09 9.766 -0.074 1 97 366 LEU B C 1
ATOM 5889 O O . LEU B 1 366 ? 3.697 10.047 0.963 1 97 366 LEU B O 1
ATOM 5893 N N . ALA B 1 367 ? 3.654 9.688 -1.268 1 92.56 367 ALA B N 1
ATOM 5894 C CA . ALA B 1 367 ? 5 10.195 -1.507 1 92.56 367 ALA B CA 1
ATOM 5895 C C . ALA B 1 367 ? 5.008 11.719 -1.583 1 92.56 367 ALA B C 1
ATOM 5897 O O . ALA B 1 367 ? 3.955 12.344 -1.745 1 92.56 367 ALA B O 1
ATOM 5898 N N . ASP B 1 368 ? 6.207 12.258 -1.488 1 92.75 368 ASP B N 1
ATOM 5899 C CA . ASP B 1 368 ? 6.332 13.695 -1.674 1 92.75 368 ASP B CA 1
ATOM 5900 C C . ASP B 1 368 ? 5.82 14.125 -3.047 1 92.75 368 ASP B C 1
ATOM 5902 O O . ASP B 1 368 ? 5.953 13.383 -4.023 1 92.75 368 ASP B O 1
ATOM 5906 N N . ALA B 1 369 ? 5.32 15.281 -3.082 1 93.62 369 ALA B N 1
ATOM 5907 C CA . ALA B 1 369 ? 4.703 15.812 -4.293 1 93.62 369 ALA B CA 1
ATOM 5908 C C . ALA B 1 369 ? 5.688 15.797 -5.461 1 93.62 369 ALA B C 1
ATOM 5910 O O . ALA B 1 369 ? 5.281 15.688 -6.621 1 93.62 369 ALA B O 1
ATOM 5911 N N . ALA B 1 370 ? 6.918 15.852 -5.172 1 90.56 370 ALA B N 1
ATOM 5912 C CA . ALA B 1 370 ? 7.945 15.867 -6.211 1 90.56 370 ALA B CA 1
ATOM 5913 C C . ALA B 1 370 ? 8.117 14.477 -6.828 1 90.56 370 ALA B C 1
ATOM 5915 O O . ALA B 1 370 ? 8.625 14.352 -7.941 1 90.56 370 ALA B O 1
ATOM 5916 N N . PHE B 1 371 ? 7.621 13.477 -6.125 1 91.81 371 PHE B N 1
ATOM 5917 C CA . PHE B 1 371 ? 7.992 12.133 -6.543 1 91.81 371 PHE B CA 1
ATOM 5918 C C . PHE B 1 371 ? 6.758 11.312 -6.902 1 91.81 371 PHE B C 1
ATOM 5920 O O . PHE B 1 371 ? 6.871 10.211 -7.438 1 91.81 371 PHE B O 1
ATOM 5927 N N . GLY B 1 372 ? 5.621 11.828 -6.566 1 94.31 372 GLY B N 1
ATOM 5928 C CA . GLY B 1 372 ? 4.43 11.055 -6.891 1 94.31 372 GLY B CA 1
ATOM 5929 C C . GLY B 1 372 ? 3.152 11.695 -6.379 1 94.31 372 GLY B C 1
ATOM 5930 O O . GLY B 1 372 ? 3.188 12.773 -5.773 1 94.31 372 GLY B O 1
ATOM 5931 N N . TRP B 1 373 ? 2.041 11.047 -6.742 1 96.5 373 TRP B N 1
ATOM 5932 C CA . TRP B 1 373 ? 0.733 11.531 -6.309 1 96.5 373 TRP B CA 1
ATOM 5933 C C . TRP B 1 373 ? -0.32 10.43 -6.441 1 96.5 373 TRP B C 1
ATOM 5935 O O . TRP B 1 373 ? -0.05 9.367 -7.004 1 96.5 373 TRP B O 1
ATOM 5945 N N . LEU B 1 374 ? -1.416 10.664 -5.805 1 98.25 374 LEU B N 1
ATOM 5946 C CA . LEU B 1 374 ? -2.602 9.812 -5.883 1 98.25 374 LEU B CA 1
ATOM 5947 C C . LEU B 1 374 ? -3.799 10.602 -6.398 1 98.25 374 LEU B C 1
ATOM 5949 O O . LEU B 1 374 ? -4.027 11.742 -5.98 1 98.25 374 LEU B O 1
ATOM 5953 N N . VAL B 1 375 ? -4.508 10.039 -7.359 1 98.44 375 VAL B N 1
ATOM 5954 C CA . VAL B 1 375 ? -5.758 10.641 -7.812 1 98.44 375 VAL B CA 1
ATOM 5955 C C . VAL B 1 375 ? -6.93 9.742 -7.434 1 98.44 375 VAL B C 1
ATOM 5957 O O . VAL B 1 375 ? -6.914 8.539 -7.719 1 98.44 375 VAL B O 1
ATOM 5960 N N . LEU B 1 376 ? -7.855 10.289 -6.758 1 98.31 376 LEU B N 1
ATOM 5961 C CA . LEU B 1 376 ? -9.148 9.633 -6.559 1 98.31 376 LEU B CA 1
ATOM 5962 C C . LEU B 1 376 ? -10.117 9.992 -7.68 1 98.31 376 LEU B C 1
ATOM 5964 O O . LEU B 1 376 ? -10.445 11.164 -7.867 1 98.31 376 LEU B O 1
ATOM 5968 N N . GLU B 1 377 ? -10.5 9.023 -8.375 1 97.25 377 GLU B N 1
ATOM 5969 C CA . GLU B 1 377 ? -11.492 9.219 -9.43 1 97.25 377 GLU B CA 1
ATOM 5970 C C . GLU B 1 377 ? -12.891 8.883 -8.93 1 97.25 377 GLU B C 1
ATOM 5972 O O . GLU B 1 377 ? -13.219 7.711 -8.719 1 97.25 377 GLU B O 1
ATOM 5977 N N . VAL B 1 378 ? -13.695 9.859 -8.82 1 96.75 378 VAL B N 1
ATOM 5978 C CA . VAL B 1 378 ? -15.039 9.672 -8.289 1 96.75 378 VAL B CA 1
ATOM 5979 C C . VAL B 1 378 ? -16.062 9.781 -9.414 1 96.75 378 VAL B C 1
ATOM 5981 O O . VAL B 1 378 ? -16.234 10.859 -10 1 96.75 378 VAL B O 1
ATOM 5984 N N . GLU B 1 379 ? -16.75 8.711 -9.711 1 94.38 379 GLU B N 1
ATOM 5985 C CA . GLU B 1 379 ? -17.734 8.688 -10.781 1 94.38 379 GLU B CA 1
ATOM 5986 C C . GLU B 1 379 ? -18.828 7.66 -10.492 1 94.38 379 GLU B C 1
ATOM 5988 O O . GLU B 1 379 ? -18.547 6.5 -10.203 1 94.38 379 GLU B O 1
ATOM 5993 N N . GLY B 1 380 ? -20.094 8.031 -10.594 1 91.94 380 GLY B N 1
ATOM 5994 C CA . GLY B 1 380 ? -21.219 7.129 -10.414 1 91.94 380 GLY B CA 1
ATOM 5995 C C . GLY B 1 380 ? -21.25 6.449 -9.062 1 91.94 380 GLY B C 1
ATOM 5996 O O . GLY B 1 380 ? -21.578 5.27 -8.953 1 91.94 380 GLY B O 1
ATOM 5997 N N . GLY B 1 381 ? -20.703 7.07 -8.125 1 93.5 381 GLY B N 1
ATOM 5998 C CA . GLY B 1 381 ? -20.703 6.516 -6.777 1 93.5 381 GLY B CA 1
ATOM 5999 C C . GLY B 1 381 ? -19.484 5.656 -6.488 1 93.5 381 GLY B C 1
ATOM 6000 O O . GLY B 1 381 ? -19.344 5.121 -5.387 1 93.5 381 GLY B O 1
ATOM 6001 N N . ARG B 1 382 ? -18.672 5.551 -7.445 1 95.12 382 ARG B N 1
ATOM 6002 C CA . ARG B 1 382 ? -17.469 4.742 -7.297 1 95.12 382 ARG B CA 1
ATOM 6003 C C . ARG B 1 382 ? -16.234 5.621 -7.109 1 95.12 382 ARG B C 1
ATOM 6005 O O . ARG B 1 382 ? -16.156 6.703 -7.695 1 95.12 382 ARG B O 1
ATOM 6012 N N . ILE B 1 383 ? -15.344 5.117 -6.262 1 97 383 ILE B N 1
ATOM 6013 C CA . ILE B 1 383 ? -14.094 5.836 -6.066 1 97 383 ILE B CA 1
ATOM 6014 C C . ILE B 1 383 ? -12.922 4.98 -6.551 1 97 383 ILE B C 1
ATOM 6016 O O . ILE B 1 383 ? -12.477 4.078 -5.84 1 97 383 ILE B O 1
ATOM 6020 N N . GLY B 1 384 ? -12.484 5.258 -7.742 1 96.94 384 GLY B N 1
ATOM 6021 C CA . GLY B 1 384 ? -11.281 4.641 -8.281 1 96.94 384 GLY B CA 1
ATOM 6022 C C . GLY B 1 384 ? -10.008 5.379 -7.902 1 96.94 384 GLY B C 1
ATOM 6023 O O . GLY B 1 384 ? -10.062 6.484 -7.355 1 96.94 384 GLY B O 1
ATOM 6024 N N . THR B 1 385 ? -8.875 4.742 -8.148 1 97.62 385 THR B N 1
ATOM 6025 C CA . THR B 1 385 ? -7.609 5.379 -7.797 1 97.62 385 THR B CA 1
ATOM 6026 C C . THR B 1 385 ? -6.598 5.242 -8.93 1 97.62 385 THR B C 1
ATOM 6028 O O . THR B 1 385 ? -6.629 4.266 -9.68 1 97.62 385 THR B O 1
ATOM 6031 N N . GLU B 1 386 ? -5.82 6.215 -9.055 1 97.06 386 GLU B N 1
ATOM 6032 C CA . GLU B 1 386 ? -4.625 6.246 -9.891 1 97.06 386 GLU B CA 1
ATOM 6033 C C . GLU B 1 386 ? -3.424 6.773 -9.109 1 97.06 386 GLU B C 1
ATOM 6035 O O . GLU B 1 386 ? -3.383 7.949 -8.742 1 97.06 386 GLU B O 1
ATOM 6040 N N . MET B 1 387 ? -2.508 5.914 -8.891 1 97.31 387 MET B N 1
ATOM 6041 C CA . MET B 1 387 ? -1.33 6.301 -8.117 1 97.31 387 MET B CA 1
ATOM 6042 C C . MET B 1 387 ? -0.076 6.273 -8.984 1 97.31 387 MET B C 1
ATOM 6044 O O . MET B 1 387 ? 0.181 5.285 -9.68 1 97.31 387 MET B O 1
ATOM 6048 N N . LYS B 1 388 ? 0.679 7.348 -8.938 1 96.69 388 LYS B N 1
ATOM 6049 C CA . LYS B 1 388 ? 1.928 7.445 -9.688 1 96.69 388 LYS B CA 1
ATOM 6050 C C . LYS B 1 388 ? 3.104 7.746 -8.758 1 96.69 388 LYS B C 1
ATOM 6052 O O . LYS B 1 388 ? 2.963 8.492 -7.793 1 96.69 388 LYS B O 1
ATOM 6057 N N . ALA B 1 389 ? 4.219 7.129 -9.023 1 96.12 389 ALA B N 1
ATOM 6058 C CA . ALA B 1 389 ? 5.441 7.367 -8.266 1 96.12 389 ALA B CA 1
ATOM 6059 C C . ALA B 1 389 ? 6.676 7.258 -9.156 1 96.12 389 ALA B C 1
ATOM 6061 O O . ALA B 1 389 ? 6.738 6.395 -10.039 1 96.12 389 ALA B O 1
ATOM 6062 N N . GLN B 1 390 ? 7.621 8.062 -8.93 1 93.62 390 GLN B N 1
ATOM 6063 C CA . GLN B 1 390 ? 8.859 8.055 -9.703 1 93.62 390 GLN B CA 1
ATOM 6064 C C . GLN B 1 390 ? 9.711 6.828 -9.375 1 93.62 390 GLN B C 1
ATOM 6066 O O . GLN B 1 390 ? 10.461 6.344 -10.227 1 93.62 390 GLN B O 1
ATOM 6071 N N . GLY B 1 391 ? 9.609 6.449 -8.141 1 93.12 391 GLY B N 1
ATOM 6072 C CA . GLY B 1 391 ? 10.211 5.184 -7.746 1 93.12 391 GLY B CA 1
ATOM 6073 C C . GLY B 1 391 ? 11.711 5.281 -7.531 1 93.12 391 GLY B C 1
ATOM 6074 O O . GLY B 1 391 ? 12.25 6.379 -7.371 1 93.12 391 GLY B O 1
ATOM 6075 N N . PHE B 1 392 ? 12.391 4.113 -7.477 1 92.19 392 PHE B N 1
ATOM 6076 C CA . PHE B 1 392 ? 13.805 3.982 -7.137 1 92.19 392 PHE B CA 1
ATOM 6077 C C . PHE B 1 392 ? 14.672 4.102 -8.383 1 92.19 392 PHE B C 1
ATOM 6079 O O . PHE B 1 392 ? 14.219 3.791 -9.492 1 92.19 392 PHE B O 1
ATOM 6086 N N . ASN B 1 393 ? 15.844 4.543 -8.125 1 91.88 393 ASN B N 1
ATOM 6087 C CA . ASN B 1 393 ? 16.875 4.578 -9.148 1 91.88 393 ASN B CA 1
ATOM 6088 C C . ASN B 1 393 ? 17.891 3.447 -8.961 1 91.88 393 ASN B C 1
ATOM 6090 O O . ASN B 1 393 ? 18.562 3.379 -7.941 1 91.88 393 ASN B O 1
ATOM 6094 N N . PHE B 1 394 ? 17.984 2.584 -9.953 1 91.75 394 PHE B N 1
ATOM 6095 C CA . PHE B 1 394 ? 18.891 1.44 -9.883 1 91.75 394 PHE B CA 1
ATOM 6096 C C . PHE B 1 394 ? 20.062 1.612 -10.852 1 91.75 394 PHE B C 1
ATOM 6098 O O . PHE B 1 394 ? 20.781 0.658 -11.125 1 91.75 394 PHE B O 1
ATOM 6105 N N . ALA B 1 395 ? 20.297 2.732 -11.336 1 86.75 395 ALA B N 1
ATOM 6106 C CA . ALA B 1 395 ? 21.328 2.986 -12.336 1 86.75 395 ALA B CA 1
ATOM 6107 C C . ALA B 1 395 ? 22.719 2.68 -11.773 1 86.75 395 ALA B C 1
ATOM 6109 O O . ALA B 1 395 ? 23.625 2.322 -12.516 1 86.75 395 ALA B O 1
ATOM 6110 N N . HIS B 1 396 ? 22.844 2.871 -10.484 1 84.94 396 HIS B N 1
ATOM 6111 C CA . HIS B 1 396 ? 24.141 2.635 -9.859 1 84.94 396 HIS B CA 1
ATOM 6112 C C . HIS B 1 396 ? 24.562 1.178 -10 1 84.94 396 HIS B C 1
ATOM 6114 O O . HIS B 1 396 ? 25.75 0.859 -9.891 1 84.94 396 HIS B O 1
ATOM 6120 N N . ARG B 1 397 ? 23.672 0.297 -10.258 1 86.81 397 ARG B N 1
ATOM 6121 C CA . ARG B 1 397 ? 23.984 -1.123 -10.398 1 86.81 397 ARG B CA 1
ATOM 6122 C C . ARG B 1 397 ? 24.516 -1.432 -11.789 1 86.81 397 ARG B C 1
ATOM 6124 O O . ARG B 1 397 ? 25.219 -2.428 -11.984 1 86.81 397 ARG B O 1
ATOM 6131 N N . ALA B 1 398 ? 24.141 -0.723 -12.859 1 71.38 398 ALA B N 1
ATOM 6132 C CA . ALA B 1 398 ? 24.578 -0.974 -14.227 1 71.38 398 ALA B CA 1
ATOM 6133 C C . ALA B 1 398 ? 26.031 -0.524 -14.422 1 71.38 398 ALA B C 1
ATOM 6135 O O . ALA B 1 398 ? 26.734 -1.044 -15.289 1 71.38 398 ALA B O 1
ATOM 6136 N N . GLY B 1 399 ? 26.625 0.517 -13.828 1 59.09 399 GLY B N 1
ATOM 6137 C CA . GLY B 1 399 ? 27.953 1.088 -14.055 1 59.09 399 GLY B CA 1
ATOM 6138 C C . GLY B 1 399 ? 29.062 0.314 -13.367 1 59.09 399 GLY B C 1
ATOM 6139 O O . GLY B 1 399 ? 30.234 0.632 -13.539 1 59.09 399 GLY B O 1
ATOM 6140 N N . LYS B 1 400 ? 28.703 -0.595 -12.57 1 46.16 400 LYS B N 1
ATOM 6141 C CA . LYS B 1 400 ? 29.906 -1.273 -12.102 1 46.16 400 LYS B CA 1
ATOM 6142 C C . LYS B 1 400 ? 30.297 -2.42 -13.039 1 46.16 400 LYS B C 1
ATOM 6144 O O . LYS B 1 400 ? 29.422 -3.146 -13.523 1 46.16 400 LYS B O 1
#

Nearest PDB structures (foldseek):
  7wwf-assembly3_F  TM=6.198E-01  e=1.203E+00  Mycolicibacterium smegmatis MC2 155
  3d0c-assembly1_B  TM=3.229E-01  e=1.903E-01  Oceanobacillus iheyensis HTE831
  4wfs-assembly1_A  TM=2.634E-01  e=1.446E+00  Homo sapiens
  1xjf-assembly1_B  TM=1.656E-01  e=7.599E+00  Thermotoga maritima
  3d0c-assembly1_B  TM=3.453E-01  e=1.225E-01  Oceanobacillus iheyensis HTE831